Protein AF-Q20678-F1 (afdb_monomer_lite)

Structure (mmCIF, N/CA/C/O backbone):
data_AF-Q20678-F1
#
_entry.id   AF-Q20678-F1
#
loop_
_atom_site.group_PDB
_atom_site.id
_atom_site.type_symbol
_atom_site.label_atom_id
_atom_site.label_alt_id
_atom_site.label_comp_id
_atom_site.label_asym_id
_atom_site.label_entity_id
_atom_site.label_seq_id
_atom_site.pdbx_PDB_ins_code
_atom_site.Cartn_x
_atom_site.Cartn_y
_atom_site.Cartn_z
_atom_site.occupancy
_atom_site.B_iso_or_equiv
_atom_site.auth_seq_id
_atom_site.auth_comp_id
_atom_site.auth_asym_id
_atom_site.auth_atom_id
_atom_site.pdbx_PDB_model_num
ATOM 1 N N . MET A 1 1 ? -70.488 -52.728 32.882 1.00 71.00 1 MET A N 1
ATOM 2 C CA . MET A 1 1 ? -69.468 -52.212 31.935 1.00 71.00 1 MET A CA 1
ATOM 3 C C . MET A 1 1 ? -68.683 -53.279 31.164 1.00 71.00 1 MET A C 1
ATOM 5 O O . MET A 1 1 ? -68.537 -53.127 29.956 1.00 71.00 1 MET A O 1
ATOM 9 N N . SER A 1 2 ? -68.208 -54.368 31.788 1.00 77.31 2 SER A N 1
ATOM 10 C CA . SER A 1 2 ? -67.357 -55.381 31.115 1.00 77.31 2 SER A CA 1
ATOM 11 C C . SER A 1 2 ? -67.938 -55.963 29.806 1.00 77.31 2 SER A C 1
ATOM 13 O O . SER A 1 2 ? -67.228 -56.058 28.804 1.00 77.31 2 SER A O 1
ATOM 15 N N . ALA A 1 3 ? -69.241 -56.275 29.760 1.00 81.75 3 ALA A N 1
ATOM 16 C CA . ALA A 1 3 ? -69.900 -56.760 28.539 1.00 81.75 3 ALA A CA 1
ATOM 17 C C . ALA A 1 3 ? -69.898 -55.715 27.402 1.00 81.75 3 ALA A C 1
ATOM 19 O O . ALA A 1 3 ? -69.502 -56.026 26.281 1.00 81.75 3 ALA A O 1
ATOM 20 N N . ILE A 1 4 ? -70.245 -54.459 27.710 1.00 83.06 4 ILE A N 1
ATOM 21 C CA . ILE A 1 4 ? -70.245 -53.333 26.758 1.00 83.06 4 ILE A CA 1
ATOM 22 C C . ILE A 1 4 ? -68.830 -53.078 26.217 1.00 83.06 4 ILE A C 1
ATOM 24 O O . ILE A 1 4 ? -68.653 -52.930 25.008 1.00 83.06 4 ILE A O 1
ATOM 28 N N . ARG A 1 5 ? -67.802 -53.118 27.083 1.00 86.44 5 ARG A N 1
ATOM 29 C CA . ARG A 1 5 ? -66.389 -52.991 26.677 1.00 86.44 5 ARG A CA 1
ATOM 30 C C . ARG A 1 5 ? -66.009 -54.050 25.638 1.00 86.44 5 ARG A C 1
ATOM 32 O O . ARG A 1 5 ? -65.382 -53.706 24.642 1.00 86.44 5 ARG A O 1
ATOM 39 N N . LYS A 1 6 ? -66.419 -55.314 25.822 1.00 88.12 6 LYS A N 1
ATOM 40 C CA . LYS A 1 6 ? -66.158 -56.397 24.850 1.00 88.12 6 LYS A CA 1
ATOM 41 C C . LYS A 1 6 ? -66.886 -56.182 23.517 1.00 88.12 6 LYS A C 1
ATOM 43 O O . LYS A 1 6 ? -66.290 -56.435 22.470 1.00 88.12 6 LYS A O 1
ATOM 48 N N . ILE A 1 7 ? -68.137 -55.716 23.542 1.00 87.75 7 ILE A N 1
ATOM 49 C CA . ILE A 1 7 ? -68.922 -55.433 22.327 1.00 87.75 7 ILE A CA 1
ATOM 50 C C . ILE A 1 7 ? -68.267 -54.304 21.523 1.00 87.75 7 ILE A C 1
ATOM 52 O O . ILE A 1 7 ? -67.986 -54.480 20.341 1.00 87.75 7 ILE A O 1
ATOM 56 N N . ILE A 1 8 ? -67.937 -53.186 22.171 1.00 88.19 8 ILE A N 1
ATOM 57 C CA . ILE A 1 8 ? -67.337 -52.013 21.519 1.00 88.19 8 ILE A CA 1
ATOM 58 C C . ILE A 1 8 ? -65.919 -52.308 21.026 1.00 88.19 8 ILE A C 1
ATOM 60 O O . ILE A 1 8 ? -65.573 -51.928 19.906 1.00 88.19 8 ILE A O 1
ATOM 64 N N . GLN A 1 9 ? -65.122 -53.039 21.813 1.00 89.69 9 GLN A N 1
ATOM 65 C CA . GLN A 1 9 ? -63.797 -53.496 21.393 1.00 89.69 9 GLN A CA 1
ATOM 66 C C . GLN A 1 9 ? -63.888 -54.284 20.079 1.00 89.69 9 GLN A C 1
ATOM 68 O O . GLN A 1 9 ? -63.140 -53.982 19.156 1.00 89.69 9 GLN A O 1
ATOM 73 N N . ARG A 1 10 ? -64.830 -55.233 19.959 1.00 88.81 10 ARG A N 1
ATOM 74 C CA . ARG A 1 10 ? -65.021 -56.042 18.739 1.00 88.81 10 ARG A CA 1
ATOM 75 C C . ARG A 1 10 ? -65.635 -55.260 17.574 1.00 88.81 10 ARG A C 1
ATOM 77 O O . ARG A 1 10 ? -65.207 -55.434 16.439 1.00 88.81 10 ARG A O 1
ATOM 84 N N . GLN A 1 11 ? -66.643 -54.426 17.831 1.00 87.56 11 GLN A N 1
ATOM 85 C CA . GLN A 1 11 ? -67.379 -53.724 16.773 1.00 87.56 11 GLN A CA 1
ATOM 86 C C . GLN A 1 11 ? -66.589 -52.556 16.159 1.00 87.56 11 GLN A C 1
ATOM 88 O O . GLN A 1 11 ? -66.689 -52.345 14.949 1.00 87.56 11 GLN A O 1
ATOM 93 N N . LEU A 1 12 ? -65.829 -51.802 16.969 1.00 87.06 12 LEU A N 1
ATOM 94 C CA . LEU A 1 12 ? -65.262 -50.503 16.573 1.00 87.06 12 LEU A CA 1
ATOM 95 C C . LEU A 1 12 ? -63.735 -50.394 16.637 1.00 87.06 12 LEU A C 1
ATOM 97 O O . LEU A 1 12 ? -63.176 -49.655 15.838 1.00 87.06 12 LEU A O 1
ATOM 101 N N . PHE A 1 13 ? -63.062 -51.049 17.586 1.00 89.62 13 PHE A N 1
ATOM 102 C CA . PHE A 1 13 ? -61.626 -50.813 17.830 1.00 89.62 13 PHE A CA 1
ATOM 103 C C . PHE A 1 13 ? -60.730 -51.927 17.289 1.00 89.62 13 PHE A C 1
ATOM 105 O O . PHE A 1 13 ? -59.644 -51.652 16.795 1.00 89.62 13 PHE A O 1
ATOM 112 N N . GLN A 1 14 ? -61.212 -53.172 17.281 1.00 86.75 14 GLN A N 1
ATOM 113 C CA . GLN A 1 14 ? -60.487 -54.312 16.720 1.00 86.75 14 GLN A CA 1
ATOM 114 C C . GLN A 1 14 ? -60.310 -54.215 15.196 1.00 86.75 14 GLN A C 1
ATOM 116 O O . GLN A 1 14 ? -59.386 -54.812 14.667 1.00 86.75 14 GLN A O 1
ATOM 121 N N . LYS A 1 15 ? -61.171 -53.463 14.494 1.00 83.25 15 LYS A N 1
ATOM 122 C CA . LYS A 1 15 ? -61.019 -53.184 13.054 1.00 83.25 15 LYS A CA 1
ATOM 123 C C . LYS A 1 15 ? -59.960 -52.120 12.742 1.00 83.25 15 LYS A C 1
ATOM 125 O O . LYS A 1 15 ? -59.498 -52.076 11.611 1.00 83.25 15 LYS A O 1
ATOM 130 N N . ASP A 1 16 ? -59.618 -51.285 13.722 1.00 84.81 16 ASP A N 1
ATOM 131 C CA . ASP A 1 16 ? -58.688 -50.158 13.576 1.00 84.81 16 ASP A CA 1
ATOM 132 C C . ASP A 1 16 ? -57.339 -50.436 14.275 1.00 84.81 16 ASP A C 1
ATOM 134 O O . ASP A 1 16 ? -56.578 -49.504 14.524 1.00 84.81 16 ASP A O 1
ATOM 138 N N . ASP A 1 17 ? -57.074 -51.695 14.652 1.00 89.44 17 ASP A N 1
ATOM 139 C CA . ASP A 1 17 ? -55.905 -52.123 15.434 1.00 89.44 17 ASP A CA 1
ATOM 140 C C . ASP A 1 17 ? -55.693 -51.306 16.716 1.00 89.44 17 ASP A C 1
ATOM 142 O O . ASP A 1 17 ? -54.578 -50.962 17.102 1.00 89.44 17 ASP A O 1
ATOM 146 N N . GLU A 1 18 ? -56.786 -50.994 17.414 1.00 91.56 18 GLU A N 1
ATOM 147 C CA . GLU A 1 18 ? -56.789 -50.241 18.666 1.00 91.56 18 GLU A CA 1
ATOM 148 C C . GLU A 1 18 ? -57.320 -51.092 19.832 1.00 91.56 18 GLU A C 1
ATOM 150 O O . GLU A 1 18 ? -58.272 -51.866 19.700 1.00 91.56 18 GLU A O 1
ATOM 155 N N . ARG A 1 19 ? -56.744 -50.921 21.025 1.00 91.75 19 ARG A N 1
ATOM 156 C CA . ARG A 1 19 ? -57.182 -51.550 22.280 1.00 91.75 19 ARG A CA 1
ATOM 157 C C . ARG A 1 19 ? -57.703 -50.496 23.252 1.00 91.75 19 ARG A C 1
ATOM 159 O O . ARG A 1 19 ? -56.995 -49.550 23.585 1.00 91.75 19 ARG A O 1
ATOM 166 N N . ILE A 1 20 ? -58.929 -50.679 23.743 1.00 92.38 20 ILE A N 1
ATOM 167 C CA . ILE A 1 20 ? -59.547 -49.810 24.752 1.00 92.38 20 ILE A CA 1
ATOM 168 C C . ILE A 1 20 ? -58.862 -50.049 26.101 1.00 92.38 20 ILE A C 1
ATOM 170 O O . ILE A 1 20 ? -58.915 -51.164 26.631 1.00 92.38 20 ILE A O 1
ATOM 174 N N . GLN A 1 21 ? -58.278 -48.999 26.675 1.00 91.38 21 GLN A N 1
ATOM 175 C CA . GLN A 1 21 ? -57.673 -49.011 28.009 1.00 91.38 21 GLN A CA 1
ATOM 176 C C . GLN A 1 21 ? -58.689 -48.644 29.091 1.00 91.38 21 GLN A C 1
ATOM 178 O O . GLN A 1 21 ? -58.825 -49.388 30.059 1.00 91.38 21 GLN A O 1
ATOM 183 N N . ALA A 1 22 ? -59.487 -47.597 28.864 1.00 91.38 22 ALA A N 1
ATOM 184 C CA . ALA A 1 22 ? -60.536 -47.158 29.781 1.00 91.38 22 ALA A CA 1
ATOM 185 C C . ALA A 1 22 ? -61.815 -46.761 29.034 1.00 91.38 22 ALA A C 1
ATOM 187 O O . ALA A 1 22 ? -61.779 -46.352 27.868 1.00 91.38 22 ALA A O 1
ATOM 188 N N . ILE A 1 23 ? -62.958 -46.902 29.704 1.00 92.12 23 ILE A N 1
ATOM 189 C CA . ILE A 1 23 ? -64.274 -46.549 29.172 1.00 92.12 23 ILE A CA 1
ATOM 190 C C . ILE A 1 23 ? -65.140 -45.987 30.294 1.00 92.12 23 ILE A C 1
ATOM 192 O O . ILE A 1 23 ? -65.247 -46.603 31.348 1.00 92.12 23 ILE A O 1
ATOM 196 N N . VAL A 1 24 ? -65.780 -44.847 30.050 1.00 91.31 24 VAL A N 1
ATOM 197 C CA . VAL A 1 24 ? -66.699 -44.213 31.004 1.00 91.31 24 VAL A CA 1
ATOM 198 C C . VAL A 1 24 ? -68.050 -43.971 30.339 1.00 91.31 24 VAL A C 1
ATOM 200 O O . VAL A 1 24 ? -68.120 -43.550 29.177 1.00 91.31 24 VAL A O 1
ATOM 203 N N . ASN A 1 25 ? -69.140 -44.268 31.048 1.00 90.88 25 ASN A N 1
ATOM 204 C CA . ASN A 1 25 ? -70.489 -44.006 30.558 1.00 90.88 25 ASN A CA 1
ATOM 205 C C . ASN A 1 25 ? -70.873 -42.544 30.808 1.00 90.88 25 ASN A C 1
ATOM 207 O O . ASN A 1 25 ? -70.881 -42.087 31.942 1.00 90.88 25 ASN A O 1
ATOM 211 N N . VAL A 1 26 ? -71.202 -41.803 29.752 1.00 89.56 26 VAL A N 1
ATOM 212 C CA . VAL A 1 26 ? -71.493 -40.365 29.804 1.00 89.56 26 VAL A CA 1
ATOM 213 C C . VAL A 1 26 ? -73.006 -40.146 29.881 1.00 89.56 26 VAL A C 1
ATOM 215 O O . VAL A 1 26 ? -73.720 -40.225 28.878 1.00 89.56 26 VAL A O 1
ATOM 218 N N . SER A 1 27 ? -73.505 -39.835 31.078 1.00 83.38 27 SER A N 1
ATOM 219 C CA . SER A 1 27 ? -74.929 -39.593 31.354 1.00 83.38 27 SER A CA 1
ATOM 220 C C . SER A 1 27 ? -75.388 -38.179 30.952 1.00 83.38 27 SER A C 1
ATOM 222 O O . SER A 1 27 ? -76.499 -37.992 30.432 1.00 83.38 27 SER A O 1
ATOM 224 N N . LYS A 1 28 ? -74.517 -37.176 31.116 1.00 83.19 28 LYS A N 1
ATOM 225 C CA . LYS A 1 28 ? -74.675 -35.808 30.594 1.00 83.19 28 LYS A CA 1
ATOM 226 C C . LYS A 1 28 ? -73.368 -35.334 29.963 1.00 83.19 28 LYS A C 1
ATOM 228 O O . LYS A 1 28 ? -72.297 -35.611 30.488 1.00 83.19 28 LYS A O 1
ATOM 233 N N . LEU A 1 29 ? -73.488 -34.594 28.865 1.00 84.50 29 LEU A N 1
ATOM 234 C CA . LEU A 1 29 ? -72.386 -33.870 28.228 1.00 84.50 29 LEU A CA 1
ATOM 235 C C . LEU A 1 29 ? -72.836 -32.419 28.043 1.00 84.50 29 LEU A C 1
ATOM 237 O O . LEU A 1 29 ? -73.902 -32.199 27.453 1.00 84.50 29 LEU A O 1
ATOM 241 N N . ASP A 1 30 ? -72.074 -31.467 28.570 1.00 83.50 30 ASP A N 1
ATOM 242 C CA . ASP A 1 30 ? -72.335 -30.019 28.513 1.00 83.50 30 ASP A CA 1
ATOM 243 C C . ASP A 1 30 ? -73.750 -29.663 28.992 1.00 83.50 30 ASP A C 1
ATOM 245 O O . ASP A 1 30 ? -74.551 -29.027 28.301 1.00 83.50 30 ASP A O 1
ATOM 249 N N . GLY A 1 31 ? -74.120 -30.206 30.157 1.00 75.56 31 GLY A N 1
ATOM 250 C CA . GLY A 1 31 ? -75.433 -30.017 30.786 1.00 75.56 31 GLY A CA 1
ATOM 251 C C . GLY A 1 31 ? -76.601 -30.763 30.121 1.00 75.56 31 GLY A C 1
ATOM 252 O O . GLY A 1 31 ? -77.674 -30.885 30.720 1.00 75.56 31 GLY A O 1
ATOM 253 N N . LYS A 1 32 ? -76.426 -31.332 28.920 1.00 80.56 32 LYS A N 1
ATOM 254 C CA . LYS A 1 32 ? -77.494 -32.025 28.177 1.00 80.56 32 LYS A CA 1
ATOM 255 C C . LYS A 1 32 ? -77.485 -33.529 28.464 1.00 80.56 32 LYS A C 1
ATOM 257 O O . LYS A 1 32 ? -76.527 -34.229 28.130 1.00 80.56 32 LYS A O 1
ATOM 262 N N . LYS A 1 33 ? -78.590 -34.053 29.017 1.00 78.81 33 LYS A N 1
ATOM 263 C CA . LYS A 1 33 ? -78.829 -35.508 29.127 1.00 78.81 33 LYS A CA 1
ATOM 264 C C . LYS A 1 33 ? -78.829 -36.142 27.733 1.00 78.81 33 LYS A C 1
ATOM 266 O O . LYS A 1 33 ? -79.529 -35.670 26.832 1.00 78.81 33 LYS A O 1
ATOM 271 N N . LYS A 1 34 ? -78.064 -37.216 27.540 1.00 76.06 34 LYS A N 1
ATOM 272 C CA . LYS A 1 34 ? -78.021 -37.942 26.262 1.00 76.06 34 LYS A CA 1
ATOM 273 C C . LYS A 1 34 ? -79.153 -38.972 26.212 1.00 76.06 34 LYS A C 1
ATOM 275 O O . LYS A 1 34 ? -79.272 -39.801 27.101 1.00 76.06 34 LYS A O 1
ATOM 280 N N . LYS A 1 35 ? -79.994 -38.911 25.167 1.00 71.25 35 LYS A N 1
ATOM 281 C CA . LYS A 1 35 ? -81.083 -39.888 24.936 1.00 71.25 35 LYS A CA 1
ATOM 282 C C . LYS A 1 35 ? -80.568 -41.284 24.569 1.00 71.25 35 LYS A C 1
ATOM 284 O O . LYS A 1 35 ? -81.217 -42.267 24.894 1.00 71.25 35 LYS A O 1
ATOM 289 N N . ASN A 1 36 ? -79.422 -41.352 23.895 1.00 80.06 36 ASN A N 1
ATOM 290 C CA . ASN A 1 36 ? -78.753 -42.601 23.548 1.00 80.06 36 ASN A CA 1
ATOM 291 C C . ASN A 1 36 ? -77.521 -42.770 24.435 1.00 80.06 36 ASN A C 1
ATOM 293 O O . ASN A 1 36 ? -76.873 -41.773 24.774 1.00 80.06 36 ASN A O 1
ATOM 297 N N . GLN A 1 37 ? -77.158 -44.019 24.722 1.00 84.00 37 GLN A N 1
ATOM 298 C CA . GLN A 1 37 ? -75.935 -44.348 25.446 1.00 84.00 37 GLN A CA 1
ATOM 299 C C . GLN A 1 37 ? -74.727 -43.680 24.772 1.00 84.00 37 GLN A C 1
ATOM 301 O O . GLN A 1 37 ? -74.518 -43.837 23.571 1.00 84.00 37 GLN A O 1
ATOM 306 N N . THR A 1 38 ? -73.978 -42.867 25.513 1.00 88.12 38 THR A N 1
ATOM 307 C CA . THR A 1 38 ? -72.778 -42.182 25.016 1.00 88.12 38 THR A CA 1
ATOM 308 C C . THR A 1 38 ? -71.627 -42.588 25.917 1.00 88.12 38 THR A C 1
ATOM 310 O O . THR A 1 38 ? -71.758 -42.526 27.130 1.00 88.12 38 THR A O 1
ATOM 313 N N . LEU A 1 39 ? -70.523 -43.041 25.343 1.00 91.06 39 LEU A N 1
ATOM 314 C CA . LEU A 1 39 ? -69.372 -43.574 26.063 1.00 91.06 39 LEU A CA 1
ATOM 315 C C . LEU A 1 39 ? -68.146 -42.773 25.645 1.00 91.06 39 LEU A C 1
ATOM 317 O O . LEU A 1 39 ? -67.974 -42.495 24.459 1.00 91.06 39 LEU A O 1
ATOM 321 N N . LEU A 1 40 ? -67.295 -42.406 26.594 1.00 92.69 40 LEU A N 1
ATOM 322 C CA . LEU A 1 40 ? -65.980 -41.852 26.293 1.00 92.69 40 LEU A CA 1
ATOM 323 C C . LEU A 1 40 ? -64.958 -42.979 26.459 1.00 92.69 40 LEU A C 1
ATOM 325 O O . LEU A 1 40 ? -64.845 -43.584 27.524 1.00 92.69 40 LEU A O 1
ATOM 329 N N . CYS A 1 41 ? -64.277 -43.312 25.367 1.00 93.12 41 CYS A N 1
ATOM 330 C CA . CYS A 1 41 ? -63.330 -44.419 25.291 1.00 93.12 41 CYS A CA 1
ATOM 331 C C . CYS A 1 41 ? -61.915 -43.872 25.102 1.00 93.12 41 CYS A C 1
ATOM 333 O O . CYS A 1 41 ? -61.691 -43.032 24.231 1.00 93.12 41 CYS A O 1
ATOM 335 N N . LEU A 1 42 ? -60.967 -44.397 25.870 1.00 93.31 42 LEU A N 1
ATOM 336 C CA . LEU A 1 42 ? -59.537 -44.148 25.720 1.00 93.31 42 LEU A CA 1
ATOM 337 C C . LEU A 1 42 ? -58.902 -45.384 25.086 1.00 93.31 42 LEU A C 1
ATOM 339 O O . LEU A 1 42 ? -58.966 -46.473 25.663 1.00 93.31 42 LEU A O 1
ATOM 343 N N . ALA A 1 43 ? -58.332 -45.236 23.895 1.00 93.12 43 ALA A N 1
ATOM 344 C CA . ALA A 1 43 ? -57.787 -46.345 23.121 1.00 93.12 43 ALA A CA 1
ATOM 345 C C . ALA A 1 43 ? -56.338 -46.088 22.695 1.00 93.12 43 ALA A C 1
ATOM 347 O O . ALA A 1 43 ? -55.928 -44.947 22.480 1.00 93.12 43 ALA A O 1
ATOM 348 N N . VAL A 1 44 ? -55.574 -47.171 22.581 1.00 92.25 44 VAL A N 1
ATOM 349 C CA . VAL A 1 44 ? -54.156 -47.175 22.204 1.00 92.25 44 VAL A CA 1
ATOM 350 C C . VAL A 1 44 ? -53.982 -48.101 21.009 1.00 92.25 44 VAL A C 1
ATOM 352 O O . VAL A 1 44 ? -54.548 -49.195 21.015 1.00 92.25 44 VAL A O 1
ATOM 355 N N . THR A 1 45 ? -53.233 -47.689 19.990 1.00 90.50 45 THR A N 1
ATOM 356 C CA . THR A 1 45 ? -52.927 -48.573 18.855 1.00 90.50 45 THR A CA 1
ATOM 357 C C . THR A 1 45 ? -52.079 -49.766 19.306 1.00 90.50 45 THR A C 1
ATOM 359 O O . THR A 1 45 ? -51.197 -49.636 20.155 1.00 90.50 45 THR A O 1
ATOM 362 N N . ILE A 1 46 ? -52.384 -50.946 18.771 1.00 86.25 46 ILE A N 1
ATOM 363 C CA . ILE A 1 46 ? -51.694 -52.208 19.063 1.00 86.25 46 ILE A CA 1
ATOM 364 C C . ILE A 1 46 ? -50.322 -52.222 18.376 1.00 86.25 46 ILE A C 1
ATOM 366 O O . ILE A 1 46 ? -49.354 -52.707 18.957 1.00 86.25 46 ILE A O 1
ATOM 370 N N . GLU A 1 47 ? -50.229 -51.650 17.172 1.00 81.06 47 GLU A N 1
ATOM 371 C CA . GLU A 1 47 ? -48.991 -51.553 16.396 1.00 81.06 47 GLU A CA 1
ATOM 372 C C . GLU A 1 47 ? -48.340 -50.162 16.486 1.00 81.06 47 GLU A C 1
ATOM 374 O O . GLU A 1 47 ? -48.995 -49.137 16.715 1.00 81.06 47 GLU A O 1
ATOM 379 N N . HIS A 1 48 ? -47.016 -50.132 16.299 1.00 77.31 48 HIS A N 1
ATOM 380 C CA . HIS A 1 48 ? -46.240 -48.896 16.240 1.00 77.31 48 HIS A CA 1
ATOM 381 C C . HIS A 1 48 ? -46.488 -48.143 14.916 1.00 77.31 48 HIS A C 1
ATOM 383 O O . HIS A 1 48 ? -46.553 -48.774 13.864 1.00 77.31 48 HIS A O 1
ATOM 389 N N . PRO A 1 49 ? -46.537 -46.796 14.924 1.00 80.31 49 PRO A N 1
ATOM 390 C CA . PRO A 1 49 ? -46.314 -45.909 16.064 1.00 80.31 49 PRO A CA 1
ATOM 391 C C . PRO A 1 49 ? -47.490 -45.921 17.048 1.00 80.31 49 PRO A C 1
ATOM 393 O O . PRO A 1 49 ? -48.641 -45.769 16.648 1.00 80.31 49 PRO A O 1
ATOM 396 N N . ILE A 1 50 ? -47.185 -46.063 18.345 1.00 84.94 50 ILE A N 1
ATOM 397 C CA . ILE A 1 50 ? -48.212 -46.064 19.389 1.00 84.94 50 ILE A CA 1
ATOM 398 C C . ILE A 1 50 ? -48.874 -44.685 19.425 1.00 84.94 50 ILE A C 1
ATOM 400 O O . ILE A 1 50 ? -48.220 -43.676 19.700 1.00 84.94 50 ILE A O 1
ATOM 404 N N . ALA A 1 51 ? -50.173 -44.646 19.152 1.00 87.44 51 ALA A N 1
ATOM 405 C CA . ALA A 1 51 ? -51.000 -43.458 19.262 1.00 87.44 51 ALA A CA 1
ATOM 406 C C . ALA A 1 51 ? -52.077 -43.679 20.326 1.00 87.44 51 ALA A C 1
ATOM 408 O O . ALA A 1 51 ? -52.795 -44.679 20.299 1.00 87.44 51 ALA A O 1
ATOM 409 N N . VAL A 1 52 ? -52.206 -42.718 21.241 1.00 91.81 52 VAL A N 1
ATOM 410 C CA . VAL A 1 52 ? -53.272 -42.687 22.247 1.00 91.81 52 VAL A CA 1
ATOM 411 C C . VAL A 1 52 ? -54.343 -41.699 21.806 1.00 91.81 52 VAL A C 1
ATOM 413 O O . VAL A 1 52 ? -54.044 -40.539 21.498 1.00 91.81 52 VAL A O 1
ATOM 416 N N . ARG A 1 53 ? -55.592 -42.162 21.755 1.00 93.50 53 ARG A N 1
ATOM 417 C CA . ARG A 1 53 ? -56.732 -41.402 21.232 1.00 93.50 53 ARG A CA 1
ATOM 418 C C . ARG A 1 53 ? -57.938 -41.502 22.157 1.00 93.50 53 ARG A C 1
ATOM 420 O O . ARG A 1 53 ? -58.201 -42.552 22.747 1.00 93.50 53 ARG A O 1
ATOM 427 N N . LEU A 1 54 ? -58.692 -40.411 22.239 1.00 93.00 54 LEU A N 1
ATOM 428 C CA . LEU A 1 54 ? -59.984 -40.346 22.916 1.00 93.00 54 LEU A CA 1
ATOM 429 C C . LEU A 1 54 ? -61.104 -40.373 21.874 1.00 93.00 54 LEU A C 1
ATOM 431 O O . LEU A 1 54 ? -61.030 -39.685 20.855 1.00 93.00 54 LEU A O 1
ATOM 435 N N . TYR A 1 55 ? -62.155 -41.144 22.144 1.00 93.75 55 TYR A N 1
ATOM 436 C CA . TYR A 1 55 ? -63.311 -41.282 21.263 1.00 93.75 55 TYR A CA 1
ATOM 437 C C . TYR A 1 55 ? -64.614 -41.097 22.028 1.00 93.75 55 TYR A C 1
ATOM 439 O O . TYR A 1 55 ? -64.874 -41.826 22.986 1.00 93.75 55 TYR A O 1
ATOM 447 N N . PHE A 1 56 ? -65.487 -40.210 21.547 1.00 91.94 56 PHE A N 1
ATOM 448 C CA . PHE A 1 56 ? -66.897 -40.260 21.936 1.00 91.94 56 PHE A CA 1
ATOM 449 C C . PHE A 1 56 ? -67.609 -41.295 21.067 1.00 91.94 56 PHE A C 1
ATOM 451 O O . PHE A 1 56 ? -67.712 -41.140 19.851 1.00 91.94 56 PHE A O 1
ATOM 458 N N . VAL A 1 57 ? -68.120 -42.352 21.687 1.00 91.12 57 VAL A N 1
ATOM 459 C CA . VAL A 1 57 ? -68.863 -43.437 21.042 1.00 91.12 57 VAL A CA 1
ATOM 460 C C . VAL A 1 57 ? -70.339 -43.299 21.391 1.00 91.12 57 VAL A C 1
ATOM 462 O O . VAL A 1 57 ? -70.701 -43.155 22.556 1.00 91.12 57 VAL A O 1
ATOM 465 N N . LYS A 1 58 ? -71.211 -43.332 20.385 1.00 88.50 58 LYS A N 1
ATOM 466 C CA . LYS A 1 58 ? -72.664 -43.236 20.559 1.00 88.50 58 LYS A CA 1
ATOM 467 C C . LYS A 1 58 ? -73.309 -44.583 20.238 1.00 88.50 58 LYS A C 1
ATOM 469 O O . LYS A 1 58 ? -73.024 -45.156 19.192 1.00 88.50 58 LYS A O 1
ATOM 474 N N . GLY A 1 59 ? -74.189 -45.053 21.114 1.00 84.75 59 GLY A N 1
ATOM 475 C CA . GLY A 1 59 ? -75.076 -46.184 20.864 1.00 84.75 59 GLY A CA 1
ATOM 476 C C . GLY A 1 59 ? -76.181 -45.815 19.870 1.00 84.75 59 GLY A C 1
ATOM 477 O O . GLY A 1 59 ? -76.823 -44.757 19.969 1.00 84.75 59 GLY A O 1
ATOM 478 N N . GLU A 1 60 ? -76.383 -46.681 18.892 1.00 81.25 60 GLU A N 1
ATOM 479 C CA . GLU A 1 60 ? -77.521 -46.699 17.979 1.00 81.25 60 GLU A CA 1
ATOM 480 C C . GLU A 1 60 ? -78.539 -47.758 18.459 1.00 81.25 60 GLU A C 1
ATOM 482 O O . GLU A 1 60 ? -78.543 -48.124 19.635 1.00 81.25 60 GLU A O 1
ATOM 487 N N . LYS A 1 61 ? -79.482 -48.176 17.606 1.00 75.25 61 LYS A N 1
ATOM 488 C CA . LYS A 1 61 ? -80.433 -49.248 17.950 1.00 75.25 61 LYS A CA 1
ATOM 489 C C . LYS A 1 61 ? -79.733 -50.617 17.879 1.00 75.25 61 LYS A C 1
ATOM 491 O O . LYS A 1 61 ? -78.719 -50.749 17.201 1.00 75.25 61 LYS A O 1
ATOM 496 N N . ASP A 1 62 ? -80.280 -51.619 18.563 1.00 77.31 62 ASP A N 1
ATOM 497 C CA . ASP A 1 62 ? -79.844 -53.025 18.480 1.00 77.31 62 ASP A CA 1
ATOM 498 C C . ASP A 1 62 ? -78.376 -53.285 18.891 1.00 77.31 62 ASP A C 1
ATOM 500 O O . ASP A 1 62 ? -77.647 -53.990 18.198 1.00 77.31 62 ASP A O 1
ATOM 504 N N . ASP A 1 63 ? -77.918 -52.697 20.009 1.00 76.19 63 ASP A N 1
ATOM 505 C CA . ASP A 1 63 ? -76.550 -52.865 20.553 1.00 76.19 63 ASP A CA 1
ATOM 506 C C . ASP A 1 63 ? -75.417 -52.563 19.548 1.00 76.19 63 ASP A C 1
ATOM 508 O O . ASP A 1 63 ? -74.296 -53.079 19.644 1.00 76.19 63 ASP A O 1
ATOM 512 N N . THR A 1 64 ? -75.698 -51.696 18.572 1.00 82.94 64 THR A N 1
ATOM 513 C CA . THR A 1 64 ? -74.701 -51.172 17.637 1.00 82.94 64 THR A CA 1
ATOM 514 C C . THR A 1 64 ? -74.140 -49.845 18.137 1.00 82.94 64 THR A C 1
ATOM 516 O O . THR A 1 64 ? -74.852 -49.002 18.683 1.00 82.94 64 THR A O 1
ATOM 519 N N . PHE A 1 65 ? -72.836 -49.642 17.962 1.00 86.56 65 PHE A N 1
ATOM 520 C CA . PHE A 1 65 ? -72.142 -48.427 18.387 1.00 86.56 65 PHE A CA 1
ATOM 521 C C . PHE A 1 65 ? -71.432 -47.763 17.208 1.00 86.56 65 PHE A C 1
ATOM 523 O O . PHE A 1 65 ? -70.971 -48.438 16.289 1.00 86.56 65 PHE A O 1
ATOM 530 N N . LYS A 1 66 ? -71.280 -46.435 17.256 1.00 88.88 66 LYS A N 1
ATOM 531 C CA . LYS A 1 66 ? -70.557 -45.651 16.243 1.00 88.88 66 LYS A CA 1
ATOM 532 C C . LYS A 1 66 ? -69.624 -44.618 16.882 1.00 88.88 66 LYS A C 1
ATOM 534 O O . LYS A 1 66 ? -70.020 -43.916 17.814 1.00 88.88 66 LYS A O 1
ATOM 539 N N . LYS A 1 67 ? -68.393 -44.491 16.364 1.00 90.25 67 LYS A N 1
ATOM 540 C CA . LYS A 1 67 ? -67.447 -43.415 16.727 1.00 90.25 67 LYS A CA 1
ATOM 541 C C . LYS A 1 67 ? -68.009 -42.073 16.224 1.00 90.25 67 LYS A C 1
ATOM 543 O O . LYS A 1 67 ? -68.268 -41.930 15.030 1.00 90.25 67 LYS A O 1
ATOM 548 N N . LYS A 1 68 ? -68.246 -41.118 17.126 1.00 87.50 68 LYS A N 1
ATOM 549 C CA . LYS A 1 68 ? -68.799 -39.788 16.819 1.00 87.50 68 LYS A CA 1
ATOM 550 C C . LYS A 1 68 ? -67.688 -38.761 16.614 1.00 87.50 68 LYS A C 1
ATOM 552 O O . LYS A 1 68 ? -67.605 -38.178 15.543 1.00 87.50 68 LYS A O 1
ATOM 557 N N . ASP A 1 69 ? -66.842 -38.587 17.626 1.00 88.88 69 ASP A N 1
ATOM 558 C CA . ASP A 1 69 ? -65.739 -37.622 17.637 1.00 88.88 69 ASP A CA 1
ATOM 559 C C . ASP A 1 69 ? -64.447 -38.344 18.049 1.00 88.88 69 ASP A C 1
ATOM 561 O O . ASP A 1 69 ? -64.500 -39.319 18.809 1.00 88.88 69 ASP A O 1
ATOM 565 N N . ARG A 1 70 ? -63.301 -37.883 17.535 1.00 92.25 70 ARG A N 1
ATOM 566 C CA . ARG A 1 70 ? -61.964 -38.427 17.822 1.00 92.25 70 ARG A CA 1
ATOM 567 C C . ARG A 1 70 ? -61.016 -37.289 18.186 1.00 92.25 70 ARG A C 1
ATOM 569 O O . ARG A 1 70 ? -61.033 -36.269 17.501 1.00 92.25 70 ARG A O 1
ATOM 576 N N . PHE A 1 71 ? -60.167 -37.500 19.183 1.00 92.81 71 PHE A N 1
ATOM 577 C CA . PHE A 1 71 ? -59.149 -36.539 19.609 1.00 92.81 71 PHE A CA 1
ATOM 578 C C . PHE A 1 71 ? -57.831 -37.255 19.879 1.00 92.81 71 PHE A C 1
ATOM 580 O O . PHE A 1 71 ? -57.823 -38.383 20.385 1.00 92.81 71 PHE A O 1
ATOM 587 N N . ASN A 1 72 ? -56.710 -36.620 19.551 1.00 90.94 72 ASN A N 1
ATOM 588 C CA . ASN A 1 72 ? -55.404 -37.132 19.968 1.00 90.94 72 ASN A CA 1
ATOM 589 C C . ASN A 1 72 ? -55.150 -36.769 21.430 1.00 90.94 72 ASN A C 1
ATOM 591 O O . ASN A 1 72 ? -55.533 -35.690 21.869 1.00 90.94 72 ASN A O 1
ATOM 595 N N . LEU A 1 73 ? -54.418 -37.611 22.167 1.00 91.19 73 LEU A N 1
ATOM 596 C CA . LEU A 1 73 ? -54.043 -37.294 23.551 1.00 91.19 73 LEU A CA 1
ATOM 597 C C . LEU A 1 73 ? -53.322 -35.935 23.671 1.00 91.19 73 LEU A C 1
ATOM 599 O O . LEU A 1 73 ? -53.518 -35.225 24.645 1.00 91.19 73 LEU A O 1
ATOM 603 N N . ARG A 1 74 ? -52.562 -35.538 22.638 1.00 89.31 74 ARG A N 1
ATOM 604 C CA . ARG A 1 74 ? -51.840 -34.250 22.569 1.00 89.31 74 ARG A CA 1
ATOM 605 C C . ARG A 1 74 ? -52.748 -33.019 22.519 1.00 89.31 74 ARG A C 1
ATOM 607 O O . ARG A 1 74 ? -52.273 -31.907 22.706 1.00 89.31 74 ARG A O 1
ATOM 614 N N . GLU A 1 75 ? -54.021 -33.205 22.183 1.00 89.94 75 GLU A N 1
ATOM 615 C CA . GLU A 1 75 ? -55.008 -32.125 22.129 1.00 89.94 75 GLU A CA 1
ATOM 616 C C . GLU A 1 75 ? -55.627 -31.863 23.508 1.00 89.94 75 GLU A C 1
ATOM 618 O O . GLU A 1 75 ? -56.231 -30.811 23.700 1.00 89.94 75 GLU A O 1
ATOM 623 N N . VAL A 1 76 ? -55.479 -32.781 24.471 1.00 90.06 76 VAL A N 1
ATOM 624 C CA . VAL A 1 76 ? -55.971 -32.600 25.841 1.00 90.06 76 VAL A CA 1
ATOM 625 C C . VAL A 1 76 ? -55.029 -31.648 26.578 1.00 90.06 76 VAL A C 1
ATOM 627 O O . VAL A 1 76 ? -53.850 -31.947 26.737 1.00 90.06 76 VAL A O 1
ATOM 630 N N . ARG A 1 77 ? -55.539 -30.490 27.003 1.00 89.06 77 ARG A N 1
ATOM 631 C CA . ARG A 1 77 ? -54.760 -29.466 27.719 1.00 89.06 77 ARG A CA 1
ATOM 632 C C . ARG A 1 77 ? -54.930 -29.555 29.229 1.00 89.06 77 ARG A C 1
ATOM 634 O O . ARG A 1 77 ? -53.960 -29.374 29.947 1.00 89.06 77 ARG A O 1
ATOM 641 N N . GLU A 1 78 ? -56.142 -29.843 29.692 1.00 90.25 78 GLU A N 1
ATOM 642 C CA . GLU A 1 78 ? -56.483 -29.836 31.116 1.00 90.25 78 GLU A CA 1
ATOM 643 C C . GLU A 1 78 ? -57.593 -30.851 31.408 1.00 90.25 78 GLU A C 1
ATOM 645 O O . GLU A 1 78 ? -58.509 -31.028 30.597 1.00 90.25 78 GLU A O 1
ATOM 650 N N . ILE A 1 79 ? -57.515 -31.521 32.555 1.00 89.94 79 ILE A N 1
ATOM 651 C CA . ILE A 1 79 ? -58.539 -32.424 33.087 1.00 89.94 79 ILE A CA 1
ATOM 652 C C . ILE A 1 79 ? -58.790 -32.026 34.538 1.00 89.94 79 ILE A C 1
ATOM 654 O O . ILE A 1 79 ? -57.897 -32.140 35.373 1.00 89.94 79 ILE A O 1
ATOM 658 N N . ASP A 1 80 ? -60.008 -31.599 34.845 1.00 88.31 80 ASP A N 1
ATOM 659 C CA . ASP A 1 80 ? -60.414 -31.177 36.182 1.00 88.31 80 ASP A CA 1
ATOM 660 C C . ASP A 1 80 ? -61.380 -32.205 36.793 1.00 88.31 80 ASP A C 1
ATOM 662 O O . ASP A 1 80 ? -62.505 -32.391 36.320 1.00 88.31 80 ASP A O 1
ATOM 666 N N . GLY A 1 81 ? -60.939 -32.888 37.854 1.00 82.56 81 GLY A N 1
ATOM 667 C CA . GLY A 1 81 ? -61.739 -33.841 38.633 1.00 82.56 81 GLY A CA 1
ATOM 668 C C . GLY A 1 81 ? -62.821 -33.201 39.515 1.00 82.56 81 GLY A C 1
ATOM 669 O O . GLY A 1 81 ? -63.564 -33.937 40.179 1.00 82.56 81 GLY A O 1
ATOM 670 N N . ILE A 1 82 ? -62.919 -31.863 39.503 1.00 82.50 82 ILE A N 1
ATOM 671 C CA . ILE A 1 82 ? -63.794 -30.965 40.275 1.00 82.50 82 ILE A CA 1
ATOM 672 C C . ILE A 1 82 ? -63.493 -30.967 41.770 1.00 82.50 82 ILE A C 1
ATOM 674 O O . ILE A 1 82 ? -63.281 -29.913 42.363 1.00 82.50 82 ILE A O 1
ATOM 678 N N . ASN A 1 83 ? -63.490 -32.137 42.405 1.00 75.44 83 ASN A N 1
ATOM 679 C CA . ASN A 1 83 ? -63.171 -32.267 43.820 1.00 75.44 83 ASN A CA 1
ATOM 680 C C . ASN A 1 83 ? -62.507 -33.633 44.085 1.00 75.44 83 ASN A C 1
ATOM 682 O O . ASN A 1 83 ? -63.165 -34.659 43.898 1.00 75.44 83 ASN A O 1
ATOM 686 N N . PRO A 1 84 ? -61.244 -33.672 44.552 1.00 70.31 84 PRO A N 1
ATOM 687 C CA . PRO A 1 84 ? -60.516 -34.920 44.789 1.00 70.31 84 PRO A CA 1
ATOM 688 C C . PRO A 1 84 ? -61.006 -35.693 46.024 1.00 70.31 84 PRO A C 1
ATOM 690 O O . PRO A 1 84 ? -60.662 -36.864 46.179 1.00 70.31 84 PRO A O 1
ATOM 693 N N . LYS A 1 85 ? -61.782 -35.054 46.910 1.00 68.25 85 LYS A N 1
ATOM 694 C CA . LYS A 1 85 ? -62.225 -35.618 48.197 1.00 68.25 85 LYS A CA 1
ATOM 695 C C . LYS A 1 85 ? -63.698 -36.026 48.220 1.00 68.25 85 LYS A C 1
ATOM 697 O O . LYS A 1 85 ? -64.094 -36.843 49.043 1.00 68.25 85 LYS A O 1
ATOM 702 N N . LYS A 1 86 ? -64.521 -35.493 47.310 1.00 74.88 86 LYS A N 1
ATOM 703 C CA . LYS A 1 86 ? -65.947 -35.831 47.201 1.00 74.88 86 LYS A CA 1
ATOM 704 C C . LYS A 1 86 ? -66.176 -36.766 46.019 1.00 74.88 86 LYS A C 1
ATOM 706 O O . LYS A 1 86 ? -65.836 -36.415 44.892 1.00 74.88 86 LYS A O 1
ATOM 711 N N . ALA A 1 87 ? -66.830 -37.905 46.255 1.00 78.38 87 ALA A N 1
ATOM 712 C CA . ALA A 1 87 ? -67.226 -38.859 45.215 1.00 78.38 87 ALA A CA 1
ATOM 713 C C . ALA A 1 87 ? -68.288 -38.255 44.267 1.00 78.38 87 ALA A C 1
ATOM 715 O O . ALA A 1 87 ? -69.486 -38.513 44.376 1.00 78.38 87 ALA A O 1
ATOM 716 N N . SER A 1 88 ? -67.844 -37.395 43.351 1.00 83.00 88 SER A N 1
ATOM 717 C CA . SER A 1 88 ? -68.649 -36.781 42.295 1.00 83.00 88 SER A CA 1
ATOM 718 C C . SER A 1 88 ? -68.395 -37.503 40.972 1.00 83.00 88 SER A C 1
ATOM 720 O O . SER A 1 88 ? -67.229 -37.649 40.604 1.00 83.00 88 SER A O 1
ATOM 722 N N . PRO A 1 89 ? -69.434 -37.906 40.218 1.00 87.38 89 PRO A N 1
ATOM 723 C CA . PRO A 1 89 ? -69.275 -38.455 38.872 1.00 87.38 89 PRO A CA 1
ATOM 724 C C . PRO A 1 89 ? -68.965 -37.385 37.809 1.00 87.38 89 PRO A C 1
ATOM 726 O O . PRO A 1 89 ? -68.764 -37.729 36.649 1.00 87.38 89 PRO A O 1
ATOM 729 N N . GLU A 1 90 ? -68.961 -36.095 38.150 1.00 90.12 90 GLU A N 1
ATOM 730 C CA . GLU A 1 90 ? -68.691 -35.011 37.198 1.00 90.12 90 GLU A CA 1
ATOM 731 C C . GLU A 1 90 ? -67.185 -34.701 37.098 1.00 90.12 90 GLU A C 1
ATOM 733 O O . GLU A 1 90 ? -66.489 -34.684 38.114 1.00 90.12 90 GLU A O 1
ATOM 738 N N . PHE A 1 91 ? -66.689 -34.462 35.881 1.00 91.81 91 PHE A N 1
ATOM 739 C CA . PHE A 1 91 ? -65.342 -33.956 35.583 1.00 91.81 91 PHE A CA 1
ATOM 740 C C . PHE A 1 91 ? -65.350 -33.123 34.302 1.00 91.81 91 PHE A C 1
ATOM 742 O O . PHE A 1 91 ? -66.210 -33.309 33.432 1.00 91.81 91 PHE A O 1
ATOM 749 N N . HIS A 1 92 ? -64.393 -32.209 34.165 1.00 92.31 92 HIS A N 1
ATOM 750 C CA . HIS A 1 92 ? -64.232 -31.386 32.967 1.00 92.31 92 HIS A CA 1
ATOM 751 C C . HIS A 1 92 ? -62.965 -31.795 32.217 1.00 92.31 92 HIS A C 1
ATOM 753 O O . HIS A 1 92 ? -61.946 -32.105 32.825 1.00 92.31 92 HIS A O 1
ATOM 759 N N . ILE A 1 93 ? -63.021 -31.809 30.887 1.00 92.38 93 ILE A N 1
ATOM 760 C CA . ILE A 1 93 ? -61.856 -32.080 30.036 1.00 92.38 93 ILE A CA 1
ATOM 761 C C . ILE A 1 93 ? -61.751 -31.016 28.945 1.00 92.38 93 ILE A C 1
ATOM 763 O O . ILE A 1 93 ? -62.670 -30.832 28.145 1.00 92.38 93 ILE A O 1
ATOM 767 N N . THR A 1 94 ? -60.623 -30.315 28.906 1.00 91.88 94 THR A N 1
ATOM 768 C CA . THR A 1 94 ? -60.318 -29.284 27.912 1.00 91.88 94 THR A CA 1
ATOM 769 C C . THR A 1 94 ? -59.526 -29.909 26.774 1.00 91.88 94 THR A C 1
ATOM 771 O O . THR A 1 94 ? -58.374 -30.308 26.950 1.00 91.88 94 THR A O 1
ATOM 774 N N . ILE A 1 95 ? -60.145 -30.000 25.597 1.00 90.19 95 ILE A N 1
ATOM 775 C CA . ILE A 1 95 ? -59.534 -30.544 24.381 1.00 90.19 95 ILE A CA 1
ATOM 776 C C . ILE A 1 95 ? -59.463 -29.430 23.332 1.00 90.19 95 ILE A C 1
ATOM 778 O O . ILE A 1 95 ? -60.488 -28.922 22.871 1.00 90.19 95 ILE A O 1
ATOM 782 N N . GLY A 1 96 ? -58.247 -29.036 22.955 1.00 85.75 96 GLY A N 1
ATOM 783 C CA . GLY A 1 96 ? -57.999 -27.869 22.114 1.00 85.75 96 GLY A CA 1
ATOM 784 C C . GLY A 1 96 ? -58.468 -26.590 22.805 1.00 85.75 96 GLY A C 1
ATOM 785 O O . GLY A 1 96 ? -57.962 -26.238 23.867 1.00 85.75 96 GLY A O 1
ATOM 786 N N . ASP A 1 97 ? -59.442 -25.911 22.202 1.00 85.44 97 ASP A N 1
ATOM 787 C CA . ASP A 1 97 ? -60.028 -24.670 22.726 1.00 85.44 97 ASP A CA 1
ATOM 788 C C . ASP A 1 97 ? -61.443 -24.883 23.309 1.00 85.44 97 ASP A C 1
ATOM 790 O O . ASP A 1 97 ? -62.140 -23.916 23.616 1.00 85.44 97 ASP A O 1
ATOM 794 N N . HIS A 1 98 ? -61.894 -26.139 23.450 1.00 89.56 98 HIS A N 1
ATOM 795 C CA . HIS A 1 98 ? -63.220 -26.474 23.974 1.00 89.56 98 HIS A CA 1
ATOM 796 C C . HIS A 1 98 ? -63.136 -27.271 25.280 1.00 89.56 98 HIS A C 1
ATOM 798 O O . HIS A 1 98 ? -62.437 -28.280 25.358 1.00 89.56 98 HIS A O 1
ATOM 804 N N . GLN A 1 99 ? -63.889 -26.838 26.290 1.00 90.44 99 GLN A N 1
ATOM 805 C CA . GLN A 1 99 ? -64.033 -27.530 27.569 1.00 90.44 99 GLN A CA 1
ATOM 806 C C . GLN A 1 99 ? -65.332 -28.340 27.570 1.00 90.44 99 GLN A C 1
ATOM 808 O O . GLN A 1 99 ? -66.414 -27.771 27.444 1.00 90.44 99 GLN A O 1
ATOM 813 N N . TYR A 1 100 ? -65.220 -29.658 27.718 1.00 90.69 100 TYR A N 1
ATOM 814 C CA . TYR A 1 100 ? -66.361 -30.561 27.853 1.00 90.69 100 TYR A CA 1
ATOM 815 C C . TYR A 1 100 ? -66.675 -30.803 29.329 1.00 90.69 100 TYR A C 1
ATOM 817 O O . TYR A 1 100 ? -65.799 -31.224 30.085 1.00 90.69 100 TYR A O 1
ATOM 825 N N . VAL A 1 101 ? -67.936 -30.625 29.722 1.00 91.38 101 VAL A N 1
ATOM 826 C CA . VAL A 1 101 ? -68.440 -30.964 31.064 1.00 91.38 101 VAL A CA 1
ATOM 827 C C . VAL A 1 101 ? -69.094 -32.344 31.016 1.00 91.38 101 VAL A C 1
ATOM 829 O O . VAL A 1 101 ? -70.150 -32.517 30.396 1.00 91.38 101 VAL A O 1
ATOM 832 N N . ILE A 1 102 ? -68.473 -33.342 31.646 1.00 90.94 102 ILE A N 1
ATOM 833 C CA . ILE A 1 102 ? -68.856 -34.755 31.542 1.00 90.94 102 ILE A CA 1
ATOM 834 C C . ILE A 1 102 ? -69.387 -35.259 32.883 1.00 90.94 102 ILE A C 1
ATOM 836 O O . ILE A 1 102 ? -68.721 -35.151 33.904 1.00 90.94 102 ILE A O 1
ATOM 840 N N . LEU A 1 103 ? -70.569 -35.881 32.867 1.00 90.94 103 LEU A N 1
ATOM 841 C CA . LEU A 1 103 ? -71.117 -36.620 34.006 1.00 90.94 103 LEU A CA 1
ATOM 842 C C . LEU A 1 103 ? -70.997 -38.128 33.740 1.00 90.94 103 LEU A C 1
ATOM 844 O O . LEU A 1 103 ? -71.706 -38.657 32.879 1.00 90.94 103 LEU A O 1
ATOM 848 N N . ALA A 1 104 ? -70.110 -38.809 34.463 1.00 88.38 104 ALA A N 1
ATOM 849 C CA . ALA A 1 104 ? -69.910 -40.257 34.404 1.00 88.38 104 ALA A CA 1
ATOM 850 C C . ALA A 1 104 ? -71.121 -41.045 34.955 1.00 88.38 104 ALA A C 1
ATOM 852 O O . ALA A 1 104 ? -72.056 -40.467 35.518 1.00 88.38 104 ALA A O 1
ATOM 853 N N . GLY A 1 105 ? -71.125 -42.372 34.782 1.00 85.06 105 GLY A N 1
ATOM 854 C CA . GLY A 1 105 ? -72.147 -43.271 35.328 1.00 85.06 105 GLY A CA 1
ATOM 855 C C . GLY A 1 105 ? -72.035 -43.453 36.843 1.00 85.06 105 GLY A C 1
ATOM 856 O O . GLY A 1 105 ? -73.051 -43.562 37.527 1.00 85.06 105 GLY A O 1
ATOM 857 N N . SER A 1 106 ? -70.810 -43.423 37.366 1.00 87.88 106 SER A N 1
ATOM 858 C CA . SER A 1 106 ? -70.483 -43.443 38.793 1.00 87.88 106 SER A CA 1
ATOM 859 C C . SER A 1 106 ? -69.187 -42.664 39.047 1.00 87.88 106 SER A C 1
ATOM 861 O O . SER A 1 106 ? -68.439 -42.367 38.112 1.00 87.88 106 SER A O 1
ATOM 863 N N . ALA A 1 107 ? -68.917 -42.317 40.309 1.00 86.12 107 ALA A N 1
ATOM 864 C CA . ALA A 1 107 ? -67.639 -41.713 40.694 1.00 86.12 107 ALA A CA 1
ATOM 865 C C . ALA A 1 107 ? -66.460 -42.681 40.461 1.00 86.12 107 ALA A C 1
ATOM 867 O O . ALA A 1 107 ? -65.412 -42.262 39.989 1.00 86.12 107 ALA A O 1
ATOM 868 N N . GLU A 1 108 ? -66.666 -43.983 40.675 1.00 86.62 108 GLU A N 1
ATOM 869 C CA . GLU A 1 108 ? -65.655 -45.018 40.421 1.00 86.62 108 GLU A CA 1
ATOM 870 C C . GLU A 1 108 ? -65.259 -45.100 38.937 1.00 86.62 108 GLU A C 1
ATOM 872 O O . GLU A 1 108 ? -64.071 -45.124 38.622 1.00 86.62 108 GLU A O 1
ATOM 877 N N . GLU A 1 109 ? -66.232 -45.074 38.012 1.00 87.12 109 GLU A N 1
ATOM 878 C CA . GLU A 1 109 ? -65.943 -45.092 36.568 1.00 87.12 109 GLU A CA 1
ATOM 879 C C . GLU A 1 109 ? -65.180 -43.831 36.124 1.00 87.12 109 GLU A C 1
ATOM 881 O O . GLU A 1 109 ? -64.322 -43.904 35.241 1.00 87.12 109 GLU A O 1
ATOM 886 N N . LYS A 1 110 ? -65.483 -42.670 36.728 1.00 88.69 110 LYS A N 1
ATOM 887 C CA . LYS A 1 110 ? -64.742 -41.417 36.507 1.00 88.69 110 LYS A CA 1
ATOM 888 C C . LYS A 1 110 ? -63.287 -41.574 36.940 1.00 88.69 110 LYS A C 1
ATOM 890 O O . LYS A 1 110 ? -62.382 -41.272 36.161 1.00 88.69 110 LYS A O 1
ATOM 895 N N . ASP A 1 111 ? -63.069 -42.044 38.164 1.00 88.25 111 ASP A N 1
ATOM 896 C CA . ASP A 1 111 ? -61.735 -42.113 38.753 1.00 88.25 111 ASP A CA 1
ATOM 897 C C . ASP A 1 111 ? -60.853 -43.150 38.050 1.00 88.25 111 ASP A C 1
ATOM 899 O O . ASP A 1 111 ? -59.675 -42.886 37.805 1.00 88.25 111 ASP A O 1
ATOM 903 N N . GLU A 1 112 ? -61.417 -44.292 37.646 1.00 88.50 112 GLU A N 1
ATOM 904 C CA . GLU A 1 112 ? -60.719 -45.286 36.821 1.00 88.50 112 GLU A CA 1
ATOM 905 C C . GLU A 1 112 ? -60.313 -44.698 35.456 1.00 88.50 112 GLU A C 1
ATOM 907 O O . GLU A 1 112 ? -59.175 -44.880 35.010 1.00 88.50 112 GLU A O 1
ATOM 912 N N . PHE A 1 113 ? -61.204 -43.934 34.811 1.00 90.94 113 PHE A N 1
ATOM 913 C CA . PHE A 1 113 ? -60.928 -43.302 33.519 1.00 90.94 113 PHE A CA 1
ATOM 914 C C . PHE A 1 113 ? -59.829 -42.233 33.601 1.00 90.94 113 PHE A C 1
ATOM 916 O O . PHE A 1 113 ? -58.903 -42.251 32.786 1.00 90.94 113 PHE A O 1
ATOM 923 N N . ILE A 1 114 ? -59.899 -41.324 34.582 1.00 90.62 114 ILE A N 1
ATOM 924 C CA . ILE A 1 114 ? -58.888 -40.267 34.765 1.00 90.62 114 ILE A CA 1
ATOM 925 C C . ILE A 1 114 ? -57.530 -40.881 35.133 1.00 90.62 114 ILE A C 1
ATOM 927 O O . ILE A 1 114 ? -56.503 -40.440 34.615 1.00 90.62 114 ILE A O 1
ATOM 931 N N . ARG A 1 115 ? -57.509 -41.941 35.954 1.00 89.44 115 ARG A N 1
ATOM 932 C CA . ARG A 1 115 ? -56.274 -42.642 36.340 1.00 89.44 115 ARG A CA 1
ATOM 933 C C . ARG A 1 115 ? -55.545 -43.243 35.141 1.00 89.44 115 ARG A C 1
ATOM 935 O O . ARG A 1 115 ? -54.334 -43.065 35.013 1.00 89.44 115 ARG A O 1
ATOM 942 N N . GLU A 1 116 ? -56.263 -43.918 34.245 1.00 90.56 116 GLU A N 1
ATOM 943 C CA . GLU A 1 116 ? -55.640 -44.454 33.029 1.00 90.56 116 GLU A CA 1
ATOM 944 C C . GLU A 1 116 ? -55.271 -43.360 32.017 1.00 90.56 116 GLU A C 1
ATOM 946 O O . GLU A 1 116 ? -54.247 -43.464 31.337 1.00 90.56 116 GLU A O 1
ATOM 951 N N . LEU A 1 117 ? -56.027 -42.260 31.956 1.00 91.31 117 LEU A N 1
ATOM 952 C CA . LEU A 1 117 ? -55.653 -41.097 31.148 1.00 91.31 117 LEU A CA 1
ATOM 953 C C . LEU A 1 117 ? -54.348 -40.454 31.639 1.00 91.31 117 LEU A C 1
ATOM 955 O O . LEU A 1 117 ? -53.488 -40.119 30.819 1.00 91.31 117 LEU A O 1
ATOM 959 N N . TYR A 1 118 ? -54.166 -40.337 32.957 1.00 89.75 118 TYR A N 1
ATOM 960 C CA . TYR A 1 118 ? -52.927 -39.855 33.571 1.00 89.75 118 TYR A CA 1
ATOM 961 C C . TYR A 1 118 ? -51.746 -40.769 33.244 1.00 89.75 118 TYR A C 1
ATOM 963 O O . TYR A 1 118 ? -50.734 -40.312 32.712 1.00 89.75 118 TYR A O 1
ATOM 971 N N . LYS A 1 119 ? -51.907 -42.079 33.457 1.00 89.75 119 LYS A N 1
ATOM 972 C CA . LYS A 1 119 ? -50.875 -43.082 33.168 1.00 89.75 119 LYS A CA 1
ATOM 973 C C . LYS A 1 119 ? -50.409 -43.039 31.708 1.00 89.75 119 LYS A C 1
ATOM 975 O O . LYS A 1 119 ? -49.204 -43.024 31.454 1.00 89.75 119 LYS A O 1
ATOM 980 N N . LEU A 1 120 ? -51.334 -42.947 30.747 1.00 90.00 120 LEU A N 1
ATOM 981 C CA . LEU A 1 120 ? -50.976 -42.814 29.328 1.00 90.00 120 LEU A CA 1
ATOM 982 C C . LEU A 1 120 ? -50.362 -41.441 28.997 1.00 90.00 120 LEU A C 1
ATOM 984 O O . LEU A 1 120 ? -49.474 -41.362 28.149 1.00 90.00 120 LEU A O 1
ATOM 988 N N . SER A 1 121 ? -50.777 -40.367 29.671 1.00 89.44 121 SER A N 1
ATOM 989 C CA . SER A 1 121 ? -50.182 -39.032 29.490 1.00 89.44 121 SER A CA 1
ATOM 990 C C . SER A 1 121 ? -48.727 -38.992 29.950 1.00 89.44 121 SER A C 1
ATOM 992 O O . SER A 1 121 ? -47.871 -38.533 29.195 1.00 89.44 121 SER A O 1
ATOM 994 N N . CYS A 1 122 ? -48.414 -39.562 31.117 1.00 86.19 122 CYS A N 1
ATOM 995 C CA . CYS A 1 122 ? -47.032 -39.694 31.589 1.00 86.19 122 CYS A CA 1
ATOM 996 C C . CYS A 1 122 ? -46.181 -40.557 30.650 1.00 86.19 122 CYS A C 1
ATOM 998 O O . CYS A 1 122 ? -45.013 -40.252 30.419 1.00 86.19 122 CYS A O 1
ATOM 1000 N N . GLN A 1 123 ? -46.761 -41.623 30.091 1.00 87.06 123 GLN A N 1
ATOM 1001 C CA . GLN A 1 123 ? -46.035 -42.545 29.221 1.00 87.06 123 GLN A CA 1
ATOM 1002 C C . GLN A 1 123 ? -45.722 -41.952 27.834 1.00 87.06 123 GLN A C 1
ATOM 1004 O O . GLN A 1 123 ? -44.654 -42.231 27.291 1.00 87.06 123 GLN A O 1
ATOM 1009 N N . TYR A 1 124 ? -46.623 -41.149 27.250 1.00 86.12 124 TYR A N 1
ATOM 1010 C CA . TYR A 1 124 ? -46.512 -40.705 25.849 1.00 86.12 124 TYR A CA 1
ATOM 1011 C C . TYR A 1 124 ? -46.374 -39.181 25.644 1.00 86.12 124 TYR A C 1
ATOM 1013 O O . TYR A 1 124 ? -46.099 -38.758 24.517 1.00 86.12 124 TYR A O 1
ATOM 1021 N N . LEU A 1 125 ? -46.536 -38.346 26.683 1.00 83.75 125 LEU A N 1
ATOM 1022 C CA . LEU A 1 125 ? -46.412 -36.876 26.619 1.00 83.75 125 LEU A CA 1
ATOM 1023 C C . LEU A 1 125 ? -45.620 -36.266 27.797 1.00 83.75 125 LEU A C 1
ATOM 1025 O O . LEU A 1 125 ? -46.140 -35.411 28.509 1.00 83.75 125 LEU A O 1
ATOM 1029 N N . PRO A 1 126 ? -44.330 -36.605 27.982 1.00 74.19 126 PRO A N 1
ATOM 1030 C CA . PRO A 1 126 ? -43.543 -36.089 29.109 1.00 74.19 126 PRO A CA 1
ATOM 1031 C C . PRO A 1 126 ? -43.262 -34.574 29.049 1.00 74.19 126 PRO A C 1
ATOM 1033 O O . PRO A 1 126 ? -42.972 -33.970 30.073 1.00 74.19 126 PRO A O 1
ATOM 1036 N N . VAL A 1 127 ? -43.327 -33.952 27.862 1.00 76.69 127 VAL A N 1
ATOM 1037 C CA . VAL A 1 127 ? -43.022 -32.516 27.659 1.00 76.69 127 VAL A CA 1
ATOM 1038 C C . VAL A 1 127 ? -44.285 -31.651 27.548 1.00 76.69 127 VAL A C 1
ATOM 1040 O O . VAL A 1 127 ? -44.260 -30.477 27.896 1.00 76.69 127 VAL A O 1
ATOM 1043 N N . GLN A 1 128 ? -45.388 -32.219 27.052 1.00 79.06 128 GLN A N 1
ATOM 1044 C CA . GLN A 1 128 ? -46.675 -31.540 26.834 1.00 79.06 128 GLN A CA 1
ATOM 1045 C C . GLN A 1 128 ? -47.776 -32.267 27.614 1.00 79.06 128 GLN A C 1
ATOM 1047 O O . GLN A 1 128 ? -48.784 -32.681 27.045 1.00 79.06 128 GLN A O 1
ATOM 1052 N N . MET A 1 129 ? -47.520 -32.521 28.897 1.00 84.25 129 MET A N 1
ATOM 1053 C CA . MET A 1 129 ? -48.466 -33.220 29.759 1.00 84.25 129 MET A CA 1
ATOM 1054 C C . MET A 1 129 ? -49.708 -32.337 29.969 1.00 84.25 129 MET A C 1
ATOM 1056 O O . MET A 1 129 ? -49.536 -31.143 30.217 1.00 84.25 129 MET A O 1
ATOM 1060 N N . PRO A 1 130 ? -50.935 -32.883 29.877 1.00 84.38 130 PRO A N 1
ATOM 1061 C CA . PRO A 1 130 ? -52.130 -32.153 30.279 1.00 84.38 130 PRO A CA 1
ATOM 1062 C C . PRO A 1 130 ? -52.053 -31.787 31.764 1.00 84.38 130 PRO A C 1
ATOM 1064 O O . PRO A 1 130 ? -51.528 -32.566 32.565 1.00 84.38 130 PRO A O 1
ATOM 1067 N N . ASP A 1 131 ? -52.621 -30.649 32.142 1.00 86.75 131 ASP A N 1
ATOM 1068 C CA . ASP A 1 131 ? -52.752 -30.267 33.544 1.00 86.75 131 ASP A CA 1
ATOM 1069 C C . ASP A 1 131 ? -53.873 -31.093 34.197 1.00 86.75 131 ASP A C 1
ATOM 1071 O O . ASP A 1 131 ? -55.034 -31.022 33.797 1.00 86.75 131 ASP A O 1
ATOM 1075 N N . PHE A 1 132 ? -53.533 -31.926 35.185 1.00 87.75 132 PHE A N 1
ATOM 1076 C CA . PHE A 1 132 ? -54.507 -32.686 35.975 1.00 87.75 132 PHE A CA 1
ATOM 1077 C C . PHE A 1 132 ? -54.823 -31.920 37.261 1.00 87.75 132 PHE A C 1
ATOM 1079 O O . PHE A 1 132 ? -54.002 -31.847 38.177 1.00 87.75 132 PHE A O 1
ATOM 1086 N N . CYS A 1 133 ? -56.029 -31.368 37.331 1.00 83.25 133 CYS A N 1
ATOM 1087 C CA . CYS A 1 133 ? -56.530 -30.558 38.433 1.00 83.25 133 CYS A CA 1
ATOM 1088 C C . CYS A 1 133 ? -57.525 -31.369 39.283 1.00 83.25 133 CYS A C 1
ATOM 1090 O O . CYS A 1 133 ? -58.272 -32.199 38.765 1.00 83.25 133 CYS A O 1
ATOM 1092 N N . ASN A 1 134 ? -57.556 -31.127 40.600 1.00 78.81 134 ASN A N 1
ATOM 1093 C CA . ASN A 1 134 ? -58.565 -31.670 41.529 1.00 78.81 134 ASN A CA 1
ATOM 1094 C C . ASN A 1 134 ? -58.775 -33.197 41.457 1.00 78.81 134 ASN A C 1
ATOM 1096 O O . ASN A 1 134 ? -59.890 -33.692 41.629 1.00 78.81 134 ASN A O 1
ATOM 1100 N N . PHE A 1 135 ? -57.701 -33.949 41.220 1.00 74.31 135 PHE A N 1
ATOM 1101 C CA . PHE A 1 135 ? -57.714 -35.406 41.153 1.00 74.31 135 PHE A CA 1
ATOM 1102 C C . PHE A 1 135 ? -56.663 -36.001 42.094 1.00 74.31 135 PHE A C 1
ATOM 1104 O O . PHE A 1 135 ? -55.517 -35.551 42.121 1.00 74.31 135 PHE A O 1
ATOM 1111 N N . SER A 1 136 ? -57.045 -37.024 42.861 1.00 67.00 136 SER A N 1
ATOM 1112 C CA . SER A 1 136 ? -56.139 -37.747 43.758 1.00 67.00 136 SER A CA 1
ATOM 1113 C C . SER A 1 136 ? -55.253 -38.687 42.940 1.00 67.00 136 SER A C 1
ATOM 1115 O O . SER A 1 136 ? -55.647 -39.800 42.593 1.00 67.00 136 SER A O 1
ATOM 1117 N N . LEU A 1 137 ? -54.058 -38.213 42.590 1.00 61.38 137 LEU A N 1
ATOM 1118 C CA . LEU A 1 137 ? -53.031 -39.005 41.918 1.00 61.38 137 LEU A CA 1
ATOM 1119 C C . LEU A 1 137 ? -52.667 -40.225 42.779 1.00 61.38 137 LEU A C 1
ATOM 1121 O O . LEU A 1 137 ? -52.265 -40.038 43.930 1.00 61.38 137 LEU A O 1
ATOM 1125 N N . PRO A 1 138 ? -52.759 -41.464 42.258 1.00 55.97 138 PRO A N 1
ATOM 1126 C CA . PRO A 1 138 ? -52.158 -42.598 42.939 1.00 55.97 138 PRO A CA 1
ATOM 1127 C C . PRO A 1 138 ? -50.657 -42.336 43.030 1.00 55.97 138 PRO A C 1
ATOM 1129 O O . PRO A 1 138 ? -50.016 -42.055 42.011 1.00 55.97 138 PRO A O 1
ATOM 1132 N N . GLN A 1 139 ? -50.094 -42.424 44.236 1.00 47.72 139 GLN A N 1
ATOM 1133 C CA . GLN A 1 139 ? -48.653 -42.588 44.376 1.00 47.72 139 GLN A CA 1
ATOM 1134 C C . GLN A 1 139 ? -48.259 -43.769 43.488 1.00 47.72 139 GLN A C 1
ATOM 1136 O O . GLN A 1 139 ? -48.876 -44.832 43.547 1.00 47.72 139 GLN A O 1
ATOM 1141 N N . LEU A 1 140 ? -47.303 -43.535 42.588 1.00 39.84 140 LEU A N 1
ATOM 1142 C CA . LEU A 1 140 ? -46.738 -44.560 41.724 1.00 39.84 140 LEU A CA 1
ATOM 1143 C C . LEU A 1 140 ? -45.947 -45.517 42.633 1.00 39.84 140 LEU A C 1
ATOM 1145 O O . LEU A 1 140 ? -44.732 -45.400 42.772 1.00 39.84 140 LEU A O 1
ATOM 1149 N N . GLU A 1 141 ? -46.649 -46.400 43.338 1.00 35.16 141 GLU A N 1
ATOM 1150 C CA . GLU A 1 141 ? -46.039 -47.472 44.108 1.00 35.16 141 GLU A CA 1
ATOM 1151 C C . GLU A 1 141 ? -45.490 -48.482 43.106 1.00 35.16 141 GLU A C 1
ATOM 1153 O O . GLU A 1 141 ? -46.207 -49.256 42.472 1.00 35.16 141 GLU A O 1
ATOM 1158 N N . SER A 1 142 ? -44.180 -48.400 42.910 1.00 33.06 142 SER A N 1
ATOM 1159 C CA . SER A 1 142 ? -43.375 -49.458 42.330 1.00 33.06 142 SER A CA 1
ATOM 1160 C C . SER A 1 142 ? -43.635 -50.758 43.092 1.00 33.06 142 SER A C 1
ATOM 1162 O O . SER A 1 142 ? -43.316 -50.858 44.275 1.00 33.06 142 SER A O 1
ATOM 1164 N N . GLU A 1 143 ? -44.199 -51.743 42.396 1.00 30.44 143 GLU A N 1
ATOM 1165 C CA . GLU A 1 143 ? -44.319 -53.127 42.844 1.00 30.44 143 GLU A CA 1
ATOM 1166 C C . GLU A 1 143 ? -42.978 -53.636 43.399 1.00 30.44 143 GLU A C 1
ATOM 1168 O O . GLU A 1 143 ? -41.969 -53.659 42.694 1.00 30.44 143 GLU A O 1
ATOM 1173 N N . THR A 1 144 ? -42.954 -54.072 44.660 1.00 31.83 144 THR A N 1
ATOM 1174 C CA . THR A 1 144 ? -42.095 -55.177 45.121 1.00 31.83 144 THR A CA 1
ATOM 1175 C C . THR A 1 144 ? -42.620 -55.763 46.444 1.00 31.83 144 THR A C 1
ATOM 1177 O O . THR A 1 144 ? -42.420 -55.199 47.511 1.00 31.83 144 THR A O 1
ATOM 1180 N N . SER A 1 145 ? -43.247 -56.945 46.324 1.00 33.72 145 SER A N 1
ATOM 1181 C CA . SER A 1 145 ? -43.076 -58.133 47.197 1.00 33.72 145 SER A CA 1
ATOM 1182 C C . SER A 1 145 ? -43.677 -58.123 48.631 1.00 33.72 145 SER A C 1
ATOM 1184 O O . SER A 1 145 ? -43.085 -57.554 49.535 1.00 33.72 145 SER A O 1
ATOM 1186 N N . ILE A 1 146 ? -44.880 -58.697 48.869 1.00 35.78 146 ILE A N 1
ATOM 1187 C CA . ILE A 1 146 ? -45.201 -60.106 49.295 1.00 35.78 146 ILE A CA 1
ATOM 1188 C C . ILE A 1 146 ? -45.143 -60.313 50.850 1.00 35.78 146 ILE A C 1
ATOM 1190 O O . ILE A 1 146 ? -44.041 -60.293 51.382 1.00 35.78 146 ILE A O 1
ATOM 1194 N N . ILE A 1 147 ? -46.261 -60.329 51.638 1.00 37.62 147 ILE A N 1
ATOM 1195 C CA . ILE A 1 147 ? -47.297 -61.395 51.967 1.00 37.62 147 ILE A CA 1
ATOM 1196 C C . ILE A 1 147 ? -47.005 -62.112 53.339 1.00 37.62 147 ILE A C 1
ATOM 1198 O O . ILE A 1 147 ? -45.824 -62.326 53.599 1.00 37.62 147 ILE A O 1
ATOM 1202 N N . PRO A 1 148 ? -47.961 -62.633 54.175 1.00 36.53 148 PRO A N 1
ATOM 1203 C CA . PRO A 1 148 ? -49.329 -62.218 54.617 1.00 36.53 148 PRO A CA 1
ATOM 1204 C C . PRO A 1 148 ? -49.688 -62.659 56.100 1.00 36.53 148 PRO A C 1
ATOM 1206 O O . PRO A 1 148 ? -48.889 -63.315 56.760 1.00 36.53 148 PRO A O 1
ATOM 1209 N N . ILE A 1 149 ? -50.907 -62.430 56.630 1.00 35.97 149 ILE A N 1
ATOM 1210 C CA . ILE A 1 149 ? -51.488 -63.242 57.744 1.00 35.97 149 ILE A CA 1
ATOM 1211 C C . ILE A 1 149 ? -52.955 -63.582 57.416 1.00 35.97 149 ILE A C 1
ATOM 1213 O O . ILE A 1 149 ? -53.724 -62.703 57.033 1.00 35.97 149 ILE A O 1
ATOM 1217 N N . GLU A 1 150 ? -53.288 -64.872 57.517 1.00 34.59 150 GLU A N 1
ATOM 1218 C CA . GLU A 1 150 ? -54.521 -65.555 57.090 1.00 34.59 150 GLU A CA 1
ATOM 1219 C C . GLU A 1 150 ? -55.735 -65.352 58.024 1.00 34.59 150 GLU A C 1
ATOM 1221 O O . GLU A 1 150 ? -55.596 -65.261 59.242 1.00 34.59 150 GLU A O 1
ATOM 1226 N N . LEU A 1 151 ? -56.936 -65.406 57.436 1.00 34.44 151 LEU A N 1
ATOM 1227 C CA . LEU A 1 151 ? -58.229 -65.672 58.084 1.00 34.44 151 LEU A CA 1
ATOM 1228 C C . LEU A 1 151 ? -58.849 -66.909 57.398 1.00 34.44 151 LEU A C 1
ATOM 1230 O O . LEU A 1 151 ? -58.956 -66.890 56.169 1.00 34.44 151 LEU A O 1
ATOM 1234 N N . PRO A 1 152 ? -59.255 -67.968 58.127 1.00 37.47 152 PRO A N 1
ATOM 1235 C CA . PRO A 1 152 ? -59.920 -69.125 57.537 1.00 37.47 152 PRO A CA 1
ATOM 1236 C C . PRO A 1 152 ? -61.440 -69.090 57.767 1.00 37.47 152 PRO A C 1
ATOM 1238 O O . PRO A 1 152 ? -61.905 -69.102 58.904 1.00 37.47 152 PRO A O 1
ATOM 1241 N N . GLU A 1 153 ? -62.214 -69.134 56.684 1.00 34.47 153 GLU A N 1
ATOM 1242 C CA . GLU A 1 153 ? -63.622 -69.540 56.698 1.00 34.47 153 GLU A CA 1
ATOM 1243 C C . GLU A 1 153 ? -63.734 -70.978 56.176 1.00 34.47 153 GLU A C 1
ATOM 1245 O O . GLU A 1 153 ? -63.270 -71.285 55.076 1.00 34.47 153 GLU A O 1
ATOM 1250 N N . HIS A 1 154 ? -64.370 -71.859 56.950 1.00 38.00 154 HIS A N 1
ATOM 1251 C CA . HIS A 1 154 ? -64.958 -73.090 56.426 1.00 38.00 154 HIS A CA 1
ATOM 1252 C C . HIS A 1 154 ? -66.150 -73.521 57.297 1.00 38.00 154 HIS A C 1
ATOM 1254 O O . HIS A 1 154 ? -65.980 -74.060 58.388 1.00 38.00 154 HIS A O 1
ATOM 1260 N N . ASP A 1 155 ? -67.361 -73.296 56.786 1.00 36.72 155 ASP A N 1
ATOM 1261 C CA . ASP A 1 155 ? -68.610 -73.910 57.247 1.00 36.72 155 ASP A CA 1
ATOM 1262 C C . ASP A 1 155 ? -68.665 -75.399 56.857 1.00 36.72 155 ASP A C 1
ATOM 1264 O O . ASP A 1 155 ? -68.420 -75.729 55.694 1.00 36.72 155 ASP A O 1
ATOM 1268 N N . MET A 1 156 ? -69.067 -76.280 57.788 1.00 38.78 156 MET A N 1
ATOM 1269 C CA . MET A 1 156 ? -69.731 -77.574 57.522 1.00 38.78 156 MET A CA 1
ATOM 1270 C C . MET A 1 156 ? -70.595 -78.015 58.728 1.00 38.78 156 MET A C 1
ATOM 1272 O O . MET A 1 156 ? -70.168 -77.936 59.875 1.00 38.78 156 MET A O 1
ATOM 1276 N N . ALA A 1 157 ? -71.816 -78.490 58.457 1.00 37.25 157 ALA A N 1
ATOM 1277 C CA . ALA A 1 157 ? -72.890 -78.795 59.412 1.00 37.25 157 ALA A CA 1
ATOM 1278 C C . ALA A 1 157 ? -73.052 -80.299 59.782 1.00 37.25 157 ALA A C 1
ATOM 1280 O O . ALA A 1 157 ? -72.631 -81.160 59.015 1.00 37.25 157 ALA A O 1
ATOM 1281 N N . MET A 1 158 ? -73.823 -80.550 60.868 1.00 37.16 158 MET A N 1
ATOM 1282 C CA . MET A 1 158 ? -74.771 -81.671 61.163 1.00 37.16 158 MET A CA 1
ATOM 1283 C C . MET A 1 158 ? -74.449 -82.867 62.121 1.00 37.16 158 MET A C 1
ATOM 1285 O O . MET A 1 158 ? -73.498 -83.608 61.913 1.00 37.16 158 MET A O 1
ATOM 1289 N N . GLN A 1 159 ? -75.437 -83.112 63.027 1.00 40.59 159 GLN A N 1
ATOM 1290 C CA . GLN A 1 159 ? -76.057 -84.381 63.535 1.00 40.59 159 GLN A CA 1
ATOM 1291 C C . GLN A 1 159 ? -75.817 -84.936 64.976 1.00 40.59 159 GLN A C 1
ATOM 1293 O O . GLN A 1 159 ? -74.757 -84.787 65.567 1.00 40.59 159 GLN A O 1
ATOM 1298 N N . SER A 1 160 ? -76.886 -85.553 65.525 1.00 40.41 160 SER A N 1
ATOM 1299 C CA . SER A 1 160 ? -77.299 -85.826 66.932 1.00 40.41 160 SER A CA 1
ATOM 1300 C C . SER A 1 160 ? -77.731 -87.295 67.186 1.00 40.41 160 SER A C 1
ATOM 1302 O O . SER A 1 160 ? -78.054 -87.944 66.202 1.00 40.41 160 SER A O 1
ATOM 1304 N N . ASP A 1 161 ? -77.936 -87.746 68.448 1.00 42.41 161 ASP A N 1
ATOM 1305 C CA . ASP A 1 161 ? -78.792 -88.912 68.842 1.00 42.41 161 ASP A CA 1
ATOM 1306 C C . ASP A 1 161 ? -79.413 -88.762 70.275 1.00 42.41 161 ASP A C 1
ATOM 1308 O O . ASP A 1 161 ? -78.762 -88.217 71.166 1.00 42.41 161 ASP A O 1
ATOM 1312 N N . TYR A 1 162 ? -80.662 -89.228 70.517 1.00 55.03 162 TYR A N 1
ATOM 1313 C CA . TYR A 1 162 ? -81.489 -89.079 71.758 1.00 55.03 162 TYR A CA 1
ATOM 1314 C C . TYR A 1 162 ? -81.895 -90.441 72.391 1.00 55.03 162 TYR A C 1
ATOM 1316 O O . TYR A 1 162 ? -82.231 -91.367 71.655 1.00 55.03 162 TYR A O 1
ATOM 1324 N N . GLN A 1 163 ? -81.946 -90.567 73.737 1.00 56.16 163 GLN A N 1
ATOM 1325 C CA . GLN A 1 163 ? -82.314 -91.803 74.478 1.00 56.16 163 GLN A CA 1
ATOM 1326 C C . GLN A 1 163 ? -83.189 -91.511 75.741 1.00 56.16 163 GLN A C 1
ATOM 1328 O O . GLN A 1 163 ? -82.803 -90.646 76.524 1.00 56.16 163 GLN A O 1
ATOM 1333 N N . PRO A 1 164 ? -84.348 -92.189 75.965 1.00 60.97 164 PRO A N 1
ATOM 1334 C CA . PRO A 1 164 ? -85.420 -91.702 76.867 1.00 60.97 164 PRO A CA 1
ATOM 1335 C C . PRO A 1 164 ? -85.379 -92.072 78.373 1.00 60.97 164 PRO A C 1
ATOM 1337 O O . PRO A 1 164 ? -86.078 -91.418 79.136 1.00 60.97 164 PRO A O 1
ATOM 1340 N N . ILE A 1 165 ? -84.617 -93.075 78.830 1.00 63.91 165 ILE A N 1
ATOM 1341 C CA . ILE A 1 165 ? -84.363 -93.359 80.266 1.00 63.91 165 ILE A CA 1
ATOM 1342 C C . ILE A 1 165 ? -82.891 -93.742 80.414 1.00 63.91 165 ILE A C 1
ATOM 1344 O O . ILE A 1 165 ? -82.357 -94.517 79.614 1.00 63.91 165 ILE A O 1
ATOM 1348 N N . SER A 1 166 ? -82.230 -93.210 81.437 1.00 74.00 166 SER A N 1
ATOM 1349 C CA . SER A 1 166 ? -80.844 -93.541 81.752 1.00 74.00 166 SER A CA 1
ATOM 1350 C C . SER A 1 166 ? -80.741 -94.939 82.366 1.00 74.00 166 SER A C 1
ATOM 1352 O O . SER A 1 166 ? -81.523 -95.310 83.240 1.00 74.00 166 SER A O 1
ATOM 1354 N N . ASN A 1 167 ? -79.695 -95.693 82.009 1.00 76.12 167 ASN A N 1
ATOM 1355 C CA . ASN A 1 167 ? -79.361 -96.971 82.660 1.00 76.12 167 ASN A CA 1
ATOM 1356 C C . ASN A 1 167 ? -79.246 -96.849 84.196 1.00 76.12 167 ASN A C 1
ATOM 1358 O O . ASN A 1 167 ? -79.405 -97.836 84.913 1.00 76.12 167 ASN A O 1
ATOM 1362 N N . LYS A 1 168 ? -78.960 -95.645 84.710 1.00 78.06 168 LYS A N 1
ATOM 1363 C CA . LYS A 1 168 ? -78.899 -95.357 86.147 1.00 78.06 168 LYS A CA 1
ATOM 1364 C C . LYS A 1 168 ? -80.292 -95.298 86.788 1.00 78.06 168 LYS A C 1
ATOM 1366 O O . LYS A 1 168 ? -80.466 -95.801 87.892 1.00 78.06 168 LYS A O 1
ATOM 1371 N N . GLU A 1 169 ? -81.276 -94.742 86.087 1.00 74.94 169 GLU A N 1
ATOM 1372 C CA . GLU A 1 169 ? -82.648 -94.574 86.583 1.00 74.94 169 GLU A CA 1
ATOM 1373 C C . GLU A 1 169 ? -83.379 -95.921 86.693 1.00 74.94 169 GLU A C 1
ATOM 1375 O O . GLU A 1 169 ? -84.020 -96.180 87.711 1.00 74.94 169 GLU A O 1
ATOM 1380 N N . ASP A 1 170 ? -83.210 -96.826 85.716 1.00 75.88 170 ASP A N 1
ATOM 1381 C CA . ASP A 1 170 ? -83.795 -98.181 85.784 1.00 75.88 170 ASP A CA 1
ATOM 1382 C C . ASP A 1 170 ? -83.228 -98.990 86.968 1.00 75.88 170 ASP A C 1
ATOM 1384 O O . ASP A 1 170 ? -83.947 -99.716 87.661 1.00 75.88 170 ASP A O 1
ATOM 1388 N N . ALA A 1 171 ? -81.931 -98.829 87.255 1.00 78.25 171 ALA A N 1
ATOM 1389 C CA . ALA A 1 171 ? -81.276 -99.505 88.371 1.00 78.25 171 ALA A CA 1
ATOM 1390 C C . ALA A 1 171 ? -81.787 -99.019 89.739 1.00 78.25 171 ALA A C 1
ATOM 1392 O O . ALA A 1 171 ? -81.966 -99.832 90.653 1.00 78.25 171 ALA A O 1
ATOM 1393 N N . ASP A 1 172 ? -82.038 -97.719 89.890 1.00 74.62 172 ASP A N 1
ATOM 1394 C CA . ASP A 1 172 ? -82.528 -97.148 91.147 1.00 74.62 172 ASP A CA 1
ATOM 1395 C C . ASP A 1 172 ? -84.021 -97.444 91.371 1.00 74.62 172 ASP A C 1
ATOM 1397 O O . ASP A 1 172 ? -84.402 -97.794 92.493 1.00 74.62 172 ASP A O 1
ATOM 1401 N N . PHE A 1 173 ? -84.846 -97.472 90.316 1.00 70.94 173 PHE A N 1
ATOM 1402 C CA . PHE A 1 173 ? -86.242 -97.930 90.404 1.00 70.94 173 PHE A CA 1
ATOM 1403 C C . PHE A 1 173 ? -86.344 -99.377 90.905 1.00 70.94 173 PHE A C 1
ATOM 1405 O O . PHE A 1 173 ? -87.123 -99.684 91.814 1.00 70.94 173 PHE A O 1
ATOM 1412 N N . ARG A 1 174 ? -85.504 -100.274 90.369 1.00 75.56 174 ARG A N 1
ATOM 1413 C CA . ARG A 1 174 ? -85.445 -101.678 90.810 1.00 75.56 174 ARG A CA 1
ATOM 1414 C C . ARG A 1 174 ? -85.008 -101.811 92.269 1.00 75.56 174 ARG A C 1
ATOM 1416 O O . ARG A 1 174 ? -85.543 -102.658 92.985 1.00 75.56 174 ARG A O 1
ATOM 1423 N N . LYS A 1 175 ? -84.074 -100.974 92.736 1.00 76.38 175 LYS A N 1
ATOM 1424 C CA . LYS A 1 175 ? -83.671 -100.945 94.154 1.00 76.38 175 LYS A CA 1
ATOM 1425 C C . LYS A 1 175 ? -84.794 -100.452 95.065 1.00 76.38 175 LYS A C 1
ATOM 1427 O O . LYS A 1 175 ? -84.952 -101.000 96.153 1.00 76.38 175 LYS A O 1
ATOM 1432 N N . LEU A 1 176 ? -85.566 -99.451 94.641 1.00 71.19 176 LEU A N 1
ATOM 1433 C CA . LEU A 1 176 ? -86.655 -98.876 95.437 1.00 71.19 176 LEU A CA 1
ATOM 1434 C C . LEU A 1 176 ? -87.803 -99.882 95.620 1.00 71.19 176 LEU A C 1
ATOM 1436 O O . LEU A 1 176 ? -88.285 -100.066 96.736 1.00 71.19 176 LEU A O 1
ATOM 1440 N N . ILE A 1 177 ? -88.144 -100.627 94.562 1.00 69.31 177 ILE A N 1
ATOM 1441 C CA . ILE A 1 177 ? -89.120 -101.730 94.619 1.00 69.31 177 ILE A CA 1
ATOM 1442 C C . ILE A 1 177 ? -88.625 -102.863 95.534 1.00 69.31 177 ILE A C 1
ATOM 1444 O O . ILE A 1 177 ? -89.388 -103.375 96.351 1.00 69.31 177 ILE A O 1
ATOM 1448 N N . ALA A 1 178 ? -87.340 -103.228 95.454 1.00 71.81 178 ALA A N 1
ATOM 1449 C CA . ALA A 1 178 ? -86.762 -104.283 96.291 1.00 71.81 178 ALA A CA 1
ATOM 1450 C C . ALA A 1 178 ? -86.711 -103.921 97.788 1.00 71.81 178 ALA A C 1
ATOM 1452 O O . ALA A 1 178 ? -86.714 -104.810 98.635 1.00 71.81 178 ALA A O 1
ATOM 1453 N N . ARG A 1 179 ? -86.667 -102.627 98.129 1.00 69.06 179 ARG A N 1
ATOM 1454 C CA . ARG A 1 179 ? -86.585 -102.149 99.519 1.00 69.06 179 ARG A CA 1
ATOM 1455 C C . ARG A 1 179 ? -87.938 -102.123 100.235 1.00 69.06 179 ARG A C 1
ATOM 1457 O O . ARG A 1 179 ? -87.958 -102.075 101.459 1.00 69.06 179 ARG A O 1
ATOM 1464 N N . ALA A 1 180 ? -89.042 -102.154 99.487 1.00 62.84 180 ALA A N 1
ATOM 1465 C CA . ALA A 1 180 ? -90.381 -101.924 100.016 1.00 62.84 180 ALA A CA 1
ATOM 1466 C C . ALA A 1 180 ? -91.104 -103.187 100.538 1.00 62.84 180 ALA A C 1
ATOM 1468 O O . ALA A 1 180 ? -92.094 -103.038 101.239 1.00 62.84 180 ALA A O 1
ATOM 1469 N N . ASN A 1 181 ? -90.621 -104.413 100.262 1.00 65.25 181 ASN A N 1
ATOM 1470 C CA . ASN A 1 181 ? -91.182 -105.683 100.780 1.00 65.25 181 ASN A CA 1
ATOM 1471 C C . ASN A 1 181 ? -92.730 -105.787 100.729 1.00 65.25 181 ASN A C 1
ATOM 1473 O O . ASN A 1 181 ? -93.364 -106.177 101.705 1.00 65.25 181 ASN A O 1
ATOM 1477 N N . LEU A 1 182 ? -93.344 -105.447 99.591 1.00 60.69 182 LEU A N 1
ATOM 1478 C CA . LEU A 1 182 ? -94.805 -105.348 99.468 1.00 60.69 182 LEU A CA 1
ATOM 1479 C C . LEU A 1 182 ? -95.455 -106.639 98.982 1.00 60.69 182 LEU A C 1
ATOM 1481 O O . LEU A 1 182 ? -95.010 -107.249 98.004 1.00 60.69 182 LEU A O 1
ATOM 1485 N N . THR A 1 183 ? -96.571 -106.999 99.608 1.00 64.06 183 THR A N 1
ATOM 1486 C CA . THR A 1 183 ? -97.472 -108.057 99.141 1.00 64.06 183 THR A CA 1
ATOM 1487 C C . THR A 1 183 ? -98.592 -107.496 98.253 1.00 64.06 183 THR A C 1
ATOM 1489 O O . THR A 1 183 ? -98.927 -106.309 98.287 1.00 64.06 183 THR A O 1
ATOM 1492 N N . ILE A 1 184 ? -99.162 -108.348 97.389 1.00 59.47 184 ILE A N 1
ATOM 1493 C CA . ILE A 1 184 ? -100.244 -107.976 96.460 1.00 59.47 184 ILE A CA 1
ATOM 1494 C C . ILE A 1 184 ? -101.443 -107.456 97.274 1.00 59.47 184 ILE A C 1
ATOM 1496 O O . ILE A 1 184 ? -102.121 -108.232 97.939 1.00 59.47 184 ILE A O 1
ATOM 1500 N N . GLY A 1 185 ? -101.701 -106.146 97.214 1.00 62.50 185 GLY A N 1
ATOM 1501 C CA . GLY A 1 185 ? -102.759 -105.457 97.972 1.00 62.50 185 GLY A CA 1
ATOM 1502 C C . GLY A 1 185 ? -102.259 -104.276 98.814 1.00 62.50 185 GLY A C 1
ATOM 1503 O O . GLY A 1 185 ? -103.030 -103.371 99.127 1.00 62.50 185 GLY A O 1
ATOM 1504 N N . GLU A 1 186 ? -100.958 -104.205 99.095 1.00 67.50 186 GLU A N 1
ATOM 1505 C CA . GLU A 1 186 ? -100.339 -103.145 99.910 1.00 67.50 186 GLU A CA 1
ATOM 1506 C C . GLU A 1 186 ? -99.904 -101.924 99.084 1.00 67.50 186 GLU A C 1
ATOM 1508 O O . GLU A 1 186 ? -99.018 -101.169 99.475 1.00 67.50 186 GLU A O 1
ATOM 1513 N N . ALA A 1 187 ? -100.553 -101.679 97.941 1.00 67.56 187 ALA A N 1
ATOM 1514 C CA . ALA A 1 187 ? -100.252 -100.534 97.080 1.00 67.56 187 ALA A CA 1
ATOM 1515 C C . ALA A 1 187 ? -100.333 -99.191 97.828 1.00 67.56 187 ALA A C 1
ATOM 1517 O O . ALA A 1 187 ? -99.610 -98.265 97.481 1.00 67.56 187 ALA A O 1
ATOM 1518 N N . HIS A 1 188 ? -101.164 -99.096 98.873 1.00 73.06 188 HIS A N 1
ATOM 1519 C CA . HIS A 1 188 ? -101.246 -97.908 99.722 1.00 73.06 188 HIS A CA 1
ATOM 1520 C C . HIS A 1 188 ? -99.985 -97.690 100.574 1.00 73.06 188 HIS A C 1
ATOM 1522 O O . HIS A 1 188 ? -99.552 -96.554 100.695 1.00 73.06 188 HIS A O 1
ATOM 1528 N N . ILE A 1 189 ? -99.352 -98.756 101.086 1.00 70.44 189 ILE A N 1
ATOM 1529 C CA . ILE A 1 189 ? -98.097 -98.669 101.852 1.00 70.44 189 ILE A CA 1
ATOM 1530 C C . ILE A 1 189 ? -96.954 -98.273 100.919 1.00 70.44 189 ILE A C 1
ATOM 1532 O O . ILE A 1 189 ? -96.133 -97.428 101.263 1.00 70.44 189 ILE A O 1
ATOM 1536 N N . PHE A 1 190 ? -96.922 -98.828 99.699 1.00 72.75 190 PHE A N 1
ATOM 1537 C CA . PHE A 1 190 ? -95.948 -98.386 98.699 1.00 72.75 190 PHE A CA 1
ATOM 1538 C C . PHE A 1 190 ? -96.173 -96.939 98.299 1.00 72.75 190 PHE A C 1
ATOM 1540 O O . PHE A 1 190 ? -95.204 -96.210 98.151 1.00 72.75 190 PHE A O 1
ATOM 1547 N N . ALA A 1 191 ? -97.433 -96.533 98.120 1.00 71.94 191 ALA A N 1
ATOM 1548 C CA . ALA A 1 191 ? -97.785 -95.166 97.786 1.00 71.94 191 ALA A CA 1
ATOM 1549 C C . ALA A 1 191 ? -97.405 -94.207 98.916 1.00 71.94 191 ALA A C 1
ATOM 1551 O O . ALA A 1 191 ? -96.844 -93.166 98.612 1.00 71.94 191 ALA A O 1
ATOM 1552 N N . GLU A 1 192 ? -97.623 -94.548 100.190 1.00 76.81 192 GLU A N 1
ATOM 1553 C CA . GLU A 1 192 ? -97.151 -93.740 101.324 1.00 76.81 192 GLU A CA 1
ATOM 1554 C C . GLU A 1 192 ? -95.627 -93.678 101.381 1.00 76.81 192 GLU A C 1
ATOM 1556 O O . GLU A 1 192 ? -95.082 -92.588 101.499 1.00 76.81 192 GLU A O 1
ATOM 1561 N N . MET A 1 193 ? -94.923 -94.800 101.202 1.00 75.06 193 MET A N 1
ATOM 1562 C CA . MET A 1 193 ? -93.457 -94.808 101.213 1.00 75.06 193 MET A CA 1
ATOM 1563 C C . MET A 1 193 ? -92.874 -94.048 100.014 1.00 75.06 193 MET A C 1
ATOM 1565 O O . MET A 1 193 ? -91.885 -93.334 100.159 1.00 75.06 193 MET A O 1
ATOM 1569 N N . LEU A 1 194 ? -93.494 -94.162 98.833 1.00 73.00 194 LEU A N 1
ATOM 1570 C CA . LEU A 1 194 ? -93.192 -93.324 97.675 1.00 73.00 194 LEU A CA 1
ATOM 1571 C C . LEU A 1 194 ? -93.535 -91.873 97.958 1.00 73.00 194 LEU A C 1
ATOM 1573 O O . LEU A 1 194 ? -92.763 -91.035 97.549 1.00 73.00 194 LEU A O 1
ATOM 1577 N N . THR A 1 195 ? -94.627 -91.558 98.651 1.00 80.06 195 THR A N 1
ATOM 1578 C CA . THR A 1 195 ? -95.004 -90.173 98.975 1.00 80.06 195 THR A CA 1
ATOM 1579 C C . THR A 1 195 ? -94.043 -89.567 99.989 1.00 80.06 195 THR A C 1
ATOM 1581 O O . THR A 1 195 ? -93.694 -88.404 99.854 1.00 80.06 195 THR A O 1
ATOM 1584 N N . GLU A 1 196 ? -93.555 -90.339 100.957 1.00 79.94 196 GLU A N 1
ATOM 1585 C CA . GLU A 1 196 ? -92.561 -89.899 101.937 1.00 79.94 196 GLU A CA 1
ATOM 1586 C C . GLU A 1 196 ? -91.172 -89.759 101.293 1.00 79.94 196 GLU A C 1
ATOM 1588 O O . GLU A 1 196 ? -90.497 -88.747 101.479 1.00 79.94 196 GLU A O 1
ATOM 1593 N N . GLN A 1 197 ? -90.759 -90.728 100.465 1.00 75.94 197 GLN A N 1
ATOM 1594 C CA . GLN A 1 197 ? -89.532 -90.630 99.666 1.00 75.94 197 GLN A CA 1
ATOM 1595 C C . GLN A 1 197 ? -89.622 -89.491 98.653 1.00 75.94 197 GLN A C 1
ATOM 1597 O O . GLN A 1 197 ? -88.642 -88.778 98.501 1.00 75.94 197 GLN A O 1
ATOM 1602 N N . LEU A 1 198 ? -90.772 -89.294 98.004 1.00 78.25 198 LEU A N 1
ATOM 1603 C CA . LEU A 1 198 ? -91.037 -88.196 97.078 1.00 78.25 198 LEU A CA 1
ATOM 1604 C C . LEU A 1 198 ? -91.077 -86.876 97.837 1.00 78.25 198 LEU A C 1
ATOM 1606 O O . LEU A 1 198 ? -90.479 -85.946 97.355 1.00 78.25 198 LEU A O 1
ATOM 1610 N N . GLN A 1 199 ? -91.640 -86.777 99.043 1.00 81.00 199 GLN A N 1
ATOM 1611 C CA . GLN A 1 199 ? -91.554 -85.555 99.856 1.00 81.00 199 GLN A CA 1
ATOM 1612 C C . GLN A 1 199 ? -90.125 -85.261 100.305 1.00 81.00 199 GLN A C 1
ATOM 1614 O O . GLN A 1 199 ? -89.710 -84.105 100.318 1.00 81.00 199 GLN A O 1
ATOM 1619 N N . SER A 1 200 ? -89.348 -86.285 100.657 1.00 80.25 200 SER A N 1
ATOM 1620 C CA . SER A 1 200 ? -87.932 -86.122 100.984 1.00 80.25 200 SER A CA 1
ATOM 1621 C C . SER A 1 200 ? -87.108 -85.747 99.751 1.00 80.25 200 SER A C 1
ATOM 1623 O O . SER A 1 200 ? -86.203 -84.923 99.865 1.00 80.25 200 SER A O 1
ATOM 1625 N N . LEU A 1 201 ? -87.385 -86.354 98.594 1.00 76.25 201 LEU A N 1
ATOM 1626 C CA . LEU A 1 201 ? -86.730 -86.062 97.319 1.00 76.25 201 LEU A CA 1
ATOM 1627 C C . LEU A 1 201 ? -87.194 -84.736 96.748 1.00 76.25 201 LEU A C 1
ATOM 1629 O O . LEU A 1 201 ? -86.369 -84.067 96.165 1.00 76.25 201 LEU A O 1
ATOM 1633 N N . ASP A 1 202 ? -88.438 -84.327 96.953 1.00 77.56 202 ASP A N 1
ATOM 1634 C CA . ASP A 1 202 ? -88.973 -83.017 96.601 1.00 77.56 202 ASP A CA 1
ATOM 1635 C C . ASP A 1 202 ? -88.383 -81.978 97.544 1.00 77.56 202 ASP A C 1
ATOM 1637 O O . ASP A 1 202 ? -87.979 -80.929 97.084 1.00 77.56 202 ASP A O 1
ATOM 1641 N N . GLY A 1 203 ? -88.204 -82.264 98.836 1.00 77.94 203 GLY A N 1
ATOM 1642 C CA . GLY A 1 203 ? -87.474 -81.380 99.748 1.00 77.94 203 GLY A CA 1
ATOM 1643 C C . GLY A 1 203 ? -85.997 -81.229 99.363 1.00 77.94 203 GLY A C 1
ATOM 1644 O O . GLY A 1 203 ? -85.462 -80.121 99.356 1.00 77.94 203 GLY A O 1
ATOM 1645 N N . ALA A 1 204 ? -85.337 -82.329 98.991 1.00 76.50 204 ALA A N 1
ATOM 1646 C CA . ALA A 1 204 ? -83.949 -82.319 98.535 1.00 76.50 204 ALA A CA 1
ATOM 1647 C C . ALA A 1 204 ? -83.793 -81.729 97.123 1.00 76.50 204 ALA A C 1
ATOM 1649 O O . ALA A 1 204 ? -82.832 -81.005 96.883 1.00 76.50 204 ALA A O 1
ATOM 1650 N N . ASN A 1 205 ? -84.733 -81.980 96.210 1.00 71.62 205 ASN A N 1
ATOM 1651 C CA . ASN A 1 205 ? -84.780 -81.393 94.873 1.00 71.62 205 ASN A CA 1
ATOM 1652 C C . ASN A 1 205 ? -85.170 -79.933 94.944 1.00 71.62 205 ASN A C 1
ATOM 1654 O O . ASN A 1 205 ? -84.604 -79.182 94.183 1.00 71.62 205 ASN A O 1
ATOM 1658 N N . ILE A 1 206 ? -86.064 -79.499 95.833 1.00 69.38 206 ILE A N 1
ATOM 1659 C CA . ILE A 1 206 ? -86.365 -78.079 96.037 1.00 69.38 206 ILE A CA 1
ATOM 1660 C C . ILE A 1 206 ? -85.137 -77.389 96.610 1.00 69.38 206 ILE A C 1
ATOM 1662 O O . ILE A 1 206 ? -84.801 -76.329 96.117 1.00 69.38 206 ILE A O 1
ATOM 1666 N N . ASN A 1 207 ? -84.409 -77.982 97.563 1.00 70.69 207 ASN A N 1
ATOM 1667 C CA . ASN A 1 207 ? -83.158 -77.385 98.043 1.00 70.69 207 ASN A CA 1
ATOM 1668 C C . ASN A 1 207 ? -82.050 -77.401 96.979 1.00 70.69 207 ASN A C 1
ATOM 1670 O O . ASN A 1 207 ? -81.362 -76.403 96.819 1.00 70.69 207 ASN A O 1
ATOM 1674 N N . SER A 1 208 ? -81.897 -78.479 96.206 1.00 72.00 208 SER A N 1
ATOM 1675 C CA . SER A 1 208 ? -80.915 -78.541 95.114 1.00 72.00 208 SER A CA 1
ATOM 1676 C C . SER A 1 208 ? -81.313 -77.655 93.934 1.00 72.00 208 SER A C 1
ATOM 1678 O O . SER A 1 208 ? -80.437 -77.069 93.307 1.00 72.00 208 SER A O 1
ATOM 1680 N N . MET A 1 209 ? -82.607 -77.550 93.625 1.00 66.31 209 MET A N 1
ATOM 1681 C CA . MET A 1 209 ? -83.154 -76.634 92.631 1.00 66.31 209 MET A CA 1
ATOM 1682 C C . MET A 1 209 ? -83.049 -75.210 93.133 1.00 66.31 209 MET A C 1
ATOM 1684 O O . MET A 1 209 ? -82.670 -74.395 92.322 1.00 66.31 209 MET A O 1
ATOM 1688 N N . MET A 1 210 ? -83.257 -74.912 94.420 1.00 66.19 210 MET A N 1
ATOM 1689 C CA . MET A 1 210 ? -83.044 -73.587 95.015 1.00 66.19 210 MET A CA 1
ATOM 1690 C C . MET A 1 210 ? -81.569 -73.203 95.044 1.00 66.19 210 MET A C 1
ATOM 1692 O O . MET A 1 210 ? -81.247 -72.062 94.747 1.00 66.19 210 MET A O 1
ATOM 1696 N N . ASP A 1 211 ? -80.654 -74.112 95.381 1.00 70.31 211 ASP A N 1
ATOM 1697 C CA . ASP A 1 211 ? -79.215 -73.830 95.347 1.00 70.31 211 ASP A CA 1
ATOM 1698 C C . ASP A 1 211 ? -78.734 -73.669 93.900 1.00 70.31 211 ASP A C 1
ATOM 1700 O O . ASP A 1 211 ? -77.937 -72.772 93.596 1.00 70.31 211 ASP A O 1
ATOM 1704 N N . SER A 1 212 ? -79.270 -74.477 92.977 1.00 69.88 212 SER A N 1
ATOM 1705 C CA . SER A 1 212 ? -79.026 -74.307 91.546 1.00 69.88 212 SER A CA 1
ATOM 1706 C C . SER A 1 212 ? -79.718 -73.070 90.977 1.00 69.88 212 SER A C 1
ATOM 1708 O O . SER A 1 212 ? -79.109 -72.407 90.161 1.00 69.88 212 SER A O 1
ATOM 1710 N N . GLU A 1 213 ? -80.911 -72.686 91.432 1.00 73.75 213 GLU A N 1
ATOM 1711 C CA . GLU A 1 213 ? -81.633 -71.474 91.032 1.00 73.75 213 GLU A CA 1
ATOM 1712 C C . GLU A 1 213 ? -80.921 -70.262 91.588 1.00 73.75 213 GLU A C 1
ATOM 1714 O O . GLU A 1 213 ? -80.782 -69.291 90.876 1.00 73.75 213 GLU A O 1
ATOM 1719 N N . ASN A 1 214 ? -80.415 -70.293 92.818 1.00 77.56 214 ASN A N 1
ATOM 1720 C CA . ASN A 1 214 ? -79.607 -69.208 93.359 1.00 77.56 214 ASN A CA 1
ATOM 1721 C C . ASN A 1 214 ? -78.306 -69.066 92.569 1.00 77.56 214 ASN A C 1
ATOM 1723 O O . ASN A 1 214 ? -77.917 -67.948 92.242 1.00 77.56 214 ASN A O 1
ATOM 1727 N N . SER A 1 215 ? -77.668 -70.176 92.195 1.00 75.31 215 SER A N 1
ATOM 1728 C CA . SER A 1 215 ? -76.463 -70.155 91.356 1.00 75.31 215 SER A CA 1
ATOM 1729 C C . SER A 1 215 ? -76.760 -69.717 89.918 1.00 75.31 215 SER A C 1
ATOM 1731 O O . SER A 1 215 ? -76.004 -68.943 89.340 1.00 75.31 215 SER A O 1
ATOM 1733 N N . VAL A 1 216 ? -77.875 -70.164 89.339 1.00 77.94 216 VAL A N 1
ATOM 1734 C CA . VAL A 1 216 ? -78.338 -69.816 87.989 1.00 77.94 216 VAL A CA 1
ATOM 1735 C C . VAL A 1 216 ? -78.856 -68.388 87.958 1.00 77.94 216 VAL A C 1
ATOM 1737 O O . VAL A 1 216 ? -78.584 -67.701 86.993 1.00 77.94 216 VAL A O 1
ATOM 1740 N N . ASN A 1 217 ? -79.503 -67.895 89.011 1.00 81.31 217 ASN A N 1
ATOM 1741 C CA . ASN A 1 217 ? -79.899 -66.497 89.172 1.00 81.31 217 ASN A CA 1
ATOM 1742 C C . ASN A 1 217 ? -78.676 -65.616 89.402 1.00 81.31 217 ASN A C 1
ATOM 1744 O O . ASN A 1 217 ? -78.634 -64.511 88.880 1.00 81.31 217 ASN A O 1
ATOM 1748 N N . GLN A 1 218 ? -77.645 -66.090 90.108 1.00 81.38 218 GLN A N 1
ATOM 1749 C CA . GLN A 1 218 ? -76.362 -65.389 90.161 1.00 81.38 218 GLN A CA 1
ATOM 1750 C C . GLN A 1 218 ? -75.691 -65.358 88.784 1.00 81.38 218 GLN A C 1
ATOM 1752 O O . GLN A 1 218 ? -75.207 -64.302 88.375 1.00 81.38 218 GLN A O 1
ATOM 1757 N N . LEU A 1 219 ? -75.707 -66.464 88.036 1.00 80.69 219 LEU A N 1
ATOM 1758 C CA . LEU A 1 219 ? -75.141 -66.529 86.690 1.00 80.69 219 LEU A CA 1
ATOM 1759 C C . LEU A 1 219 ? -75.935 -65.667 85.701 1.00 80.69 219 LEU A C 1
ATOM 1761 O O . LEU A 1 219 ? -75.325 -64.903 84.971 1.00 80.69 219 LEU A O 1
ATOM 1765 N N . LEU A 1 220 ? -77.267 -65.728 85.719 1.00 81.62 220 LEU A N 1
ATOM 1766 C CA . LEU A 1 220 ? -78.167 -64.861 84.957 1.00 81.62 220 LEU A CA 1
ATOM 1767 C C . LEU A 1 220 ? -77.949 -63.411 85.351 1.00 81.62 220 LEU A C 1
ATOM 1769 O O . LEU A 1 220 ? -77.753 -62.603 84.466 1.00 81.62 220 LEU A O 1
ATOM 1773 N N . SER A 1 221 ? -77.832 -63.084 86.641 1.00 86.00 221 SER A N 1
ATOM 1774 C CA . SER A 1 221 ? -77.499 -61.717 87.058 1.00 86.00 221 SER A CA 1
ATOM 1775 C C . SER A 1 221 ? -76.112 -61.286 86.578 1.00 86.00 221 SER A C 1
ATOM 1777 O O . SER A 1 221 ? -75.910 -60.117 86.272 1.00 86.00 221 SER A O 1
ATOM 1779 N N . SER A 1 222 ? -75.159 -62.217 86.466 1.00 85.56 222 SER A N 1
ATOM 1780 C CA . SER A 1 222 ? -73.818 -61.939 85.944 1.00 85.56 222 SER A CA 1
ATOM 1781 C C . SER A 1 222 ? -73.825 -61.787 84.424 1.00 85.56 222 SER A C 1
ATOM 1783 O O . SER A 1 222 ? -73.103 -60.944 83.902 1.00 85.56 222 SER A O 1
ATOM 1785 N N . ILE A 1 223 ? -74.643 -62.566 83.713 1.00 84.56 223 ILE A N 1
ATOM 1786 C CA . ILE A 1 223 ? -74.845 -62.471 82.264 1.00 84.56 223 ILE A CA 1
ATOM 1787 C C . ILE A 1 223 ? -75.626 -61.205 81.937 1.00 84.56 223 ILE A C 1
ATOM 1789 O O . ILE A 1 223 ? -75.222 -60.493 81.034 1.00 84.56 223 ILE A O 1
ATOM 1793 N N . ASP A 1 224 ? -76.668 -60.870 82.690 1.00 88.19 224 ASP A N 1
ATOM 1794 C CA . ASP A 1 224 ? -77.414 -59.621 82.564 1.00 88.19 224 ASP A CA 1
ATOM 1795 C C . ASP A 1 224 ? -76.510 -58.433 82.890 1.00 88.19 224 ASP A C 1
ATOM 1797 O O . ASP A 1 224 ? -76.516 -57.448 82.160 1.00 88.19 224 ASP A O 1
ATOM 1801 N N . ALA A 1 225 ? -75.656 -58.524 83.917 1.00 86.62 225 ALA A N 1
ATOM 1802 C CA . ALA A 1 225 ? -74.640 -57.508 84.186 1.00 86.62 225 ALA A CA 1
ATOM 1803 C C . ALA A 1 225 ? -73.607 -57.409 83.051 1.00 86.62 225 ALA A C 1
ATOM 1805 O O . ALA A 1 225 ? -73.202 -56.303 82.694 1.00 86.62 225 ALA A O 1
ATOM 1806 N N . ALA A 1 226 ? -73.200 -58.532 82.453 1.00 86.88 226 ALA A N 1
ATOM 1807 C CA . ALA A 1 226 ? -72.291 -58.551 81.312 1.00 86.88 226 ALA A CA 1
ATOM 1808 C C . ALA A 1 226 ? -72.953 -58.001 80.041 1.00 86.88 226 ALA A C 1
ATOM 1810 O O . ALA A 1 226 ? -72.323 -57.220 79.343 1.00 86.88 226 ALA A O 1
ATOM 1811 N N . LEU A 1 227 ? -74.217 -58.331 79.770 1.00 88.31 227 LEU A N 1
ATOM 1812 C CA . LEU A 1 227 ? -75.021 -57.796 78.669 1.00 88.31 227 LEU A CA 1
ATOM 1813 C C . LEU A 1 227 ? -75.248 -56.300 78.853 1.00 88.31 227 LEU A C 1
ATOM 1815 O O . LEU A 1 227 ? -75.004 -55.540 77.928 1.00 88.31 227 LEU A O 1
ATOM 1819 N N . THR A 1 228 ? -75.591 -55.859 80.064 1.00 88.38 228 THR A N 1
ATOM 1820 C CA . THR A 1 228 ? -75.682 -54.429 80.400 1.00 88.38 228 THR A CA 1
ATOM 1821 C C . THR A 1 228 ? -74.320 -53.745 80.228 1.00 88.38 228 THR A C 1
ATOM 1823 O O . THR A 1 228 ? -74.243 -52.607 79.769 1.00 88.38 228 THR A O 1
ATOM 1826 N N . GLY A 1 229 ? -73.225 -54.439 80.556 1.00 87.50 229 GLY A N 1
ATOM 1827 C CA . GLY A 1 229 ? -71.859 -53.983 80.309 1.00 87.50 229 GLY A CA 1
ATOM 1828 C C . GLY A 1 229 ? -71.533 -53.861 78.819 1.00 87.50 229 GLY A C 1
ATOM 1829 O O . GLY A 1 229 ? -70.971 -52.850 78.408 1.00 87.50 229 GLY A O 1
ATOM 1830 N N . VAL A 1 230 ? -71.927 -54.839 78.001 1.00 89.75 230 VAL A N 1
ATOM 1831 C CA . VAL A 1 230 ? -71.758 -54.825 76.541 1.00 89.75 230 VAL A CA 1
ATOM 1832 C C . VAL A 1 230 ? -72.616 -53.735 75.911 1.00 89.75 230 VAL A C 1
ATOM 1834 O O . VAL A 1 230 ? -72.080 -52.962 75.132 1.00 89.75 230 VAL A O 1
ATOM 1837 N N . GLU A 1 231 ? -73.879 -53.577 76.310 1.00 89.62 231 GLU A N 1
ATOM 1838 C CA . GLU A 1 231 ? -74.731 -52.463 75.873 1.00 89.62 231 GLU A CA 1
ATOM 1839 C C . GLU A 1 231 ? -74.145 -51.105 76.279 1.00 89.62 231 GLU A C 1
ATOM 1841 O O . GLU A 1 231 ? -74.253 -50.129 75.539 1.00 89.62 231 GLU A O 1
ATOM 1846 N N . SER A 1 232 ? -73.513 -51.009 77.454 1.00 89.25 232 SER A N 1
ATOM 1847 C CA . SER A 1 232 ? -72.813 -49.789 77.868 1.00 89.25 232 SER A CA 1
ATOM 1848 C C . SER A 1 232 ? -71.571 -49.525 77.018 1.00 89.25 232 SER A C 1
ATOM 1850 O O . SER A 1 232 ? -71.275 -48.365 76.744 1.00 89.25 232 SER A O 1
ATOM 1852 N N . VAL A 1 233 ? -70.835 -50.566 76.619 1.00 88.56 233 VAL A N 1
ATOM 1853 C CA . VAL A 1 233 ? -69.666 -50.450 75.735 1.00 88.56 233 VAL A CA 1
ATOM 1854 C C . VAL A 1 233 ? -70.093 -50.131 74.305 1.00 88.56 233 VAL A C 1
ATOM 1856 O O . VAL A 1 233 ? -69.452 -49.301 73.676 1.00 88.56 233 VAL A O 1
ATOM 1859 N N . GLU A 1 234 ? -71.182 -50.720 73.814 1.00 90.00 234 GLU A N 1
ATOM 1860 C CA . GLU A 1 234 ? -71.782 -50.428 72.509 1.00 90.00 234 GLU A CA 1
ATOM 1861 C C . GLU A 1 234 ? -72.270 -48.979 72.462 1.00 90.00 234 GLU A C 1
ATOM 1863 O O . GLU A 1 234 ? -71.871 -48.239 71.574 1.00 90.00 234 GLU A O 1
ATOM 1868 N N . LYS A 1 235 ? -72.979 -48.505 73.497 1.00 90.62 235 LYS A N 1
ATOM 1869 C CA . LYS A 1 235 ? -73.342 -47.082 73.619 1.00 90.62 235 LYS A CA 1
ATOM 1870 C C . LYS A 1 235 ? -72.130 -46.159 73.690 1.00 90.62 235 LYS A C 1
ATOM 1872 O O . LYS A 1 235 ? -72.185 -45.050 73.165 1.00 90.62 235 LYS A O 1
ATOM 1877 N N . GLU A 1 236 ? -71.052 -46.566 74.359 1.00 89.56 236 GLU A N 1
ATOM 1878 C CA . GLU A 1 236 ? -69.830 -45.757 74.417 1.00 89.56 236 GLU A CA 1
ATOM 1879 C C . GLU A 1 236 ? -69.068 -45.776 73.079 1.00 89.56 236 GLU A C 1
ATOM 1881 O O . GLU A 1 236 ? -68.484 -44.760 72.699 1.00 89.56 236 GLU A O 1
ATOM 1886 N N . LEU A 1 237 ? -69.113 -46.889 72.339 1.00 88.56 237 LEU A N 1
ATOM 1887 C CA . LEU A 1 237 ? -68.610 -47.014 70.969 1.00 88.56 237 LEU A CA 1
ATOM 1888 C C . LEU A 1 237 ? -69.418 -46.151 70.003 1.00 88.56 237 LEU A C 1
ATOM 1890 O O . LEU A 1 237 ? -68.804 -45.374 69.282 1.00 88.56 237 LEU A O 1
ATOM 1894 N N . ASP A 1 238 ? -70.749 -46.200 70.053 1.00 89.31 238 ASP A N 1
ATOM 1895 C CA . ASP A 1 238 ? -71.641 -45.333 69.276 1.00 89.31 238 ASP A CA 1
ATOM 1896 C C . ASP A 1 238 ? -71.372 -43.860 69.597 1.00 89.31 238 ASP A C 1
ATOM 1898 O O . ASP A 1 238 ? -71.242 -43.035 68.699 1.00 89.31 238 ASP A O 1
ATOM 1902 N N . ARG A 1 239 ? -71.177 -43.516 70.879 1.00 89.44 239 ARG A N 1
ATOM 1903 C CA . ARG A 1 239 ? -70.791 -42.157 71.288 1.00 89.44 239 ARG A CA 1
ATOM 1904 C C . ARG A 1 239 ? -69.431 -41.757 70.714 1.00 89.44 239 ARG A C 1
ATOM 1906 O O . ARG A 1 239 ? -69.254 -40.608 70.307 1.00 89.44 239 ARG A O 1
ATOM 1913 N N . CYS A 1 240 ? -68.456 -42.666 70.707 1.00 86.12 240 CYS A N 1
ATOM 1914 C CA . CYS A 1 240 ? -67.151 -42.421 70.098 1.00 86.12 240 CYS A CA 1
ATOM 1915 C C . CYS A 1 240 ? -67.259 -42.283 68.578 1.00 86.12 240 CYS A C 1
ATOM 1917 O O . CYS A 1 240 ? -66.598 -41.408 68.025 1.00 86.12 240 CYS A O 1
ATOM 1919 N N . ASP A 1 241 ? -68.095 -43.081 67.918 1.00 87.00 241 ASP A N 1
ATOM 1920 C CA . ASP A 1 241 ? -68.300 -43.039 66.471 1.00 87.00 241 ASP A CA 1
ATOM 1921 C C . ASP A 1 241 ? -69.062 -41.775 66.054 1.00 87.00 241 ASP A C 1
ATOM 1923 O O . ASP A 1 241 ? -68.659 -41.102 65.111 1.00 87.00 241 ASP A O 1
ATOM 1927 N N . ASP A 1 242 ? -70.053 -41.337 66.834 1.00 84.50 242 ASP A N 1
ATOM 1928 C CA . ASP A 1 242 ? -70.731 -40.047 66.665 1.00 84.50 242 ASP A CA 1
ATOM 1929 C C . ASP A 1 242 ? -69.752 -38.871 66.810 1.00 84.50 242 ASP A C 1
ATOM 1931 O O . ASP A 1 242 ? -69.750 -37.932 66.001 1.00 84.50 242 ASP A O 1
ATOM 1935 N N . ILE A 1 243 ? -68.873 -38.920 67.820 1.00 84.88 243 ILE A N 1
ATOM 1936 C CA . ILE A 1 243 ? -67.815 -37.917 67.995 1.00 84.88 243 ILE A CA 1
ATOM 1937 C C . ILE A 1 243 ? -66.838 -37.975 66.820 1.00 84.88 243 ILE A C 1
ATOM 1939 O O . ILE A 1 243 ? -66.482 -36.924 66.292 1.00 84.88 243 ILE A O 1
ATOM 1943 N N . LEU A 1 244 ? -66.417 -39.160 66.376 1.00 83.75 244 LEU A N 1
ATOM 1944 C CA . LEU A 1 244 ? -65.511 -39.323 65.240 1.00 83.75 244 LEU A CA 1
ATOM 1945 C C . LEU A 1 244 ? -66.159 -38.894 63.924 1.00 83.75 244 LEU A C 1
ATOM 1947 O O . LEU A 1 244 ? -65.471 -38.297 63.105 1.00 83.75 244 LEU A O 1
ATOM 1951 N N . ALA A 1 245 ? -67.459 -39.096 63.723 1.00 80.50 245 ALA A N 1
ATOM 1952 C CA . ALA A 1 245 ? -68.199 -38.621 62.560 1.00 80.50 245 ALA A CA 1
ATOM 1953 C C . ALA A 1 245 ? -68.293 -37.088 62.554 1.00 80.50 245 ALA A C 1
ATOM 1955 O O . ALA A 1 245 ? -68.040 -36.446 61.527 1.00 80.50 245 ALA A O 1
ATOM 1956 N N . PHE A 1 246 ? -68.577 -36.475 63.708 1.00 79.44 246 PHE A N 1
ATOM 1957 C CA . PHE A 1 246 ? -68.557 -35.019 63.862 1.00 79.44 246 PHE A CA 1
ATOM 1958 C C . PHE A 1 246 ? -67.147 -34.437 63.668 1.00 79.44 246 PHE A C 1
ATOM 1960 O O . PHE A 1 246 ? -66.969 -33.440 62.958 1.00 79.44 246 PHE A O 1
ATOM 1967 N N . VAL A 1 247 ? -66.133 -35.072 64.259 1.00 83.31 247 VAL A N 1
ATOM 1968 C CA . VAL A 1 247 ? -64.723 -34.682 64.144 1.00 83.31 247 VAL A CA 1
ATOM 1969 C C . VAL A 1 247 ? -64.223 -34.893 62.719 1.00 83.31 247 VAL A C 1
ATOM 1971 O O . VAL A 1 247 ? -63.547 -34.013 62.212 1.00 83.31 247 VAL A O 1
ATOM 1974 N N . ARG A 1 248 ? -64.599 -35.969 62.025 1.00 80.81 248 ARG A N 1
ATOM 1975 C CA . ARG A 1 248 ? -64.237 -36.225 60.624 1.00 80.81 248 ARG A CA 1
ATOM 1976 C C . ARG A 1 248 ? -64.811 -35.166 59.696 1.00 80.81 248 ARG A C 1
ATOM 1978 O O . ARG A 1 248 ? -64.057 -34.588 58.923 1.00 80.81 248 ARG A O 1
ATOM 1985 N N . ASN A 1 249 ? -66.102 -34.852 59.821 1.00 78.12 249 ASN A N 1
ATOM 1986 C CA . ASN A 1 249 ? -66.717 -33.767 59.050 1.00 78.12 249 ASN A CA 1
ATOM 1987 C C . ASN A 1 249 ? -66.043 -32.417 59.353 1.00 78.12 249 ASN A C 1
ATOM 1989 O O . ASN A 1 249 ? -65.793 -31.623 58.448 1.00 78.12 249 ASN A O 1
ATOM 1993 N N . SER A 1 250 ? -65.699 -32.167 60.621 1.00 80.38 250 SER A N 1
ATOM 1994 C CA . SER A 1 250 ? -64.972 -30.956 61.020 1.00 80.38 250 SER A CA 1
ATOM 1995 C C . SER A 1 250 ? -63.535 -30.932 60.481 1.00 80.38 250 SER A C 1
ATOM 1997 O O . SER A 1 250 ? -63.085 -29.885 60.029 1.00 80.38 250 SER A O 1
ATOM 1999 N N . ILE A 1 251 ? -62.822 -32.061 60.483 1.00 80.75 251 ILE A N 1
ATOM 2000 C CA . ILE A 1 251 ? -61.455 -32.206 59.965 1.00 80.75 251 ILE A CA 1
ATOM 2001 C C . ILE A 1 251 ? -61.442 -32.047 58.449 1.00 80.75 251 ILE A C 1
ATOM 2003 O O . ILE A 1 251 ? -60.601 -31.311 57.955 1.00 80.75 251 ILE A O 1
ATOM 2007 N N . GLU A 1 252 ? -62.374 -32.657 57.714 1.00 79.44 252 GLU A N 1
ATOM 2008 C CA . GLU A 1 252 ? -62.479 -32.482 56.259 1.00 79.44 252 GLU A CA 1
ATOM 2009 C C . GLU A 1 252 ? -62.724 -31.007 55.900 1.00 79.44 252 GLU A C 1
ATOM 2011 O O . GLU A 1 252 ? -62.045 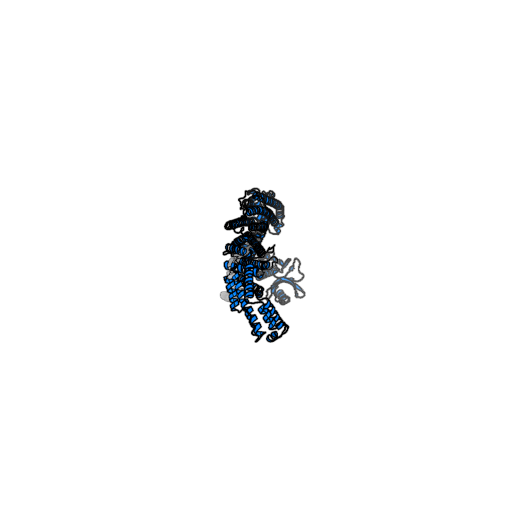-30.471 55.024 1.00 79.44 252 GLU A O 1
ATOM 2016 N N . LEU A 1 253 ? -63.609 -30.314 56.633 1.00 81.00 253 LEU A N 1
ATOM 2017 C CA . LEU A 1 253 ? -63.844 -28.874 56.460 1.00 81.00 253 LEU A CA 1
ATOM 2018 C C . LEU A 1 253 ? -62.621 -28.021 56.833 1.00 81.00 253 LEU A C 1
ATOM 2020 O O . LEU A 1 253 ? -62.330 -27.037 56.149 1.00 81.00 253 LEU A O 1
ATOM 2024 N N . ILE A 1 254 ? -61.904 -28.367 57.906 1.00 81.25 254 ILE A N 1
ATOM 2025 C CA . ILE A 1 254 ? -60.673 -27.672 58.311 1.00 81.25 254 ILE A CA 1
ATOM 2026 C C . ILE A 1 254 ? -59.571 -27.902 57.277 1.00 81.25 254 ILE A C 1
ATOM 2028 O O . ILE A 1 254 ? -58.906 -26.949 56.894 1.00 81.25 254 ILE A O 1
ATOM 2032 N N . GLU A 1 255 ? -59.407 -29.119 56.767 1.00 80.31 255 GLU A N 1
ATOM 2033 C CA . GLU A 1 255 ? -58.378 -29.459 55.788 1.00 80.31 255 GLU A CA 1
ATOM 2034 C C . GLU A 1 255 ? -58.675 -28.836 54.413 1.00 80.31 255 GLU A C 1
ATOM 2036 O O . GLU A 1 255 ? -57.766 -28.336 53.751 1.00 80.31 255 GLU A O 1
ATOM 2041 N N . GLU A 1 256 ? -59.942 -28.805 53.980 1.00 80.50 256 GLU A N 1
ATOM 2042 C CA . GLU A 1 256 ? -60.359 -28.061 52.784 1.00 80.50 256 GLU A CA 1
ATOM 2043 C C . GLU A 1 256 ? -60.067 -26.566 52.963 1.00 80.50 256 GLU A C 1
ATOM 2045 O O . GLU A 1 256 ? -59.392 -25.965 52.122 1.00 80.50 256 GLU A O 1
ATOM 2050 N N . LYS A 1 257 ? -60.468 -25.982 54.100 1.00 84.56 257 LYS A N 1
ATOM 2051 C CA . LYS A 1 257 ? -60.180 -24.581 54.432 1.00 84.56 257 LYS A CA 1
ATOM 2052 C C . LYS A 1 257 ? -58.678 -24.293 54.491 1.00 84.56 257 LYS A C 1
ATOM 2054 O O . LYS A 1 257 ? -58.250 -23.251 53.997 1.00 84.56 257 LYS A O 1
ATOM 2059 N N . ASP A 1 258 ? -57.875 -25.192 55.048 1.00 83.88 258 ASP A N 1
ATOM 2060 C CA . ASP A 1 258 ? -56.424 -25.040 55.145 1.00 83.88 258 ASP A CA 1
ATOM 2061 C C . ASP A 1 258 ? -55.753 -25.182 53.777 1.00 83.88 258 ASP A C 1
ATOM 2063 O O . ASP A 1 258 ? -54.876 -24.385 53.443 1.00 83.88 258 ASP A O 1
ATOM 2067 N N . SER A 1 259 ? -56.203 -26.115 52.936 1.00 83.44 259 SER A N 1
ATOM 2068 C CA . SER A 1 259 ? -55.701 -26.262 51.565 1.00 83.44 259 SER A CA 1
ATOM 2069 C C . SER A 1 259 ? -56.001 -25.023 50.714 1.00 83.44 259 SER A C 1
ATOM 2071 O O . SER A 1 259 ? -55.094 -24.479 50.075 1.00 83.44 259 SER A O 1
ATOM 2073 N N . LEU A 1 260 ? -57.231 -24.501 50.788 1.00 86.88 260 LEU A N 1
ATOM 2074 C CA . LEU A 1 260 ? -57.623 -23.252 50.141 1.00 86.88 260 LEU A CA 1
ATOM 2075 C C . LEU A 1 260 ? -56.835 -22.070 50.712 1.00 86.88 260 LEU A C 1
ATOM 2077 O O . LEU A 1 260 ? -56.344 -21.252 49.941 1.00 86.88 260 LEU A O 1
ATOM 2081 N N . SER A 1 261 ? -56.618 -22.020 52.029 1.00 85.00 261 SER A N 1
ATOM 2082 C CA . SER A 1 261 ? -55.793 -21.001 52.696 1.00 85.00 261 SER A CA 1
ATOM 2083 C C . SER A 1 261 ? -54.332 -21.034 52.230 1.00 85.00 261 SER A C 1
ATOM 2085 O O . SER A 1 261 ? -53.723 -19.983 52.020 1.00 85.00 261 SER A O 1
ATOM 2087 N N . VAL A 1 262 ? -53.747 -22.216 52.006 1.00 88.31 262 VAL A N 1
ATOM 2088 C CA . VAL A 1 262 ? -52.381 -22.362 51.470 1.00 88.31 262 VAL A CA 1
ATOM 2089 C C . VAL A 1 262 ? -52.306 -21.908 50.012 1.00 88.31 262 VAL A C 1
ATOM 2091 O O . VAL A 1 262 ? -51.387 -21.164 49.656 1.00 88.31 262 VAL A O 1
ATOM 2094 N N . VAL A 1 263 ? -53.266 -22.310 49.174 1.00 87.50 263 VAL A N 1
ATOM 2095 C CA . VAL A 1 263 ? -53.337 -21.876 47.767 1.00 87.50 263 VAL A CA 1
ATOM 2096 C C . VAL A 1 263 ? -53.550 -20.364 47.683 1.00 87.50 263 VAL A C 1
ATOM 2098 O O . VAL A 1 263 ? -52.829 -19.681 46.954 1.00 87.50 263 VAL A O 1
ATOM 2101 N N . GLU A 1 264 ? -54.465 -19.819 48.483 1.00 88.62 264 GLU A N 1
ATOM 2102 C CA . GLU A 1 264 ? -54.714 -18.384 48.597 1.00 88.62 264 GLU A CA 1
ATOM 2103 C C . GLU A 1 264 ? -53.446 -17.643 49.035 1.00 88.62 264 GLU A C 1
ATOM 2105 O O . GLU A 1 264 ? -53.081 -16.641 48.421 1.00 88.62 264 GLU A O 1
ATOM 2110 N N . ARG A 1 265 ? -52.717 -18.154 50.036 1.00 89.75 265 ARG A N 1
ATOM 2111 C CA . ARG A 1 265 ? -51.451 -17.567 50.504 1.00 89.75 265 ARG A CA 1
ATOM 2112 C C . ARG A 1 265 ? -50.378 -17.574 49.416 1.00 89.75 265 ARG A C 1
ATOM 2114 O O . ARG A 1 265 ? -49.730 -16.551 49.207 1.00 89.75 265 ARG A O 1
ATOM 2121 N N . LYS A 1 266 ? -50.210 -18.686 48.695 1.00 90.06 266 LYS A N 1
ATOM 2122 C CA . LYS A 1 266 ? -49.236 -18.812 47.597 1.00 90.06 266 LYS A CA 1
ATOM 2123 C C . LYS A 1 266 ? -49.574 -17.884 46.429 1.00 90.06 266 LYS A C 1
ATOM 2125 O O . LYS A 1 266 ? -48.684 -17.230 45.887 1.00 90.06 266 LYS A O 1
ATOM 2130 N N . ASN A 1 267 ? -50.853 -17.792 46.069 1.00 90.94 267 ASN A N 1
ATOM 2131 C CA . ASN A 1 267 ? -51.320 -16.891 45.018 1.00 90.94 267 ASN A CA 1
ATOM 2132 C C . ASN A 1 267 ? -51.158 -15.424 45.431 1.00 90.94 267 ASN A C 1
ATOM 2134 O O . ASN A 1 267 ? -50.646 -14.633 44.642 1.00 90.94 267 ASN A O 1
ATOM 2138 N N . LYS A 1 268 ? -51.495 -15.071 46.679 1.00 91.88 268 LYS A N 1
ATOM 2139 C CA . LYS A 1 268 ? -51.240 -13.736 47.247 1.00 91.88 268 LYS A CA 1
ATOM 2140 C C . LYS A 1 268 ? -49.754 -13.384 47.231 1.00 91.88 268 LYS A C 1
ATOM 2142 O O . LYS A 1 268 ? -49.416 -12.260 46.880 1.00 91.88 268 LYS A O 1
ATOM 2147 N N . GLN A 1 269 ? -48.871 -14.328 47.558 1.00 92.75 269 GLN A N 1
ATOM 2148 C CA . GLN A 1 269 ? -47.426 -14.104 47.520 1.00 92.75 269 GLN A CA 1
ATOM 2149 C C . GLN A 1 269 ? -46.924 -13.835 46.095 1.00 92.75 269 GLN A C 1
ATOM 2151 O O . GLN A 1 269 ? -46.269 -12.822 45.874 1.00 92.75 269 GLN A O 1
ATOM 2156 N N . ARG A 1 270 ? -47.271 -14.686 45.121 1.00 90.75 270 ARG A N 1
ATOM 2157 C CA . ARG A 1 270 ? -46.868 -14.498 43.715 1.00 90.75 270 ARG A CA 1
ATOM 2158 C C . ARG A 1 270 ? -47.414 -13.203 43.123 1.00 90.75 270 ARG A C 1
ATOM 2160 O O . ARG A 1 270 ? -46.692 -12.485 42.443 1.00 90.75 270 ARG A O 1
ATOM 2167 N N . LEU A 1 271 ? -48.681 -12.895 43.404 1.00 90.62 271 LEU A N 1
ATOM 2168 C CA . LEU A 1 271 ? -49.294 -11.641 42.983 1.00 90.62 271 LEU A CA 1
ATOM 2169 C C . LEU A 1 271 ? -48.556 -10.441 43.591 1.00 90.62 271 LEU A C 1
ATOM 2171 O O . LEU A 1 271 ? -48.304 -9.470 42.890 1.00 90.62 271 LEU A O 1
ATOM 2175 N N . ASN A 1 272 ? -48.169 -10.517 44.867 1.00 91.75 272 ASN A N 1
ATOM 2176 C CA . ASN A 1 272 ? -47.382 -9.473 45.515 1.00 91.75 272 ASN A CA 1
ATOM 2177 C C . ASN A 1 272 ? -45.987 -9.322 44.883 1.00 91.75 272 ASN A C 1
ATOM 2179 O O . ASN A 1 272 ? -45.578 -8.203 44.612 1.00 91.75 272 ASN A O 1
ATOM 2183 N N . GLU A 1 273 ? -45.276 -10.416 44.600 1.00 90.12 273 GLU A N 1
ATOM 2184 C CA . GLU A 1 273 ? -43.967 -10.385 43.923 1.00 90.12 273 GLU A CA 1
ATOM 2185 C C . GLU A 1 273 ? -44.058 -9.733 42.530 1.00 90.12 273 GLU A C 1
ATOM 2187 O O . GLU A 1 273 ? -43.262 -8.849 42.208 1.00 90.12 273 GLU A O 1
ATOM 2192 N N . GLU A 1 274 ? -45.068 -10.101 41.737 1.00 86.25 274 GLU A N 1
ATOM 2193 C CA . GLU A 1 274 ? -45.293 -9.553 40.393 1.00 86.25 274 GLU A CA 1
ATOM 2194 C C . GLU A 1 274 ? -45.704 -8.067 40.443 1.00 86.25 274 GLU A C 1
ATOM 2196 O O . GLU A 1 274 ? -45.177 -7.247 39.686 1.00 86.25 274 GLU A O 1
ATOM 2201 N N . ILE A 1 275 ? -46.592 -7.687 41.375 1.00 86.44 275 ILE A N 1
ATOM 2202 C CA . ILE A 1 275 ? -46.988 -6.285 41.594 1.00 86.44 275 ILE A CA 1
ATOM 2203 C C . ILE A 1 275 ? -45.791 -5.459 42.069 1.00 86.44 275 ILE A C 1
ATOM 2205 O O . ILE A 1 275 ? -45.572 -4.375 41.538 1.00 86.44 275 ILE A O 1
ATOM 2209 N N . VAL A 1 276 ? -44.993 -5.948 43.022 1.00 88.75 276 VAL A N 1
ATOM 2210 C CA . VAL A 1 276 ? -43.795 -5.247 43.515 1.00 88.75 276 VAL A CA 1
ATOM 2211 C C . VAL A 1 276 ? -42.770 -5.074 42.395 1.00 88.75 276 VAL A C 1
ATOM 2213 O O . VAL A 1 276 ? -42.232 -3.983 42.236 1.00 88.75 276 VAL A O 1
ATOM 2216 N N . SER A 1 277 ? -42.536 -6.097 41.572 1.00 87.12 277 SER A N 1
ATOM 2217 C CA . SER A 1 277 ? -41.651 -6.009 40.402 1.00 87.12 277 SER A CA 1
ATOM 2218 C C . SER A 1 277 ? -42.129 -4.957 39.389 1.00 87.12 277 SER A C 1
ATOM 2220 O O . SER A 1 277 ? -41.343 -4.121 38.925 1.00 87.12 277 SER A O 1
ATOM 2222 N N . PHE A 1 278 ? -43.434 -4.931 39.095 1.00 86.69 278 PHE A N 1
ATOM 2223 C CA . PHE A 1 278 ? -44.038 -3.936 38.208 1.00 86.69 278 PHE A CA 1
ATOM 2224 C C . PHE A 1 278 ? -43.981 -2.519 38.799 1.00 86.69 278 PHE A C 1
ATOM 2226 O O . PHE A 1 278 ? -43.563 -1.589 38.111 1.00 86.69 278 PHE A O 1
ATOM 2233 N N . VAL A 1 279 ? -44.311 -2.348 40.082 1.00 86.69 279 VAL A N 1
ATOM 2234 C CA . VAL A 1 279 ? -44.221 -1.060 40.790 1.00 86.69 279 VAL A CA 1
ATOM 2235 C C . VAL A 1 279 ? -42.777 -0.562 40.837 1.00 86.69 279 VAL A C 1
ATOM 2237 O O . VAL A 1 279 ? -42.545 0.598 40.513 1.00 86.69 279 VAL A O 1
ATOM 2240 N N . ASN A 1 280 ? -41.801 -1.424 41.135 1.00 87.06 280 ASN A N 1
ATOM 2241 C CA . ASN A 1 280 ? -40.377 -1.073 41.103 1.00 87.06 280 ASN A CA 1
ATOM 2242 C C . ASN A 1 280 ? -39.939 -0.630 39.701 1.00 87.06 280 ASN A C 1
ATOM 2244 O O . ASN A 1 280 ? -39.173 0.321 39.564 1.00 87.06 280 ASN A O 1
ATOM 2248 N N . SER A 1 281 ? -40.458 -1.278 38.654 1.00 84.75 281 SER A N 1
ATOM 2249 C CA . SER A 1 281 ? -40.188 -0.889 37.266 1.00 84.75 281 SER A CA 1
ATOM 2250 C C . SER A 1 281 ? -40.782 0.485 36.935 1.00 84.75 281 SER A C 1
ATOM 2252 O O . SER A 1 281 ? -40.099 1.304 36.328 1.00 84.75 281 SER A O 1
ATOM 2254 N N . LEU A 1 282 ? -42.011 0.785 37.379 1.00 84.88 282 LEU A N 1
ATOM 2255 C CA . LEU A 1 282 ? -42.626 2.115 37.228 1.00 84.88 282 LEU A CA 1
ATOM 2256 C C . LEU A 1 282 ? -41.893 3.200 38.044 1.00 84.88 282 LEU A C 1
ATOM 2258 O O . LEU A 1 282 ? -41.756 4.332 37.578 1.00 84.88 282 LEU A O 1
ATOM 2262 N N . GLN A 1 283 ? -41.417 2.853 39.245 1.00 84.38 283 GLN A N 1
ATOM 2263 C CA . GLN A 1 283 ? -40.698 3.742 40.168 1.00 84.38 283 GLN A CA 1
ATOM 2264 C C . GLN A 1 283 ? -39.226 3.959 39.797 1.00 84.38 283 GLN A C 1
ATOM 2266 O O . GLN A 1 283 ? -38.607 4.886 40.320 1.00 84.38 283 GLN A O 1
ATOM 2271 N N . ALA A 1 284 ? -38.665 3.156 38.886 1.00 84.81 284 ALA A N 1
ATOM 2272 C CA . ALA A 1 284 ? -37.299 3.337 38.394 1.00 84.81 284 ALA A CA 1
ATOM 2273 C C . ALA A 1 284 ? -37.087 4.749 37.814 1.00 84.81 284 ALA A C 1
ATOM 2275 O O . ALA A 1 284 ? -36.033 5.362 37.996 1.00 84.81 284 ALA A O 1
ATOM 2276 N N . VAL A 1 285 ? -38.115 5.300 37.162 1.00 87.12 285 VAL A N 1
ATOM 2277 C CA . VAL A 1 285 ? -38.146 6.701 36.737 1.00 87.12 285 VAL A CA 1
ATOM 2278 C C . VAL A 1 285 ? -38.868 7.520 37.802 1.00 87.12 285 VAL A C 1
ATOM 2280 O O . VAL A 1 285 ? -40.056 7.331 38.040 1.00 87.12 285 VAL A O 1
ATOM 2283 N N . THR A 1 286 ? -38.157 8.454 38.427 1.00 88.50 286 THR A N 1
ATOM 2284 C CA . THR A 1 286 ? -38.733 9.398 39.387 1.00 88.50 286 THR A CA 1
ATOM 2285 C C . THR A 1 286 ? -39.147 10.692 38.689 1.00 88.50 286 THR A C 1
ATOM 2287 O O . THR A 1 286 ? -38.609 11.038 37.634 1.00 88.50 286 THR A O 1
ATOM 2290 N N . ASP A 1 287 ? -40.048 11.459 39.302 1.00 88.31 287 ASP A N 1
ATOM 2291 C CA . ASP A 1 287 ? -40.456 12.767 38.769 1.00 88.31 287 ASP A CA 1
ATOM 2292 C C . ASP A 1 287 ? -39.256 13.731 38.684 1.00 88.31 287 ASP A C 1
ATOM 2294 O O . ASP A 1 287 ? -39.136 14.502 37.734 1.00 88.31 287 ASP A O 1
ATOM 2298 N N . SER A 1 288 ? -38.287 13.591 39.598 1.00 89.62 288 SER A N 1
ATOM 2299 C CA . SER A 1 288 ? -37.009 14.313 39.556 1.00 89.62 288 SER A CA 1
ATOM 2300 C C . SER A 1 288 ? -36.180 13.980 38.307 1.00 89.62 288 SER A C 1
ATOM 2302 O O . SER A 1 288 ? -35.564 14.876 37.721 1.00 89.62 288 SER A O 1
ATOM 2304 N N . HIS A 1 289 ? -36.184 12.722 37.845 1.00 91.19 289 HIS A N 1
ATOM 2305 C CA . HIS A 1 289 ? -35.542 12.349 36.578 1.00 91.19 289 HIS A CA 1
ATOM 2306 C C . HIS A 1 289 ? -36.234 13.032 35.391 1.00 91.19 289 HIS A C 1
ATOM 2308 O O . HIS A 1 289 ? -35.558 13.586 34.523 1.00 91.19 289 HIS A O 1
ATOM 2314 N N . ILE A 1 290 ? -37.570 13.047 35.372 1.00 88.94 290 ILE A N 1
ATOM 2315 C CA . ILE A 1 290 ? -38.358 13.680 34.303 1.00 88.94 290 ILE A CA 1
ATOM 2316 C C . ILE A 1 290 ? -38.102 15.192 34.273 1.00 88.94 290 ILE A C 1
ATOM 2318 O O . ILE A 1 290 ? -37.861 15.752 33.202 1.00 88.94 290 ILE A O 1
ATOM 2322 N N . GLU A 1 291 ? -38.090 15.859 35.427 1.00 90.25 291 GLU A N 1
ATOM 2323 C CA . GLU A 1 291 ? -37.744 17.282 35.531 1.00 90.25 291 GLU A CA 1
ATOM 2324 C C . GLU A 1 291 ? -36.309 17.564 35.082 1.00 90.25 291 GLU A C 1
ATOM 2326 O O . GLU A 1 291 ? -36.083 18.517 34.334 1.00 90.25 291 GLU A O 1
ATOM 2331 N N . THR A 1 292 ? -35.353 16.708 35.459 1.00 90.69 292 THR A N 1
ATOM 2332 C CA . THR A 1 292 ? -33.948 16.821 35.036 1.00 90.69 292 THR A CA 1
ATOM 2333 C C . THR A 1 292 ? -33.817 16.740 33.513 1.00 90.69 292 THR A C 1
ATOM 2335 O O . THR A 1 292 ? -33.095 17.540 32.923 1.00 90.69 292 THR A O 1
ATOM 2338 N N . LEU A 1 293 ? -34.553 15.836 32.854 1.00 90.12 293 LEU A N 1
ATOM 2339 C CA . LEU A 1 293 ? -34.567 15.724 31.390 1.00 90.12 293 LEU A CA 1
ATOM 2340 C C . LEU A 1 293 ? -35.286 16.912 30.724 1.00 90.12 293 LEU A C 1
ATOM 2342 O O . LEU A 1 293 ? -34.790 17.455 29.735 1.00 90.12 293 LEU A O 1
ATOM 2346 N N . LYS A 1 294 ? -36.407 17.385 31.292 1.00 89.31 294 LYS A N 1
ATOM 2347 C CA . LYS A 1 294 ? -37.126 18.583 30.807 1.00 89.31 294 LYS A CA 1
ATOM 2348 C C . LYS A 1 294 ? -36.295 19.858 30.937 1.00 89.31 294 LYS A C 1
ATOM 2350 O O . LYS A 1 294 ? -36.402 20.739 30.087 1.00 89.31 294 LYS A O 1
ATOM 2355 N N . GLN A 1 295 ? -35.494 19.979 31.993 1.00 88.88 295 GLN A N 1
ATOM 2356 C CA . GLN A 1 295 ? -34.635 21.129 32.294 1.00 88.88 295 GLN A CA 1
ATOM 2357 C C . GLN A 1 295 ? -33.152 20.822 32.065 1.00 88.88 295 GLN A C 1
ATOM 2359 O O . GLN A 1 295 ? -32.288 21.371 32.749 1.00 88.88 295 GLN A O 1
ATOM 2364 N N . ALA A 1 296 ? -32.856 19.955 31.094 1.00 86.62 296 ALA A N 1
ATOM 2365 C CA . ALA A 1 296 ? -31.501 19.483 30.868 1.00 86.62 296 ALA A CA 1
ATOM 2366 C C . ALA A 1 296 ? -30.509 20.633 30.679 1.00 86.62 296 ALA A C 1
ATOM 2368 O O . ALA A 1 296 ? -30.704 21.524 29.844 1.00 86.62 296 ALA A O 1
ATOM 2369 N N . ASN A 1 297 ? -29.454 20.582 31.487 1.00 87.38 297 ASN A N 1
ATOM 2370 C CA . ASN A 1 297 ? -28.329 21.497 31.483 1.00 87.38 297 ASN A CA 1
ATOM 2371 C C . ASN A 1 297 ? -27.065 20.666 31.252 1.00 87.38 297 ASN A C 1
ATOM 2373 O O . ASN A 1 297 ? -26.897 19.614 31.864 1.00 87.38 297 ASN A O 1
ATOM 2377 N N . PHE A 1 298 ? -26.203 21.141 30.360 1.00 86.69 298 PHE A N 1
ATOM 2378 C CA . PHE A 1 298 ? -24.973 20.457 29.962 1.00 86.69 298 PHE A CA 1
ATOM 2379 C C . PHE A 1 298 ? -23.718 21.300 30.241 1.00 86.69 298 PHE A C 1
ATOM 2381 O O . PHE A 1 298 ? -22.623 20.937 29.821 1.00 86.69 298 PHE A O 1
ATOM 2388 N N . SER A 1 299 ? -23.867 22.425 30.948 1.00 81.19 299 SER A N 1
ATOM 2389 C CA . SER A 1 299 ? -22.792 23.397 31.176 1.00 81.19 299 SER A CA 1
ATOM 2390 C C . SER A 1 299 ? -21.777 22.960 32.232 1.00 81.19 299 SER A C 1
ATOM 2392 O O . SER A 1 299 ? -20.668 23.487 32.261 1.00 81.19 299 SER A O 1
ATOM 2394 N N . ASN A 1 300 ? -22.138 22.036 33.130 1.00 84.88 300 ASN A N 1
ATOM 2395 C CA . ASN A 1 300 ? -21.230 21.546 34.169 1.00 84.88 300 ASN A CA 1
ATOM 2396 C C . ASN A 1 300 ? -21.223 20.003 34.247 1.00 84.88 300 ASN A C 1
ATOM 2398 O O . ASN A 1 300 ? -22.250 19.376 33.977 1.00 84.88 300 ASN A O 1
ATOM 2402 N N . PRO A 1 301 ? -20.096 19.370 34.629 1.00 85.00 301 PRO A N 1
ATOM 2403 C CA . PRO A 1 301 ? -19.992 17.908 34.684 1.00 85.00 301 PRO A CA 1
ATOM 2404 C C . PRO A 1 301 ? -21.040 17.242 35.590 1.00 85.00 301 PRO A C 1
ATOM 2406 O O . PRO A 1 301 ? -21.545 16.172 35.268 1.00 85.00 301 PRO A O 1
ATOM 2409 N N . GLU A 1 302 ? -21.419 17.893 36.691 1.00 87.94 302 GLU A N 1
ATOM 2410 C CA . GLU A 1 302 ? -22.426 17.379 37.630 1.00 87.94 302 GLU A CA 1
ATOM 2411 C C . GLU A 1 302 ? -23.843 17.347 37.032 1.00 87.94 302 GLU A C 1
ATOM 2413 O O . GLU A 1 302 ? -24.606 16.413 37.276 1.00 87.94 302 GLU A O 1
ATOM 2418 N N . SER A 1 303 ? -24.226 18.351 36.237 1.00 89.50 303 SER A N 1
ATOM 2419 C CA . SER A 1 303 ? -25.512 18.369 35.520 1.00 89.50 303 SER A CA 1
ATOM 2420 C C . SER A 1 303 ? -25.542 17.344 34.397 1.00 89.50 303 SER A C 1
ATOM 2422 O O . SER A 1 303 ? -26.566 16.682 34.228 1.00 89.50 303 SER A O 1
ATOM 2424 N N . VAL A 1 304 ? -24.416 17.144 33.702 1.00 90.19 304 VAL A N 1
ATOM 2425 C CA . VAL A 1 304 ? -24.268 16.066 32.717 1.00 90.19 304 VAL A CA 1
ATOM 2426 C C . VAL A 1 304 ? -24.470 14.714 33.394 1.00 90.19 304 VAL A C 1
ATOM 2428 O O . VAL A 1 304 ? -25.279 13.931 32.910 1.00 90.19 304 VAL A O 1
ATOM 2431 N N . GLN A 1 305 ? -23.836 14.470 34.546 1.00 90.75 305 GLN A N 1
ATOM 2432 C CA . GLN A 1 305 ? -24.012 13.224 35.297 1.00 90.75 305 GLN A CA 1
ATOM 2433 C C . GLN A 1 305 ? -25.475 12.995 35.699 1.00 90.75 305 GLN A C 1
ATOM 2435 O O . GLN A 1 305 ? -26.007 11.914 35.463 1.00 90.75 305 GLN A O 1
ATOM 2440 N N . ARG A 1 306 ? -26.162 14.024 36.216 1.00 91.88 306 ARG A N 1
ATOM 2441 C CA . ARG A 1 306 ? -27.597 13.936 36.542 1.00 91.88 306 ARG A CA 1
ATOM 2442 C C . ARG A 1 306 ? -28.459 13.620 35.319 1.00 91.88 306 ARG A C 1
ATOM 2444 O O . ARG A 1 306 ? -29.373 12.805 35.414 1.00 91.88 306 ARG A O 1
ATOM 2451 N N . CYS A 1 307 ? -28.160 14.224 34.167 1.00 92.50 307 CYS A N 1
ATOM 2452 C CA . CYS A 1 307 ? -28.839 13.895 32.912 1.00 92.50 307 CYS A CA 1
ATOM 2453 C C . CYS A 1 307 ? -28.554 12.449 32.480 1.00 92.50 307 CYS A C 1
ATOM 2455 O O . CYS A 1 307 ? -29.469 11.763 32.034 1.00 92.50 307 CYS A O 1
ATOM 2457 N N . THR A 1 308 ? -27.317 11.969 32.638 1.00 91.44 308 THR A N 1
ATOM 2458 C CA . THR A 1 308 ? -26.919 10.585 32.336 1.00 91.44 308 THR A CA 1
ATOM 2459 C C . THR A 1 308 ? -27.638 9.582 33.231 1.00 91.44 308 THR A C 1
ATOM 2461 O O . THR A 1 308 ? -28.131 8.568 32.737 1.00 91.44 308 THR A O 1
ATOM 2464 N N . ASP A 1 309 ? -27.751 9.864 34.528 1.00 91.62 309 ASP A N 1
ATOM 2465 C CA . ASP A 1 309 ? -28.452 9.002 35.480 1.00 91.62 309 ASP A CA 1
ATOM 2466 C C . ASP A 1 309 ? -29.960 8.966 35.191 1.00 91.62 309 ASP A C 1
ATOM 2468 O O . ASP A 1 309 ? -30.547 7.883 35.123 1.00 91.62 309 ASP A O 1
ATOM 2472 N N . ALA A 1 310 ? -30.567 10.122 34.899 1.00 92.44 310 ALA A N 1
ATOM 2473 C CA . ALA A 1 310 ? -31.963 10.206 34.475 1.00 92.44 310 ALA A CA 1
ATOM 2474 C C . ALA A 1 310 ? -32.211 9.451 33.156 1.00 92.44 310 ALA A C 1
ATOM 2476 O O . ALA A 1 310 ? -33.162 8.678 33.051 1.00 92.44 310 ALA A O 1
ATOM 2477 N N . ALA A 1 311 ? -31.329 9.604 32.163 1.00 92.06 311 ALA A N 1
ATOM 2478 C CA . ALA A 1 311 ? -31.406 8.871 30.903 1.00 92.06 311 ALA A CA 1
ATOM 2479 C C . ALA A 1 311 ? -31.274 7.352 31.132 1.00 92.06 311 ALA A C 1
ATOM 2481 O O . ALA A 1 311 ? -32.069 6.567 30.607 1.00 92.06 311 ALA A O 1
ATOM 2482 N N . ARG A 1 312 ? -30.330 6.912 31.976 1.00 91.44 312 ARG A N 1
ATOM 2483 C CA . ARG A 1 312 ? -30.158 5.494 32.333 1.00 91.44 312 ARG A CA 1
ATOM 2484 C C . ARG A 1 312 ? -31.413 4.919 32.993 1.00 91.44 312 ARG A C 1
ATOM 2486 O O . ARG A 1 312 ? -31.820 3.821 32.622 1.00 91.44 312 ARG A O 1
ATOM 2493 N N . ALA A 1 313 ? -32.050 5.663 33.896 1.00 91.12 313 ALA A N 1
ATOM 2494 C CA . ALA A 1 313 ? -33.316 5.266 34.513 1.00 91.12 313 ALA A CA 1
ATOM 2495 C C . ALA A 1 313 ? -34.436 5.084 33.470 1.00 91.12 313 ALA A C 1
ATOM 2497 O O . ALA A 1 313 ? -35.152 4.084 33.496 1.00 91.12 313 ALA A O 1
ATOM 2498 N N . VAL A 1 314 ? -34.537 5.992 32.491 1.00 91.00 314 VAL A N 1
ATOM 2499 C CA . VAL A 1 314 ? -35.487 5.856 31.370 1.00 91.00 314 VAL A CA 1
ATOM 2500 C C . VAL A 1 314 ? -35.186 4.621 30.516 1.00 91.00 314 VAL A C 1
ATOM 2502 O O . VAL A 1 314 ? -36.096 3.871 30.170 1.00 91.00 314 VAL A O 1
ATOM 2505 N N . ALA A 1 315 ? -33.912 4.356 30.213 1.00 88.81 315 ALA A N 1
ATOM 2506 C CA . ALA A 1 315 ? -33.529 3.160 29.463 1.00 88.81 315 ALA A CA 1
ATOM 2507 C C . ALA A 1 315 ? -33.866 1.868 30.224 1.00 88.81 315 ALA A C 1
ATOM 2509 O O . ALA A 1 315 ? -34.278 0.895 29.596 1.00 88.81 315 ALA A O 1
ATOM 2510 N N . GLN A 1 316 ? -33.716 1.850 31.552 1.00 87.69 316 GLN A N 1
ATOM 2511 C CA . GLN A 1 316 ? -34.112 0.716 32.394 1.00 87.69 316 GLN A CA 1
ATOM 2512 C C . GLN A 1 316 ? -35.629 0.504 32.400 1.00 87.69 316 GLN A C 1
ATOM 2514 O O . GLN A 1 316 ? -36.074 -0.640 32.369 1.00 87.69 316 GLN A O 1
ATOM 2519 N N . PHE A 1 317 ? -36.419 1.579 32.377 1.00 88.31 317 PHE A N 1
ATOM 2520 C CA . PHE A 1 317 ? -37.876 1.500 32.255 1.00 88.31 317 PHE A CA 1
ATOM 2521 C C . PHE A 1 317 ? -38.319 0.923 30.901 1.00 88.31 317 PHE A C 1
ATOM 2523 O O . PHE A 1 317 ? -39.174 0.038 30.861 1.00 88.31 317 PHE A O 1
ATOM 2530 N N . TRP A 1 318 ? -37.719 1.369 29.792 1.00 86.69 318 TRP A N 1
ATOM 2531 C CA . TRP A 1 318 ? -38.071 0.877 28.452 1.00 86.69 318 TRP A CA 1
ATOM 2532 C C . TRP A 1 318 ? -37.587 -0.545 28.162 1.00 86.69 318 TRP A C 1
ATOM 2534 O O . TRP A 1 318 ? -38.301 -1.309 27.517 1.00 86.69 318 TRP A O 1
ATOM 2544 N N . HIS A 1 319 ? -36.395 -0.914 28.634 1.00 84.56 319 HIS A N 1
ATOM 2545 C CA . HIS A 1 319 ? -35.812 -2.242 28.404 1.00 84.56 319 HIS A CA 1
ATOM 2546 C C . HIS A 1 319 ? -36.048 -3.225 29.562 1.00 84.56 319 HIS A C 1
ATOM 2548 O O . HIS A 1 319 ? -35.518 -4.339 29.549 1.00 84.56 319 HIS A O 1
ATOM 2554 N N . GLY A 1 320 ? -36.823 -2.825 30.573 1.00 79.44 320 GLY A N 1
ATOM 2555 C CA . GLY A 1 320 ? -37.200 -3.675 31.697 1.00 79.44 320 GLY A CA 1
ATOM 2556 C C . GLY A 1 320 ? -38.007 -4.896 31.247 1.00 79.44 320 GLY A C 1
ATOM 2557 O O . GLY A 1 320 ? -38.715 -4.868 30.240 1.00 79.44 320 GLY A O 1
ATOM 2558 N N . ARG A 1 321 ? -37.922 -5.997 32.006 1.00 78.12 321 ARG A N 1
ATOM 2559 C CA . ARG A 1 321 ? -38.672 -7.236 31.730 1.00 78.12 321 ARG A CA 1
ATOM 2560 C C . ARG A 1 321 ? -40.140 -7.101 32.153 1.00 78.12 321 ARG A C 1
ATOM 2562 O O . ARG A 1 321 ? -40.574 -7.753 33.095 1.00 78.12 321 ARG A O 1
ATOM 2569 N N . ILE A 1 322 ? -40.897 -6.254 31.463 1.00 80.81 322 ILE A N 1
ATOM 2570 C CA . ILE A 1 322 ? -42.338 -6.076 31.683 1.00 80.81 322 ILE A CA 1
ATOM 2571 C C . ILE A 1 322 ? -43.098 -6.970 30.698 1.00 80.81 322 ILE A C 1
ATOM 2573 O O . ILE A 1 322 ? -42.825 -6.974 29.496 1.00 80.81 322 ILE A O 1
ATOM 2577 N N . SER A 1 323 ? -44.047 -7.761 31.202 1.00 81.00 323 SER A N 1
ATOM 2578 C CA . SER A 1 323 ? -44.852 -8.649 30.359 1.00 81.00 323 SER A CA 1
ATOM 2579 C C . SER A 1 323 ? -45.726 -7.849 29.378 1.00 81.00 323 SER A C 1
ATOM 2581 O O . SER A 1 323 ? -46.194 -6.752 29.682 1.00 81.00 323 SER A O 1
ATOM 2583 N N . LYS A 1 324 ? -45.986 -8.394 28.178 1.00 82.75 324 LYS A N 1
ATOM 2584 C CA . LYS A 1 324 ? -46.774 -7.697 27.138 1.00 82.75 324 LYS A CA 1
ATOM 2585 C C . LYS A 1 324 ? -48.151 -7.195 27.621 1.00 82.75 324 LYS A C 1
ATOM 2587 O O . LYS A 1 324 ? -48.502 -6.076 27.252 1.00 82.75 324 LYS A O 1
ATOM 2592 N N . PRO A 1 325 ? -48.930 -7.953 28.425 1.00 83.06 325 PRO A N 1
ATOM 2593 C CA . PRO A 1 325 ? -50.208 -7.463 28.948 1.00 83.06 325 PRO A CA 1
ATOM 2594 C C . PRO A 1 325 ? -50.051 -6.286 29.920 1.00 83.06 325 PRO A C 1
ATOM 2596 O O . PRO A 1 325 ? -50.879 -5.381 29.916 1.00 83.06 325 PRO A O 1
ATOM 2599 N N . MET A 1 326 ? -48.973 -6.249 30.712 1.00 82.31 326 MET A N 1
ATOM 2600 C CA . MET A 1 326 ? -48.722 -5.160 31.664 1.00 82.31 326 MET A CA 1
ATOM 2601 C C . MET A 1 326 ? -48.434 -3.816 30.985 1.00 82.31 326 MET A C 1
ATOM 2603 O O . MET A 1 326 ? -48.769 -2.772 31.538 1.00 82.31 326 MET A O 1
ATOM 2607 N N . LEU A 1 327 ? -47.908 -3.822 29.755 1.00 83.81 327 LEU A N 1
ATOM 2608 C CA . LEU A 1 327 ? -47.733 -2.602 28.952 1.00 83.81 327 LEU A CA 1
ATOM 2609 C C . LEU A 1 327 ? -49.072 -1.918 28.609 1.00 83.81 327 LEU A C 1
ATOM 2611 O O . LEU A 1 327 ? -49.098 -0.734 28.281 1.00 83.81 327 LEU A O 1
ATOM 2615 N N . GLN A 1 328 ? -50.192 -2.649 28.680 1.00 85.62 328 GLN A N 1
ATOM 2616 C CA . GLN A 1 328 ? -51.538 -2.113 28.439 1.00 85.62 328 GLN A CA 1
ATOM 2617 C C . GLN A 1 328 ? -52.154 -1.470 29.689 1.00 85.62 328 GLN A C 1
ATOM 2619 O O . GLN A 1 328 ? -53.223 -0.867 29.601 1.00 85.62 328 GLN A O 1
ATOM 2624 N N . MET A 1 329 ? -51.512 -1.590 30.857 1.00 87.56 329 MET A N 1
ATOM 2625 C CA . MET A 1 329 ? -52.006 -0.963 32.079 1.00 87.56 329 MET A CA 1
ATOM 2626 C C . MET A 1 329 ? -51.916 0.558 31.977 1.00 87.56 329 MET A C 1
ATOM 2628 O O . MET A 1 329 ? -50.886 1.108 31.585 1.00 87.56 329 MET A O 1
ATOM 2632 N N . LYS A 1 330 ? -52.975 1.243 32.424 1.00 89.25 330 LYS A N 1
ATOM 2633 C CA . LYS A 1 330 ? -53.058 2.707 32.383 1.00 89.25 330 LYS A CA 1
ATOM 2634 C C . LYS A 1 330 ? -51.886 3.385 33.105 1.00 89.25 330 LYS A C 1
ATOM 2636 O O . LYS A 1 330 ? -51.332 4.332 32.575 1.00 89.25 330 LYS A O 1
ATOM 2641 N N . ALA A 1 331 ? -51.428 2.828 34.229 1.00 87.12 331 ALA A N 1
ATOM 2642 C CA . ALA A 1 331 ? -50.270 3.342 34.967 1.00 87.12 331 ALA A CA 1
ATOM 2643 C C . ALA A 1 331 ? -48.958 3.323 34.155 1.00 87.12 331 ALA A C 1
ATOM 2645 O O . ALA A 1 331 ? -48.171 4.261 34.242 1.00 87.12 331 ALA A O 1
ATOM 2646 N N . TYR A 1 332 ? -48.725 2.277 33.350 1.00 89.00 332 TYR A N 1
ATOM 2647 C CA . TYR A 1 332 ? -47.561 2.223 32.462 1.00 89.00 332 TYR A CA 1
ATOM 2648 C C . TYR A 1 332 ? -47.704 3.221 31.312 1.00 89.00 332 TYR A C 1
ATOM 2650 O O . TYR A 1 332 ? 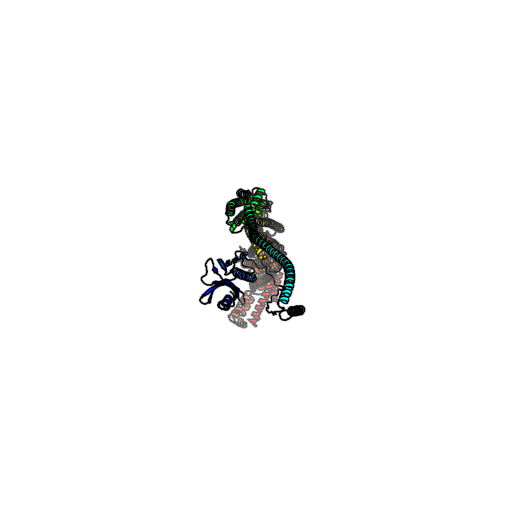-46.749 3.922 30.995 1.00 89.00 332 TYR A O 1
ATOM 2658 N N . GLN A 1 333 ? -48.900 3.305 30.718 1.00 88.81 333 GLN A N 1
ATOM 2659 C CA . GLN A 1 333 ? -49.196 4.251 29.639 1.00 88.81 333 GLN A CA 1
ATOM 2660 C C . GLN A 1 333 ? -49.015 5.700 30.095 1.00 88.81 333 GLN A C 1
ATOM 2662 O O . GLN A 1 333 ? -48.281 6.429 29.445 1.00 88.81 333 GLN A O 1
ATOM 2667 N N . ASP A 1 334 ? -49.576 6.084 31.243 1.00 88.62 334 ASP A N 1
ATOM 2668 C CA . ASP A 1 334 ? -49.448 7.438 31.794 1.00 88.62 334 ASP A CA 1
ATOM 2669 C C . ASP A 1 334 ? -47.981 7.790 32.069 1.00 88.62 334 ASP A C 1
ATOM 2671 O O . ASP A 1 334 ? -47.502 8.848 31.659 1.00 88.62 334 ASP A O 1
ATOM 2675 N N . ARG A 1 335 ? -47.221 6.867 32.677 1.00 87.75 335 ARG A N 1
ATOM 2676 C CA . ARG A 1 335 ? -45.785 7.066 32.912 1.00 87.75 335 ARG A CA 1
ATOM 2677 C C . ARG A 1 335 ? -44.994 7.155 31.605 1.00 87.75 335 ARG A C 1
ATOM 2679 O O . ARG A 1 335 ? -44.071 7.957 31.501 1.00 87.75 335 ARG A O 1
ATOM 2686 N N . ASN A 1 336 ? -45.343 6.365 30.593 1.00 88.50 336 ASN A N 1
ATOM 2687 C CA . ASN 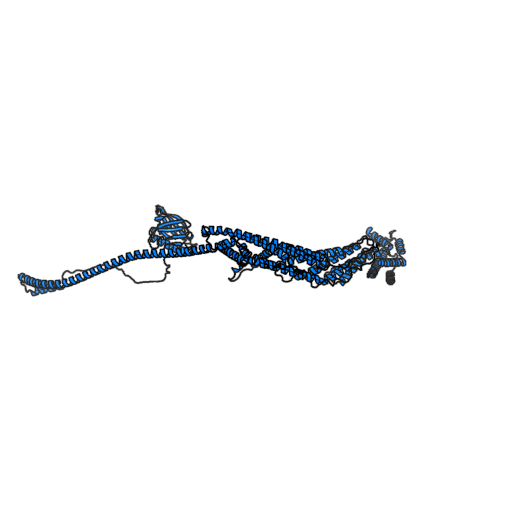A 1 336 ? -44.708 6.436 29.279 1.00 88.50 336 ASN A CA 1
ATOM 2688 C C . ASN A 1 336 ? -45.087 7.718 28.511 1.00 88.50 336 ASN A C 1
ATOM 2690 O O . ASN A 1 336 ? -44.252 8.265 27.793 1.00 88.50 336 ASN A O 1
ATOM 2694 N N . ASP A 1 337 ? -46.301 8.235 28.697 1.00 88.12 337 ASP A N 1
ATOM 2695 C CA . ASP A 1 337 ? -46.752 9.505 28.123 1.00 88.12 337 ASP A CA 1
ATOM 2696 C C . ASP A 1 337 ? -46.006 10.695 28.759 1.00 88.12 337 ASP A C 1
ATOM 2698 O O . ASP A 1 337 ? -45.605 11.633 28.064 1.00 88.12 337 ASP A O 1
ATOM 2702 N N . GLU A 1 338 ? -45.707 10.644 30.062 1.00 86.75 338 GLU A N 1
ATOM 2703 C CA . GLU A 1 338 ? -44.844 11.632 30.735 1.00 86.75 338 GLU A CA 1
ATOM 2704 C C . GLU A 1 338 ? -43.402 11.639 30.186 1.00 86.75 338 GLU A C 1
ATOM 2706 O O . GLU A 1 338 ? -42.745 12.689 30.154 1.00 86.75 338 GLU A O 1
ATOM 2711 N N . LEU A 1 339 ? -42.918 10.491 29.691 1.00 87.94 339 LEU A N 1
ATOM 2712 C CA . LEU A 1 339 ? -41.601 10.344 29.058 1.00 87.94 339 LEU A CA 1
ATOM 2713 C C . LEU A 1 339 ? -41.502 10.988 27.667 1.00 87.94 339 LEU A C 1
ATOM 2715 O O . LEU A 1 339 ? -40.413 11.012 27.094 1.00 87.94 339 LEU A O 1
ATOM 2719 N N . THR A 1 340 ? -42.564 11.622 27.157 1.00 85.12 340 THR A N 1
ATOM 2720 C CA . THR A 1 340 ? -42.466 12.584 26.036 1.00 85.12 340 THR A CA 1
ATOM 2721 C C . THR A 1 340 ? -41.457 13.709 26.313 1.00 85.12 340 THR A C 1
ATOM 2723 O O . THR A 1 340 ? -40.870 14.269 25.388 1.00 85.12 340 THR A O 1
ATOM 2726 N N . ALA A 1 341 ? -41.149 13.978 27.590 1.00 86.06 341 ALA A N 1
ATOM 2727 C CA . ALA A 1 341 ? -40.032 14.820 28.028 1.00 86.06 341 ALA A CA 1
ATOM 2728 C C . ALA A 1 341 ? -38.678 14.470 27.382 1.00 86.06 341 ALA A C 1
ATOM 2730 O O . ALA A 1 341 ? -37.817 15.340 27.227 1.00 86.06 341 ALA A O 1
ATOM 2731 N N . VAL A 1 342 ? -38.485 13.205 27.001 1.00 89.25 342 VAL A N 1
ATOM 2732 C CA . VAL A 1 342 ? -37.266 12.723 26.352 1.00 89.25 342 VAL A CA 1
ATOM 2733 C C . VAL A 1 342 ? -37.051 13.374 24.986 1.00 89.25 342 VAL A C 1
ATOM 2735 O O . VAL A 1 342 ? -35.906 13.623 24.620 1.00 89.25 342 VAL A O 1
ATOM 2738 N N . ASP A 1 343 ? -38.110 13.692 24.239 1.00 90.25 343 ASP A N 1
ATOM 2739 C CA . ASP A 1 343 ? -37.967 14.358 22.938 1.00 90.25 343 ASP A CA 1
ATOM 2740 C C . ASP A 1 343 ? -37.368 15.760 23.111 1.00 90.25 343 ASP A C 1
ATOM 2742 O O . ASP A 1 343 ? -36.397 16.115 22.445 1.00 90.25 343 ASP A O 1
ATOM 2746 N N . VAL A 1 344 ? -37.852 16.504 24.113 1.00 91.12 344 VAL A N 1
ATOM 2747 C CA . VAL A 1 344 ? -37.303 17.817 24.491 1.00 91.12 344 VAL A CA 1
ATOM 2748 C C . VAL A 1 344 ? -35.845 17.700 24.941 1.00 91.12 344 VAL A C 1
ATOM 2750 O O . VAL A 1 344 ? -35.015 18.538 24.582 1.00 91.12 344 VAL A O 1
ATOM 2753 N N . PHE A 1 345 ? -35.515 16.662 25.715 1.00 92.81 345 PHE A N 1
ATOM 2754 C CA . PHE A 1 345 ? -34.140 16.375 26.125 1.00 92.81 345 PHE A CA 1
ATOM 2755 C C . PHE A 1 345 ? -33.225 16.124 24.922 1.00 92.81 345 PHE A C 1
ATOM 2757 O O . PHE A 1 345 ? -32.153 16.726 24.835 1.00 92.81 345 PHE A O 1
ATOM 2764 N N . VAL A 1 346 ? -33.652 15.268 23.988 1.00 92.81 346 VAL A N 1
ATOM 2765 C CA . VAL A 1 346 ? -32.889 14.942 22.778 1.00 92.81 346 VAL A CA 1
ATOM 2766 C C . VAL A 1 346 ? -32.669 16.200 21.944 1.00 92.81 346 VAL A C 1
ATOM 2768 O O . VAL A 1 346 ? -31.527 16.478 21.591 1.00 92.81 346 VAL A O 1
ATOM 2771 N N . ASP A 1 347 ? -33.696 17.015 21.702 1.00 91.94 347 ASP A N 1
ATOM 2772 C CA . ASP A 1 347 ? -33.559 18.256 20.926 1.00 91.94 347 ASP A CA 1
ATOM 2773 C C . ASP A 1 347 ? -32.583 19.254 21.570 1.00 91.94 347 ASP A C 1
ATOM 2775 O O . ASP A 1 347 ? -31.756 19.873 20.883 1.00 91.94 347 ASP A O 1
ATOM 2779 N N . ARG A 1 348 ? -32.611 19.379 22.904 1.00 92.31 348 ARG A N 1
ATOM 2780 C CA . ARG A 1 348 ? -31.649 20.204 23.654 1.00 92.31 348 ARG A CA 1
ATOM 2781 C C . ARG A 1 348 ? -30.231 19.648 23.578 1.00 92.31 348 ARG A C 1
ATOM 2783 O O . ARG A 1 348 ? -29.303 20.419 23.339 1.00 92.31 348 ARG A O 1
ATOM 2790 N N . LEU A 1 349 ? -30.057 18.336 23.742 1.00 92.94 349 LEU A N 1
ATOM 2791 C CA . LEU A 1 349 ? -28.757 17.667 23.640 1.00 92.94 349 LEU A CA 1
ATOM 2792 C C . LEU A 1 349 ? -28.163 17.831 22.235 1.00 92.94 349 LEU A C 1
ATOM 2794 O O . LEU A 1 349 ? -27.005 18.217 22.096 1.00 92.94 349 LEU A O 1
ATOM 2798 N N . MET A 1 350 ? -28.969 17.610 21.195 1.00 92.06 350 MET A N 1
ATOM 2799 C CA . MET A 1 350 ? -28.594 17.809 19.792 1.00 92.06 350 MET A CA 1
ATOM 2800 C C . MET A 1 350 ? -28.144 19.250 19.530 1.00 92.06 350 MET A C 1
ATOM 2802 O O . MET A 1 350 ? -27.128 19.473 18.865 1.00 92.06 350 MET A O 1
ATOM 2806 N N . SER A 1 351 ? -28.895 20.228 20.042 1.00 91.44 351 SER A N 1
ATOM 2807 C CA . SER A 1 351 ? -28.592 21.655 19.882 1.00 91.44 351 SER A CA 1
ATOM 2808 C C . SER A 1 351 ? -27.298 22.036 20.601 1.00 91.44 351 SER A C 1
ATOM 2810 O O . SER A 1 351 ? -26.439 22.695 20.015 1.00 91.44 351 SER A O 1
ATOM 2812 N N . HIS A 1 352 ? -27.115 21.547 21.829 1.00 92.00 352 HIS A N 1
ATOM 2813 C CA . HIS A 1 352 ? -25.901 21.755 22.611 1.00 92.00 352 HIS A CA 1
ATOM 2814 C C . HIS A 1 352 ? -24.667 21.132 21.942 1.00 92.00 352 HIS A C 1
ATOM 2816 O O . HIS A 1 352 ? -23.660 21.812 21.769 1.00 92.00 352 HIS A O 1
ATOM 2822 N N . LEU A 1 353 ? -24.756 19.877 21.488 1.00 92.44 353 LEU A N 1
ATOM 2823 C CA . LEU A 1 353 ? -23.678 19.203 20.756 1.00 92.44 353 LEU A CA 1
ATOM 2824 C C . LEU A 1 353 ? -23.323 19.942 19.463 1.00 92.44 353 LEU A C 1
ATOM 2826 O O . LEU A 1 353 ? -22.149 20.160 19.192 1.00 92.44 353 LEU A O 1
ATOM 2830 N N . SER A 1 354 ? -24.324 20.388 18.697 1.00 91.00 354 SER A N 1
ATOM 2831 C CA . SER A 1 354 ? -24.099 21.142 17.453 1.00 91.00 354 SER A CA 1
ATOM 2832 C C . SER A 1 354 ? -23.353 22.460 17.709 1.00 91.00 354 SER A C 1
ATOM 2834 O O . SER A 1 354 ? -22.415 22.797 16.983 1.00 91.00 354 SER A O 1
ATOM 2836 N N . ALA A 1 355 ? -23.748 23.192 18.758 1.00 90.62 355 ALA A N 1
ATOM 2837 C CA . ALA A 1 355 ? -23.083 24.427 19.166 1.00 90.62 355 ALA A CA 1
ATOM 2838 C C . ALA A 1 355 ? -21.656 24.160 19.668 1.00 90.62 355 ALA A C 1
ATOM 2840 O O . ALA A 1 355 ? -20.726 24.851 19.261 1.00 90.62 355 ALA A O 1
ATOM 2841 N N . LEU A 1 356 ? -21.458 23.117 20.484 1.00 90.88 356 LEU A N 1
ATOM 2842 C CA . LEU A 1 356 ? -20.133 22.713 20.955 1.00 90.88 356 LEU A CA 1
ATOM 2843 C C . LEU A 1 356 ? -19.205 22.317 19.806 1.00 90.88 356 LEU A C 1
ATOM 2845 O O . LEU A 1 356 ? -18.056 22.749 19.794 1.00 90.88 356 LEU A O 1
ATOM 2849 N N . PHE A 1 357 ? -19.680 21.534 18.834 1.00 91.50 357 PHE A N 1
ATOM 2850 C CA . PHE A 1 357 ? -18.870 21.143 17.677 1.00 91.50 357 PHE A CA 1
ATOM 2851 C C . PHE A 1 357 ? -18.411 22.352 16.863 1.00 91.50 357 PHE A C 1
ATOM 2853 O O . PHE A 1 357 ? -17.301 22.332 16.349 1.00 91.50 357 PHE A O 1
ATOM 2860 N N . SER A 1 358 ? -19.241 23.389 16.747 1.00 87.44 358 SER A N 1
ATOM 2861 C CA . SER A 1 358 ? -18.887 24.608 16.008 1.00 87.44 358 SER A CA 1
ATOM 2862 C C . SER A 1 358 ? -17.901 25.465 16.811 1.00 87.44 358 SER A C 1
ATOM 2864 O O . SER A 1 358 ? -16.798 25.741 16.348 1.00 87.44 358 SER A O 1
ATOM 2866 N N . ASN A 1 359 ? -18.235 25.773 18.070 1.00 87.31 359 ASN A N 1
ATOM 2867 C CA . ASN A 1 359 ? -17.427 26.640 18.934 1.00 87.31 359 ASN A CA 1
ATOM 2868 C C . ASN A 1 359 ? -16.034 26.058 19.226 1.00 87.31 359 ASN A C 1
ATOM 2870 O O . ASN A 1 359 ? -15.046 26.788 19.248 1.00 87.31 359 ASN A O 1
ATOM 2874 N N . LEU A 1 360 ? -15.935 24.743 19.461 1.00 84.94 360 LEU A N 1
ATOM 2875 C CA . LEU A 1 360 ? -14.649 24.085 19.722 1.00 84.94 360 LEU A CA 1
ATOM 2876 C C . LEU A 1 360 ? -13.763 24.033 18.472 1.00 84.94 360 LEU A C 1
ATOM 2878 O O . LEU A 1 360 ? -12.537 24.031 18.597 1.00 84.94 360 LEU A O 1
ATOM 2882 N N . ASN A 1 361 ? -14.365 23.993 17.281 1.00 84.06 361 ASN A N 1
ATOM 2883 C CA . ASN A 1 361 ? -13.620 24.047 16.030 1.00 84.06 361 ASN A CA 1
ATOM 2884 C C . ASN A 1 361 ? -13.062 25.457 15.791 1.00 84.06 361 ASN A C 1
ATOM 2886 O O . ASN A 1 361 ? -11.896 25.571 15.423 1.00 84.06 361 ASN A O 1
ATOM 2890 N N . ASP A 1 362 ? -13.827 26.511 16.089 1.00 81.44 362 ASP A N 1
ATOM 2891 C CA . ASP A 1 362 ? -13.345 27.898 16.001 1.00 81.44 362 ASP A CA 1
ATOM 2892 C C . ASP A 1 362 ? -12.194 28.164 16.990 1.00 81.44 362 ASP A C 1
ATOM 2894 O O . ASP A 1 362 ? -11.135 28.647 16.596 1.00 81.44 362 ASP A O 1
ATOM 2898 N N . LEU A 1 363 ? -12.326 27.709 18.243 1.00 75.75 363 LEU A N 1
ATOM 2899 C CA . LEU A 1 363 ? -11.248 27.760 19.247 1.00 75.75 363 LEU A CA 1
ATOM 2900 C C . LEU A 1 363 ? -9.963 27.051 18.792 1.00 75.75 363 LEU A C 1
ATOM 2902 O O . LEU A 1 363 ? -8.862 27.456 19.161 1.00 75.75 363 LEU A O 1
ATOM 2906 N N . SER A 1 364 ? -10.099 25.976 18.014 1.00 73.88 364 SER A N 1
ATOM 2907 C CA . SER A 1 364 ? -8.955 25.206 17.517 1.00 73.88 364 SER A CA 1
ATOM 2908 C C . SER A 1 364 ? -8.226 25.903 16.364 1.00 73.88 364 SER A C 1
ATOM 2910 O O . SER A 1 364 ? -7.069 25.575 16.107 1.00 73.88 364 SER A O 1
ATOM 2912 N N . LEU A 1 365 ? -8.876 26.848 15.678 1.00 71.25 365 LEU A N 1
ATOM 2913 C CA . LEU A 1 365 ? -8.284 27.630 14.590 1.00 71.25 365 LEU A CA 1
ATOM 2914 C C . LEU A 1 365 ? -7.502 28.853 15.101 1.00 71.25 365 LEU A C 1
ATOM 2916 O O . LEU A 1 365 ? -6.502 29.216 14.483 1.00 71.25 365 LEU A O 1
ATOM 2920 N N . ASP A 1 366 ? -7.916 29.436 16.231 1.00 67.19 366 ASP A N 1
ATOM 2921 C CA . ASP A 1 366 ? -7.332 30.663 16.804 1.00 67.19 366 ASP A CA 1
ATOM 2922 C C . ASP A 1 366 ? -6.018 30.446 17.583 1.00 67.19 366 ASP A C 1
ATOM 2924 O O . ASP A 1 366 ? -5.362 31.409 17.982 1.00 67.19 366 ASP A O 1
ATOM 2928 N N . HIS A 1 367 ? -5.613 29.198 17.839 1.00 65.50 367 HIS A N 1
ATOM 2929 C CA . HIS A 1 367 ? -4.386 28.905 18.588 1.00 65.50 367 HIS A CA 1
ATOM 2930 C C . HIS A 1 367 ? -3.127 29.184 17.755 1.00 65.50 367 HIS A C 1
ATOM 2932 O O . HIS A 1 367 ? -3.092 28.850 16.575 1.00 65.50 367 HIS A O 1
ATOM 2938 N N . GLU A 1 368 ? -2.070 29.739 18.365 1.00 59.12 368 GLU A N 1
ATOM 2939 C CA . GLU A 1 368 ? -0.788 29.975 17.684 1.00 59.12 368 GLU A CA 1
ATOM 2940 C C . GLU A 1 368 ? -0.177 28.666 17.152 1.00 59.12 368 GLU A C 1
ATOM 2942 O O . GLU A 1 368 ? -0.088 27.655 17.853 1.00 59.12 368 GLU A O 1
ATOM 2947 N N . TRP A 1 369 ? 0.246 28.696 15.885 1.00 67.12 369 TRP A N 1
ATOM 2948 C CA . TRP A 1 369 ? 0.760 27.540 15.158 1.00 67.12 369 TRP A CA 1
ATOM 2949 C C . TRP A 1 369 ? 2.266 27.440 15.370 1.00 67.12 369 TRP A C 1
ATOM 2951 O O . TRP A 1 369 ? 3.004 28.387 15.098 1.00 67.12 369 TRP A O 1
ATOM 2961 N N . HIS A 1 370 ? 2.751 26.271 15.776 1.00 64.12 370 HIS A N 1
ATOM 2962 C CA . HIS A 1 370 ? 4.152 25.952 15.532 1.00 64.12 370 HIS A CA 1
ATOM 2963 C C . HIS A 1 370 ? 4.319 25.606 14.052 1.00 64.12 370 HIS A C 1
ATOM 2965 O O . HIS A 1 370 ? 3.524 24.847 13.494 1.00 64.12 370 HIS A O 1
ATOM 2971 N N . GLU A 1 371 ? 5.337 26.176 13.401 1.00 64.00 371 GLU A N 1
ATOM 2972 C CA . GLU A 1 371 ? 5.598 25.888 11.992 1.00 64.00 371 GLU A CA 1
ATOM 2973 C C . GLU A 1 371 ? 5.756 24.375 11.777 1.00 64.00 371 GLU A C 1
ATOM 2975 O O . GLU A 1 371 ? 6.575 23.743 12.439 1.00 64.00 371 GLU A O 1
ATOM 2980 N N . LEU A 1 372 ? 5.019 23.826 10.804 1.00 75.12 372 LEU A N 1
ATOM 2981 C CA . LEU A 1 372 ? 4.995 22.398 10.448 1.00 75.12 372 LEU A CA 1
ATOM 2982 C C . LEU A 1 372 ? 4.367 21.451 11.488 1.00 75.12 372 LEU A C 1
ATOM 2984 O O . LEU A 1 372 ? 4.607 20.250 11.408 1.00 75.12 372 LEU A O 1
ATOM 2988 N N . CYS A 1 373 ? 3.519 21.941 12.395 1.00 82.62 373 CYS A N 1
ATOM 2989 C CA . CYS A 1 373 ? 2.723 21.087 13.283 1.00 82.62 373 CYS A CA 1
ATOM 2990 C C . CYS A 1 373 ? 1.226 21.350 13.104 1.00 82.62 373 CYS A C 1
ATOM 2992 O O . CYS A 1 373 ? 0.800 22.504 13.021 1.00 82.62 373 CYS A O 1
ATOM 2994 N N . ILE A 1 374 ? 0.413 20.291 13.097 1.00 84.44 374 ILE A N 1
ATOM 2995 C CA . ILE A 1 374 ? -1.049 20.439 13.085 1.00 84.44 374 ILE A CA 1
ATOM 2996 C C . ILE A 1 374 ? -1.536 20.537 14.543 1.00 84.44 374 ILE A C 1
ATOM 2998 O O . ILE A 1 374 ? -1.212 19.663 15.354 1.00 84.44 374 ILE A O 1
ATOM 3002 N N . PRO A 1 375 ? -2.331 21.561 14.916 1.00 84.31 375 PRO A N 1
ATOM 3003 C CA . PRO A 1 375 ? -2.845 21.705 16.274 1.00 84.31 375 PRO A CA 1
ATOM 3004 C C . PRO A 1 375 ? -3.556 20.440 16.776 1.00 84.31 375 PRO A C 1
ATOM 3006 O O . PRO A 1 375 ? -4.459 19.897 16.129 1.00 84.31 375 PRO A O 1
ATOM 3009 N N . LYS A 1 376 ? -3.165 19.965 17.964 1.00 84.31 376 LYS A N 1
ATOM 3010 C CA . LYS A 1 376 ? -3.766 18.777 18.585 1.00 84.31 376 LYS A CA 1
ATOM 3011 C C . LYS A 1 376 ? -5.180 19.083 19.070 1.00 84.31 376 LYS A C 1
ATOM 3013 O O . LYS A 1 376 ? -5.396 20.008 19.846 1.00 84.31 376 LYS A O 1
ATOM 3018 N N . GLN A 1 377 ? -6.122 18.204 18.741 1.00 87.44 377 GLN A N 1
ATOM 3019 C CA . GLN A 1 377 ? -7.544 18.353 19.077 1.00 87.44 377 GLN A CA 1
ATOM 3020 C C . GLN A 1 377 ? -7.898 17.908 20.515 1.00 87.44 377 GLN A C 1
ATOM 3022 O O . GLN A 1 377 ? -9.050 17.623 20.838 1.00 87.44 377 GLN A O 1
ATOM 3027 N N . SER A 1 378 ? -6.912 17.860 21.418 1.00 85.38 378 SER A N 1
ATOM 3028 C CA . SER A 1 378 ? -7.057 17.320 22.777 1.00 85.38 378 SER A CA 1
ATOM 3029 C C . SER A 1 378 ? -8.080 18.074 23.630 1.00 85.38 378 SER A C 1
ATOM 3031 O O . SER A 1 378 ? -8.783 17.456 24.429 1.00 85.38 378 SER A O 1
ATOM 3033 N N . GLN A 1 379 ? -8.174 19.401 23.481 1.00 85.12 379 GLN A N 1
ATOM 3034 C CA . GLN A 1 379 ? -9.152 20.213 24.219 1.00 85.12 379 GLN A CA 1
ATOM 3035 C C . GLN A 1 379 ? -10.581 19.891 23.775 1.00 85.12 379 GLN A C 1
ATOM 3037 O O . GLN A 1 379 ? -11.446 19.667 24.621 1.00 85.12 379 GLN A O 1
ATOM 3042 N N . ARG A 1 380 ? -10.797 19.763 22.459 1.00 90.31 380 ARG A N 1
ATOM 3043 C CA . ARG A 1 380 ? -12.069 19.338 21.868 1.00 90.31 380 ARG A CA 1
ATOM 3044 C C . ARG A 1 380 ? -12.479 17.957 22.378 1.00 90.31 380 ARG A C 1
ATOM 3046 O O . ARG A 1 380 ? -13.601 17.784 22.848 1.00 90.31 380 ARG A O 1
ATOM 3053 N N . PHE A 1 381 ? -11.550 17.001 22.388 1.00 91.69 381 PHE A N 1
ATOM 3054 C CA . PHE A 1 381 ? -11.804 15.659 22.918 1.00 91.69 381 PHE A CA 1
ATOM 3055 C C . PHE A 1 381 ? -12.158 15.672 24.406 1.00 91.69 381 PHE A C 1
ATOM 3057 O O . PHE A 1 381 ? -13.112 15.012 24.816 1.00 91.69 381 PHE A O 1
ATOM 3064 N N . ARG A 1 382 ? -11.429 16.446 25.219 1.00 89.06 382 ARG A N 1
ATOM 3065 C CA . ARG A 1 382 ? -11.687 16.568 26.661 1.00 89.06 382 ARG A CA 1
ATOM 3066 C C . ARG A 1 382 ? -13.044 17.212 26.948 1.00 89.06 382 ARG A C 1
ATOM 3068 O O . ARG A 1 382 ? -13.717 16.766 27.870 1.00 89.06 382 ARG A O 1
ATOM 3075 N N . ALA A 1 383 ? -13.445 18.219 26.173 1.00 87.88 383 ALA A N 1
ATOM 3076 C CA . ALA A 1 383 ? -14.737 18.887 26.326 1.00 87.88 383 ALA A CA 1
ATOM 3077 C C . ALA A 1 383 ? -15.918 17.976 25.947 1.00 87.88 383 ALA A C 1
ATOM 3079 O O . ALA A 1 383 ? -16.966 18.035 26.583 1.00 87.88 383 ALA A O 1
ATOM 3080 N N . LEU A 1 384 ? -15.744 17.113 24.942 1.00 91.62 384 LEU A N 1
ATOM 3081 C CA . LEU A 1 384 ? -16.791 16.195 24.484 1.00 91.62 384 LEU A CA 1
ATOM 3082 C C . LEU A 1 384 ? -16.871 14.906 25.310 1.00 91.62 384 LEU A C 1
ATOM 3084 O O . LEU A 1 384 ? -17.962 14.375 25.490 1.00 91.62 384 LEU A O 1
ATOM 3088 N N . SER A 1 385 ? -15.752 14.418 25.854 1.00 89.69 385 SER A N 1
ATOM 3089 C CA . SER A 1 385 ? -15.680 13.135 26.572 1.00 89.69 385 SER A CA 1
ATOM 3090 C C . SER A 1 385 ? -16.765 12.913 27.644 1.00 89.69 385 SER A C 1
ATOM 3092 O O . SER A 1 385 ? -17.268 11.790 27.701 1.00 89.69 385 SER A O 1
ATOM 3094 N N . PRO A 1 386 ? -17.169 13.905 28.469 1.00 89.94 386 PRO A N 1
ATOM 3095 C CA . PRO A 1 386 ? -18.221 13.716 29.474 1.00 89.94 386 PRO A CA 1
ATOM 3096 C C . PRO A 1 386 ? -19.596 13.362 28.890 1.00 89.94 386 PRO A C 1
ATOM 3098 O O . PRO A 1 386 ? -20.429 12.793 29.584 1.00 89.94 386 PRO A O 1
ATOM 3101 N N . LEU A 1 387 ? -19.845 13.681 27.616 1.00 92.00 387 LEU A N 1
ATOM 3102 C CA . LEU A 1 387 ? -21.116 13.416 26.934 1.00 92.00 387 LEU A CA 1
ATOM 3103 C C . LEU A 1 387 ? -21.167 12.016 26.294 1.00 92.00 387 LEU A C 1
ATOM 3105 O O . LEU A 1 387 ? -22.195 11.650 25.728 1.00 92.00 387 LEU A O 1
ATOM 3109 N N . SER A 1 388 ? -20.088 11.226 26.380 1.00 91.81 388 SER A N 1
ATOM 3110 C CA . SER A 1 388 ? -19.983 9.902 25.743 1.00 91.81 388 SER A CA 1
ATOM 3111 C C . SER A 1 388 ? -21.099 8.941 26.169 1.00 91.81 388 SER A C 1
ATOM 3113 O O . SER A 1 388 ? -21.685 8.256 25.329 1.00 91.81 388 SER A O 1
ATOM 3115 N N . ASP A 1 389 ? -21.456 8.929 27.456 1.00 91.19 389 ASP A N 1
ATOM 3116 C CA . ASP A 1 389 ? -22.519 8.058 27.973 1.00 91.19 389 ASP A CA 1
ATOM 3117 C C . ASP A 1 389 ? -23.899 8.449 27.431 1.00 91.19 389 ASP A C 1
ATOM 3119 O O . ASP A 1 389 ? -24.727 7.585 27.136 1.00 91.19 389 ASP A O 1
ATOM 3123 N N . LEU A 1 390 ? -24.134 9.750 27.227 1.00 92.62 390 LEU A N 1
ATOM 3124 C CA . LEU A 1 390 ? -25.359 10.254 26.607 1.00 92.62 390 LEU A CA 1
ATOM 3125 C C . LEU A 1 390 ? -25.429 9.899 25.120 1.00 92.62 390 LEU A C 1
ATOM 3127 O O . LEU A 1 390 ? -26.509 9.578 24.627 1.00 92.62 390 LEU A O 1
ATOM 3131 N N . ILE A 1 391 ? -24.297 9.903 24.408 1.00 93.31 391 ILE A N 1
ATOM 3132 C CA . ILE A 1 391 ? -24.233 9.423 23.020 1.00 93.31 391 ILE A CA 1
ATOM 3133 C C . ILE A 1 391 ? -24.528 7.923 22.954 1.00 93.31 391 ILE A C 1
ATOM 3135 O O . ILE A 1 391 ? -25.313 7.506 22.104 1.00 93.31 391 ILE A O 1
ATOM 3139 N N . ASN A 1 392 ? -23.985 7.116 23.870 1.00 92.00 392 ASN A N 1
ATOM 3140 C CA . ASN A 1 392 ? -24.310 5.688 23.944 1.00 92.00 392 ASN A CA 1
ATOM 3141 C C . ASN A 1 392 ? -25.804 5.450 24.215 1.00 92.00 392 ASN A C 1
ATOM 3143 O O . ASN A 1 392 ? -26.457 4.610 23.585 1.00 92.00 392 ASN A O 1
ATOM 3147 N N . TRP A 1 393 ? -26.370 6.237 25.131 1.00 92.38 393 TRP A N 1
ATOM 3148 C CA . TRP A 1 393 ? -27.796 6.207 25.420 1.00 92.38 393 TRP A CA 1
ATOM 3149 C C . TRP A 1 393 ? -28.627 6.577 24.183 1.00 92.38 393 TRP A C 1
ATOM 3151 O O . TRP A 1 393 ? -29.601 5.889 23.867 1.00 92.38 393 TRP A O 1
ATOM 3161 N N . LEU A 1 394 ? -28.217 7.611 23.442 1.00 92.31 394 LEU A N 1
ATOM 3162 C CA . LEU A 1 394 ? -28.874 8.043 22.210 1.00 92.31 394 LEU A CA 1
ATOM 3163 C C . LEU A 1 394 ? -28.770 6.972 21.120 1.00 92.31 394 LEU A C 1
ATOM 3165 O O . LEU A 1 394 ? -29.748 6.716 20.424 1.00 92.31 394 LEU A O 1
ATOM 3169 N N . LYS A 1 395 ? -27.618 6.309 20.999 1.00 90.19 395 LYS A N 1
ATOM 3170 C CA . LYS A 1 395 ? -27.398 5.201 20.066 1.00 90.19 395 LYS A CA 1
ATOM 3171 C C . LYS A 1 395 ? -28.365 4.044 20.322 1.00 90.19 395 LYS A C 1
ATOM 3173 O O . LYS A 1 395 ? -28.997 3.572 19.383 1.00 90.19 395 LYS A O 1
ATOM 3178 N N . THR A 1 396 ? -28.521 3.650 21.586 1.00 88.69 396 THR A N 1
ATOM 3179 C CA . THR A 1 396 ? -29.364 2.511 21.989 1.00 88.69 396 THR A CA 1
ATOM 3180 C C . THR A 1 396 ? -30.858 2.826 21.870 1.00 88.69 396 THR A C 1
ATOM 3182 O O . THR A 1 396 ? -31.619 2.035 21.321 1.00 88.69 396 THR A O 1
ATOM 3185 N N . ASN A 1 397 ? -31.294 3.992 22.359 1.00 89.00 397 ASN A N 1
ATOM 3186 C CA . ASN A 1 397 ? -32.721 4.320 22.478 1.00 89.00 397 ASN A CA 1
ATOM 3187 C C . ASN A 1 397 ? -33.278 5.101 21.275 1.00 89.00 397 ASN A C 1
ATOM 3189 O O . ASN A 1 397 ? -34.470 5.022 20.982 1.00 89.00 397 ASN A O 1
ATOM 3193 N N . ARG A 1 398 ? -32.451 5.904 20.589 1.00 90.12 398 ARG A N 1
ATOM 3194 C CA . ARG A 1 398 ? -32.850 6.824 19.504 1.00 90.12 398 ARG A CA 1
ATOM 3195 C C . ARG A 1 398 ? -31.796 6.851 18.376 1.00 90.12 398 ARG A C 1
ATOM 3197 O O . ARG A 1 398 ? -31.230 7.909 18.078 1.00 90.12 398 ARG A O 1
ATOM 3204 N N . PRO A 1 399 ? -31.566 5.729 17.667 1.00 89.38 399 PRO A N 1
ATOM 3205 C CA . PRO A 1 399 ? -30.462 5.586 16.708 1.00 89.38 399 PRO A CA 1
ATOM 3206 C C . PRO A 1 399 ? -30.475 6.634 15.583 1.00 89.38 399 PRO A C 1
ATOM 3208 O O . PRO A 1 399 ? -29.424 7.102 15.149 1.00 89.38 399 PRO A O 1
ATOM 3211 N N . LYS A 1 400 ? -31.663 7.079 15.144 1.00 92.12 400 LYS A N 1
ATOM 3212 C CA . LYS A 1 400 ? -31.803 8.147 14.137 1.00 92.12 400 LYS A CA 1
ATOM 3213 C C . LYS A 1 400 ? -31.197 9.475 14.604 1.00 92.12 400 LYS A C 1
ATOM 3215 O O . LYS A 1 400 ? -30.509 10.127 13.827 1.00 92.12 400 LYS A O 1
ATOM 3220 N N . ALA A 1 401 ? -31.429 9.858 15.859 1.00 91.88 401 ALA A N 1
ATOM 3221 C CA . ALA A 1 401 ? -30.872 11.083 16.423 1.00 91.88 401 ALA A CA 1
ATOM 3222 C C . ALA A 1 401 ? -29.349 10.971 16.577 1.00 91.88 401 ALA A C 1
ATOM 3224 O O . ALA A 1 401 ? -28.632 11.890 16.195 1.00 91.88 401 ALA A O 1
ATOM 3225 N N . CYS A 1 402 ? -28.843 9.815 17.027 1.00 91.69 402 CYS A N 1
ATOM 3226 C CA . CYS A 1 402 ? -27.402 9.561 17.110 1.00 91.69 402 CYS A CA 1
ATOM 3227 C C . CYS A 1 402 ? -26.707 9.687 15.746 1.00 91.69 402 CYS A C 1
ATOM 3229 O O . CYS A 1 402 ? -25.662 10.329 15.645 1.00 91.69 402 CYS A O 1
ATOM 3231 N N . ASN A 1 403 ? -27.313 9.154 14.682 1.00 91.75 403 ASN A N 1
ATOM 3232 C CA . ASN A 1 403 ? -26.785 9.302 13.324 1.00 91.75 403 ASN A CA 1
ATOM 3233 C C . ASN A 1 403 ? -26.764 10.768 12.863 1.00 91.75 403 ASN A C 1
ATOM 3235 O O . ASN A 1 403 ? -25.810 11.180 12.211 1.00 91.75 403 ASN A O 1
ATOM 3239 N N . LEU A 1 404 ? -27.763 11.576 13.236 1.00 94.00 404 LEU A N 1
ATOM 3240 C CA . LEU A 1 404 ? -27.757 13.016 12.954 1.00 94.00 404 LEU A CA 1
ATOM 3241 C C . LEU A 1 404 ? -26.652 13.757 13.725 1.00 94.00 404 LEU A C 1
ATOM 3243 O O . LEU A 1 404 ? -26.032 14.651 13.153 1.00 94.00 404 LEU A O 1
ATOM 3247 N N . VAL A 1 405 ? -26.368 13.390 14.986 1.00 93.50 405 VAL A N 1
ATOM 3248 C CA . VAL A 1 405 ? -25.212 13.943 15.729 1.00 93.50 405 VAL A CA 1
ATOM 3249 C C . VAL A 1 405 ? -23.921 13.607 15.002 1.00 93.50 405 VAL A C 1
ATOM 3251 O O . VAL A 1 405 ? -23.096 14.491 14.790 1.00 93.50 405 VAL A O 1
ATOM 3254 N N . LEU A 1 406 ? -23.752 12.335 14.630 1.00 93.38 406 LEU A N 1
ATOM 3255 C CA . LEU A 1 406 ? -22.556 11.851 13.953 1.00 93.38 406 LEU A CA 1
ATOM 3256 C C . LEU A 1 406 ? -22.333 12.590 12.631 1.00 93.38 406 LEU A C 1
ATOM 3258 O O . LEU A 1 406 ? -21.228 13.058 12.388 1.00 93.38 406 LEU A O 1
ATOM 3262 N N . GLN A 1 407 ? -23.378 12.768 11.819 1.00 93.75 407 GLN A N 1
ATOM 3263 C CA . GLN A 1 407 ? -23.280 13.535 10.573 1.00 93.75 407 GLN A CA 1
ATOM 3264 C C . GLN A 1 407 ? -22.899 14.998 10.827 1.00 93.75 407 GLN A C 1
ATOM 3266 O O . GLN A 1 407 ? -21.946 15.488 10.236 1.00 93.75 407 GLN A O 1
ATOM 3271 N N . LYS A 1 408 ? -23.533 15.675 11.795 1.00 93.00 408 LYS A N 1
ATOM 3272 C CA . LYS A 1 408 ? -23.145 17.052 12.153 1.00 93.00 408 LYS A CA 1
ATOM 3273 C C . LYS A 1 408 ? -21.703 17.160 12.653 1.00 93.00 408 LYS A C 1
ATOM 3275 O O . LYS A 1 408 ? -21.028 18.152 12.382 1.00 93.00 408 LYS A O 1
ATOM 3280 N N . TYR A 1 409 ? -21.237 16.164 13.404 1.00 94.19 409 TYR A N 1
ATOM 3281 C CA . TYR A 1 409 ? -19.848 16.088 13.838 1.00 94.19 409 TYR A CA 1
ATOM 3282 C C . TYR A 1 409 ? -18.905 15.939 12.642 1.00 94.19 409 TYR A C 1
ATOM 3284 O O . TYR A 1 409 ? -17.905 16.655 12.577 1.00 94.19 409 TYR A O 1
ATOM 3292 N N . ILE A 1 410 ? -19.240 15.052 11.699 1.00 94.12 410 ILE A N 1
ATOM 3293 C CA . ILE A 1 410 ? -18.493 14.847 10.454 1.00 94.12 410 ILE A CA 1
ATOM 3294 C C . ILE A 1 410 ? -18.408 16.157 9.670 1.00 94.12 410 ILE A C 1
ATOM 3296 O O . ILE A 1 410 ? -17.301 16.596 9.377 1.00 94.12 410 ILE A O 1
ATOM 3300 N N . ASP A 1 411 ? -19.537 16.816 9.409 1.00 93.12 411 ASP A N 1
ATOM 3301 C CA . ASP A 1 411 ? -19.595 18.053 8.620 1.00 93.12 411 ASP A CA 1
ATOM 3302 C C . ASP A 1 411 ? -18.755 19.175 9.249 1.00 93.12 411 ASP A C 1
ATOM 3304 O O . ASP A 1 411 ? -17.935 19.811 8.582 1.00 93.12 411 ASP A O 1
ATOM 3308 N N . SER A 1 412 ? -18.919 19.394 10.559 1.00 91.56 412 SER A N 1
ATOM 3309 C CA . SER A 1 412 ? -18.185 20.440 11.280 1.00 91.56 412 SER A CA 1
ATOM 3310 C C . SER A 1 412 ? -16.681 20.152 11.310 1.00 91.56 412 SER A C 1
ATOM 3312 O O . SER A 1 412 ? -15.853 21.036 11.076 1.00 91.56 412 SER A O 1
ATOM 3314 N N . THR A 1 413 ? -16.306 18.902 11.586 1.00 92.75 413 THR A N 1
ATOM 3315 C CA . THR A 1 413 ? -14.903 18.499 11.739 1.00 92.75 413 THR A CA 1
ATOM 3316 C C . THR A 1 413 ? -14.184 18.383 10.394 1.00 92.75 413 THR A C 1
ATOM 3318 O O . THR A 1 413 ? -13.006 18.724 10.307 1.00 92.75 413 THR A O 1
ATOM 3321 N N . ASN A 1 414 ? -14.881 17.988 9.326 1.00 93.81 414 ASN A N 1
ATOM 3322 C CA . ASN A 1 414 ? -14.354 18.033 7.962 1.00 93.81 414 ASN A CA 1
ATOM 3323 C C . ASN A 1 414 ? -13.945 19.462 7.583 1.00 93.81 414 ASN A C 1
ATOM 3325 O O . ASN A 1 414 ? -12.842 19.674 7.075 1.00 93.81 414 ASN A O 1
ATOM 3329 N N . LEU A 1 415 ? -14.794 20.452 7.888 1.00 91.50 415 LEU A N 1
ATOM 3330 C CA . LEU A 1 415 ? -14.486 21.858 7.628 1.00 91.50 415 LEU A CA 1
ATOM 3331 C C . LEU A 1 415 ? -13.271 22.338 8.434 1.00 91.50 415 LEU A C 1
ATOM 3333 O O . LEU A 1 415 ? -12.431 23.061 7.892 1.00 91.50 415 LEU A O 1
ATOM 3337 N N . LEU A 1 416 ? -13.157 21.913 9.697 1.00 91.38 416 LEU A N 1
ATOM 3338 C CA . LEU A 1 416 ? -11.980 22.173 10.528 1.00 91.38 416 LEU A CA 1
ATOM 3339 C C . LEU A 1 416 ? -10.715 21.602 9.877 1.00 91.38 416 LEU A C 1
ATOM 3341 O O . LEU A 1 416 ? -9.775 22.353 9.624 1.00 91.38 416 LEU A O 1
ATOM 3345 N N . TYR A 1 417 ? -10.688 20.302 9.565 1.00 92.75 417 TYR A N 1
ATOM 3346 C CA . TYR A 1 417 ? -9.501 19.671 8.984 1.00 92.75 417 TYR A CA 1
ATOM 3347 C C . TYR A 1 417 ? -9.150 20.222 7.612 1.00 92.75 417 TYR A C 1
ATOM 3349 O O . TYR A 1 417 ? -7.971 20.394 7.326 1.00 92.75 417 TYR A O 1
ATOM 3357 N N . LYS A 1 418 ? -10.143 20.577 6.794 1.00 92.25 418 LYS A N 1
ATOM 3358 C CA . LYS A 1 418 ? -9.910 21.265 5.524 1.00 92.25 418 LYS A CA 1
ATOM 3359 C C . LYS A 1 418 ? -9.122 22.563 5.729 1.00 92.25 418 LYS A C 1
ATOM 3361 O O . LYS A 1 418 ? -8.073 22.717 5.119 1.00 92.25 418 LYS A O 1
ATOM 3366 N N . ARG A 1 419 ? -9.567 23.440 6.640 1.00 90.38 419 ARG A N 1
ATOM 3367 C CA . ARG A 1 419 ? -8.857 24.695 6.959 1.00 90.38 419 ARG A CA 1
ATOM 3368 C C . ARG A 1 419 ? -7.476 24.446 7.565 1.00 90.38 419 ARG A C 1
ATOM 3370 O O . ARG A 1 419 ? -6.530 25.168 7.257 1.00 90.38 419 ARG A O 1
ATOM 3377 N N . LEU A 1 420 ? -7.358 23.432 8.427 1.00 90.12 420 LEU A N 1
ATOM 3378 C CA . LEU A 1 420 ? -6.075 23.066 9.023 1.00 90.12 420 LEU A CA 1
ATOM 3379 C C . LEU A 1 420 ? -5.077 22.602 7.955 1.00 90.12 420 LEU A C 1
ATOM 3381 O O . LEU A 1 420 ? -3.918 23.016 7.971 1.00 90.12 420 LEU A O 1
ATOM 3385 N N . PHE A 1 421 ? -5.533 21.781 7.009 1.00 92.25 421 PHE A N 1
ATOM 3386 C CA . PHE A 1 421 ? -4.725 21.305 5.895 1.00 92.25 421 PHE A CA 1
ATOM 3387 C C . PHE A 1 421 ? -4.370 22.415 4.909 1.00 92.25 421 PHE A C 1
ATOM 3389 O O . PHE A 1 421 ? -3.215 22.453 4.494 1.00 92.25 421 PHE A O 1
ATOM 3396 N N . ASP A 1 422 ? -5.287 23.335 4.592 1.00 90.62 422 ASP A N 1
ATOM 3397 C CA . ASP A 1 422 ? -5.002 24.474 3.709 1.00 90.62 422 ASP A CA 1
ATOM 3398 C C . ASP A 1 422 ? -3.746 25.226 4.200 1.00 90.62 422 ASP A C 1
ATOM 3400 O O . ASP A 1 422 ? -2.756 25.335 3.475 1.00 90.62 422 ASP A O 1
ATOM 3404 N N . ASN A 1 423 ? -3.724 25.637 5.474 1.00 88.00 423 ASN A N 1
ATOM 3405 C CA . ASN A 1 423 ? -2.599 26.382 6.051 1.00 88.00 423 ASN A CA 1
ATOM 3406 C C . ASN A 1 423 ? -1.346 25.506 6.279 1.00 88.00 423 ASN A C 1
ATOM 3408 O O . ASN A 1 423 ? -0.221 25.930 5.988 1.00 88.00 423 ASN A O 1
ATOM 3412 N N . PHE A 1 424 ? -1.514 24.260 6.748 1.00 90.25 424 PHE A N 1
ATOM 3413 C CA . PHE A 1 424 ? -0.391 23.337 6.956 1.00 90.25 424 PHE A CA 1
ATOM 3414 C C . PHE A 1 424 ? 0.361 23.070 5.649 1.00 90.25 424 PHE A C 1
ATOM 3416 O O . PHE A 1 424 ? 1.578 23.250 5.589 1.00 90.25 424 PHE A O 1
ATOM 3423 N N . PHE A 1 425 ? -0.351 22.691 4.584 1.00 90.12 425 PHE A N 1
ATOM 3424 C CA . PHE A 1 425 ? 0.269 22.391 3.298 1.00 90.12 425 PHE A CA 1
ATOM 3425 C C . PHE A 1 425 ? 0.771 23.649 2.583 1.00 90.12 425 PHE A C 1
ATOM 3427 O O . PHE A 1 425 ? 1.815 23.573 1.938 1.00 90.12 425 PHE A O 1
ATOM 3434 N N . GLU A 1 426 ? 0.118 24.808 2.722 1.00 88.00 426 GLU A N 1
ATOM 3435 C CA . GLU A 1 426 ? 0.632 26.076 2.180 1.00 88.00 426 GLU A CA 1
ATOM 3436 C C . GLU A 1 426 ? 1.979 26.461 2.816 1.00 88.00 426 GLU A C 1
ATOM 3438 O O . GLU A 1 426 ? 2.961 26.715 2.108 1.00 88.00 426 GLU A O 1
ATOM 3443 N N . THR A 1 427 ? 2.067 26.418 4.149 1.00 86.00 427 THR A N 1
ATOM 3444 C CA . THR A 1 427 ? 3.316 26.658 4.896 1.00 86.00 427 THR A CA 1
ATOM 3445 C C . THR A 1 427 ? 4.409 25.681 4.473 1.00 86.00 427 THR A C 1
ATOM 3447 O O . THR A 1 427 ? 5.571 26.053 4.293 1.00 86.00 427 THR A O 1
ATOM 3450 N N . LEU A 1 428 ? 4.031 24.423 4.271 1.00 85.44 428 LEU A N 1
ATOM 3451 C CA . LEU A 1 428 ? 4.952 23.357 3.925 1.00 85.44 428 LEU A CA 1
ATOM 3452 C C . LEU A 1 428 ? 5.493 23.481 2.498 1.00 85.44 428 LEU A C 1
ATOM 3454 O O . LEU A 1 428 ? 6.696 23.337 2.283 1.00 85.44 428 LEU A O 1
ATOM 3458 N N . ILE A 1 429 ? 4.633 23.825 1.537 1.00 85.25 429 ILE A N 1
ATOM 3459 C CA . ILE A 1 429 ? 5.019 24.117 0.150 1.00 85.25 429 ILE A CA 1
ATOM 3460 C C . ILE A 1 429 ? 6.004 25.290 0.101 1.00 85.25 429 ILE A C 1
ATOM 3462 O O . ILE A 1 429 ? 6.979 25.239 -0.648 1.00 85.25 429 ILE A O 1
ATOM 3466 N N . ASN A 1 430 ? 5.807 26.318 0.931 1.00 83.50 430 ASN A N 1
ATOM 3467 C CA . ASN A 1 430 ? 6.712 27.467 1.003 1.00 83.50 430 ASN A CA 1
ATOM 3468 C C . ASN A 1 430 ? 8.116 27.117 1.526 1.00 83.50 430 ASN A C 1
ATOM 3470 O O . ASN A 1 430 ? 9.070 27.822 1.192 1.00 83.50 430 ASN A O 1
ATOM 3474 N N . LYS A 1 431 ? 8.252 26.031 2.299 1.00 79.62 431 LYS A N 1
ATOM 3475 C CA . LYS A 1 431 ? 9.539 25.518 2.798 1.00 79.62 431 LYS A CA 1
ATOM 3476 C C . LYS A 1 431 ? 10.240 24.554 1.841 1.00 79.62 431 LYS A C 1
ATOM 3478 O O . LYS A 1 431 ? 11.391 24.203 2.090 1.00 79.62 431 LYS A O 1
ATOM 3483 N N . VAL A 1 432 ? 9.593 24.131 0.752 1.00 77.00 432 VAL A N 1
ATOM 3484 C CA . VAL A 1 432 ? 10.251 23.290 -0.255 1.00 77.00 432 VAL A CA 1
ATOM 3485 C C . VAL A 1 432 ? 11.366 24.106 -0.925 1.00 77.00 432 VAL A C 1
ATOM 3487 O O . VAL A 1 432 ? 11.083 25.189 -1.453 1.00 77.00 432 VAL A O 1
ATOM 3490 N N . PRO A 1 433 ? 12.624 23.622 -0.930 1.00 67.25 433 PRO A N 1
ATOM 3491 C CA . PRO A 1 433 ? 13.726 24.349 -1.541 1.00 67.25 433 PRO A CA 1
ATOM 3492 C C . PRO A 1 433 ? 13.441 24.592 -3.026 1.00 67.25 433 PRO A C 1
ATOM 3494 O O . PRO A 1 433 ? 13.146 23.681 -3.806 1.00 67.25 433 PRO A O 1
ATOM 3497 N N . LYS A 1 434 ? 13.473 25.870 -3.416 1.00 64.81 434 LYS A N 1
ATOM 3498 C CA . LYS A 1 434 ? 13.260 26.294 -4.800 1.00 64.81 434 LYS A CA 1
ATOM 3499 C C . LYS A 1 434 ? 14.579 26.136 -5.541 1.00 64.81 434 LYS A C 1
ATOM 3501 O O . LYS A 1 434 ? 15.564 26.766 -5.165 1.00 64.81 434 LYS A O 1
ATOM 3506 N N . ALA A 1 435 ? 14.581 25.358 -6.621 1.00 51.69 435 ALA A N 1
ATOM 3507 C CA . ALA A 1 435 ? 15.718 25.291 -7.527 1.00 51.69 435 ALA A CA 1
ATOM 3508 C C . ALA A 1 435 ? 15.968 26.693 -8.124 1.00 51.69 435 ALA A C 1
ATOM 3510 O O . ALA A 1 435 ? 15.250 27.133 -9.017 1.00 51.69 435 ALA A O 1
ATOM 3511 N N . ASN A 1 436 ? 16.971 27.395 -7.590 1.00 39.72 436 ASN A N 1
ATOM 3512 C CA . ASN A 1 436 ? 17.500 28.693 -8.024 1.00 39.72 436 ASN A CA 1
ATOM 3513 C C . ASN A 1 436 ? 16.561 29.911 -7.876 1.00 39.72 436 ASN A C 1
ATOM 3515 O O . ASN A 1 436 ? 15.824 30.281 -8.787 1.00 39.72 436 ASN A O 1
ATOM 3519 N N . SER A 1 437 ? 16.696 30.649 -6.768 1.00 33.72 437 SER A N 1
ATOM 3520 C CA . SER A 1 437 ? 16.319 32.070 -6.710 1.00 33.72 437 SER A CA 1
ATOM 3521 C C . SER A 1 437 ? 17.437 32.909 -6.091 1.00 33.72 437 SER A C 1
ATOM 3523 O O . SER A 1 437 ? 17.353 33.354 -4.947 1.00 33.72 437 SER A O 1
ATOM 3525 N N . SER A 1 438 ? 18.490 33.138 -6.868 1.00 32.31 438 SER A N 1
ATOM 3526 C CA . SER A 1 438 ? 19.547 34.100 -6.559 1.00 32.31 438 SER A CA 1
ATOM 3527 C C . SER A 1 438 ? 19.935 34.896 -7.807 1.00 32.31 438 SER A C 1
ATOM 3529 O O . SER A 1 438 ? 21.085 34.905 -8.210 1.00 32.31 438 SER A O 1
ATOM 3531 N N . GLU A 1 439 ? 18.985 35.634 -8.388 1.00 32.56 439 GLU A N 1
ATOM 3532 C CA . GLU A 1 439 ? 19.311 36.802 -9.217 1.00 32.56 439 GLU A CA 1
ATOM 3533 C C . GLU A 1 439 ? 18.409 37.987 -8.848 1.00 32.56 439 GLU A C 1
ATOM 3535 O O . GLU A 1 439 ? 17.283 38.159 -9.319 1.00 32.56 439 GLU A O 1
ATOM 3540 N N . LYS A 1 440 ? 18.923 38.839 -7.956 1.00 36.25 440 LYS A N 1
ATOM 3541 C CA . LYS A 1 440 ? 18.422 40.202 -7.773 1.00 36.25 440 LYS A CA 1
ATOM 3542 C C . LYS A 1 440 ? 18.979 41.077 -8.902 1.00 36.25 440 LYS A C 1
ATOM 3544 O O . LYS A 1 440 ? 20.151 41.417 -8.888 1.00 36.25 440 LYS A O 1
ATOM 3549 N N . LYS A 1 441 ? 18.083 41.486 -9.805 1.00 31.23 441 LYS A N 1
ATOM 3550 C CA . LYS A 1 441 ? 17.995 42.803 -10.471 1.00 31.23 441 LYS A CA 1
ATOM 3551 C C . LYS A 1 441 ? 19.317 43.531 -10.803 1.00 31.23 441 LYS A C 1
ATOM 3553 O O . LYS A 1 441 ? 19.822 44.282 -9.974 1.00 31.23 441 LYS A O 1
ATOM 3558 N N . SER A 1 442 ? 19.656 43.580 -12.090 1.00 38.12 442 SER A N 1
ATOM 3559 C CA . SER A 1 442 ? 20.151 44.810 -12.731 1.00 38.12 442 SER A CA 1
ATOM 3560 C C . SER A 1 442 ? 19.876 44.801 -14.241 1.00 38.12 442 SER A C 1
ATOM 3562 O O . SER A 1 442 ? 20.101 43.829 -14.950 1.00 38.12 442 SER A O 1
ATOM 3564 N N . LYS A 1 443 ? 19.283 45.908 -14.697 1.00 34.38 443 LYS A N 1
ATOM 3565 C CA . LYS A 1 443 ? 18.908 46.235 -16.077 1.00 34.38 443 LYS A CA 1
ATOM 3566 C C . LYS A 1 443 ? 20.150 46.644 -16.880 1.00 34.38 443 LYS A C 1
ATOM 3568 O O . LYS A 1 443 ? 20.937 47.413 -16.342 1.00 34.38 443 LYS A O 1
ATOM 3573 N N . ALA A 1 444 ? 20.218 46.284 -18.164 1.00 36.84 444 ALA A N 1
ATOM 3574 C CA . ALA A 1 444 ? 20.240 47.218 -19.306 1.00 36.84 444 ALA A CA 1
ATOM 3575 C C . ALA A 1 444 ? 20.790 46.552 -20.583 1.00 36.84 444 ALA A C 1
ATOM 3577 O O . ALA A 1 444 ? 21.886 46.011 -20.581 1.00 36.84 444 ALA A O 1
ATOM 3578 N N . ASN A 1 445 ? 19.973 46.630 -21.639 1.00 33.91 445 ASN A N 1
ATOM 3579 C CA . ASN A 1 445 ? 20.273 46.714 -23.073 1.00 33.91 445 ASN A CA 1
ATOM 3580 C C . ASN A 1 445 ? 21.687 46.352 -23.563 1.00 33.91 445 ASN A C 1
ATOM 3582 O O . ASN A 1 445 ? 22.631 47.070 -23.269 1.00 33.91 445 ASN A O 1
ATOM 3586 N N . GLU A 1 446 ? 21.770 45.426 -24.522 1.00 37.12 446 GLU A N 1
ATOM 3587 C CA . GLU A 1 446 ? 22.014 45.815 -25.918 1.00 37.12 446 GLU A CA 1
ATOM 3588 C C . GLU A 1 446 ? 21.777 44.666 -26.907 1.00 37.12 446 GLU A C 1
ATOM 3590 O O . GLU A 1 446 ? 21.807 43.480 -26.588 1.00 37.12 446 GLU A O 1
ATOM 3595 N N . SER A 1 447 ? 21.419 45.091 -28.110 1.00 34.50 447 SER A N 1
ATOM 3596 C CA . SER A 1 447 ? 20.763 44.351 -29.173 1.00 34.50 447 SER A CA 1
ATOM 3597 C C . SER A 1 447 ? 21.697 43.457 -29.990 1.00 34.50 447 SER A C 1
ATOM 3599 O O . SER A 1 447 ? 22.847 43.791 -30.231 1.00 34.50 447 SER A O 1
ATOM 3601 N N . ALA A 1 448 ? 21.091 42.406 -30.550 1.00 31.86 448 ALA A N 1
ATOM 3602 C CA . ALA A 1 448 ? 21.379 41.829 -31.865 1.00 31.86 448 ALA A CA 1
ATOM 3603 C C . ALA A 1 448 ? 22.832 41.399 -32.164 1.00 31.86 448 ALA A C 1
ATOM 3605 O O . ALA A 1 448 ? 23.668 42.200 -32.559 1.00 31.86 448 ALA A O 1
ATOM 3606 N N . ASN A 1 449 ? 23.073 40.083 -32.213 1.00 33.66 449 ASN A N 1
ATOM 3607 C CA . ASN A 1 449 ? 23.274 39.410 -33.502 1.00 33.66 449 ASN A CA 1
ATOM 3608 C C . ASN A 1 449 ? 23.434 37.889 -33.382 1.00 33.66 449 ASN A C 1
ATOM 3610 O O . ASN A 1 449 ? 24.017 37.329 -32.461 1.00 33.66 449 ASN A O 1
ATOM 3614 N N . ILE A 1 450 ? 22.879 37.239 -34.397 1.00 34.62 450 ILE A N 1
ATOM 3615 C CA . ILE A 1 450 ? 22.829 35.807 -34.665 1.00 34.62 450 ILE A CA 1
ATOM 3616 C C . ILE A 1 450 ? 24.250 35.242 -34.804 1.00 34.62 450 ILE A C 1
ATOM 3618 O O . ILE A 1 450 ? 24.950 35.585 -35.752 1.00 34.62 450 ILE A O 1
ATOM 3622 N N . SER A 1 451 ? 24.643 34.289 -33.957 1.00 33.56 451 SER A N 1
ATOM 3623 C CA . SER A 1 451 ? 25.681 33.318 -34.322 1.00 33.56 451 SER A CA 1
ATOM 3624 C C . SER A 1 451 ? 25.508 32.009 -33.556 1.00 33.56 451 SER A C 1
ATOM 3626 O O . SER A 1 451 ? 25.300 31.996 -32.348 1.00 33.56 451 SER A O 1
ATOM 3628 N N . LEU A 1 452 ? 25.556 30.898 -34.295 1.00 33.56 452 LEU A N 1
ATOM 3629 C CA . LEU A 1 452 ? 25.732 29.569 -33.733 1.00 33.56 452 LEU A CA 1
ATOM 3630 C C . LEU A 1 452 ? 27.135 29.522 -33.124 1.00 33.56 452 LEU A C 1
ATOM 3632 O O . LEU A 1 452 ? 28.116 29.298 -33.831 1.00 33.56 452 LEU A O 1
ATOM 3636 N N . ARG A 1 453 ? 27.226 29.771 -31.824 1.00 30.89 453 ARG A N 1
ATOM 3637 C CA . ARG A 1 453 ? 28.404 29.481 -31.021 1.00 30.89 453 ARG A CA 1
ATOM 3638 C C . ARG A 1 453 ? 27.963 28.573 -29.888 1.00 30.89 453 ARG A C 1
ATOM 3640 O O . ARG A 1 453 ? 27.039 28.885 -29.154 1.00 30.89 453 ARG A O 1
ATOM 3647 N N . SER A 1 454 ? 28.570 27.393 -29.878 1.00 32.53 454 SER A N 1
ATOM 3648 C CA . SER A 1 454 ? 29.068 26.689 -28.701 1.00 32.53 454 SER A CA 1
ATOM 3649 C C . SER A 1 454 ? 28.929 27.465 -27.378 1.00 32.53 454 SER A C 1
ATOM 3651 O O . SER A 1 454 ? 29.915 28.001 -26.893 1.00 32.53 454 SER A O 1
ATOM 3653 N N . ASP A 1 455 ? 27.735 27.458 -26.792 1.00 27.34 455 ASP A N 1
ATOM 3654 C CA . ASP A 1 455 ? 27.481 27.781 -25.384 1.00 27.34 455 ASP A CA 1
ATOM 3655 C C . ASP A 1 455 ? 26.681 26.620 -24.774 1.00 27.34 455 ASP A C 1
ATOM 3657 O O . ASP A 1 455 ? 25.536 26.745 -24.353 1.00 27.34 455 ASP A O 1
ATOM 3661 N N . ASN A 1 456 ? 27.299 25.436 -24.745 1.00 31.42 456 ASN A N 1
ATOM 3662 C CA . ASN A 1 456 ? 26.954 24.396 -23.773 1.00 31.42 456 ASN A CA 1
ATOM 3663 C C . ASN A 1 456 ? 27.825 24.610 -22.521 1.00 31.42 456 ASN A C 1
ATOM 3665 O O . ASN A 1 456 ? 28.601 23.742 -22.138 1.00 31.42 456 ASN A O 1
ATOM 3669 N N . GLN A 1 457 ? 27.736 25.794 -21.912 1.00 28.86 457 GLN A N 1
ATOM 3670 C CA . GLN A 1 457 ? 28.347 26.110 -20.616 1.00 28.86 457 GLN A CA 1
ATOM 3671 C C . GLN A 1 457 ? 27.421 27.029 -19.801 1.00 28.86 457 GLN A C 1
ATOM 3673 O O . GLN A 1 457 ? 27.762 28.166 -19.514 1.00 28.86 457 GLN A O 1
ATOM 3678 N N . SER A 1 458 ? 26.222 26.554 -19.441 1.00 29.30 458 SER A N 1
ATOM 3679 C CA . SER A 1 458 ? 25.417 27.134 -18.342 1.00 29.30 458 SER A CA 1
ATOM 3680 C C . SER A 1 458 ? 24.234 26.243 -17.914 1.00 29.30 458 SER A C 1
ATOM 3682 O O . SER A 1 458 ? 23.112 26.693 -17.725 1.00 29.30 458 SER A O 1
ATOM 3684 N N . PHE A 1 459 ? 24.466 24.940 -17.744 1.00 32.38 459 PHE A N 1
ATOM 3685 C CA . PHE A 1 459 ? 23.686 24.127 -16.784 1.00 32.38 459 PHE A CA 1
ATOM 3686 C C . PHE A 1 459 ? 24.535 22.997 -16.171 1.00 32.38 459 PHE A C 1
ATOM 3688 O O . PHE A 1 459 ? 24.029 22.041 -15.592 1.00 32.38 459 PHE A O 1
ATOM 3695 N N . LEU A 1 460 ? 25.855 23.108 -16.346 1.00 28.33 460 LEU A N 1
ATOM 3696 C CA . LEU A 1 460 ? 26.882 22.200 -15.861 1.00 28.33 460 LEU A CA 1
ATOM 3697 C C . LEU A 1 460 ? 27.686 22.949 -14.804 1.00 28.33 460 LEU A C 1
ATOM 3699 O O . LEU A 1 460 ? 28.747 23.498 -15.074 1.00 28.33 460 LEU A O 1
ATOM 3703 N N . SER A 1 461 ? 27.131 22.993 -13.605 1.00 28.91 461 SER A N 1
ATOM 3704 C CA . SER A 1 461 ? 27.856 23.318 -12.386 1.00 28.91 461 SER A CA 1
ATOM 3705 C C . SER A 1 461 ? 27.161 22.593 -11.238 1.00 28.91 461 SER A C 1
ATOM 3707 O O . SER A 1 461 ? 26.158 23.050 -10.719 1.00 28.91 461 SER A O 1
ATOM 3709 N N . THR A 1 462 ? 27.631 21.381 -10.935 1.00 29.59 462 THR A N 1
ATOM 3710 C CA . THR A 1 462 ? 28.107 21.017 -9.584 1.00 29.59 462 THR A CA 1
ATOM 3711 C C . THR A 1 462 ? 27.330 21.500 -8.336 1.00 29.59 462 THR A C 1
ATOM 3713 O O . THR A 1 462 ? 27.953 21.734 -7.308 1.00 29.59 462 THR A O 1
ATOM 3716 N N . SER A 1 463 ? 25.996 21.619 -8.350 1.00 29.38 463 SER A N 1
ATOM 3717 C CA . SER A 1 463 ? 25.250 22.172 -7.198 1.00 29.38 463 SER A CA 1
ATOM 3718 C C . SER A 1 463 ? 24.000 21.403 -6.742 1.00 29.38 463 SER A C 1
ATOM 3720 O O . SER A 1 463 ? 23.110 22.002 -6.149 1.00 29.38 463 SER A O 1
ATOM 3722 N N . SER A 1 464 ? 23.917 20.079 -6.936 1.00 37.56 464 SER A N 1
ATOM 3723 C CA . SER A 1 464 ? 22.802 19.278 -6.382 1.00 37.56 464 SER A CA 1
ATOM 3724 C C . SER A 1 464 ? 23.162 18.377 -5.197 1.00 37.56 464 SER A C 1
ATOM 3726 O O . SER A 1 464 ? 22.348 17.537 -4.831 1.00 37.56 464 SER A O 1
ATOM 3728 N N . GLU A 1 465 ? 24.341 18.519 -4.586 1.00 40.34 465 GLU A N 1
ATOM 3729 C CA . GLU A 1 465 ? 24.671 17.766 -3.361 1.00 40.34 465 GLU A CA 1
ATOM 3730 C C . GLU A 1 465 ? 23.899 18.271 -2.123 1.00 40.34 465 GLU A C 1
ATOM 3732 O O . GLU A 1 465 ? 23.868 17.588 -1.106 1.00 40.34 465 GLU A O 1
ATOM 3737 N N . ILE A 1 466 ? 23.225 19.427 -2.199 1.00 39.59 466 ILE A N 1
ATOM 3738 C CA . ILE A 1 466 ? 22.768 20.166 -1.007 1.00 39.59 466 ILE A CA 1
ATOM 3739 C C . ILE A 1 466 ? 21.297 19.901 -0.600 1.00 39.59 466 ILE A C 1
ATOM 3741 O O . ILE A 1 466 ? 20.938 20.197 0.531 1.00 39.59 466 ILE A O 1
ATOM 3745 N N . ASP A 1 467 ? 20.455 19.250 -1.415 1.00 51.25 467 ASP A N 1
ATOM 3746 C CA . ASP A 1 467 ? 19.015 19.081 -1.087 1.00 51.25 467 ASP A CA 1
ATOM 3747 C C . ASP A 1 467 ? 18.545 17.629 -0.871 1.00 51.25 467 ASP A C 1
ATOM 3749 O O . ASP A 1 467 ? 17.345 17.373 -0.733 1.00 51.25 467 ASP A O 1
ATOM 3753 N N . THR A 1 468 ? 19.454 16.652 -0.811 1.00 55.28 468 THR A N 1
ATOM 3754 C CA . THR A 1 468 ? 19.057 15.240 -0.637 1.00 55.28 468 THR A CA 1
ATOM 3755 C C . THR A 1 468 ? 18.510 14.941 0.763 1.00 55.28 468 THR A C 1
ATOM 3757 O O . THR A 1 468 ? 17.786 13.966 0.919 1.00 55.28 468 THR A O 1
ATOM 3760 N N . GLU A 1 469 ? 18.805 15.768 1.774 1.00 64.50 469 GLU A N 1
ATOM 3761 C CA . GLU A 1 469 ? 18.397 15.530 3.172 1.00 64.50 469 GLU A CA 1
ATOM 3762 C C . GLU A 1 469 ? 17.120 16.275 3.593 1.00 64.50 469 GLU A C 1
ATOM 3764 O O . GLU A 1 469 ? 16.334 15.749 4.384 1.00 64.50 469 GLU A O 1
ATOM 3769 N N . VAL A 1 470 ? 16.861 17.463 3.035 1.00 74.31 470 VAL A N 1
ATOM 3770 C CA . VAL A 1 470 ? 15.744 18.327 3.465 1.00 74.31 470 VAL A CA 1
ATOM 3771 C C . VAL A 1 470 ? 14.391 17.735 3.076 1.00 74.31 470 VAL A C 1
ATOM 3773 O O . VAL A 1 470 ? 13.461 17.707 3.882 1.00 74.31 470 VAL A O 1
ATOM 3776 N N . LEU A 1 471 ? 14.263 17.233 1.843 1.00 78.94 471 LEU A N 1
ATOM 3777 C CA . LEU A 1 471 ? 13.002 16.671 1.361 1.00 78.94 471 LEU A CA 1
ATOM 3778 C C . LEU A 1 471 ? 12.587 15.394 2.126 1.00 78.94 471 LEU A C 1
ATOM 3780 O O . LEU A 1 471 ? 11.421 15.322 2.520 1.00 78.94 471 LEU A O 1
ATOM 3784 N N . PRO A 1 472 ? 13.477 14.414 2.396 1.00 81.56 472 PRO A N 1
ATOM 3785 C CA . PRO A 1 472 ? 13.151 13.286 3.263 1.00 81.56 472 PRO A CA 1
ATOM 3786 C C . PRO A 1 472 ? 12.686 13.704 4.654 1.00 81.56 472 PRO A C 1
ATOM 3788 O O . PRO A 1 472 ? 11.659 13.205 5.106 1.00 81.56 472 PRO A O 1
ATOM 3791 N N . GLN A 1 473 ? 13.388 14.640 5.302 1.00 82.62 473 GLN A N 1
ATOM 3792 C CA . GLN A 1 473 ? 13.004 15.134 6.628 1.00 82.62 473 GLN A CA 1
ATOM 3793 C C . GLN A 1 473 ? 11.615 15.777 6.596 1.00 82.62 473 GLN A C 1
ATOM 3795 O O . GLN A 1 473 ? 10.773 15.462 7.432 1.00 82.62 473 GLN A O 1
ATOM 3800 N N . LEU A 1 474 ? 11.335 16.602 5.581 1.00 83.12 474 LEU A N 1
ATOM 3801 C CA . LEU A 1 474 ? 10.029 17.232 5.407 1.00 83.12 474 LEU A CA 1
ATOM 3802 C C . LEU A 1 474 ? 8.914 16.193 5.225 1.00 83.12 474 LEU A C 1
ATOM 3804 O O . LEU A 1 474 ? 7.863 16.305 5.851 1.00 83.12 474 LEU A O 1
ATOM 3808 N N . ILE A 1 475 ? 9.143 15.166 4.399 1.00 83.44 475 ILE A N 1
ATOM 3809 C CA . ILE A 1 475 ? 8.189 14.066 4.203 1.00 83.44 475 ILE A CA 1
ATOM 3810 C C . ILE A 1 475 ? 7.969 13.313 5.517 1.00 83.44 475 ILE A C 1
ATOM 3812 O O . ILE A 1 475 ? 6.828 13.016 5.860 1.00 83.44 475 ILE A O 1
ATOM 3816 N N . GLU A 1 476 ? 9.025 13.015 6.274 1.00 84.25 476 GLU A N 1
ATOM 3817 C CA . GLU A 1 476 ? 8.891 12.346 7.570 1.00 84.25 476 GLU A CA 1
ATOM 3818 C C . GLU A 1 476 ? 8.072 13.170 8.565 1.00 84.25 476 GLU A C 1
ATOM 3820 O O . GLU A 1 476 ? 7.198 12.604 9.224 1.00 84.25 476 GLU A O 1
ATOM 3825 N N . THR A 1 477 ? 8.271 14.491 8.612 1.00 84.38 477 THR A N 1
ATOM 3826 C CA . THR A 1 477 ? 7.442 15.400 9.416 1.00 84.38 477 THR A CA 1
ATOM 3827 C C . THR A 1 477 ? 5.979 15.361 8.975 1.00 84.38 477 THR A C 1
ATOM 3829 O O . THR A 1 477 ? 5.105 15.168 9.816 1.00 84.38 477 THR A O 1
ATOM 3832 N N . VAL A 1 478 ? 5.694 15.453 7.667 1.00 86.25 478 VAL A N 1
ATOM 3833 C CA . VAL A 1 478 ? 4.317 15.353 7.135 1.00 86.25 478 VAL A CA 1
ATOM 3834 C C . VAL A 1 478 ? 3.650 14.061 7.577 1.00 86.25 478 VAL A C 1
ATOM 3836 O O . VAL A 1 478 ? 2.520 14.075 8.061 1.00 86.25 478 VAL A O 1
ATOM 3839 N N . LEU A 1 479 ? 4.335 12.932 7.406 1.00 86.88 479 LEU A N 1
ATOM 3840 C CA . LEU A 1 479 ? 3.768 11.627 7.721 1.00 86.88 479 LEU A CA 1
ATOM 3841 C C . LEU A 1 479 ? 3.557 11.434 9.221 1.00 86.88 479 LEU A C 1
ATOM 3843 O O . LEU A 1 479 ? 2.532 10.876 9.608 1.00 86.88 479 LEU A O 1
ATOM 3847 N N . ALA A 1 480 ? 4.492 11.899 10.051 1.00 86.94 480 ALA A N 1
ATOM 3848 C CA . ALA A 1 480 ? 4.374 11.823 11.501 1.00 86.94 480 ALA A CA 1
ATOM 3849 C C . ALA A 1 480 ? 3.187 12.652 12.012 1.00 86.94 480 ALA A C 1
ATOM 3851 O O . ALA A 1 480 ? 2.377 12.145 12.790 1.00 86.94 480 ALA A O 1
ATOM 3852 N N . GLU A 1 481 ? 3.041 13.886 11.524 1.00 88.75 481 GLU A N 1
ATOM 3853 C CA . GLU A 1 481 ? 1.942 14.778 11.906 1.00 88.75 481 GLU A CA 1
ATOM 3854 C C . GLU A 1 481 ? 0.586 14.241 11.430 1.00 88.75 481 GLU A C 1
ATOM 3856 O O . GLU A 1 481 ? -0.357 14.147 12.219 1.00 88.75 481 GLU A O 1
ATOM 3861 N N . LEU A 1 482 ? 0.485 13.807 10.167 1.00 89.69 482 LEU A N 1
ATOM 3862 C CA . LEU A 1 482 ? -0.755 13.235 9.635 1.00 89.69 482 LEU A CA 1
ATOM 3863 C C . LEU A 1 482 ? -1.153 11.947 10.366 1.00 89.69 482 LEU A C 1
ATOM 3865 O O . LEU A 1 482 ? -2.322 11.798 10.720 1.00 89.69 482 LEU A O 1
ATOM 3869 N N . SER A 1 483 ? -0.201 11.044 10.632 1.00 88.81 483 SER A N 1
ATOM 3870 C CA . SER A 1 483 ? -0.464 9.817 11.397 1.00 88.81 483 SER A CA 1
ATOM 3871 C C . SER A 1 483 ? -0.979 10.153 12.791 1.00 88.81 483 SER A C 1
ATOM 3873 O O . SER A 1 483 ? -2.020 9.643 13.198 1.00 88.81 483 SER A O 1
ATOM 3875 N N . ALA A 1 484 ? -0.306 11.060 13.506 1.00 89.56 484 ALA A N 1
ATOM 3876 C CA . ALA A 1 484 ? -0.685 11.429 14.865 1.00 89.56 484 ALA A CA 1
ATOM 3877 C C . ALA A 1 484 ? -2.096 12.034 14.937 1.00 89.56 484 ALA A C 1
ATOM 3879 O O . ALA A 1 484 ? -2.866 11.693 15.839 1.00 89.56 484 ALA A O 1
ATOM 3880 N N . VAL A 1 485 ? -2.447 12.910 13.990 1.00 90.94 485 VAL A N 1
ATOM 3881 C CA . VAL A 1 485 ? -3.766 13.555 13.930 1.00 90.94 485 VAL A CA 1
ATOM 3882 C C . VAL A 1 485 ? -4.862 12.549 13.586 1.00 90.94 485 VAL A C 1
ATOM 3884 O O . VAL A 1 485 ? -5.880 12.504 14.279 1.00 90.94 485 VAL A O 1
ATOM 3887 N N . ILE A 1 486 ? -4.650 11.721 12.560 1.00 91.88 486 ILE A N 1
ATOM 3888 C CA . ILE A 1 486 ? -5.639 10.734 12.104 1.00 91.88 486 ILE A CA 1
ATOM 3889 C C . ILE A 1 486 ? -5.866 9.661 13.171 1.00 91.88 486 ILE A C 1
ATOM 3891 O O . ILE A 1 486 ? -7.015 9.333 13.468 1.00 91.88 486 ILE A O 1
ATOM 3895 N N . ASP A 1 487 ? -4.805 9.150 13.799 1.00 89.50 487 ASP A N 1
ATOM 3896 C CA . ASP A 1 487 ? -4.925 8.120 14.834 1.00 89.50 487 ASP A CA 1
ATOM 3897 C C . ASP A 1 487 ? -5.604 8.658 16.101 1.00 89.50 487 ASP A C 1
ATOM 3899 O O . ASP A 1 487 ? -6.381 7.945 16.745 1.00 89.50 487 ASP A O 1
ATOM 3903 N N . ALA A 1 488 ? -5.325 9.909 16.482 1.00 91.25 488 ALA A N 1
ATOM 3904 C CA . ALA A 1 488 ? -5.984 10.546 17.620 1.00 91.25 488 ALA A CA 1
ATOM 3905 C C . ALA A 1 488 ? -7.488 10.729 17.363 1.00 91.25 488 ALA A C 1
ATOM 3907 O O . ALA A 1 488 ? -8.302 10.395 18.228 1.00 91.25 488 ALA A O 1
ATOM 3908 N N . GLU A 1 489 ? -7.847 11.189 16.164 1.00 92.94 489 GLU A N 1
ATOM 3909 C CA . GLU A 1 489 ? -9.234 11.369 15.738 1.00 92.94 489 GLU A CA 1
ATOM 3910 C C . GLU A 1 489 ? -9.980 10.033 15.660 1.00 92.94 489 GLU A C 1
ATOM 3912 O O . GLU A 1 489 ? -11.061 9.894 16.232 1.00 92.94 489 GLU A O 1
ATOM 3917 N N . GLN A 1 490 ? -9.370 9.009 15.055 1.00 92.06 490 GLN A N 1
ATOM 3918 C CA . GLN A 1 490 ? -9.941 7.664 14.977 1.00 92.06 490 GLN A CA 1
ATOM 3919 C C . GLN A 1 490 ? -10.240 7.101 16.368 1.00 92.06 490 GLN A C 1
ATOM 3921 O O . GLN A 1 490 ? -11.347 6.624 16.627 1.00 92.06 490 GLN A O 1
ATOM 3926 N N . LYS A 1 491 ? -9.268 7.178 17.287 1.00 90.56 491 LYS A N 1
ATOM 3927 C CA . LYS A 1 491 ? -9.439 6.704 18.670 1.00 90.56 491 LYS A CA 1
ATOM 3928 C C . LYS A 1 491 ? -10.558 7.452 19.384 1.00 90.56 491 LYS A C 1
ATOM 3930 O O . LYS A 1 491 ? -11.307 6.829 20.137 1.00 90.56 491 LYS A O 1
ATOM 3935 N N . PHE A 1 492 ? -10.668 8.761 19.170 1.00 93.19 492 PHE A N 1
ATOM 3936 C CA . PHE A 1 492 ? -11.733 9.563 19.756 1.00 93.19 492 PHE A CA 1
ATOM 3937 C C . PHE A 1 492 ? -13.103 9.166 19.200 1.00 93.19 492 PHE A C 1
ATOM 3939 O O . PHE A 1 492 ? -13.988 8.821 19.977 1.00 93.19 492 PHE A O 1
ATOM 3946 N N . VAL A 1 493 ? -13.266 9.149 17.877 1.00 92.00 493 VAL A N 1
ATOM 3947 C CA . VAL A 1 493 ? -14.537 8.859 17.199 1.00 92.00 493 VAL A CA 1
ATOM 3948 C C . VAL A 1 493 ? -15.058 7.467 17.554 1.00 92.00 493 VAL A C 1
ATOM 3950 O O . VAL A 1 493 ? -16.231 7.322 17.900 1.00 92.00 493 VAL A O 1
ATOM 3953 N N . VAL A 1 494 ? -14.185 6.454 17.545 1.00 90.19 494 VAL A N 1
ATOM 3954 C CA . VAL A 1 494 ? -14.552 5.080 17.922 1.00 90.19 494 VAL A CA 1
ATOM 3955 C C . VAL A 1 494 ? -15.064 5.019 19.362 1.00 90.19 494 VAL A C 1
ATOM 3957 O O . VAL A 1 494 ? -16.087 4.385 19.616 1.00 90.19 494 VAL A O 1
ATOM 3960 N N . ARG A 1 495 ? -14.396 5.711 20.295 1.00 90.44 495 ARG A N 1
ATOM 3961 C CA . ARG A 1 495 ? -14.782 5.735 21.715 1.00 90.44 495 ARG A CA 1
ATOM 3962 C C . ARG A 1 495 ? -16.034 6.567 21.981 1.00 90.44 495 ARG A C 1
ATOM 3964 O O . ARG A 1 495 ? -16.881 6.137 22.749 1.00 90.44 495 ARG A O 1
ATOM 3971 N N . PHE A 1 496 ? -16.146 7.745 21.378 1.00 92.94 496 PHE A N 1
ATOM 3972 C CA . PHE A 1 496 ? -17.217 8.702 21.661 1.00 92.94 496 PHE A CA 1
ATOM 3973 C C . PHE A 1 496 ? -18.554 8.286 21.036 1.00 92.94 496 PHE A C 1
ATOM 3975 O O . PHE A 1 496 ? -19.594 8.400 21.677 1.00 92.94 496 PHE A O 1
ATOM 3982 N N . PHE A 1 497 ? -18.535 7.750 19.810 1.00 92.31 497 PHE A N 1
ATOM 3983 C CA . PHE A 1 497 ? -19.735 7.250 19.124 1.00 92.31 497 PHE A CA 1
ATOM 3984 C C . PHE A 1 497 ? -19.979 5.750 19.335 1.00 92.31 497 PHE A C 1
ATOM 3986 O O . PHE A 1 497 ? -20.899 5.178 18.741 1.00 92.31 497 PHE A O 1
ATOM 3993 N N . HIS A 1 498 ? -19.162 5.100 20.174 1.00 89.44 498 HIS A N 1
ATOM 3994 C CA . HIS A 1 498 ? -19.259 3.670 20.491 1.00 89.44 498 HIS A CA 1
ATOM 3995 C C . HIS A 1 498 ? -19.302 2.799 19.232 1.00 89.44 498 HIS A C 1
ATOM 3997 O O . HIS A 1 498 ? -20.064 1.827 19.145 1.00 89.44 498 HIS A O 1
ATOM 4003 N N . ILE A 1 499 ? -18.536 3.183 18.206 1.00 82.00 499 ILE A N 1
ATOM 4004 C CA . ILE A 1 499 ? -18.483 2.458 16.933 1.00 82.00 499 ILE A CA 1
ATOM 4005 C C . ILE A 1 499 ? -17.957 1.052 17.243 1.00 82.00 499 ILE A C 1
ATOM 4007 O O . ILE A 1 499 ? -16.954 0.905 17.938 1.00 82.00 499 ILE A O 1
ATOM 4011 N N . ASN A 1 500 ? -18.665 0.025 16.765 1.00 76.94 500 ASN A N 1
ATOM 4012 C CA . ASN A 1 500 ? -18.430 -1.406 17.037 1.00 76.94 500 ASN A CA 1
ATOM 4013 C C . ASN A 1 500 ? -18.861 -1.954 18.411 1.00 76.94 500 ASN A C 1
ATOM 4015 O O . ASN A 1 500 ? -18.704 -3.151 18.638 1.00 76.94 500 ASN A O 1
ATOM 4019 N N . SER A 1 501 ? -19.459 -1.155 19.303 1.00 70.69 501 SER A N 1
ATOM 4020 C CA . SER A 1 501 ? -19.899 -1.644 20.626 1.00 70.69 501 SER A CA 1
ATOM 4021 C C . SER A 1 501 ? -20.883 -2.828 20.552 1.00 70.69 501 SER A C 1
ATOM 4023 O O . SER A 1 501 ? -20.735 -3.790 21.298 1.00 70.69 501 SER A O 1
ATOM 4025 N N . GLU A 1 502 ? -21.819 -2.827 19.598 1.00 61.75 502 GLU A N 1
ATOM 4026 C CA . GLU A 1 502 ? -22.788 -3.923 19.403 1.00 61.75 502 GLU A CA 1
ATOM 4027 C C . GLU A 1 502 ? -22.134 -5.231 18.931 1.00 61.75 502 GLU A C 1
ATOM 4029 O O . GLU A 1 502 ? -22.571 -6.316 19.308 1.00 61.75 502 GLU A O 1
ATOM 4034 N N . LEU A 1 503 ? -21.068 -5.131 18.129 1.00 60.06 503 LEU A N 1
ATOM 4035 C CA . LEU A 1 503 ? -20.306 -6.286 17.644 1.00 60.06 503 LEU A CA 1
ATOM 4036 C C . LEU A 1 503 ? -19.434 -6.876 18.760 1.00 60.06 503 LEU A C 1
ATOM 4038 O O . LEU A 1 503 ? -19.288 -8.091 18.850 1.00 60.06 503 LEU A O 1
ATOM 4042 N N . LEU A 1 504 ? -18.902 -6.022 19.640 1.00 59.84 504 LEU A N 1
ATOM 4043 C CA . LEU A 1 504 ? -18.132 -6.442 20.812 1.00 59.84 504 LEU A CA 1
ATOM 4044 C C . LEU A 1 504 ? -19.023 -7.093 21.882 1.00 59.84 504 LEU A C 1
ATOM 4046 O O . LEU A 1 504 ? -18.639 -8.110 22.448 1.00 59.84 504 LEU A O 1
ATOM 4050 N N . ALA A 1 505 ? -20.239 -6.583 22.106 1.00 58.22 505 ALA A N 1
ATOM 4051 C CA . ALA A 1 505 ? -21.177 -7.150 23.083 1.00 58.22 505 ALA A CA 1
ATOM 4052 C C . ALA A 1 505 ? -21.635 -8.581 22.734 1.00 58.22 505 ALA A C 1
ATOM 4054 O O . ALA A 1 505 ? -21.930 -9.378 23.624 1.00 58.22 505 ALA A O 1
ATOM 4055 N N . GLN A 1 506 ? -21.664 -8.940 21.446 1.00 52.81 506 GLN A N 1
ATOM 4056 C CA . GLN A 1 506 ? -21.940 -10.315 21.014 1.00 52.81 506 GLN A CA 1
ATOM 4057 C C . GLN A 1 506 ? -20.814 -11.286 21.410 1.00 52.81 506 GLN A C 1
ATOM 4059 O O . GLN A 1 506 ? -21.082 -12.468 21.612 1.00 52.81 506 GLN A O 1
ATOM 4064 N N . PHE A 1 507 ? -19.583 -10.794 21.589 1.00 51.19 507 PHE A N 1
ATOM 4065 C CA . PHE A 1 507 ? -18.410 -11.602 21.926 1.00 51.19 507 PHE A CA 1
ATOM 4066 C C . PHE A 1 507 ? -18.418 -12.073 23.391 1.00 51.19 507 PHE A C 1
ATOM 4068 O O . PHE A 1 507 ? -18.086 -13.229 23.672 1.00 51.19 507 PHE A O 1
ATOM 4075 N N . ASP A 1 508 ? -18.887 -11.223 24.312 1.00 51.56 508 ASP A N 1
ATOM 4076 C CA . ASP A 1 508 ? -18.894 -11.505 25.758 1.00 51.56 508 ASP A CA 1
ATOM 4077 C C . ASP A 1 508 ? -19.891 -12.607 26.168 1.00 51.56 508 ASP A C 1
ATOM 4079 O O . ASP A 1 508 ? -19.746 -13.213 27.228 1.00 51.56 508 ASP A O 1
ATOM 4083 N N . THR A 1 509 ? -20.873 -12.941 25.321 1.00 52.16 509 THR A N 1
ATOM 4084 C CA . THR A 1 509 ? -21.884 -13.982 25.623 1.00 52.16 509 THR A CA 1
ATOM 4085 C C . THR A 1 509 ? -21.537 -15.383 25.106 1.00 52.16 509 THR A C 1
ATOM 4087 O O . THR A 1 509 ? -22.248 -16.339 25.407 1.00 52.16 509 THR A O 1
ATOM 4090 N N . THR A 1 510 ? -20.424 -15.540 24.381 1.00 47.44 510 THR A N 1
ATOM 4091 C CA . THR A 1 510 ? -20.003 -16.822 23.770 1.00 47.44 510 THR A CA 1
ATOM 4092 C C . THR A 1 510 ? -18.710 -17.411 24.345 1.00 47.44 510 THR A C 1
ATOM 4094 O O . THR A 1 510 ? -18.167 -18.382 23.823 1.00 47.44 510 THR A O 1
ATOM 4097 N N . SER A 1 511 ? -18.216 -16.871 25.457 1.00 41.88 511 SER A N 1
ATOM 4098 C CA . SER A 1 511 ? -16.962 -17.284 26.090 1.00 41.88 511 SER A CA 1
ATOM 4099 C C . SER A 1 511 ? -17.220 -18.171 27.318 1.00 41.88 511 SER A C 1
ATOM 4101 O O . SER A 1 511 ? -17.319 -17.658 28.428 1.00 41.88 511 SER A O 1
ATOM 4103 N N . THR A 1 512 ? -17.362 -19.489 27.115 1.00 48.94 512 THR A N 1
ATOM 4104 C CA . THR A 1 512 ? -16.959 -20.605 28.019 1.00 48.94 512 THR A CA 1
ATOM 4105 C C . THR A 1 512 ? -17.666 -21.907 27.612 1.00 48.94 512 THR A C 1
ATOM 4107 O O . THR A 1 512 ? -18.651 -22.327 28.208 1.00 48.94 512 THR A O 1
ATOM 4110 N N . GLY A 1 513 ? -17.179 -22.582 26.569 1.00 44.03 513 GLY A N 1
ATOM 4111 C CA . GLY A 1 513 ? -17.763 -23.863 26.165 1.00 44.03 513 GLY A CA 1
ATOM 4112 C C . GLY A 1 513 ? -17.024 -24.544 25.021 1.00 44.03 513 GLY A C 1
ATOM 4113 O O . GLY A 1 513 ? -17.363 -24.331 23.870 1.00 44.03 513 GLY A O 1
ATOM 4114 N N . SER A 1 514 ? -16.008 -25.330 25.380 1.00 44.09 514 SER A N 1
ATOM 4115 C CA . SER A 1 514 ? -15.507 -26.546 24.717 1.00 44.09 514 SER A CA 1
ATOM 4116 C C . SER A 1 514 ? -15.571 -26.667 23.181 1.00 44.09 514 SER A C 1
ATOM 4118 O O . SER A 1 514 ? -16.635 -26.871 22.616 1.00 44.09 514 SER A O 1
ATOM 4120 N N . GLY A 1 515 ? -14.382 -26.745 22.569 1.00 43.00 515 GLY A N 1
ATOM 4121 C CA . GLY A 1 515 ? -14.037 -27.759 21.560 1.00 43.00 515 GLY A CA 1
ATOM 4122 C C . GLY A 1 515 ? -14.718 -27.693 20.189 1.00 43.00 515 GLY A C 1
ATOM 4123 O O . GLY A 1 515 ? -15.876 -28.054 20.046 1.00 43.00 515 GLY A O 1
ATOM 4124 N N . ASP A 1 516 ? -13.911 -27.382 19.172 1.00 35.19 516 ASP A N 1
ATOM 4125 C CA . ASP A 1 516 ? -14.109 -27.731 17.760 1.00 35.19 516 ASP A CA 1
ATOM 4126 C C . ASP A 1 516 ? -15.330 -27.143 17.030 1.00 35.19 516 ASP A C 1
ATOM 4128 O O . ASP A 1 516 ? -16.426 -27.691 17.074 1.00 35.19 516 ASP A O 1
ATOM 4132 N N . SER A 1 517 ? -15.103 -26.095 16.217 1.00 43.72 517 SER A N 1
ATOM 4133 C CA . SER A 1 517 ? -15.468 -26.071 14.779 1.00 43.72 517 SER A CA 1
ATOM 4134 C C . SER A 1 517 ? -15.286 -24.694 14.108 1.00 43.72 517 SER A C 1
ATOM 4136 O O . SER A 1 517 ? -15.991 -23.731 14.386 1.00 43.72 517 SER A O 1
ATOM 4138 N N . SER A 1 518 ? -14.393 -24.663 13.111 1.00 39.06 518 SER A N 1
ATOM 4139 C CA . SER A 1 518 ? -14.371 -23.801 11.908 1.00 39.06 518 SER A CA 1
ATOM 4140 C C . SER A 1 518 ? -14.322 -22.259 12.023 1.00 39.06 518 SER A C 1
ATOM 4142 O O . SER A 1 518 ? -15.295 -21.548 12.259 1.00 39.06 518 SER A O 1
ATOM 4144 N N . SER A 1 519 ? -13.151 -21.744 11.655 1.00 38.00 519 SER A N 1
ATOM 4145 C CA . SER A 1 519 ? -12.658 -20.366 11.618 1.00 38.00 519 SER A CA 1
ATOM 4146 C C . SER A 1 519 ? -13.121 -19.508 10.419 1.00 38.00 519 SER A C 1
ATOM 4148 O O . SER A 1 519 ? -12.289 -18.959 9.691 1.00 38.00 519 SER A O 1
ATOM 4150 N N . LEU A 1 520 ? -14.432 -19.320 10.208 1.00 46.91 520 LEU A N 1
ATOM 4151 C CA . LEU A 1 520 ? -14.939 -18.410 9.152 1.00 46.91 520 LEU A CA 1
ATOM 4152 C C . LEU A 1 520 ? -15.709 -17.161 9.634 1.00 46.91 520 LEU A C 1
ATOM 4154 O O . LEU A 1 520 ? -15.915 -16.247 8.837 1.00 46.91 520 LEU A O 1
ATOM 4158 N N . GLY A 1 521 ? -16.074 -17.055 10.917 1.00 44.16 521 GLY A N 1
ATOM 4159 C CA . GLY A 1 521 ? -16.853 -15.914 11.436 1.00 44.16 521 GLY A CA 1
ATOM 4160 C C . GLY A 1 521 ? -16.041 -14.647 11.755 1.00 44.16 521 GLY A C 1
ATOM 4161 O O . GLY A 1 521 ? -16.483 -13.537 11.460 1.00 44.16 521 GLY A O 1
ATOM 4162 N N . GLY A 1 522 ? -14.824 -14.793 12.296 1.00 49.25 522 GLY A N 1
ATOM 4163 C CA . GLY A 1 522 ? -14.037 -13.662 12.822 1.00 49.25 522 GLY A CA 1
ATOM 4164 C C . GLY A 1 522 ? -13.554 -12.667 11.756 1.00 49.25 522 GLY A C 1
ATOM 4165 O O . GLY A 1 522 ? -13.711 -11.458 11.910 1.00 49.25 522 GLY A O 1
ATOM 4166 N N . ARG A 1 523 ? -13.067 -13.160 10.607 1.00 51.97 523 ARG A N 1
ATOM 4167 C CA . ARG A 1 523 ? -12.544 -12.301 9.521 1.00 51.97 523 ARG A CA 1
ATOM 4168 C C . ARG A 1 523 ? -13.617 -11.457 8.828 1.00 51.97 523 ARG A C 1
ATOM 4170 O O . ARG A 1 523 ? -13.291 -10.433 8.233 1.00 51.97 523 ARG A O 1
ATOM 4177 N N . SER A 1 524 ? -14.879 -11.889 8.842 1.00 54.88 524 SER A N 1
ATOM 4178 C CA . SER A 1 524 ? -15.983 -11.124 8.240 1.00 54.88 524 SER A CA 1
ATOM 4179 C C . SER A 1 524 ? -16.418 -9.965 9.140 1.00 54.88 524 SER A C 1
ATOM 4181 O O . SER A 1 524 ? -16.727 -8.876 8.652 1.00 54.88 524 SER A O 1
ATOM 4183 N N . MET A 1 525 ? -16.388 -10.184 10.456 1.00 52.00 525 MET A N 1
ATOM 4184 C CA . MET A 1 525 ? -16.782 -9.192 11.451 1.00 52.00 525 MET A CA 1
ATOM 4185 C C . MET A 1 525 ? -15.734 -8.081 11.603 1.00 52.00 525 MET A C 1
ATOM 4187 O O . MET A 1 525 ? -16.097 -6.907 11.586 1.00 52.00 525 MET A O 1
ATOM 4191 N N . GLU A 1 526 ? -14.440 -8.421 11.618 1.00 59.91 526 GLU A N 1
ATOM 4192 C CA . GLU A 1 526 ? -13.346 -7.432 11.586 1.00 59.91 526 GLU A CA 1
ATOM 4193 C C . GLU A 1 526 ? -13.409 -6.544 10.335 1.00 59.91 526 GLU A C 1
ATOM 4195 O O . GLU A 1 526 ? -13.212 -5.332 10.413 1.00 59.91 526 GLU A O 1
ATOM 4200 N N . LYS A 1 527 ? -13.738 -7.124 9.171 1.00 64.12 527 LYS A N 1
ATOM 4201 C CA . LYS A 1 527 ? -13.949 -6.354 7.936 1.00 64.12 527 LYS A CA 1
ATOM 4202 C C . LYS A 1 527 ? -15.101 -5.359 8.072 1.00 64.12 527 LYS A C 1
ATOM 4204 O O . LYS A 1 527 ? -14.936 -4.214 7.666 1.00 64.12 527 LYS A O 1
ATOM 4209 N N . HIS A 1 528 ? -16.231 -5.772 8.650 1.00 62.12 528 HIS A N 1
ATOM 4210 C CA . HIS A 1 528 ? -17.385 -4.891 8.869 1.00 62.12 528 HIS A CA 1
ATOM 4211 C C . HIS A 1 528 ? -17.085 -3.761 9.859 1.00 62.12 528 HIS A C 1
ATOM 4213 O O . HIS A 1 528 ? -17.441 -2.612 9.604 1.00 62.12 528 HIS A O 1
ATOM 4219 N N . MET A 1 529 ? -16.393 -4.079 10.955 1.00 65.00 529 MET A N 1
ATOM 4220 C CA . MET A 1 529 ? -15.945 -3.099 11.942 1.00 65.00 529 MET A CA 1
ATOM 4221 C C . MET A 1 529 ? -15.037 -2.039 11.305 1.00 65.00 529 MET A C 1
ATOM 4223 O O . MET A 1 529 ? -15.246 -0.836 11.478 1.00 65.00 529 MET A O 1
ATOM 4227 N N . ASN A 1 530 ? -14.067 -2.483 10.507 1.00 75.69 530 ASN A N 1
ATOM 4228 C CA . ASN A 1 530 ? -13.161 -1.583 9.805 1.00 75.69 530 ASN A CA 1
ATOM 4229 C C . ASN A 1 530 ? -13.893 -0.722 8.764 1.00 75.69 530 ASN A C 1
ATOM 4231 O O . ASN A 1 530 ? -13.496 0.416 8.540 1.00 75.69 530 ASN A O 1
ATOM 4235 N N . GLU A 1 531 ? -14.977 -1.211 8.161 1.00 80.88 531 GLU A N 1
ATOM 4236 C CA . GLU A 1 531 ? -15.724 -0.462 7.147 1.00 80.88 531 GLU A CA 1
ATOM 4237 C C . GLU A 1 531 ? -16.514 0.720 7.726 1.00 80.88 531 GLU A C 1
ATOM 4239 O O . GLU A 1 531 ? -16.500 1.807 7.149 1.00 80.88 531 GLU A O 1
ATOM 4244 N N . GLN A 1 532 ? -17.138 0.566 8.901 1.00 82.50 532 GLN A N 1
ATOM 4245 C CA . GLN A 1 532 ? -17.820 1.690 9.564 1.00 82.50 532 GLN A CA 1
ATOM 4246 C C . GLN A 1 532 ? -16.833 2.790 9.960 1.00 82.50 532 GLN A C 1
ATOM 4248 O O . GLN A 1 532 ? -17.082 3.973 9.717 1.00 82.50 532 GLN A O 1
ATOM 4253 N N . VAL A 1 533 ? -15.689 2.396 10.529 1.00 87.12 533 VAL A N 1
ATOM 4254 C CA . VAL A 1 533 ? -14.616 3.333 10.882 1.00 87.12 533 VAL A CA 1
ATOM 4255 C C . VAL A 1 533 ? -14.109 4.046 9.628 1.00 87.12 533 VAL A C 1
ATOM 4257 O O . VAL A 1 533 ? -14.004 5.270 9.632 1.00 87.12 533 VAL A O 1
ATOM 4260 N N . ARG A 1 534 ? -13.881 3.322 8.526 1.00 85.69 534 ARG A N 1
ATOM 4261 C CA . ARG A 1 534 ? -13.473 3.913 7.240 1.00 85.69 534 ARG A CA 1
ATOM 4262 C C . ARG A 1 534 ? -14.482 4.897 6.681 1.00 85.69 534 ARG A C 1
ATOM 4264 O O . ARG A 1 534 ? -14.059 5.920 6.162 1.00 85.69 534 ARG A O 1
ATOM 4271 N N . HIS A 1 535 ? -15.778 4.615 6.774 1.00 88.25 535 HIS A N 1
ATOM 4272 C CA . HIS A 1 535 ? -16.801 5.529 6.273 1.00 88.25 535 HIS A CA 1
ATOM 4273 C C . HIS A 1 535 ? -16.776 6.863 7.030 1.00 88.25 535 HIS A C 1
ATOM 4275 O O . HIS A 1 535 ? -16.745 7.928 6.416 1.00 88.25 535 HIS A O 1
ATOM 4281 N N . VAL A 1 536 ? -16.725 6.812 8.366 1.00 91.44 536 VAL A N 1
ATOM 4282 C CA . VAL A 1 536 ? -16.683 8.025 9.196 1.00 91.44 536 VAL A CA 1
ATOM 4283 C C . VAL A 1 536 ? -15.372 8.786 8.993 1.00 91.44 536 VAL A C 1
ATOM 4285 O O . VAL A 1 536 ? -15.394 9.983 8.719 1.00 91.44 536 VAL A O 1
ATOM 4288 N N . MET A 1 537 ? -14.233 8.094 9.065 1.00 92.81 537 MET A N 1
ATOM 4289 C CA . MET A 1 537 ? -12.911 8.701 8.875 1.00 92.81 537 MET A CA 1
ATOM 4290 C C . MET A 1 537 ? -12.713 9.232 7.449 1.00 92.81 537 MET A C 1
ATOM 4292 O O . MET A 1 537 ? -12.116 10.290 7.265 1.00 92.81 537 MET A O 1
ATOM 4296 N N . GLY A 1 538 ? -13.272 8.542 6.454 1.00 91.44 538 GLY A N 1
ATOM 4297 C CA . GLY A 1 538 ? -13.313 8.954 5.053 1.00 91.44 538 GLY A CA 1
ATOM 4298 C C . GLY A 1 538 ? -13.967 10.310 4.872 1.00 91.44 538 GLY A C 1
ATOM 4299 O O . GLY A 1 538 ? -13.367 11.210 4.292 1.00 91.44 538 GLY A O 1
ATOM 4300 N N . ASN A 1 539 ? -15.155 10.488 5.448 1.00 93.19 539 ASN A N 1
ATOM 4301 C CA . ASN A 1 539 ? -15.873 11.756 5.360 1.00 93.19 539 ASN A CA 1
ATOM 4302 C C . ASN A 1 539 ? -15.199 12.864 6.192 1.00 93.19 539 ASN A C 1
ATOM 4304 O O . ASN A 1 539 ? -15.224 14.025 5.793 1.00 93.19 539 ASN A O 1
ATOM 4308 N N . LEU A 1 540 ? -14.556 12.532 7.319 1.00 93.19 540 LEU A N 1
ATOM 4309 C CA . LEU A 1 540 ? -13.801 13.505 8.122 1.00 93.19 540 LEU A CA 1
ATOM 4310 C C . LEU A 1 540 ? -12.579 14.061 7.376 1.00 93.19 540 LEU A C 1
ATOM 4312 O O . LEU A 1 540 ? -12.313 15.259 7.445 1.00 93.19 540 LEU A O 1
ATOM 4316 N N . PHE A 1 541 ? -11.856 13.205 6.650 1.00 92.88 541 PHE A N 1
ATOM 4317 C CA . PHE A 1 541 ? -10.582 13.532 6.000 1.00 92.88 541 PHE A CA 1
ATOM 4318 C C . PHE A 1 541 ? -10.654 13.570 4.464 1.00 92.88 541 PHE A C 1
ATOM 4320 O O . PHE A 1 541 ? -9.618 13.497 3.807 1.00 92.88 541 PHE A O 1
ATOM 4327 N N . ASP A 1 542 ? -11.842 13.711 3.872 1.00 90.38 542 ASP A N 1
ATOM 4328 C CA . ASP A 1 542 ? -12.055 13.685 2.412 1.00 90.38 542 ASP A CA 1
ATOM 4329 C C . ASP A 1 542 ? -11.142 14.672 1.651 1.00 90.38 542 ASP A C 1
ATOM 4331 O O . ASP A 1 542 ? -10.551 14.363 0.613 1.00 90.38 542 ASP A O 1
ATOM 4335 N N . SER A 1 543 ? -10.910 15.852 2.233 1.00 90.75 543 SER A N 1
ATOM 4336 C CA . SER A 1 543 ? -10.048 16.886 1.652 1.00 90.75 543 SER A CA 1
ATOM 4337 C C . SER A 1 543 ? -8.555 16.523 1.629 1.00 90.75 543 SER A C 1
ATOM 4339 O O . SER A 1 543 ? -7.800 17.113 0.851 1.00 90.75 543 SER A O 1
ATOM 4341 N N . LEU A 1 544 ? -8.097 15.557 2.432 1.00 90.69 544 LEU A N 1
ATOM 4342 C CA . LEU A 1 544 ? -6.675 15.240 2.603 1.00 90.69 544 LEU A CA 1
ATOM 4343 C C . LEU A 1 544 ? -6.015 14.773 1.299 1.00 90.69 544 LEU A C 1
ATOM 4345 O O . LEU A 1 544 ? -4.907 15.203 0.981 1.00 90.69 544 LEU A O 1
ATOM 4349 N N . ASN A 1 545 ? -6.703 13.948 0.505 1.00 87.12 545 ASN A N 1
ATOM 4350 C CA . ASN A 1 545 ? -6.163 13.447 -0.765 1.00 87.12 545 ASN A CA 1
ATOM 4351 C C . ASN A 1 545 ? -5.864 14.581 -1.760 1.00 87.12 545 ASN A C 1
ATOM 4353 O O . ASN A 1 545 ? -4.860 14.529 -2.472 1.00 87.12 545 ASN A O 1
ATOM 4357 N N . ILE A 1 546 ? -6.706 15.619 -1.785 1.00 90.06 546 ILE A N 1
ATOM 4358 C CA . ILE A 1 546 ? -6.525 16.793 -2.650 1.00 90.06 546 ILE A CA 1
ATOM 4359 C C . ILE A 1 546 ? -5.286 17.583 -2.217 1.00 90.06 546 ILE A C 1
ATOM 4361 O O . ILE A 1 546 ? -4.476 17.978 -3.058 1.00 90.06 546 ILE A O 1
ATOM 4365 N N . HIS A 1 547 ? -5.106 17.780 -0.910 1.00 90.81 547 HIS A N 1
ATOM 4366 C CA . HIS A 1 547 ? -3.947 18.488 -0.372 1.00 90.81 547 HIS A CA 1
ATOM 4367 C C . HIS A 1 547 ? -2.642 17.729 -0.605 1.00 90.81 547 HIS A C 1
ATOM 4369 O O . HIS A 1 547 ? -1.648 18.326 -1.012 1.00 90.81 547 HIS A O 1
ATOM 4375 N N . LEU A 1 548 ? -2.658 16.409 -0.416 1.00 88.19 548 LEU A N 1
ATOM 4376 C CA . LEU A 1 548 ? -1.513 15.550 -0.690 1.00 88.19 548 LEU A CA 1
ATOM 4377 C C . LEU A 1 548 ? -1.107 15.579 -2.171 1.00 88.19 548 LEU A C 1
ATOM 4379 O O . LEU A 1 548 ? 0.077 15.724 -2.471 1.00 88.19 548 LEU A O 1
ATOM 4383 N N . ASP A 1 549 ? -2.066 15.506 -3.104 1.00 87.31 549 ASP A N 1
ATOM 4384 C CA . ASP A 1 549 ? -1.781 15.653 -4.540 1.00 87.31 549 ASP A CA 1
ATOM 4385 C C . ASP A 1 549 ? -1.221 17.047 -4.864 1.00 87.31 549 ASP A C 1
ATOM 4387 O O . ASP A 1 549 ? -0.227 17.166 -5.586 1.00 87.31 549 ASP A O 1
ATOM 4391 N N . SER A 1 550 ? -1.806 18.104 -4.290 1.00 89.38 550 SER A N 1
ATOM 4392 C CA . SER A 1 550 ? -1.320 19.482 -4.442 1.00 89.38 550 SER A CA 1
ATOM 4393 C C . SER A 1 550 ? 0.119 19.637 -3.942 1.00 89.38 550 SER A C 1
ATOM 4395 O O . SER A 1 550 ? 0.968 20.187 -4.650 1.00 89.38 550 SER A O 1
ATOM 4397 N N . PHE A 1 551 ? 0.427 19.070 -2.774 1.00 87.81 551 PHE A N 1
ATOM 4398 C CA . PHE A 1 551 ? 1.768 19.051 -2.204 1.00 87.81 551 PHE A CA 1
ATOM 4399 C C . PHE A 1 551 ? 2.758 18.296 -3.095 1.00 87.81 551 PHE A C 1
ATOM 4401 O O . PHE A 1 551 ? 3.789 18.857 -3.472 1.00 87.81 551 PHE A O 1
ATOM 4408 N N . CYS A 1 552 ? 2.433 17.069 -3.515 1.00 87.06 552 CYS A N 1
ATOM 4409 C CA . CYS A 1 552 ? 3.283 16.298 -4.423 1.00 87.06 552 CYS A CA 1
ATOM 4410 C C . CYS A 1 552 ? 3.555 17.065 -5.727 1.00 87.06 552 CYS A C 1
ATOM 4412 O O . CYS A 1 552 ? 4.702 17.136 -6.174 1.00 87.06 552 CYS A O 1
ATOM 4414 N N . ARG A 1 553 ? 2.530 17.698 -6.315 1.00 88.00 553 ARG A N 1
ATOM 4415 C CA . ARG A 1 553 ? 2.673 18.543 -7.513 1.00 88.00 553 ARG A CA 1
ATOM 4416 C C . ARG A 1 553 ? 3.549 19.759 -7.268 1.00 88.00 553 ARG A C 1
ATOM 4418 O O . ARG A 1 553 ? 4.340 20.102 -8.141 1.00 88.00 553 ARG A O 1
ATOM 4425 N N . ALA A 1 554 ? 3.416 20.419 -6.122 1.00 87.12 554 ALA A N 1
ATOM 4426 C CA . ALA A 1 554 ? 4.230 21.577 -5.775 1.00 87.12 554 ALA A CA 1
ATOM 4427 C C . ALA A 1 554 ? 5.711 21.195 -5.630 1.00 87.12 554 ALA A C 1
ATOM 4429 O O . ALA A 1 554 ? 6.566 21.837 -6.243 1.00 87.12 554 ALA A O 1
ATOM 4430 N N . VAL A 1 555 ? 6.008 20.092 -4.934 1.00 84.50 555 VAL A N 1
ATOM 4431 C CA . VAL A 1 555 ? 7.374 19.552 -4.816 1.00 84.50 555 VAL A CA 1
ATOM 4432 C C . VAL A 1 555 ? 7.962 19.224 -6.189 1.00 84.50 555 VAL A C 1
ATOM 4434 O O . VAL A 1 555 ? 9.097 19.606 -6.482 1.00 84.50 555 VAL A O 1
ATOM 4437 N N . CYS A 1 556 ? 7.180 18.574 -7.057 1.00 85.56 556 CYS A N 1
ATOM 4438 C CA . CYS A 1 556 ? 7.605 18.244 -8.419 1.00 85.56 556 CYS A CA 1
ATOM 4439 C C . CYS A 1 556 ? 7.704 19.483 -9.328 1.00 85.56 556 CYS A C 1
ATOM 4441 O O . CYS A 1 556 ? 8.483 19.489 -10.275 1.00 85.56 556 CYS A O 1
ATOM 4443 N N . ARG A 1 557 ? 6.950 20.557 -9.067 1.00 85.81 557 ARG A N 1
ATOM 4444 C CA . ARG A 1 557 ? 7.037 21.808 -9.838 1.00 85.81 557 ARG A CA 1
ATOM 4445 C C . ARG A 1 557 ? 8.345 22.551 -9.568 1.00 85.81 557 ARG A C 1
ATOM 4447 O O . ARG A 1 557 ? 8.879 23.156 -10.492 1.00 85.81 557 ARG A O 1
ATOM 4454 N N . HIS A 1 558 ? 8.853 22.513 -8.334 1.00 80.44 558 HIS A N 1
ATOM 4455 C CA . HIS A 1 558 ? 10.139 23.128 -7.989 1.00 80.44 558 HIS A CA 1
ATOM 4456 C C . HIS A 1 558 ? 11.315 22.410 -8.642 1.00 80.44 558 HIS A C 1
ATOM 4458 O O . HIS A 1 558 ? 12.195 23.056 -9.206 1.00 80.44 558 HIS A O 1
ATOM 4464 N N . ASN A 1 559 ? 11.308 21.081 -8.595 1.00 83.75 559 ASN A N 1
ATOM 4465 C CA . ASN A 1 559 ? 12.253 20.255 -9.323 1.00 83.75 559 ASN A CA 1
ATOM 4466 C C . ASN A 1 559 ? 11.569 18.925 -9.685 1.00 83.75 559 ASN A C 1
ATOM 4468 O O . ASN A 1 559 ? 11.337 18.107 -8.793 1.00 83.75 559 ASN A O 1
ATOM 4472 N N . PRO A 1 560 ? 11.267 18.671 -10.974 1.00 85.94 560 PRO A N 1
ATOM 4473 C CA . PRO A 1 560 ? 10.564 17.458 -11.394 1.00 85.94 560 PRO A CA 1
ATOM 4474 C C . PRO A 1 560 ? 11.257 16.158 -10.974 1.00 85.94 560 PRO A C 1
ATOM 4476 O O . PRO A 1 560 ? 10.584 15.170 -10.699 1.00 85.94 560 PRO A O 1
ATOM 4479 N N . SER A 1 561 ? 12.589 16.170 -10.837 1.00 86.31 561 SER A N 1
ATOM 4480 C CA . SER A 1 561 ? 13.356 14.994 -10.404 1.00 86.31 561 SER A CA 1
ATOM 4481 C C . SER A 1 561 ? 13.133 14.600 -8.938 1.00 86.31 561 SER A C 1
ATOM 4483 O O . SER A 1 561 ? 13.393 13.451 -8.581 1.00 86.31 561 SER A O 1
ATOM 4485 N N . ASN A 1 562 ? 12.560 15.485 -8.110 1.00 87.81 562 ASN A N 1
ATOM 4486 C CA . ASN A 1 562 ? 12.204 15.182 -6.718 1.00 87.81 562 ASN A CA 1
ATOM 4487 C C . ASN A 1 562 ? 11.230 14.001 -6.604 1.00 87.81 562 ASN A C 1
ATOM 4489 O O . ASN A 1 562 ? 11.189 13.328 -5.573 1.00 87.81 562 ASN A O 1
ATOM 4493 N N . VAL A 1 563 ? 10.465 13.717 -7.664 1.00 90.69 563 VAL A N 1
ATOM 4494 C CA . VAL A 1 563 ? 9.545 12.577 -7.699 1.00 90.69 563 VAL A CA 1
ATOM 4495 C C . VAL A 1 563 ? 10.261 11.233 -7.551 1.00 90.69 563 VAL A C 1
ATOM 4497 O O . VAL A 1 563 ? 9.695 10.310 -6.972 1.00 90.69 563 VAL A O 1
ATOM 4500 N N . LEU A 1 564 ? 11.514 11.127 -8.015 1.00 91.06 564 LEU A N 1
ATOM 4501 C CA . LEU A 1 564 ? 12.333 9.920 -7.869 1.00 91.06 564 LEU A CA 1
ATOM 4502 C C . LEU A 1 564 ? 12.560 9.611 -6.385 1.00 91.06 564 LEU A C 1
ATOM 4504 O O . LEU A 1 564 ? 12.304 8.498 -5.930 1.00 91.06 564 LEU A O 1
ATOM 4508 N N . LEU A 1 565 ? 12.972 10.628 -5.624 1.00 88.12 565 LEU A N 1
ATOM 4509 C CA . LEU A 1 565 ? 13.234 10.514 -4.193 1.00 88.12 565 LEU A CA 1
ATOM 4510 C C . LEU A 1 565 ? 11.942 10.270 -3.400 1.00 88.12 565 LEU A C 1
ATOM 4512 O O . LEU A 1 565 ? 11.887 9.359 -2.573 1.00 88.12 565 LEU A O 1
ATOM 4516 N N . LEU A 1 566 ? 10.878 11.024 -3.709 1.00 87.44 566 LEU A N 1
ATOM 4517 C CA . LEU A 1 566 ? 9.542 10.822 -3.134 1.00 87.44 566 LEU A CA 1
ATOM 4518 C C . LEU A 1 566 ? 9.063 9.377 -3.313 1.00 87.44 566 LEU A C 1
ATOM 4520 O O . LEU A 1 566 ? 8.573 8.768 -2.364 1.00 87.44 566 LEU A O 1
ATOM 4524 N N . PHE A 1 567 ? 9.215 8.816 -4.515 1.00 90.69 567 PHE A N 1
ATOM 4525 C CA . PHE A 1 567 ? 8.743 7.470 -4.823 1.00 90.69 567 PHE A CA 1
ATOM 4526 C C . PHE A 1 567 ? 9.486 6.392 -4.028 1.00 90.69 567 PHE A C 1
ATOM 4528 O O . PHE A 1 567 ? 8.841 5.474 -3.510 1.00 90.69 567 PHE A O 1
ATOM 4535 N N . VAL A 1 568 ? 10.806 6.524 -3.862 1.00 89.31 568 VAL A N 1
ATOM 4536 C CA . VAL A 1 568 ? 11.618 5.585 -3.068 1.00 89.31 568 VAL A CA 1
ATOM 4537 C C . VAL A 1 568 ? 11.259 5.651 -1.582 1.00 89.31 568 VAL A C 1
ATOM 4539 O O . VAL A 1 568 ? 10.964 4.614 -0.980 1.00 89.31 568 VAL A O 1
ATOM 4542 N N . ILE A 1 569 ? 11.215 6.854 -0.996 1.00 86.31 569 ILE A N 1
ATOM 4543 C CA . ILE A 1 569 ? 10.916 7.051 0.435 1.00 86.31 569 ILE A CA 1
ATOM 4544 C C . ILE A 1 569 ? 9.534 6.500 0.775 1.00 86.31 569 ILE A C 1
ATOM 4546 O O . ILE A 1 569 ? 9.371 5.723 1.719 1.00 86.31 569 ILE A O 1
ATOM 4550 N N . MET A 1 570 ? 8.538 6.882 -0.019 1.00 86.38 570 MET A N 1
ATOM 4551 C CA . MET A 1 570 ? 7.148 6.535 0.246 1.00 86.38 570 MET A CA 1
ATOM 4552 C C . MET A 1 570 ? 6.893 5.053 0.033 1.00 86.38 570 MET A C 1
ATOM 4554 O O . MET A 1 570 ? 6.224 4.435 0.856 1.00 86.38 570 MET A O 1
ATOM 4558 N N . SER A 1 571 ? 7.496 4.455 -0.999 1.00 86.25 571 SER A N 1
ATOM 4559 C CA . SER A 1 571 ? 7.407 3.011 -1.205 1.00 86.25 571 SER A CA 1
ATOM 4560 C C . SER A 1 571 ? 7.984 2.251 -0.019 1.00 86.25 571 SER A C 1
ATOM 4562 O O . SER A 1 571 ? 7.279 1.402 0.509 1.00 86.25 571 SER A O 1
ATOM 4564 N N . LYS A 1 572 ? 9.184 2.612 0.464 1.00 84.12 572 LYS A N 1
ATOM 4565 C CA . LYS A 1 572 ? 9.826 1.979 1.632 1.00 84.12 572 LYS A CA 1
ATOM 4566 C C . LYS A 1 572 ? 8.958 2.059 2.892 1.00 84.12 572 LYS A C 1
ATOM 4568 O O . LYS A 1 572 ? 8.845 1.087 3.632 1.00 84.12 572 LYS A O 1
ATOM 4573 N N . LYS A 1 573 ? 8.324 3.207 3.137 1.00 80.69 573 LYS A N 1
ATOM 4574 C CA . LYS A 1 573 ? 7.468 3.424 4.315 1.00 80.69 573 LYS A CA 1
ATOM 4575 C C . LYS A 1 573 ? 6.157 2.615 4.264 1.00 80.69 573 LYS A C 1
ATOM 4577 O O . LYS A 1 573 ? 5.623 2.316 5.327 1.00 80.69 573 LYS A O 1
ATOM 4582 N N . VAL A 1 574 ? 5.657 2.218 3.082 1.00 77.44 574 VAL A N 1
ATOM 4583 C CA . VAL A 1 574 ? 4.447 1.358 2.949 1.00 77.44 574 VAL A CA 1
ATOM 4584 C C . VAL A 1 574 ? 4.696 -0.052 3.463 1.00 77.44 574 VAL A C 1
ATOM 4586 O O . VAL A 1 574 ? 3.769 -0.696 3.940 1.00 77.44 574 VAL A O 1
ATOM 4589 N N . LEU A 1 575 ? 5.934 -0.536 3.365 1.00 70.56 575 LEU A N 1
ATOM 4590 C CA . LEU A 1 575 ? 6.293 -1.893 3.784 1.00 70.56 575 LEU A CA 1
ATOM 4591 C C . LEU A 1 575 ? 6.491 -2.031 5.290 1.00 70.56 575 LEU A C 1
ATOM 4593 O O . LEU A 1 575 ? 6.597 -3.149 5.792 1.00 70.56 575 LEU A O 1
ATOM 4597 N N . LEU A 1 576 ? 6.561 -0.913 6.016 1.00 72.06 576 LEU A N 1
ATOM 4598 C CA . LEU A 1 576 ? 6.620 -0.958 7.467 1.00 72.06 576 LEU A CA 1
ATOM 4599 C C . LEU A 1 576 ? 5.301 -1.527 8.008 1.00 72.06 576 LEU A C 1
ATOM 4601 O O . LEU A 1 576 ? 4.242 -1.185 7.481 1.00 72.06 576 LEU A O 1
ATOM 4605 N N . PRO A 1 577 ? 5.334 -2.370 9.057 1.00 57.03 577 PRO A N 1
ATOM 4606 C CA . PRO A 1 577 ? 4.120 -2.864 9.689 1.00 57.03 577 PRO A CA 1
ATOM 4607 C C . PRO A 1 577 ? 3.259 -1.687 10.151 1.00 57.03 577 PRO A C 1
ATOM 4609 O O . PRO A 1 577 ? 3.668 -0.911 11.014 1.00 57.03 577 PRO A O 1
ATOM 4612 N N . GLN A 1 578 ? 2.077 -1.548 9.560 1.00 66.19 578 GLN A N 1
ATOM 4613 C CA . GLN A 1 578 ? 1.065 -0.597 10.000 1.00 66.19 578 GLN A CA 1
ATOM 4614 C C . GLN A 1 578 ? -0.142 -1.364 10.526 1.00 66.19 578 GLN A C 1
ATOM 4616 O O . GLN A 1 578 ? -0.402 -2.491 10.099 1.00 66.19 578 GLN A O 1
ATOM 4621 N N . ASP A 1 579 ? -0.873 -0.759 11.458 1.00 68.19 579 ASP A N 1
ATOM 4622 C CA . ASP A 1 579 ? -2.128 -1.321 11.939 1.00 68.19 579 ASP A CA 1
ATOM 4623 C C . ASP A 1 579 ? -3.149 -1.306 10.784 1.00 68.19 579 ASP A C 1
ATOM 4625 O O . ASP A 1 579 ? -3.560 -0.224 10.360 1.00 68.19 579 ASP A O 1
ATOM 4629 N N . PRO A 1 580 ? -3.578 -2.467 10.250 1.00 67.50 580 PRO A N 1
ATOM 4630 C CA . PRO A 1 580 ? -4.501 -2.515 9.115 1.00 67.50 580 PRO A CA 1
ATOM 4631 C C . PRO A 1 580 ? -5.886 -1.937 9.444 1.00 67.50 580 PRO A C 1
ATOM 4633 O O . PRO A 1 580 ? -6.686 -1.708 8.531 1.00 67.50 580 PRO A O 1
ATOM 4636 N N . SER A 1 581 ? -6.180 -1.720 10.732 1.00 70.69 581 SER A N 1
ATOM 4637 C CA . SER A 1 581 ? -7.386 -1.039 11.200 1.00 70.69 581 SER A CA 1
ATOM 4638 C C . SER A 1 581 ? -7.252 0.491 11.234 1.00 70.69 581 SER A C 1
ATOM 4640 O O . SER A 1 581 ? -8.261 1.182 11.388 1.00 70.69 581 SER A O 1
ATOM 4642 N N . SER A 1 582 ? -6.046 1.049 11.058 1.00 80.88 582 SER A N 1
ATOM 4643 C CA . SER A 1 582 ? -5.847 2.501 10.981 1.00 80.88 582 SER A CA 1
ATOM 4644 C C . SER A 1 582 ? -6.263 3.046 9.614 1.00 80.88 582 SER A C 1
ATOM 4646 O O . SER A 1 582 ? -5.842 2.577 8.552 1.00 80.88 582 SER A O 1
ATOM 4648 N N . TYR A 1 583 ? -7.073 4.102 9.635 1.00 84.88 583 TYR A N 1
ATOM 4649 C CA . TYR A 1 583 ? -7.438 4.862 8.447 1.00 84.88 583 TYR A CA 1
ATOM 4650 C C . TYR A 1 583 ? -6.221 5.537 7.791 1.00 84.88 583 TYR A C 1
ATOM 4652 O O . TYR A 1 583 ? -6.197 5.723 6.566 1.00 84.88 583 TYR A O 1
ATOM 4660 N N . PHE A 1 584 ? -5.177 5.847 8.573 1.00 86.19 584 PHE A N 1
ATOM 4661 C CA . PHE A 1 584 ? -3.933 6.406 8.044 1.00 86.19 584 PHE A CA 1
ATOM 4662 C C . PHE A 1 584 ? -3.323 5.481 6.991 1.00 86.19 584 PHE A C 1
ATOM 4664 O O . PHE A 1 584 ? -2.964 5.953 5.917 1.00 86.19 584 PHE A O 1
ATOM 4671 N N . SER A 1 585 ? -3.312 4.165 7.219 1.00 81.31 585 SER A N 1
ATOM 4672 C CA . SER A 1 585 ? -2.752 3.184 6.279 1.00 81.31 585 SER A CA 1
ATOM 4673 C C . SER A 1 585 ? -3.436 3.177 4.912 1.00 81.31 585 SER A C 1
ATOM 4675 O O . SER A 1 585 ? -2.785 3.005 3.880 1.00 81.31 585 SER A O 1
ATOM 4677 N N . ILE A 1 586 ? -4.746 3.418 4.877 1.00 79.00 586 ILE A N 1
ATOM 4678 C CA . ILE A 1 586 ? -5.532 3.472 3.635 1.00 79.00 586 ILE A CA 1
ATOM 4679 C C . ILE A 1 586 ? -5.211 4.749 2.856 1.00 79.00 586 ILE A C 1
ATOM 4681 O O . ILE A 1 586 ? -4.961 4.715 1.645 1.00 79.00 586 ILE A O 1
ATOM 4685 N N . THR A 1 587 ? -5.172 5.878 3.563 1.00 79.56 587 THR A N 1
ATOM 4686 C CA . THR A 1 587 ? -4.798 7.171 2.975 1.00 79.56 587 THR A CA 1
ATOM 4687 C C . THR A 1 587 ? -3.350 7.143 2.483 1.00 79.56 587 THR A C 1
ATOM 4689 O O . THR A 1 587 ? -3.041 7.612 1.388 1.00 79.56 587 THR A O 1
ATOM 4692 N N . PHE A 1 588 ? -2.467 6.503 3.246 1.00 83.69 588 PHE A N 1
ATOM 4693 C CA . PHE A 1 588 ? -1.062 6.323 2.918 1.00 83.69 588 PHE A CA 1
ATOM 4694 C C . PHE A 1 588 ? -0.869 5.495 1.638 1.00 83.69 588 PHE A C 1
ATOM 4696 O O . PHE A 1 588 ? -0.094 5.877 0.758 1.00 83.69 588 PHE A O 1
ATOM 4703 N N . GLY A 1 589 ? -1.638 4.414 1.467 1.00 83.12 589 GLY A N 1
ATOM 4704 C CA . GLY A 1 589 ? -1.666 3.651 0.216 1.00 83.12 589 GLY A CA 1
ATOM 4705 C C . GLY A 1 589 ? -2.115 4.493 -0.986 1.00 83.12 589 GLY A C 1
ATOM 4706 O O . GLY A 1 589 ? -1.503 4.429 -2.054 1.00 83.12 589 GLY A O 1
ATOM 4707 N N . SER A 1 590 ? -3.132 5.340 -0.801 1.00 83.00 590 SER A N 1
ATOM 4708 C CA . SER A 1 590 ? -3.623 6.259 -1.842 1.00 83.00 590 SER A CA 1
ATOM 4709 C C . SER A 1 590 ? -2.558 7.283 -2.256 1.00 83.00 590 SER A C 1
ATOM 4711 O O . SER A 1 590 ? -2.372 7.542 -3.448 1.00 83.00 590 SER A O 1
ATOM 4713 N N . LEU A 1 591 ? -1.787 7.797 -1.294 1.00 83.81 591 LEU A N 1
ATOM 4714 C CA . LEU A 1 591 ? -0.668 8.707 -1.539 1.00 83.81 591 LEU A CA 1
ATOM 4715 C C . LEU A 1 591 ? 0.439 8.065 -2.384 1.00 83.81 591 LEU A C 1
ATOM 4717 O O . LEU A 1 591 ? 0.943 8.681 -3.323 1.00 83.81 591 LEU A O 1
ATOM 4721 N N . VAL A 1 592 ? 0.793 6.810 -2.111 1.00 88.19 592 VAL A N 1
ATOM 4722 C CA . VAL A 1 592 ? 1.810 6.097 -2.904 1.00 88.19 592 VAL A CA 1
ATOM 4723 C C . VAL A 1 592 ? 1.361 5.904 -4.349 1.00 88.19 592 VAL A C 1
ATOM 4725 O O . VAL A 1 592 ? 2.165 6.064 -5.270 1.00 88.19 592 VAL A O 1
ATOM 4728 N N . VAL A 1 593 ? 0.070 5.646 -4.576 1.00 89.31 593 VAL A N 1
ATOM 4729 C CA . VAL A 1 593 ? -0.502 5.593 -5.930 1.00 89.31 593 VAL A CA 1
ATOM 4730 C C . VAL A 1 593 ? -0.413 6.955 -6.627 1.00 89.31 593 VAL A C 1
ATOM 4732 O O . VAL A 1 593 ? -0.055 7.005 -7.806 1.00 89.31 593 VAL A O 1
ATOM 4735 N N . LEU A 1 594 ? -0.697 8.058 -5.926 1.00 87.25 594 LEU A N 1
ATOM 4736 C CA . LEU A 1 594 ? -0.555 9.414 -6.473 1.00 87.25 594 LEU A CA 1
ATOM 4737 C C . LEU A 1 594 ? 0.897 9.719 -6.864 1.00 87.25 594 LEU A C 1
ATOM 4739 O O . LEU A 1 594 ? 1.147 10.178 -7.977 1.00 87.25 594 LEU A O 1
ATOM 4743 N N . ILE A 1 595 ? 1.862 9.395 -6.003 1.00 89.94 595 ILE A N 1
ATOM 4744 C CA . ILE A 1 595 ? 3.290 9.614 -6.277 1.00 89.94 595 ILE A CA 1
ATOM 4745 C C . ILE A 1 595 ? 3.760 8.768 -7.457 1.00 89.94 595 ILE A C 1
ATOM 4747 O O . ILE A 1 595 ? 4.472 9.273 -8.323 1.00 89.94 595 ILE A O 1
ATOM 4751 N N . LYS A 1 596 ? 3.307 7.515 -7.557 1.00 92.19 596 LYS A N 1
ATOM 4752 C CA . LYS A 1 596 ? 3.594 6.663 -8.716 1.00 92.19 596 LYS A CA 1
ATOM 4753 C C . LYS A 1 596 ? 3.064 7.276 -10.020 1.00 92.19 596 LYS A C 1
ATOM 4755 O O . LYS A 1 596 ? 3.768 7.284 -11.023 1.00 92.19 596 LYS A O 1
ATOM 4760 N N . ARG A 1 597 ? 1.852 7.845 -10.013 1.00 92.50 597 ARG A N 1
ATOM 4761 C CA . ARG A 1 597 ? 1.307 8.557 -11.186 1.00 92.50 597 ARG A CA 1
ATOM 4762 C C . ARG A 1 597 ? 2.171 9.758 -11.577 1.00 92.50 597 ARG A C 1
ATOM 4764 O O . ARG A 1 597 ? 2.362 9.992 -12.767 1.00 92.50 597 ARG A O 1
ATOM 4771 N N . GLN A 1 598 ? 2.712 10.488 -10.600 1.00 90.19 598 GLN A N 1
ATOM 4772 C CA . GLN A 1 598 ? 3.638 11.590 -10.877 1.00 90.19 598 GLN A CA 1
ATOM 4773 C C . GLN A 1 598 ? 4.985 11.102 -11.411 1.00 90.19 598 GLN A C 1
ATOM 4775 O O . GLN A 1 598 ? 5.543 11.733 -12.305 1.00 90.19 598 GLN A O 1
ATOM 4780 N N . PHE A 1 599 ? 5.489 9.971 -10.911 1.00 94.06 599 PHE A N 1
ATOM 4781 C CA . PHE A 1 599 ? 6.681 9.323 -11.453 1.00 94.06 599 PHE A CA 1
ATOM 4782 C C . PHE A 1 599 ? 6.467 8.955 -12.927 1.00 94.06 599 PHE A C 1
ATOM 4784 O O . PHE A 1 599 ? 7.249 9.374 -13.777 1.00 94.06 599 PHE A O 1
ATOM 4791 N N . ASP A 1 600 ? 5.365 8.268 -13.247 1.00 95.00 600 ASP A N 1
ATOM 4792 C CA . ASP A 1 600 ? 5.025 7.872 -14.619 1.00 95.00 600 ASP A CA 1
ATOM 4793 C C . ASP A 1 600 ? 4.923 9.107 -15.548 1.00 95.00 600 ASP A C 1
ATOM 4795 O O . ASP A 1 600 ? 5.481 9.114 -16.650 1.00 95.00 600 ASP A O 1
ATOM 4799 N N . ALA A 1 601 ? 4.283 10.190 -15.085 1.00 92.88 601 ALA A N 1
ATOM 4800 C CA . ALA A 1 601 ? 4.167 11.449 -15.828 1.00 92.88 601 ALA A CA 1
ATOM 4801 C C . ALA A 1 601 ? 5.524 12.145 -16.051 1.00 92.88 601 ALA A C 1
ATOM 4803 O O . ALA A 1 601 ? 5.793 12.660 -17.139 1.00 92.88 601 ALA A O 1
ATOM 4804 N N . PHE A 1 602 ? 6.399 12.138 -15.044 1.00 93.94 602 PHE A N 1
ATOM 4805 C CA . PHE A 1 602 ? 7.752 12.682 -15.144 1.00 93.94 602 PHE A CA 1
ATOM 4806 C C . PHE A 1 602 ? 8.608 11.900 -16.149 1.00 93.94 602 PHE A C 1
ATOM 4808 O O . PHE A 1 602 ? 9.244 12.509 -17.011 1.00 93.94 602 PHE A O 1
ATOM 4815 N N . ILE A 1 603 ? 8.565 10.563 -16.119 1.00 96.12 603 ILE A N 1
ATOM 4816 C CA . ILE A 1 603 ? 9.268 9.725 -17.103 1.00 96.12 603 ILE A CA 1
ATOM 4817 C C . ILE A 1 603 ? 8.754 9.996 -18.522 1.00 96.12 603 ILE A C 1
ATOM 4819 O O . ILE A 1 603 ? 9.553 10.112 -19.453 1.00 96.12 603 ILE A O 1
ATOM 4823 N N . GLN A 1 604 ? 7.440 10.153 -18.706 1.00 96.00 604 GLN A N 1
ATOM 4824 C CA . GLN A 1 604 ? 6.860 10.497 -20.009 1.00 96.00 604 GLN A CA 1
ATOM 4825 C C . GLN A 1 604 ? 7.315 11.880 -20.509 1.00 96.00 604 GLN A C 1
ATOM 4827 O O . GLN A 1 604 ? 7.583 12.053 -21.706 1.00 96.00 604 GLN A O 1
ATOM 4832 N N . MET A 1 605 ? 7.432 12.858 -19.608 1.00 94.56 605 MET A N 1
ATOM 4833 C CA . MET A 1 605 ? 7.972 14.182 -19.919 1.00 94.56 605 MET A CA 1
ATOM 4834 C C . MET A 1 605 ? 9.443 14.096 -20.356 1.00 94.56 605 MET A C 1
ATOM 4836 O O . MET A 1 605 ? 9.784 14.644 -21.405 1.00 94.56 605 MET A O 1
ATOM 4840 N N . GLU A 1 606 ? 10.296 13.372 -19.624 1.00 95.06 606 GLU A N 1
ATOM 4841 C CA . GLU A 1 606 ? 11.705 13.152 -19.998 1.00 95.06 606 GLU A CA 1
ATOM 4842 C C . GLU A 1 606 ? 11.830 12.428 -21.350 1.00 95.06 606 GLU A C 1
ATOM 4844 O O . GLU A 1 606 ? 12.587 12.865 -22.218 1.00 95.06 606 GLU A O 1
ATOM 4849 N N . CYS A 1 607 ? 11.020 11.391 -21.601 1.00 97.19 607 CYS A N 1
ATOM 4850 C CA . CYS A 1 607 ? 10.973 10.714 -22.905 1.00 97.19 607 CYS A CA 1
ATOM 4851 C C . CYS A 1 607 ? 10.623 11.694 -24.038 1.00 97.19 607 CYS A C 1
ATOM 4853 O O . CYS A 1 607 ? 11.247 11.696 -25.103 1.00 97.19 607 CYS A O 1
ATOM 4855 N N . SER A 1 608 ? 9.641 12.569 -23.811 1.00 96.25 608 SER A N 1
ATOM 4856 C CA . SER A 1 608 ? 9.252 13.579 -24.799 1.00 96.25 608 SER A CA 1
ATOM 4857 C C . SER A 1 608 ? 10.415 14.526 -25.104 1.00 96.25 608 SER A C 1
ATOM 4859 O O . SER A 1 608 ? 10.702 14.761 -26.276 1.00 96.25 608 SER A O 1
ATOM 4861 N N . GLN A 1 609 ? 11.137 14.982 -24.074 1.00 94.31 609 GLN A N 1
ATOM 4862 C CA . GLN A 1 609 ? 12.312 15.845 -24.225 1.00 94.31 609 GLN A CA 1
ATOM 4863 C C . GLN A 1 609 ? 13.488 15.148 -24.927 1.00 94.31 609 GLN A C 1
ATOM 4865 O O . GLN A 1 609 ? 14.181 15.784 -25.719 1.00 94.31 609 GLN A O 1
ATOM 4870 N N . TYR A 1 610 ? 13.723 13.854 -24.687 1.00 96.50 610 TYR A N 1
ATOM 4871 C CA . TYR A 1 610 ? 14.823 13.117 -25.334 1.00 96.50 610 TYR A CA 1
ATOM 4872 C C . TYR A 1 610 ? 14.563 12.839 -26.814 1.00 96.50 610 TYR A C 1
ATOM 4874 O O . TYR A 1 610 ? 15.505 12.840 -27.609 1.00 96.50 610 TYR A O 1
ATOM 4882 N N . SER A 1 611 ? 13.295 12.653 -27.188 1.00 95.44 611 SER A N 1
ATOM 4883 C CA . SER A 1 611 ? 12.890 12.463 -28.585 1.00 95.44 611 SER A CA 1
ATOM 4884 C C . SER A 1 611 ? 12.678 13.778 -29.347 1.00 95.44 611 SER A C 1
ATOM 4886 O O . SER A 1 611 ? 12.383 13.757 -30.546 1.00 95.44 611 SER A O 1
ATOM 4888 N N . GLU A 1 612 ? 12.751 14.925 -28.671 1.00 92.88 612 GLU A N 1
ATOM 4889 C CA . GLU A 1 612 ? 12.516 16.231 -29.272 1.00 92.88 612 GLU A CA 1
ATOM 4890 C C . GLU A 1 612 ? 13.771 16.745 -29.984 1.00 92.88 612 GLU A C 1
ATOM 4892 O O . GLU A 1 612 ? 14.839 16.901 -29.397 1.00 92.88 612 GLU A O 1
ATOM 4897 N N . VAL A 1 613 ? 13.627 17.065 -31.272 1.00 90.12 613 VAL A N 1
ATOM 4898 C CA . VAL A 1 613 ? 14.710 17.622 -32.086 1.00 90.12 613 VAL A CA 1
ATOM 4899 C C . VAL A 1 613 ? 14.233 18.900 -32.758 1.00 90.12 613 VAL A C 1
ATOM 4901 O O . VAL A 1 613 ? 13.452 18.866 -33.709 1.00 90.12 613 VAL A O 1
ATOM 4904 N N . ARG A 1 614 ? 14.730 20.046 -32.281 1.00 86.62 614 ARG A N 1
ATOM 4905 C CA . ARG A 1 614 ? 14.413 21.370 -32.834 1.00 86.62 614 ARG A CA 1
ATOM 4906 C C . ARG A 1 614 ? 15.602 21.923 -33.612 1.00 86.62 614 ARG A C 1
ATOM 4908 O O . ARG A 1 614 ? 16.541 22.459 -33.033 1.00 86.62 614 ARG A O 1
ATOM 4915 N N . ILE A 1 615 ? 15.543 21.823 -34.938 1.00 85.56 615 ILE A N 1
ATOM 4916 C CA . ILE A 1 615 ? 16.542 22.401 -35.848 1.00 85.56 615 ILE A CA 1
ATOM 4917 C C . ILE A 1 615 ? 15.829 23.418 -36.735 1.00 85.56 615 ILE A C 1
ATOM 4919 O O . ILE A 1 615 ? 15.010 23.046 -37.565 1.00 85.56 615 ILE A O 1
ATOM 4923 N N . ALA A 1 616 ? 16.126 24.705 -36.542 1.00 82.81 616 ALA A N 1
ATOM 4924 C CA . ALA A 1 616 ? 15.432 25.801 -37.230 1.00 82.81 616 ALA A CA 1
ATOM 4925 C C . ALA A 1 616 ? 16.177 26.339 -38.467 1.00 82.81 616 ALA A C 1
ATOM 4927 O O . ALA A 1 616 ? 15.614 27.087 -39.262 1.00 82.81 616 ALA A O 1
ATOM 4928 N N . LYS A 1 617 ? 17.465 26.015 -38.622 1.00 87.00 617 LYS A N 1
ATOM 4929 C CA . LYS A 1 617 ? 18.319 26.510 -39.712 1.00 87.00 617 LYS A CA 1
ATOM 4930 C C . LYS A 1 617 ? 19.173 25.377 -40.254 1.00 87.00 617 LYS A C 1
ATOM 4932 O O . LYS A 1 617 ? 19.533 24.475 -39.503 1.00 87.00 617 LYS A O 1
ATOM 4937 N N . LYS A 1 618 ? 19.543 25.455 -41.540 1.00 87.88 618 LYS A N 1
ATOM 4938 C CA . LYS A 1 618 ? 20.404 24.450 -42.174 1.00 87.88 618 LYS A CA 1
ATOM 4939 C C . LYS A 1 618 ? 21.764 24.368 -41.471 1.00 87.88 618 LYS A C 1
ATOM 4941 O O . LYS A 1 618 ? 22.624 25.222 -41.706 1.00 87.88 618 LYS A O 1
ATOM 4946 N N . THR A 1 619 ? 21.973 23.338 -40.658 1.00 89.44 619 THR A N 1
ATOM 4947 C CA . THR A 1 619 ? 23.165 23.167 -39.817 1.00 89.44 619 THR A CA 1
ATOM 4948 C C . THR A 1 619 ? 23.693 21.741 -39.886 1.00 89.44 619 THR A C 1
ATOM 4950 O O . THR A 1 619 ? 22.966 20.816 -40.243 1.00 89.44 619 THR A O 1
ATOM 4953 N N . ARG A 1 620 ? 24.974 21.557 -39.564 1.00 88.44 620 ARG A N 1
ATOM 4954 C CA . ARG A 1 620 ? 25.526 20.221 -39.331 1.00 88.44 620 ARG A CA 1
ATOM 4955 C C . ARG A 1 620 ? 25.071 19.731 -37.966 1.00 88.44 620 ARG A C 1
ATOM 4957 O O . ARG A 1 620 ? 25.065 20.503 -37.008 1.00 88.44 620 ARG A O 1
ATOM 4964 N N . ILE A 1 621 ? 24.679 18.468 -37.912 1.00 90.69 621 ILE A N 1
ATOM 4965 C CA . ILE A 1 621 ? 24.271 17.789 -36.686 1.00 90.69 621 ILE A CA 1
ATOM 4966 C C . ILE A 1 621 ? 25.459 16.942 -36.238 1.00 90.69 621 ILE A C 1
ATOM 4968 O O . ILE A 1 621 ? 25.979 16.177 -37.047 1.00 90.69 621 ILE A O 1
ATOM 4972 N N . GLY A 1 622 ? 25.890 17.130 -34.991 1.00 90.44 622 GLY A N 1
ATOM 4973 C CA . GLY A 1 622 ? 26.872 16.274 -34.326 1.00 90.44 622 GLY A CA 1
ATOM 4974 C C . GLY A 1 622 ? 26.202 15.376 -33.286 1.00 90.44 622 GLY A C 1
ATOM 4975 O O . GLY A 1 622 ? 25.062 14.943 -33.469 1.00 90.44 622 GLY A O 1
ATOM 4976 N N . ILE A 1 623 ? 26.892 15.145 -32.171 1.00 93.31 623 ILE A N 1
ATOM 4977 C CA . ILE A 1 623 ? 26.357 14.381 -31.041 1.00 93.31 623 ILE A CA 1
ATOM 4978 C C . ILE A 1 623 ? 25.181 15.121 -30.390 1.00 93.31 623 ILE A C 1
ATOM 4980 O O . ILE A 1 623 ? 25.276 16.304 -30.048 1.00 93.31 623 ILE A O 1
ATOM 4984 N N . LEU A 1 624 ? 24.060 14.424 -30.221 1.00 94.12 624 LEU A N 1
ATOM 4985 C CA . LEU A 1 624 ? 22.842 14.969 -29.640 1.00 94.12 624 LEU A CA 1
ATOM 4986 C C . LEU A 1 624 ? 22.989 15.145 -28.118 1.00 94.12 624 LEU A C 1
ATOM 4988 O O . LEU A 1 624 ? 23.339 14.192 -27.417 1.00 94.12 624 LEU A O 1
ATOM 4992 N N . PRO A 1 625 ? 22.621 16.318 -27.561 1.00 94.31 625 PRO A N 1
ATOM 4993 C CA . PRO A 1 625 ? 22.666 16.556 -26.116 1.00 94.31 625 PRO A CA 1
ATOM 4994 C C . PRO A 1 625 ? 21.797 15.600 -25.287 1.00 94.31 625 PRO A C 1
ATOM 4996 O O . PRO A 1 625 ? 22.028 15.451 -24.088 1.00 94.31 625 PRO A O 1
ATOM 4999 N N . SER A 1 626 ? 20.791 14.964 -25.901 1.00 95.38 626 SER A N 1
ATOM 5000 C CA . SER A 1 626 ? 19.917 13.991 -25.241 1.00 95.38 626 SER A CA 1
ATOM 5001 C C . SER A 1 626 ? 20.684 12.779 -24.705 1.00 95.38 626 SER A C 1
ATOM 5003 O O . SER A 1 626 ? 20.324 12.284 -23.642 1.00 95.38 626 SER A O 1
ATOM 5005 N N . ILE A 1 627 ? 21.777 12.356 -25.356 1.00 96.62 627 ILE A N 1
ATOM 5006 C CA . ILE A 1 627 ? 22.606 11.222 -24.906 1.00 96.62 627 ILE A CA 1
ATOM 5007 C C . ILE A 1 627 ? 23.281 11.547 -23.565 1.00 96.62 627 ILE A C 1
ATOM 5009 O O . ILE A 1 627 ? 23.187 10.783 -22.605 1.00 96.62 627 ILE A O 1
ATOM 5013 N N . PHE A 1 628 ? 23.885 12.733 -23.455 1.00 95.62 628 PHE A N 1
ATOM 5014 C CA . PHE A 1 628 ? 24.515 13.190 -22.214 1.00 95.62 628 PHE A CA 1
ATOM 5015 C C . PHE A 1 628 ? 23.490 13.456 -21.099 1.00 95.62 628 PHE A C 1
ATOM 5017 O O . PHE A 1 628 ? 23.723 13.119 -19.936 1.00 95.62 628 PHE A O 1
ATOM 5024 N N . ARG A 1 629 ? 22.326 14.028 -21.441 1.00 95.06 629 ARG A N 1
ATOM 5025 C CA . ARG A 1 629 ? 21.223 14.229 -20.484 1.00 95.06 629 ARG A CA 1
ATOM 5026 C C . ARG A 1 629 ? 20.716 12.902 -19.924 1.00 95.06 629 ARG A C 1
ATOM 5028 O O . ARG A 1 629 ? 20.579 12.796 -18.707 1.00 95.06 629 ARG A O 1
ATOM 5035 N N . PHE A 1 630 ? 20.532 11.900 -20.785 1.00 96.88 630 PHE A N 1
ATOM 5036 C CA . PHE A 1 630 ? 20.186 10.539 -20.386 1.00 96.88 630 PHE A CA 1
ATOM 5037 C C . PHE A 1 630 ? 21.233 9.952 -19.430 1.00 96.88 630 PHE A C 1
ATOM 5039 O O . PHE A 1 630 ? 20.870 9.470 -18.360 1.00 96.88 630 PHE A O 1
ATOM 5046 N N . ALA A 1 631 ? 22.529 10.073 -19.737 1.00 96.12 631 ALA A N 1
ATOM 5047 C CA . ALA A 1 631 ? 23.591 9.585 -18.853 1.00 96.12 631 ALA A CA 1
ATOM 5048 C C . ALA A 1 631 ? 23.530 10.218 -17.453 1.00 96.12 631 ALA A C 1
ATOM 5050 O O . ALA A 1 631 ? 23.600 9.525 -16.438 1.00 96.12 631 ALA A O 1
ATOM 5051 N N . ASN A 1 632 ? 23.341 11.538 -17.382 1.00 93.31 632 ASN A N 1
ATOM 5052 C CA . ASN A 1 632 ? 23.224 12.249 -16.106 1.00 93.31 632 ASN A CA 1
ATOM 5053 C C . ASN A 1 632 ? 21.935 11.923 -15.352 1.00 93.31 632 ASN A C 1
ATOM 5055 O O . ASN A 1 632 ? 21.916 11.984 -14.124 1.00 93.31 632 ASN A O 1
ATOM 5059 N N . PHE A 1 633 ? 20.846 11.633 -16.063 1.00 94.56 633 PHE A N 1
ATOM 5060 C CA . PHE A 1 633 ? 19.622 11.134 -15.451 1.00 94.56 633 PHE A CA 1
ATOM 5061 C C . PHE A 1 633 ? 19.864 9.768 -14.807 1.00 94.56 633 PHE A C 1
ATOM 5063 O O . PHE A 1 633 ? 19.608 9.618 -13.617 1.00 94.56 633 PHE A O 1
ATOM 5070 N N . VAL A 1 634 ? 20.428 8.813 -15.556 1.00 95.06 634 VAL A N 1
ATOM 5071 C CA . VAL A 1 634 ? 20.698 7.449 -15.074 1.00 95.06 634 VAL A CA 1
ATOM 5072 C C . VAL A 1 634 ? 21.623 7.469 -13.859 1.00 95.06 634 VAL A C 1
ATOM 5074 O O . VAL A 1 634 ? 21.289 6.871 -12.845 1.00 95.06 634 VAL A O 1
ATOM 5077 N N . ARG A 1 635 ? 22.736 8.218 -13.901 1.00 93.38 635 ARG A N 1
ATOM 5078 C CA . ARG A 1 635 ? 23.655 8.332 -12.750 1.00 93.38 635 ARG A CA 1
ATOM 5079 C C . ARG A 1 635 ? 22.944 8.826 -11.486 1.00 93.38 635 ARG A C 1
ATOM 5081 O O . ARG A 1 635 ? 23.160 8.277 -10.414 1.00 93.38 635 ARG A O 1
ATOM 5088 N N . ARG A 1 636 ? 22.074 9.836 -11.607 1.00 90.12 636 ARG A N 1
ATOM 5089 C CA . ARG A 1 636 ? 21.293 10.360 -10.473 1.00 90.12 636 ARG A CA 1
ATOM 5090 C C . ARG A 1 636 ? 20.238 9.364 -9.993 1.00 90.12 636 ARG A C 1
ATOM 5092 O O . ARG A 1 636 ? 20.071 9.189 -8.791 1.00 90.12 636 ARG A O 1
ATOM 5099 N N . ALA A 1 637 ? 19.541 8.712 -10.918 1.00 93.06 637 ALA A N 1
ATOM 5100 C CA . ALA A 1 637 ? 18.510 7.739 -10.589 1.00 93.06 637 ALA A CA 1
ATOM 5101 C C . ALA A 1 637 ? 19.088 6.491 -9.900 1.00 93.06 637 ALA A C 1
ATOM 5103 O O . ALA A 1 637 ? 18.495 6.032 -8.929 1.00 93.06 637 ALA A O 1
ATOM 5104 N N . GLU A 1 638 ? 20.256 5.991 -10.324 1.00 92.38 638 GLU A N 1
ATOM 5105 C CA . GLU A 1 638 ? 20.926 4.856 -9.669 1.00 92.38 638 GLU A CA 1
ATOM 5106 C C . GLU A 1 638 ? 21.314 5.159 -8.219 1.00 92.38 638 GLU A C 1
ATOM 5108 O O . GLU A 1 638 ? 21.143 4.291 -7.370 1.00 92.38 638 GLU A O 1
ATOM 5113 N N . ILE A 1 639 ? 21.765 6.383 -7.919 1.00 90.06 639 ILE A N 1
ATOM 5114 C CA . ILE A 1 639 ? 22.070 6.800 -6.540 1.00 90.06 639 ILE A CA 1
ATOM 5115 C C . ILE A 1 639 ? 20.793 6.790 -5.684 1.00 90.06 639 ILE A C 1
ATOM 5117 O O . ILE A 1 639 ? 20.792 6.292 -4.564 1.00 90.06 639 ILE A O 1
ATOM 5121 N N . ILE A 1 640 ? 19.680 7.312 -6.210 1.00 89.44 640 ILE A N 1
ATOM 5122 C CA . ILE A 1 640 ? 18.411 7.407 -5.465 1.00 89.44 640 ILE A CA 1
ATOM 5123 C C . ILE A 1 640 ? 17.767 6.026 -5.251 1.00 89.44 640 ILE A C 1
ATOM 5125 O O . ILE A 1 640 ? 17.166 5.779 -4.207 1.00 89.44 640 ILE A O 1
ATOM 5129 N N . PHE A 1 641 ? 17.863 5.133 -6.238 1.00 92.19 641 PHE A N 1
ATOM 5130 C CA . PHE A 1 641 ? 17.246 3.801 -6.212 1.00 92.19 641 PHE A CA 1
ATOM 5131 C C . PHE A 1 641 ? 18.192 2.700 -5.723 1.00 92.19 641 PHE A C 1
ATOM 5133 O O . PHE A 1 641 ? 17.887 1.510 -5.880 1.00 92.19 641 PHE A O 1
ATOM 5140 N N . GLU A 1 642 ? 19.322 3.066 -5.121 1.00 87.12 642 GLU A N 1
ATOM 5141 C CA . GLU A 1 642 ? 20.235 2.105 -4.521 1.00 87.12 642 GLU A CA 1
ATOM 5142 C C . GLU A 1 642 ? 19.485 1.276 -3.462 1.00 87.12 642 GLU A C 1
ATOM 5144 O O . GLU A 1 642 ? 18.925 1.803 -2.501 1.00 87.12 642 GLU A O 1
ATOM 5149 N N . ASN A 1 643 ? 19.415 -0.044 -3.672 1.00 82.62 643 ASN A N 1
ATOM 5150 C CA . ASN A 1 643 ? 18.665 -0.990 -2.833 1.00 82.62 643 ASN A CA 1
ATOM 5151 C C . ASN A 1 643 ? 17.154 -0.693 -2.684 1.00 82.62 643 ASN A C 1
ATOM 5153 O O . ASN A 1 643 ? 16.518 -1.163 -1.739 1.00 82.62 643 ASN A O 1
ATOM 5157 N N . ALA A 1 644 ? 16.551 0.064 -3.606 1.00 87.69 644 ALA A N 1
ATOM 5158 C CA . ALA A 1 644 ? 15.120 0.353 -3.573 1.00 87.69 644 ALA A CA 1
ATOM 5159 C C . ALA A 1 644 ? 14.280 -0.841 -4.060 1.00 87.69 644 ALA A C 1
ATOM 5161 O O . ALA A 1 644 ? 14.500 -1.385 -5.142 1.00 87.69 644 ALA A O 1
ATOM 5162 N N . GLU A 1 645 ? 13.226 -1.192 -3.321 1.00 85.88 645 GLU A N 1
ATOM 5163 C CA . GLU A 1 645 ? 12.333 -2.309 -3.675 1.00 85.88 645 GLU A CA 1
ATOM 5164 C C . GLU A 1 645 ? 11.558 -2.097 -4.988 1.00 85.88 645 GLU A C 1
ATOM 5166 O O . GLU A 1 645 ? 11.140 -3.048 -5.647 1.00 85.88 645 GLU A O 1
ATOM 5171 N N . ARG A 1 646 ? 11.386 -0.835 -5.402 1.00 86.56 646 ARG A N 1
ATOM 5172 C CA . ARG A 1 646 ? 10.727 -0.443 -6.659 1.00 86.56 646 ARG A CA 1
ATOM 5173 C C . ARG A 1 646 ? 11.688 -0.313 -7.845 1.00 86.56 646 ARG A C 1
ATOM 5175 O O . ARG A 1 646 ? 11.352 0.330 -8.836 1.00 86.56 646 ARG A O 1
ATOM 5182 N N . ARG A 1 647 ? 12.876 -0.929 -7.790 1.00 91.00 647 ARG A N 1
ATOM 5183 C CA . ARG A 1 647 ? 13.861 -0.892 -8.891 1.00 91.00 647 ARG A CA 1
ATOM 5184 C C . ARG A 1 647 ? 13.277 -1.331 -10.241 1.00 91.00 647 ARG A C 1
ATOM 5186 O O . ARG A 1 647 ? 13.623 -0.759 -11.267 1.00 91.00 647 ARG A O 1
ATOM 5193 N N . THR A 1 648 ? 12.333 -2.270 -10.244 1.00 93.44 6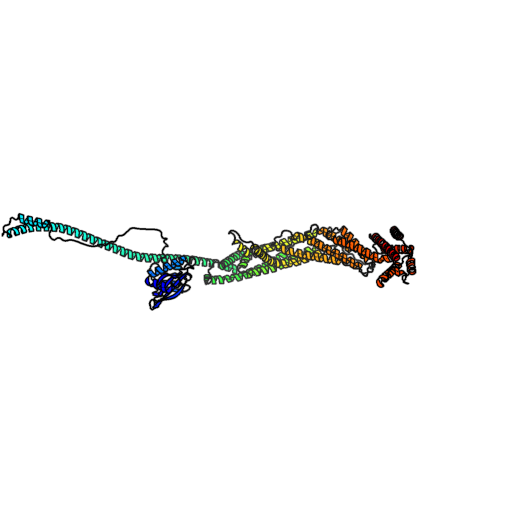48 THR A N 1
ATOM 5194 C CA . THR A 1 648 ? 11.671 -2.748 -11.472 1.00 93.44 648 THR A CA 1
ATOM 5195 C C . THR A 1 648 ? 10.885 -1.660 -12.219 1.00 93.44 648 THR A C 1
ATOM 5197 O O . THR A 1 648 ? 10.774 -1.721 -13.444 1.00 93.44 648 THR A O 1
ATOM 5200 N N . ASP A 1 649 ? 10.358 -0.646 -11.524 1.00 94.31 649 ASP A N 1
ATOM 5201 C CA . ASP A 1 649 ? 9.696 0.501 -12.159 1.00 94.31 649 ASP A CA 1
ATOM 5202 C C . ASP A 1 649 ? 10.721 1.434 -12.832 1.00 94.31 649 ASP A C 1
ATOM 5204 O O . ASP A 1 649 ? 10.475 1.938 -13.931 1.00 94.31 649 ASP A O 1
ATOM 5208 N N . LEU A 1 650 ? 11.908 1.595 -12.233 1.00 95.06 650 LEU A N 1
ATOM 5209 C CA . LEU A 1 650 ? 13.018 2.347 -12.827 1.00 95.06 650 LEU A CA 1
ATOM 5210 C C . LEU A 1 650 ? 13.594 1.642 -14.063 1.00 95.06 650 LEU A C 1
ATOM 5212 O O . LEU A 1 650 ? 13.840 2.287 -15.080 1.00 95.06 650 LEU A O 1
ATOM 5216 N N . GLU A 1 651 ? 13.746 0.318 -14.020 1.00 95.44 651 GLU A N 1
ATOM 5217 C CA . GLU A 1 651 ? 14.216 -0.468 -15.169 1.00 95.44 651 GLU A CA 1
ATOM 5218 C C . GLU A 1 651 ? 13.282 -0.312 -16.380 1.00 95.44 651 GLU A C 1
ATOM 5220 O O . GLU A 1 651 ? 13.739 -0.102 -17.504 1.00 95.44 651 GLU A O 1
ATOM 5225 N N . LYS A 1 652 ? 11.959 -0.306 -16.159 1.00 96.00 652 LYS A N 1
ATOM 5226 C CA . LYS A 1 652 ? 10.971 0.011 -17.208 1.00 96.00 652 LYS A CA 1
ATOM 5227 C C . LYS A 1 652 ? 11.138 1.429 -17.753 1.00 96.00 652 LYS A C 1
ATOM 5229 O O . LYS A 1 652 ? 11.051 1.631 -18.966 1.00 96.00 652 LYS A O 1
ATOM 5234 N N . ALA A 1 653 ? 11.385 2.403 -16.878 1.00 96.50 653 ALA A N 1
ATOM 5235 C CA . ALA A 1 653 ? 11.638 3.779 -17.289 1.00 96.50 653 ALA A CA 1
ATOM 5236 C C . ALA A 1 653 ? 12.895 3.887 -18.166 1.00 96.50 653 ALA A C 1
ATOM 5238 O O . ALA A 1 653 ? 12.862 4.568 -19.191 1.00 96.50 653 ALA A O 1
ATOM 5239 N N . TYR A 1 654 ? 13.968 3.164 -17.840 1.00 97.50 654 TYR A N 1
ATOM 5240 C CA . TYR A 1 654 ? 15.190 3.142 -18.646 1.00 97.50 654 TYR A CA 1
ATOM 5241 C C . TYR A 1 654 ? 14.969 2.649 -20.071 1.00 97.50 654 TYR A C 1
ATOM 5243 O O . TYR A 1 654 ? 15.482 3.272 -21.003 1.00 97.50 654 TYR A O 1
ATOM 5251 N N . PHE A 1 655 ? 14.173 1.595 -20.269 1.00 96.81 655 PHE A N 1
ATOM 5252 C CA . PHE A 1 655 ? 13.823 1.139 -21.616 1.00 96.81 655 PHE A CA 1
ATOM 5253 C C . PHE A 1 655 ? 13.123 2.235 -22.430 1.00 96.81 655 PHE A C 1
ATOM 5255 O O . PHE A 1 655 ? 13.478 2.472 -23.586 1.00 96.81 655 PHE A O 1
ATOM 5262 N N . ASN A 1 656 ? 12.168 2.940 -21.818 1.00 96.94 656 ASN A N 1
ATOM 5263 C CA . ASN A 1 656 ? 11.424 4.016 -22.474 1.00 96.94 656 ASN A CA 1
ATOM 5264 C C . ASN A 1 656 ? 12.316 5.224 -22.794 1.00 96.94 656 ASN A C 1
ATOM 5266 O O . ASN A 1 656 ? 12.263 5.750 -23.905 1.00 96.94 656 ASN A O 1
ATOM 5270 N N . LEU A 1 657 ? 13.173 5.627 -21.854 1.00 97.75 657 LEU A N 1
ATOM 5271 C CA . LEU A 1 657 ? 14.100 6.746 -22.030 1.00 97.75 657 LEU A CA 1
ATOM 5272 C C . LEU A 1 657 ? 15.149 6.441 -23.105 1.00 97.75 657 LEU A C 1
ATOM 5274 O O . LEU A 1 657 ? 15.396 7.277 -23.971 1.00 97.75 657 LEU A O 1
ATOM 5278 N N . CYS A 1 658 ? 15.722 5.234 -23.102 1.00 97.50 658 CYS A N 1
ATOM 5279 C CA . CYS A 1 658 ? 16.678 4.804 -24.122 1.00 97.50 658 CYS A CA 1
ATOM 5280 C C . CYS A 1 658 ? 16.026 4.766 -25.515 1.00 97.50 658 CYS A C 1
ATOM 5282 O O . CYS A 1 658 ? 16.584 5.295 -26.478 1.00 97.50 658 CYS A O 1
ATOM 5284 N N . ARG A 1 659 ? 14.797 4.240 -25.616 1.00 97.12 659 ARG A N 1
ATOM 5285 C CA . ARG A 1 659 ? 14.011 4.283 -26.857 1.00 97.12 659 ARG A CA 1
ATOM 5286 C C . ARG A 1 659 ? 13.762 5.717 -27.328 1.00 97.12 659 ARG A C 1
ATOM 5288 O O . ARG A 1 659 ? 13.944 6.000 -28.507 1.00 97.12 659 ARG A O 1
ATOM 5295 N N . ALA A 1 660 ? 13.410 6.628 -26.424 1.00 97.88 660 ALA A N 1
ATOM 5296 C CA . ALA A 1 660 ? 13.197 8.031 -26.761 1.00 97.88 660 ALA A CA 1
ATOM 5297 C C . ALA A 1 660 ? 14.470 8.721 -27.285 1.00 97.88 660 ALA A C 1
ATOM 5299 O O . ALA A 1 660 ? 14.387 9.524 -28.216 1.00 97.88 660 ALA A O 1
ATOM 5300 N N . VAL A 1 661 ? 15.646 8.379 -26.742 1.00 98.12 661 VAL A N 1
ATOM 5301 C CA . VAL A 1 661 ? 16.940 8.827 -27.286 1.00 98.12 661 VAL A CA 1
ATOM 5302 C C . VAL A 1 661 ? 17.123 8.309 -28.717 1.00 98.12 661 VAL A C 1
ATOM 5304 O O . VAL A 1 661 ? 17.443 9.098 -29.607 1.00 98.12 661 VAL A O 1
ATOM 5307 N N . CYS A 1 662 ? 16.855 7.024 -28.973 1.00 97.62 662 CYS A N 1
ATOM 5308 C CA . CYS A 1 662 ? 16.908 6.445 -30.320 1.00 97.62 662 CYS A CA 1
ATOM 5309 C C . CYS A 1 662 ? 15.942 7.135 -31.301 1.00 97.62 662 CYS A C 1
ATOM 5311 O O . CYS A 1 662 ? 16.338 7.451 -32.424 1.00 97.62 662 CYS A O 1
ATOM 5313 N N . ASP A 1 663 ? 14.711 7.431 -30.880 1.00 97.31 663 ASP A N 1
ATOM 5314 C CA . ASP A 1 663 ? 13.730 8.167 -31.691 1.00 97.31 663 ASP A CA 1
ATOM 5315 C C . ASP A 1 663 ? 14.219 9.595 -32.001 1.00 97.31 663 ASP A C 1
ATOM 5317 O O . ASP A 1 663 ? 14.044 10.097 -33.116 1.00 97.31 663 ASP A O 1
ATOM 5321 N N . GLY A 1 664 ? 14.884 10.245 -31.038 1.00 96.94 664 GLY A N 1
ATOM 5322 C CA . GLY A 1 664 ? 15.557 11.531 -31.231 1.00 96.94 664 GLY A CA 1
ATOM 5323 C C . GLY A 1 664 ? 16.657 11.459 -32.296 1.00 96.94 664 GLY A C 1
ATOM 5324 O O . GLY A 1 664 ? 16.696 12.299 -33.196 1.00 96.94 664 GLY A O 1
ATOM 5325 N N . ILE A 1 665 ? 17.496 10.418 -32.269 1.00 97.25 665 ILE A N 1
ATOM 5326 C CA . ILE A 1 665 ? 18.531 10.176 -33.293 1.00 97.25 665 ILE A CA 1
ATOM 5327 C C . ILE A 1 665 ? 17.896 10.034 -34.681 1.00 97.25 665 ILE A C 1
ATOM 5329 O O . ILE A 1 665 ? 18.337 10.679 -35.638 1.00 97.25 665 ILE A O 1
ATOM 5333 N N . GLN A 1 666 ? 16.825 9.247 -34.798 1.00 96.25 666 GLN A N 1
ATOM 5334 C CA . GLN A 1 666 ? 16.123 9.047 -36.069 1.00 96.25 666 GLN A CA 1
ATOM 5335 C C . GLN A 1 666 ? 15.513 10.349 -36.605 1.00 96.25 666 GLN A C 1
ATOM 5337 O O . GLN A 1 666 ? 15.696 10.675 -37.781 1.00 96.25 666 GLN A O 1
ATOM 5342 N N . LYS A 1 667 ? 14.847 11.136 -35.750 1.00 95.50 667 LYS A N 1
ATOM 5343 C CA . LYS A 1 667 ? 14.276 12.442 -36.127 1.00 95.50 667 LYS A CA 1
ATOM 5344 C C . LYS A 1 667 ? 15.348 13.448 -36.537 1.00 95.50 667 LYS A C 1
ATOM 5346 O O . LYS A 1 667 ? 15.140 14.191 -37.494 1.00 95.50 667 LYS A O 1
ATOM 5351 N N . ALA A 1 668 ? 16.490 13.473 -35.849 1.00 95.00 668 ALA A N 1
ATOM 5352 C CA . ALA A 1 668 ? 17.620 14.320 -36.223 1.00 95.00 668 ALA A CA 1
ATOM 5353 C C . ALA A 1 668 ? 18.177 13.933 -37.599 1.00 95.00 668 ALA A C 1
ATOM 5355 O O . ALA A 1 668 ? 18.374 14.802 -38.448 1.00 95.00 668 ALA A O 1
ATOM 5356 N N . ALA A 1 669 ? 18.352 12.634 -37.848 1.00 94.75 669 ALA A N 1
ATOM 5357 C CA . ALA A 1 669 ? 18.863 12.113 -39.112 1.00 94.75 669 ALA A CA 1
ATOM 5358 C C . ALA A 1 669 ? 17.903 12.310 -40.301 1.00 94.75 669 ALA A C 1
ATOM 5360 O O . ALA A 1 669 ? 18.364 12.390 -41.441 1.00 94.75 669 ALA A O 1
ATOM 5361 N N . ALA A 1 670 ? 16.591 12.382 -40.052 1.00 94.31 670 ALA A N 1
ATOM 5362 C CA . ALA A 1 670 ? 15.555 12.638 -41.059 1.00 94.31 670 ALA A CA 1
ATOM 5363 C C . ALA A 1 670 ? 15.221 14.134 -41.236 1.00 94.31 670 ALA A C 1
ATOM 5365 O O . ALA A 1 670 ? 14.380 14.494 -42.061 1.00 94.31 670 ALA A O 1
ATOM 5366 N N . ASN A 1 671 ? 15.843 15.027 -40.460 1.00 92.19 671 ASN A N 1
ATOM 5367 C CA . ASN A 1 671 ? 15.499 16.443 -40.476 1.00 92.19 671 ASN A CA 1
ATOM 5368 C C . ASN A 1 671 ? 15.965 17.125 -41.775 1.00 92.19 671 ASN A C 1
ATOM 5370 O O . ASN A 1 671 ? 17.154 17.139 -42.092 1.00 92.19 671 ASN A O 1
ATOM 5374 N N . GLN A 1 672 ? 15.044 17.784 -42.484 1.00 91.25 672 GLN A N 1
ATOM 5375 C CA . GLN A 1 672 ? 15.316 18.505 -43.739 1.00 91.25 672 GLN A CA 1
ATOM 5376 C C . GLN A 1 672 ? 16.345 19.647 -43.624 1.00 91.25 672 GLN A C 1
ATOM 5378 O O . GLN A 1 672 ? 16.921 20.081 -44.624 1.00 91.25 672 GLN A O 1
ATOM 5383 N N . TYR A 1 673 ? 16.573 20.167 -42.414 1.00 90.50 673 TYR A N 1
ATOM 5384 C CA . TYR A 1 673 ? 17.581 21.191 -42.144 1.00 90.50 673 TYR A CA 1
ATOM 5385 C C . TYR A 1 673 ? 18.960 20.594 -41.812 1.00 90.50 673 TYR A C 1
ATOM 5387 O O . TYR A 1 673 ? 19.913 21.346 -41.598 1.00 90.50 673 TYR A O 1
ATOM 5395 N N . SER A 1 674 ? 19.112 19.270 -41.790 1.00 89.94 674 SER A N 1
ATOM 5396 C CA . SER A 1 674 ? 20.426 18.646 -41.636 1.00 89.94 674 SER A CA 1
ATOM 5397 C C . SER A 1 674 ? 21.300 18.899 -42.868 1.00 89.94 674 SER A C 1
ATOM 5399 O O . SER A 1 674 ? 20.908 18.621 -44.000 1.00 89.94 674 SER A O 1
ATOM 5401 N N . LYS A 1 675 ? 22.516 19.413 -42.655 1.00 89.38 675 LYS A N 1
ATOM 5402 C CA . LYS A 1 675 ? 23.593 19.433 -43.664 1.00 89.38 675 LYS A CA 1
ATOM 5403 C C . LYS A 1 675 ? 24.464 18.172 -43.623 1.00 89.38 675 LYS A C 1
ATOM 5405 O O . LYS A 1 675 ? 25.297 18.001 -44.511 1.00 89.38 675 LYS A O 1
ATOM 5410 N N . SER A 1 676 ? 24.322 17.346 -42.589 1.00 90.38 676 SER A N 1
ATOM 5411 C CA . SER A 1 676 ? 25.078 16.104 -42.417 1.00 90.38 676 SER A CA 1
ATOM 5412 C C . SER A 1 676 ? 24.354 14.952 -43.132 1.00 90.38 676 SER A C 1
ATOM 5414 O O . SER A 1 676 ? 23.121 14.906 -43.066 1.00 90.38 676 SER A O 1
ATOM 5416 N N . PRO A 1 677 ? 25.063 14.015 -43.794 1.00 91.94 677 PRO A N 1
ATOM 5417 C CA . PRO A 1 677 ? 24.437 12.815 -44.353 1.00 91.94 677 PRO A CA 1
ATOM 5418 C C . PRO A 1 677 ? 23.674 12.035 -43.275 1.00 91.94 677 PRO A C 1
ATOM 5420 O O . PRO A 1 677 ? 24.160 11.912 -42.151 1.00 91.94 677 PRO A O 1
ATOM 5423 N N . SER A 1 678 ? 22.502 11.487 -43.613 1.00 94.31 678 SER A N 1
ATOM 5424 C CA . SER A 1 678 ? 21.636 10.799 -42.639 1.00 94.31 678 SER A CA 1
ATOM 5425 C C . SER A 1 678 ? 22.374 9.663 -41.923 1.00 94.31 678 SER A C 1
ATOM 5427 O O . SER A 1 678 ? 22.337 9.579 -40.698 1.00 94.31 678 SER A O 1
ATOM 5429 N N . SER A 1 679 ? 23.132 8.856 -42.672 1.00 94.50 679 SER A N 1
ATOM 5430 C CA . SER A 1 679 ? 23.938 7.759 -42.130 1.00 94.50 679 SER A CA 1
ATOM 5431 C C . SER A 1 679 ? 24.978 8.242 -41.114 1.00 94.50 679 SER A C 1
ATOM 5433 O O . SER A 1 679 ? 25.130 7.609 -40.076 1.00 94.50 679 SER A O 1
ATOM 5435 N N . VAL A 1 680 ? 25.611 9.401 -41.355 1.00 94.56 680 VAL A N 1
ATOM 5436 C CA . VAL A 1 680 ? 26.603 10.002 -40.443 1.00 94.56 680 VAL A CA 1
ATOM 5437 C C . VAL A 1 680 ? 25.970 10.407 -39.123 1.00 94.56 680 VAL A C 1
ATOM 5439 O O . VAL A 1 680 ? 26.459 10.017 -38.066 1.00 94.56 680 VAL A O 1
ATOM 5442 N N . VAL A 1 681 ? 24.830 11.104 -39.177 1.00 95.06 681 VAL A N 1
ATOM 5443 C CA . VAL A 1 681 ? 24.095 11.484 -37.960 1.00 95.06 681 VAL A CA 1
ATOM 5444 C C . VAL A 1 681 ? 23.758 10.246 -37.135 1.00 95.06 681 VAL A C 1
ATOM 5446 O O . VAL A 1 681 ? 23.913 10.266 -35.916 1.00 95.06 681 VAL A O 1
ATOM 5449 N N . LYS A 1 682 ? 23.328 9.161 -37.786 1.00 96.88 682 LYS A N 1
ATOM 5450 C CA . LYS A 1 682 ? 22.969 7.925 -37.093 1.00 96.88 682 LYS A CA 1
ATOM 5451 C C . LYS A 1 682 ? 24.180 7.232 -36.480 1.00 96.88 682 LYS A C 1
ATOM 5453 O O . LYS A 1 682 ? 24.169 7.017 -35.273 1.00 96.88 682 LYS A O 1
ATOM 5458 N N . PHE A 1 683 ? 25.212 6.889 -37.255 1.00 96.06 683 PHE A N 1
ATOM 5459 C CA . PHE A 1 683 ? 26.311 6.094 -36.702 1.00 96.06 683 PHE A CA 1
ATOM 5460 C C . PHE A 1 683 ? 27.129 6.859 -35.654 1.00 96.06 683 PHE A C 1
ATOM 5462 O O . PHE A 1 683 ? 27.572 6.237 -34.694 1.00 96.06 683 PHE A O 1
ATOM 5469 N N . GLU A 1 684 ? 27.294 8.186 -35.765 1.00 95.50 684 GLU A N 1
ATOM 5470 C CA . GLU A 1 684 ? 28.016 8.955 -34.737 1.00 95.50 684 GLU A CA 1
ATOM 5471 C C . GLU A 1 684 ? 27.241 8.967 -33.416 1.00 95.50 684 GLU A C 1
ATOM 5473 O O . GLU A 1 684 ? 27.810 8.729 -32.353 1.00 95.50 684 GLU A O 1
ATOM 5478 N N . ASN A 1 685 ? 25.922 9.166 -33.479 1.00 97.06 685 ASN A N 1
ATOM 5479 C CA . ASN A 1 685 ? 25.087 9.183 -32.283 1.00 97.06 685 ASN A CA 1
ATOM 5480 C C . ASN A 1 685 ? 24.858 7.786 -31.690 1.00 97.06 685 ASN A C 1
ATOM 5482 O O . ASN A 1 685 ? 24.836 7.647 -30.470 1.00 97.06 685 ASN A O 1
ATOM 5486 N N . TYR A 1 686 ? 24.722 6.740 -32.511 1.00 98.00 686 TYR A N 1
ATOM 5487 C CA . TYR A 1 686 ? 24.632 5.365 -32.011 1.00 98.00 686 TYR A CA 1
ATOM 5488 C C . TYR A 1 686 ? 25.956 4.876 -31.419 1.00 98.00 686 TYR A C 1
ATOM 5490 O O . TYR A 1 686 ? 25.942 4.125 -30.445 1.00 98.00 686 TYR A O 1
ATOM 5498 N N . HIS A 1 687 ? 27.096 5.335 -31.945 1.00 96.81 687 HIS A N 1
ATOM 5499 C CA . HIS A 1 687 ? 28.399 5.090 -31.329 1.00 96.81 687 HIS A CA 1
ATOM 5500 C C . HIS A 1 687 ? 28.510 5.757 -29.961 1.00 96.81 687 HIS A C 1
ATOM 5502 O O . HIS A 1 687 ? 28.858 5.088 -28.991 1.00 96.81 687 HIS A O 1
ATOM 5508 N N . GLU A 1 688 ? 28.144 7.035 -29.854 1.00 96.44 688 GLU A N 1
ATOM 5509 C CA . GLU A 1 688 ? 28.161 7.735 -28.567 1.00 96.44 688 GLU A CA 1
ATOM 5510 C C . GLU A 1 688 ? 27.195 7.098 -27.557 1.00 96.44 688 GLU A C 1
ATOM 5512 O O . GLU A 1 688 ? 27.535 6.914 -26.387 1.00 96.44 688 GLU A O 1
ATOM 5517 N N . LEU A 1 689 ? 26.005 6.687 -28.008 1.00 97.50 689 LEU A N 1
ATOM 5518 C CA . LEU A 1 689 ? 25.050 5.955 -27.179 1.00 97.50 689 LEU A CA 1
ATOM 5519 C C . LEU A 1 689 ? 25.631 4.614 -26.711 1.00 97.50 689 LEU A C 1
ATOM 5521 O O . LEU A 1 689 ? 25.500 4.269 -25.539 1.00 97.50 689 LEU A O 1
ATOM 5525 N N . TYR A 1 690 ? 26.307 3.870 -27.590 1.00 97.56 690 TYR A N 1
ATOM 5526 C CA . TYR A 1 690 ? 26.991 2.628 -27.229 1.00 97.56 690 TYR A CA 1
ATOM 5527 C C . TYR A 1 690 ? 28.080 2.856 -26.171 1.00 97.56 690 TYR A C 1
ATOM 5529 O O . TYR A 1 690 ? 28.149 2.096 -25.200 1.00 97.56 690 TYR A O 1
ATOM 5537 N N . LEU A 1 691 ? 28.906 3.898 -26.322 1.00 96.56 691 LEU A N 1
ATOM 5538 C CA . LEU A 1 691 ? 29.932 4.254 -25.336 1.00 96.56 691 LEU A CA 1
ATOM 5539 C C . LEU A 1 691 ? 29.297 4.627 -23.994 1.00 96.56 691 LEU A C 1
ATOM 5541 O O . LEU A 1 691 ? 29.672 4.067 -22.966 1.00 96.56 691 LEU A O 1
ATOM 5545 N N . THR A 1 692 ? 28.264 5.469 -24.024 1.00 96.94 692 THR A N 1
ATOM 5546 C CA . THR A 1 692 ? 27.502 5.884 -22.838 1.00 96.94 692 THR A CA 1
ATOM 5547 C C . THR A 1 692 ? 26.906 4.678 -22.105 1.00 96.94 692 THR A C 1
ATOM 5549 O O . THR A 1 692 ? 27.082 4.527 -20.899 1.00 96.94 692 THR A O 1
ATOM 5552 N N . LEU A 1 693 ? 26.242 3.763 -22.819 1.00 97.38 693 LEU A N 1
ATOM 5553 C CA . LEU A 1 693 ? 25.667 2.548 -22.227 1.00 97.38 693 LEU A CA 1
ATOM 5554 C C . LEU A 1 693 ? 26.742 1.581 -21.699 1.00 97.38 693 LEU A C 1
ATOM 5556 O O . LEU A 1 693 ? 26.509 0.860 -20.727 1.00 97.38 693 LEU A O 1
ATOM 5560 N N . SER A 1 694 ? 27.923 1.559 -22.320 1.00 96.69 694 SER A N 1
ATOM 5561 C CA . SER A 1 694 ? 29.069 0.763 -21.857 1.00 96.69 694 SER A CA 1
ATOM 5562 C C . SER A 1 694 ? 29.695 1.333 -20.584 1.00 96.69 694 SER A C 1
ATOM 5564 O O . SER A 1 694 ? 30.145 0.566 -19.733 1.00 96.69 694 SER A O 1
ATOM 5566 N N . GLU A 1 695 ? 29.700 2.659 -20.440 1.00 96.50 695 GLU A N 1
ATOM 5567 C CA . GLU A 1 695 ? 30.175 3.358 -19.246 1.00 96.50 695 GLU A CA 1
ATOM 5568 C C . GLU A 1 695 ? 29.211 3.175 -18.065 1.00 96.50 695 GLU A C 1
ATOM 5570 O O . GLU A 1 695 ? 29.649 2.837 -16.966 1.00 96.50 695 GLU A O 1
ATOM 5575 N N . LEU A 1 696 ? 27.902 3.336 -18.298 1.00 95.31 696 LEU A N 1
ATOM 5576 C CA . LEU A 1 696 ? 26.870 3.256 -17.255 1.00 95.31 696 LEU A CA 1
ATOM 5577 C C . LEU A 1 696 ? 26.694 1.844 -16.666 1.00 95.31 696 LEU A C 1
ATOM 5579 O O . LEU A 1 696 ? 26.277 1.720 -15.520 1.00 95.31 696 LEU A O 1
ATOM 5583 N N . LYS A 1 697 ? 26.991 0.783 -17.434 1.00 93.00 697 LYS A N 1
ATOM 5584 C CA . LYS A 1 697 ? 26.942 -0.633 -16.997 1.00 93.00 697 LYS A CA 1
ATOM 5585 C C . LYS A 1 697 ? 25.609 -1.077 -16.360 1.00 93.00 697 LYS A C 1
ATOM 5587 O O . LYS A 1 697 ? 25.594 -1.899 -15.448 1.00 93.00 697 LYS A O 1
ATOM 5592 N N . ILE A 1 698 ? 24.481 -0.580 -16.872 1.00 93.69 698 ILE A N 1
ATOM 5593 C CA . ILE A 1 698 ? 23.142 -0.969 -16.405 1.00 93.69 698 ILE A CA 1
ATOM 5594 C C . ILE A 1 698 ? 22.712 -2.291 -17.056 1.00 93.69 698 ILE A C 1
ATOM 5596 O O . ILE A 1 698 ? 22.498 -2.344 -18.266 1.00 93.69 698 ILE A O 1
ATOM 5600 N N . SER A 1 699 ? 22.540 -3.343 -16.251 1.00 93.44 699 SER A N 1
ATOM 5601 C CA . SER A 1 699 ? 22.247 -4.712 -16.716 1.00 93.44 699 SER A CA 1
ATOM 5602 C C . SER A 1 699 ? 20.981 -4.825 -17.570 1.00 93.44 699 SER A C 1
ATOM 5604 O O . SER A 1 699 ? 20.991 -5.482 -18.609 1.00 93.44 699 SER A O 1
ATOM 5606 N N . CYS A 1 700 ? 19.889 -4.152 -17.189 1.00 94.75 700 CYS A N 1
ATOM 5607 C CA . CYS A 1 700 ? 18.639 -4.214 -17.952 1.00 94.75 700 CYS A CA 1
ATOM 5608 C C . CYS A 1 700 ? 18.758 -3.600 -19.361 1.00 94.75 700 CYS A C 1
ATOM 5610 O O . CYS A 1 700 ? 17.981 -3.966 -20.235 1.00 94.75 700 CYS A O 1
ATOM 5612 N N . LEU A 1 701 ? 19.756 -2.745 -19.620 1.00 96.75 701 LEU A N 1
ATOM 5613 C CA . LEU A 1 701 ? 19.996 -2.111 -20.923 1.00 96.75 701 LEU A CA 1
ATOM 5614 C C . LEU A 1 701 ? 21.034 -2.849 -21.792 1.00 96.75 701 LEU A C 1
ATOM 5616 O O . LEU A 1 701 ? 21.475 -2.322 -22.818 1.00 96.75 701 LEU A O 1
ATOM 5620 N N . ASP A 1 702 ? 21.439 -4.068 -21.419 1.00 96.19 702 ASP A N 1
ATOM 5621 C CA . ASP A 1 702 ? 22.454 -4.833 -22.155 1.00 96.19 702 ASP A CA 1
ATOM 5622 C C . ASP A 1 702 ? 22.050 -5.125 -23.609 1.00 96.19 702 ASP A C 1
ATOM 5624 O O . ASP A 1 702 ? 22.906 -5.112 -24.500 1.00 96.19 702 ASP A O 1
ATOM 5628 N N . GLN A 1 703 ? 20.760 -5.367 -23.866 1.00 96.00 703 GLN A N 1
ATOM 5629 C CA . GLN A 1 703 ? 20.259 -5.577 -25.225 1.00 96.00 703 GLN A CA 1
ATOM 5630 C C . GLN A 1 703 ? 20.334 -4.280 -26.038 1.00 96.00 703 GLN A C 1
ATOM 5632 O O . GLN A 1 703 ? 20.880 -4.282 -27.135 1.00 96.00 703 GLN A O 1
ATOM 5637 N N . GLN A 1 704 ? 19.915 -3.153 -25.465 1.00 96.88 704 GLN A N 1
ATOM 5638 C CA . GLN A 1 704 ? 19.956 -1.832 -26.099 1.00 96.88 704 GLN A CA 1
ATOM 5639 C C . GLN A 1 704 ? 21.392 -1.407 -26.410 1.00 96.88 704 GLN A C 1
ATOM 5641 O O . GLN A 1 704 ? 21.643 -0.786 -27.441 1.00 96.88 704 GLN A O 1
ATOM 5646 N N . ARG A 1 705 ? 22.360 -1.790 -25.567 1.00 97.56 705 ARG A N 1
ATOM 5647 C CA . ARG A 1 705 ? 23.788 -1.597 -25.852 1.00 97.56 705 ARG A CA 1
ATOM 5648 C C . ARG A 1 705 ? 24.231 -2.396 -27.083 1.00 97.56 705 ARG A C 1
ATOM 5650 O O . ARG A 1 705 ? 24.962 -1.861 -27.916 1.00 97.56 705 ARG A O 1
ATOM 5657 N N . LYS A 1 706 ? 23.805 -3.659 -27.214 1.00 97.25 706 LYS A N 1
ATOM 5658 C CA . LYS A 1 706 ? 24.090 -4.487 -28.403 1.00 97.25 706 LYS A CA 1
ATOM 5659 C C . LYS A 1 706 ? 23.410 -3.919 -29.652 1.00 97.25 706 LYS A C 1
ATOM 5661 O O . LYS A 1 706 ? 24.060 -3.824 -30.689 1.00 97.25 706 LYS A O 1
ATOM 5666 N N . ASP A 1 707 ? 22.164 -3.474 -29.527 1.00 96.94 707 ASP A N 1
ATOM 5667 C CA . ASP A 1 707 ? 21.396 -2.877 -30.621 1.00 96.94 707 ASP A CA 1
ATOM 5668 C C . ASP A 1 707 ? 22.034 -1.563 -31.096 1.00 96.94 707 ASP A C 1
ATOM 5670 O O . ASP A 1 707 ? 22.206 -1.366 -32.294 1.00 96.94 707 ASP A O 1
ATOM 5674 N N . ALA A 1 708 ? 22.477 -0.691 -30.181 1.00 97.31 708 ALA A N 1
ATOM 5675 C CA . ALA A 1 708 ? 23.192 0.542 -30.526 1.00 97.31 708 ALA A CA 1
ATOM 5676 C C . ALA A 1 708 ? 24.497 0.255 -31.290 1.00 97.31 708 ALA A C 1
ATOM 5678 O O . ALA A 1 708 ? 24.812 0.942 -32.263 1.00 97.31 708 ALA A O 1
ATOM 5679 N N . LYS A 1 709 ? 25.237 -0.794 -30.901 1.00 96.75 709 LYS A N 1
ATOM 5680 C CA . LYS A 1 709 ? 26.429 -1.243 -31.637 1.00 96.75 709 LYS A CA 1
ATOM 5681 C C . LYS A 1 709 ? 26.075 -1.733 -33.046 1.00 96.75 709 LYS A C 1
ATOM 5683 O O . LYS A 1 709 ? 26.740 -1.323 -33.995 1.00 96.75 709 LYS A O 1
ATOM 5688 N N . ALA A 1 710 ? 25.041 -2.563 -33.177 1.00 97.44 710 ALA A N 1
ATOM 5689 C CA . ALA A 1 710 ? 24.594 -3.090 -34.465 1.00 97.44 710 ALA A CA 1
ATOM 5690 C C . ALA A 1 710 ? 24.095 -1.973 -35.400 1.00 97.44 710 ALA A C 1
ATOM 5692 O O . ALA A 1 710 ? 24.511 -1.911 -36.551 1.00 97.44 710 ALA A O 1
ATOM 5693 N N . LEU A 1 711 ? 23.292 -1.032 -34.889 1.00 97.12 711 LEU A N 1
ATOM 5694 C CA . LEU A 1 711 ? 22.798 0.128 -35.643 1.00 97.12 711 LEU A CA 1
ATOM 5695 C C . LEU A 1 711 ? 23.931 1.057 -36.093 1.00 97.12 711 LEU A C 1
ATOM 5697 O O . LEU A 1 711 ? 23.885 1.612 -37.191 1.00 97.12 711 LEU A O 1
ATOM 5701 N N . LYS A 1 712 ? 24.967 1.229 -35.262 1.00 95.31 712 LYS A N 1
ATOM 5702 C CA . LYS A 1 712 ? 26.187 1.938 -35.665 1.00 95.31 712 LYS A CA 1
ATOM 5703 C C . LYS A 1 712 ? 26.839 1.246 -36.866 1.00 95.31 712 LYS A C 1
ATOM 5705 O O . LYS A 1 712 ? 27.116 1.919 -37.853 1.00 95.31 712 LYS A O 1
ATOM 5710 N N . GLU A 1 713 ? 27.087 -0.061 -36.784 1.00 94.44 713 GLU A N 1
ATOM 5711 C CA . GLU A 1 713 ? 27.734 -0.845 -37.851 1.00 94.44 713 GLU A CA 1
ATOM 5712 C C . GLU A 1 713 ? 26.902 -0.836 -39.146 1.00 94.44 713 GLU A C 1
ATOM 5714 O O . GLU A 1 713 ? 27.428 -0.513 -40.209 1.00 94.44 713 GLU A O 1
ATOM 5719 N N . GLU A 1 714 ? 25.584 -1.038 -39.049 1.00 95.56 714 GLU A N 1
ATOM 5720 C CA . GLU A 1 714 ? 24.648 -0.963 -40.180 1.00 95.56 714 GLU A CA 1
ATOM 5721 C C . GLU A 1 714 ? 24.710 0.396 -40.900 1.00 95.56 714 GLU A C 1
ATOM 5723 O O . GLU A 1 714 ? 24.726 0.472 -42.133 1.00 95.56 714 GLU A O 1
ATOM 5728 N N . HIS A 1 715 ? 24.749 1.495 -40.143 1.00 95.25 715 HIS A N 1
ATOM 5729 C CA . HIS A 1 715 ? 24.778 2.836 -40.723 1.00 95.25 715 HIS A CA 1
ATOM 5730 C C . HIS A 1 715 ? 26.164 3.262 -41.217 1.00 95.25 715 HIS A C 1
ATOM 5732 O O . HIS A 1 715 ? 26.229 4.075 -42.146 1.00 95.25 715 HIS A O 1
ATOM 5738 N N . ILE A 1 716 ? 27.252 2.696 -40.683 1.00 93.12 716 ILE A N 1
ATOM 5739 C CA . ILE A 1 716 ? 28.577 2.805 -41.309 1.00 93.12 716 ILE A CA 1
ATOM 5740 C C . ILE A 1 716 ? 28.547 2.100 -42.669 1.00 93.12 716 ILE A C 1
ATOM 5742 O O . ILE A 1 716 ? 28.854 2.740 -43.674 1.00 93.12 716 ILE A O 1
ATOM 5746 N N . ASP A 1 717 ? 28.064 0.858 -42.742 1.00 90.50 717 ASP A N 1
ATOM 5747 C CA . ASP A 1 717 ? 27.944 0.106 -44.000 1.00 90.50 717 ASP A CA 1
ATOM 5748 C C . ASP A 1 717 ? 27.090 0.839 -45.048 1.00 90.50 717 ASP A C 1
ATOM 5750 O O . ASP A 1 717 ? 27.438 0.887 -46.233 1.00 90.50 717 ASP A O 1
ATOM 5754 N N . ALA A 1 718 ? 25.975 1.446 -44.629 1.00 91.44 718 ALA A N 1
ATOM 5755 C CA . ALA A 1 718 ? 25.122 2.242 -45.511 1.00 91.44 718 ALA A CA 1
ATOM 5756 C C . ALA A 1 718 ? 25.844 3.491 -46.047 1.00 91.44 718 ALA A C 1
ATOM 5758 O O . ALA A 1 718 ? 25.751 3.799 -47.237 1.00 91.44 718 ALA A O 1
ATOM 5759 N N . TYR A 1 719 ? 26.586 4.199 -45.187 1.00 92.06 719 TYR A N 1
ATOM 5760 C CA . TYR A 1 719 ? 27.402 5.345 -45.595 1.00 92.06 719 TYR A CA 1
ATOM 5761 C C . TYR A 1 719 ? 28.519 4.931 -46.558 1.00 92.06 719 TYR A C 1
ATOM 5763 O O . TYR A 1 719 ? 28.762 5.609 -47.557 1.00 92.06 719 TYR A O 1
ATOM 5771 N N . VAL A 1 720 ? 29.162 3.795 -46.286 1.00 89.31 720 VAL A N 1
ATOM 5772 C CA . VAL A 1 720 ? 30.180 3.203 -47.150 1.00 89.31 720 VAL A CA 1
ATOM 5773 C C . VAL A 1 720 ? 29.606 2.964 -48.542 1.00 89.31 720 VAL A C 1
ATOM 5775 O O . VAL A 1 720 ? 30.045 3.590 -49.507 1.00 89.31 720 VAL A O 1
ATOM 5778 N N . LYS A 1 721 ? 28.523 2.197 -48.657 1.00 84.31 721 LYS A N 1
ATOM 5779 C CA . LYS A 1 721 ? 27.871 1.913 -49.948 1.00 84.31 721 LYS A CA 1
ATOM 5780 C C . LYS A 1 721 ? 27.477 3.173 -50.737 1.00 84.31 721 LYS A C 1
ATOM 5782 O O . LYS A 1 721 ? 27.620 3.187 -51.956 1.00 84.31 721 LYS A O 1
ATOM 5787 N N . GLU A 1 722 ? 27.032 4.241 -50.070 1.00 84.81 722 GLU A N 1
ATOM 5788 C CA . GLU A 1 722 ? 26.621 5.494 -50.728 1.00 84.81 722 GLU A CA 1
ATOM 5789 C C . GLU A 1 722 ? 27.794 6.267 -51.372 1.00 84.81 722 GLU A C 1
ATOM 5791 O O . GLU A 1 722 ? 27.633 6.906 -52.419 1.00 84.81 722 GLU A O 1
ATOM 5796 N N . PHE A 1 723 ? 28.983 6.249 -50.756 1.00 82.75 723 PHE A N 1
ATOM 5797 C CA . PHE A 1 723 ? 30.117 7.075 -51.199 1.00 82.75 723 PHE A CA 1
ATOM 5798 C C . PHE A 1 723 ? 31.234 6.305 -51.911 1.00 82.75 723 PHE A C 1
ATOM 5800 O O . PHE A 1 723 ? 31.997 6.939 -52.648 1.00 82.75 723 PHE A O 1
ATOM 5807 N N . MET A 1 724 ? 31.290 4.978 -51.769 1.00 77.06 724 MET A N 1
ATOM 5808 C CA . MET A 1 724 ? 32.322 4.122 -52.373 1.00 77.06 724 MET A CA 1
ATOM 5809 C C . MET A 1 724 ? 32.430 4.232 -53.886 1.00 77.06 724 MET A C 1
ATOM 5811 O O . MET A 1 724 ? 33.527 4.234 -54.428 1.00 77.06 724 MET A O 1
ATOM 5815 N N . GLY A 1 725 ? 31.300 4.393 -54.568 1.00 68.38 725 GLY A N 1
ATOM 5816 C CA . GLY A 1 725 ? 31.232 4.439 -56.024 1.00 68.38 725 GLY A CA 1
ATOM 5817 C C . GLY A 1 725 ? 31.865 5.657 -56.693 1.00 68.38 725 GLY A C 1
ATOM 5818 O O . GLY A 1 725 ? 32.078 5.684 -57.901 1.00 68.38 725 GLY A O 1
ATOM 5819 N N . ARG A 1 726 ? 32.153 6.716 -55.932 1.00 73.00 726 ARG A N 1
ATOM 5820 C CA . ARG A 1 726 ? 32.520 8.017 -56.511 1.00 73.00 726 ARG A CA 1
ATOM 5821 C C . ARG A 1 726 ? 33.905 8.055 -57.171 1.00 73.00 726 ARG A C 1
ATOM 5823 O O . ARG A 1 726 ? 33.984 8.673 -58.231 1.00 73.00 726 ARG A O 1
ATOM 5830 N N . PRO A 1 727 ? 34.972 7.441 -56.620 1.00 75.81 727 PRO A N 1
ATOM 5831 C CA . PRO A 1 727 ? 36.287 7.445 -57.263 1.00 75.81 727 PRO A CA 1
ATOM 5832 C C . PRO A 1 727 ? 36.333 6.643 -58.576 1.00 75.81 727 PRO A C 1
ATOM 5834 O O . PRO A 1 727 ? 37.178 6.929 -59.417 1.00 75.81 727 PRO A O 1
ATOM 5837 N N . LEU A 1 728 ? 35.417 5.682 -58.768 1.00 82.12 728 LEU A N 1
ATOM 5838 C CA . LEU A 1 728 ? 35.321 4.808 -59.950 1.00 82.12 728 LEU A CA 1
ATOM 5839 C C . LEU A 1 728 ? 33.954 4.937 -60.644 1.00 82.12 728 LEU A C 1
ATOM 5841 O O . LEU A 1 728 ? 33.415 3.957 -61.154 1.00 82.12 728 LEU A O 1
ATOM 5845 N N . LYS A 1 729 ? 33.356 6.135 -60.624 1.00 83.81 729 LYS A N 1
ATOM 5846 C CA . LYS A 1 729 ? 31.948 6.344 -60.999 1.00 83.81 729 LYS A CA 1
ATOM 5847 C C . LYS A 1 729 ? 31.614 5.861 -62.412 1.00 83.81 729 LYS A C 1
ATOM 5849 O O . LYS A 1 729 ? 30.537 5.299 -62.616 1.00 83.81 729 LYS A O 1
ATOM 5854 N N . GLU A 1 730 ? 32.491 6.094 -63.387 1.00 84.81 730 GLU A N 1
ATOM 5855 C CA . GLU A 1 730 ? 32.231 5.731 -64.787 1.00 84.81 730 GLU A CA 1
ATOM 5856 C C . GLU A 1 730 ? 32.368 4.217 -64.981 1.00 84.81 730 GLU A C 1
ATOM 5858 O O . GLU A 1 730 ? 31.508 3.610 -65.618 1.00 84.81 730 GLU A O 1
ATOM 5863 N N . ILE A 1 731 ? 33.356 3.591 -64.327 1.00 88.69 731 ILE A N 1
ATOM 5864 C CA . ILE A 1 731 ? 33.509 2.126 -64.269 1.00 88.69 731 ILE A CA 1
ATOM 5865 C C . ILE A 1 731 ? 32.292 1.477 -63.603 1.00 88.69 731 ILE A C 1
ATOM 5867 O O . ILE A 1 731 ? 31.746 0.515 -64.141 1.00 88.69 731 ILE A O 1
ATOM 5871 N N . GLN A 1 732 ? 31.831 2.024 -62.475 1.00 87.38 732 GLN A N 1
ATOM 5872 C CA . GLN A 1 732 ? 30.633 1.536 -61.798 1.00 87.38 732 GLN A CA 1
ATOM 5873 C C . GLN A 1 732 ? 29.414 1.629 -62.713 1.00 87.38 732 GLN A C 1
ATOM 5875 O O . GLN A 1 732 ? 28.735 0.635 -62.928 1.00 87.38 732 GLN A O 1
ATOM 5880 N N . THR A 1 733 ? 29.171 2.800 -63.306 1.00 89.12 733 THR A N 1
ATOM 5881 C CA . THR A 1 733 ? 28.025 3.008 -64.203 1.00 89.12 733 THR A CA 1
ATOM 5882 C C . THR A 1 733 ? 28.076 2.044 -65.391 1.00 89.12 733 THR A C 1
ATOM 5884 O O . THR A 1 733 ? 27.047 1.520 -65.814 1.00 89.12 733 THR A O 1
ATOM 5887 N N . PHE A 1 734 ? 29.269 1.782 -65.930 1.00 92.25 734 PHE A N 1
ATOM 5888 C CA . PHE A 1 734 ? 29.456 0.825 -67.013 1.00 92.25 734 PHE A CA 1
ATOM 5889 C C . PHE A 1 734 ? 29.103 -0.605 -66.583 1.00 92.25 734 PHE A C 1
ATOM 5891 O O . PHE A 1 734 ? 28.304 -1.250 -67.261 1.00 92.25 734 PHE A O 1
ATOM 5898 N N . PHE A 1 735 ? 29.636 -1.094 -65.458 1.00 92.12 735 PHE A N 1
ATOM 5899 C CA . PHE A 1 735 ? 29.362 -2.458 -64.990 1.00 92.12 735 PHE A CA 1
ATOM 5900 C C . PHE A 1 735 ? 27.944 -2.652 -64.445 1.00 92.12 735 PHE A C 1
ATOM 5902 O O . PHE A 1 735 ? 27.369 -3.715 -64.670 1.00 92.12 735 PHE A O 1
ATOM 5909 N N . ASP A 1 736 ? 27.337 -1.633 -63.835 1.00 89.56 736 ASP A N 1
ATOM 5910 C CA . ASP A 1 736 ? 25.920 -1.650 -63.452 1.00 89.56 736 ASP A CA 1
ATOM 5911 C C . ASP A 1 736 ? 25.032 -1.813 -64.697 1.00 89.56 736 ASP A C 1
ATOM 5913 O O . ASP A 1 736 ? 24.108 -2.627 -64.711 1.00 89.56 736 ASP A O 1
ATOM 5917 N N . ASN A 1 737 ? 25.352 -1.104 -65.787 1.00 91.44 737 ASN A N 1
ATOM 5918 C CA . ASN A 1 737 ? 24.646 -1.250 -67.062 1.00 91.44 737 ASN A CA 1
ATOM 5919 C C . ASN A 1 737 ? 24.891 -2.618 -67.715 1.00 91.44 737 ASN A C 1
ATOM 5921 O O . ASN A 1 737 ? 23.956 -3.180 -68.282 1.00 91.44 737 ASN A O 1
ATOM 5925 N N . VAL A 1 738 ? 26.108 -3.169 -67.624 1.00 91.94 738 VAL A N 1
ATOM 5926 C CA . VAL A 1 738 ? 26.429 -4.533 -68.087 1.00 91.94 738 VAL A CA 1
ATOM 5927 C C . VAL A 1 738 ? 25.606 -5.565 -67.317 1.00 91.94 738 VAL A C 1
ATOM 5929 O O . VAL A 1 738 ? 24.924 -6.372 -67.942 1.00 91.94 738 VAL A O 1
ATOM 5932 N N . ASN A 1 739 ? 25.605 -5.511 -65.983 1.00 91.38 739 ASN A N 1
ATOM 5933 C CA . ASN A 1 739 ? 24.858 -6.442 -65.134 1.00 91.38 739 ASN A CA 1
ATOM 5934 C C . ASN A 1 739 ? 23.348 -6.347 -65.381 1.00 91.38 739 ASN A C 1
ATOM 5936 O O . ASN A 1 739 ? 22.709 -7.361 -65.648 1.00 91.38 739 ASN A O 1
ATOM 5940 N N . ASN A 1 740 ? 22.790 -5.133 -65.406 1.00 90.69 740 ASN A N 1
ATOM 5941 C CA . ASN A 1 740 ? 21.375 -4.920 -65.715 1.00 90.69 740 ASN A CA 1
ATOM 5942 C C . ASN A 1 740 ? 21.021 -5.453 -67.117 1.00 90.69 740 ASN A C 1
ATOM 5944 O O . ASN A 1 740 ? 19.959 -6.035 -67.329 1.00 90.69 740 ASN A O 1
ATOM 5948 N N . PHE A 1 741 ? 21.922 -5.317 -68.091 1.00 90.69 741 PHE A N 1
ATOM 5949 C CA . PHE A 1 741 ? 21.711 -5.860 -69.431 1.00 90.69 741 PHE A CA 1
ATOM 5950 C C . PHE A 1 741 ? 21.758 -7.394 -69.467 1.00 90.69 741 PHE A C 1
ATOM 5952 O O . PHE A 1 741 ? 20.925 -8.000 -70.141 1.00 90.69 741 PHE A O 1
ATOM 5959 N N . ILE A 1 742 ? 22.672 -8.025 -68.722 1.00 90.50 742 ILE A N 1
ATOM 5960 C CA . ILE A 1 742 ? 22.720 -9.487 -68.546 1.00 90.50 742 ILE A CA 1
ATOM 5961 C C . ILE A 1 742 ? 21.404 -9.979 -67.932 1.00 90.50 742 ILE A C 1
ATOM 5963 O O . ILE A 1 742 ? 20.779 -10.889 -68.476 1.00 90.50 742 ILE A O 1
ATOM 5967 N N . GLU A 1 743 ? 20.951 -9.347 -66.848 1.00 89.75 743 GLU A N 1
ATOM 5968 C CA . GLU A 1 743 ? 19.740 -9.740 -66.118 1.00 89.75 743 GLU A CA 1
ATOM 5969 C C . GLU A 1 743 ? 18.460 -9.536 -66.939 1.00 89.75 743 GLU A C 1
ATOM 5971 O O . GLU A 1 743 ? 17.607 -10.421 -66.991 1.00 89.75 743 GLU A O 1
ATOM 5976 N N . THR A 1 744 ? 18.321 -8.396 -67.621 1.00 88.56 744 THR A N 1
ATOM 5977 C CA . THR A 1 744 ? 17.088 -8.059 -68.357 1.00 88.56 744 THR A CA 1
ATOM 5978 C C . THR A 1 744 ? 16.973 -8.737 -69.718 1.00 88.56 744 THR A C 1
ATOM 5980 O O . THR A 1 744 ? 15.858 -8.990 -70.178 1.00 88.56 744 THR A O 1
ATOM 5983 N N . ARG A 1 745 ? 18.092 -9.021 -70.396 1.00 86.25 745 ARG A N 1
ATOM 5984 C CA . ARG A 1 745 ? 18.099 -9.632 -71.740 1.00 86.25 745 ARG A CA 1
ATOM 5985 C C . ARG A 1 745 ? 18.452 -11.119 -71.726 1.00 86.25 745 ARG A C 1
ATOM 5987 O O . ARG A 1 745 ? 18.298 -11.763 -72.760 1.00 86.25 745 ARG A O 1
ATOM 5994 N N . GLY A 1 746 ? 18.933 -11.655 -70.602 1.00 85.31 746 GLY A N 1
ATOM 5995 C CA . GLY A 1 746 ? 19.346 -13.057 -70.475 1.00 85.31 746 GLY A CA 1
ATOM 5996 C C . GLY A 1 746 ? 20.561 -13.424 -71.333 1.00 85.31 746 GLY A C 1
ATOM 5997 O O . GLY A 1 746 ? 20.704 -14.576 -71.735 1.00 85.31 746 GLY A O 1
ATOM 5998 N N . ILE A 1 747 ? 21.407 -12.446 -71.663 1.00 85.31 747 ILE A N 1
ATOM 5999 C CA . ILE A 1 747 ? 22.587 -12.646 -72.514 1.00 85.31 747 ILE A CA 1
ATOM 6000 C C . ILE A 1 747 ? 23.675 -13.341 -71.702 1.00 85.31 747 ILE A C 1
ATOM 6002 O O . ILE A 1 747 ? 23.889 -13.016 -70.531 1.00 85.31 747 ILE A O 1
ATOM 6006 N N . ARG A 1 748 ? 24.381 -14.295 -72.315 1.00 88.44 748 ARG A N 1
ATOM 6007 C CA . ARG A 1 748 ? 25.477 -14.978 -71.623 1.00 88.44 748 ARG A CA 1
ATOM 6008 C C . ARG A 1 748 ? 26.607 -13.974 -71.374 1.00 88.44 748 ARG A C 1
ATOM 6010 O O . ARG A 1 748 ? 26.923 -13.201 -72.280 1.00 88.44 748 ARG A O 1
ATOM 6017 N N . PRO A 1 749 ? 27.230 -13.952 -70.183 1.00 88.19 749 PRO A N 1
ATOM 6018 C CA . PRO A 1 749 ? 28.259 -12.965 -69.863 1.00 88.19 749 PRO A CA 1
ATOM 6019 C C . PRO A 1 749 ? 29.358 -12.841 -70.930 1.00 88.19 749 PRO A C 1
ATOM 6021 O O . PRO A 1 749 ? 29.724 -11.732 -71.301 1.00 88.19 749 PRO A O 1
ATOM 6024 N N . ASP A 1 750 ? 29.818 -13.955 -71.502 1.00 88.88 750 ASP A N 1
ATOM 6025 C CA . ASP A 1 750 ? 30.858 -14.018 -72.538 1.00 88.88 750 ASP A CA 1
ATOM 6026 C C . ASP A 1 750 ? 30.458 -13.382 -73.886 1.00 88.88 750 ASP A C 1
ATOM 6028 O O . ASP A 1 750 ? 31.324 -13.018 -74.691 1.00 88.88 750 ASP A O 1
ATOM 6032 N N . GLU A 1 751 ? 29.160 -13.171 -74.120 1.00 89.19 751 GLU A N 1
ATOM 6033 C CA . GLU A 1 751 ? 28.619 -12.526 -75.320 1.00 89.19 751 GLU A CA 1
ATOM 6034 C C . GLU A 1 751 ? 28.517 -10.994 -75.196 1.00 89.19 751 GLU A C 1
ATOM 6036 O O . GLU A 1 751 ? 28.349 -10.302 -76.206 1.00 89.19 751 GLU A O 1
ATOM 6041 N N . ILE A 1 752 ? 28.671 -10.436 -73.986 1.00 91.00 752 ILE A N 1
ATOM 6042 C CA . ILE A 1 752 ? 28.618 -8.982 -73.729 1.00 91.00 752 ILE A CA 1
ATOM 6043 C C . ILE A 1 752 ? 29.587 -8.223 -74.638 1.00 91.00 752 ILE A C 1
ATOM 6045 O O . ILE A 1 752 ? 29.232 -7.180 -75.186 1.00 91.00 752 ILE A O 1
ATOM 6049 N N . SER A 1 753 ? 30.781 -8.780 -74.865 1.00 87.75 753 SER A N 1
ATOM 6050 C CA . SER A 1 753 ? 31.838 -8.138 -75.654 1.00 87.75 753 SER A CA 1
ATOM 6051 C C . SER A 1 753 ? 31.487 -7.870 -77.129 1.00 87.75 753 SER A C 1
ATOM 6053 O O . SER A 1 753 ? 32.186 -7.079 -77.773 1.00 87.75 753 SER A O 1
ATOM 6055 N N . TYR A 1 754 ? 30.428 -8.498 -77.661 1.00 88.50 754 TYR A N 1
ATOM 6056 C CA . TYR A 1 754 ? 29.919 -8.281 -79.023 1.00 88.50 754 TYR A CA 1
ATOM 6057 C C . TYR A 1 754 ? 28.874 -7.158 -79.110 1.00 88.50 754 TYR A C 1
ATOM 6059 O O . TYR A 1 754 ? 28.559 -6.697 -80.207 1.00 88.50 754 TYR A O 1
ATOM 6067 N N . GLN A 1 755 ? 28.343 -6.693 -77.977 1.00 89.88 755 GLN A N 1
ATOM 6068 C CA . GLN A 1 755 ? 27.372 -5.603 -77.936 1.00 89.88 755 GLN A CA 1
ATOM 6069 C C . GLN A 1 755 ? 28.092 -4.272 -78.116 1.00 89.88 755 GLN A C 1
ATOM 6071 O O . GLN A 1 755 ? 29.007 -3.955 -77.363 1.00 89.88 755 GLN A O 1
ATOM 6076 N N . GLN A 1 756 ? 27.675 -3.458 -79.087 1.00 87.94 756 GLN A N 1
ATOM 6077 C CA . GLN A 1 756 ? 28.393 -2.229 -79.453 1.00 87.94 756 GLN A CA 1
ATOM 6078 C C . GLN A 1 756 ? 28.624 -1.289 -78.253 1.00 87.94 756 GLN A C 1
ATOM 6080 O O . GLN A 1 756 ? 29.735 -0.789 -78.068 1.00 87.94 756 GLN A O 1
ATOM 6085 N N . GLN A 1 757 ? 27.602 -1.115 -77.408 1.00 90.44 757 GLN A N 1
ATOM 6086 C CA . GLN A 1 757 ? 27.641 -0.265 -76.209 1.00 90.44 757 GLN A CA 1
ATOM 6087 C C . GLN A 1 757 ? 28.491 -0.831 -75.054 1.00 90.44 757 GLN A C 1
ATOM 6089 O O . GLN A 1 757 ? 28.884 -0.083 -74.167 1.00 90.44 757 GLN A O 1
ATOM 6094 N N . PHE A 1 758 ? 28.806 -2.129 -75.082 1.00 93.00 758 PHE A N 1
ATOM 6095 C CA . PHE A 1 758 ? 29.649 -2.820 -74.099 1.00 93.00 758 PHE A CA 1
ATOM 6096 C C . PHE A 1 758 ? 30.832 -3.508 -74.788 1.00 93.00 758 PHE A C 1
ATOM 6098 O O . PHE A 1 758 ? 31.296 -4.568 -74.383 1.00 93.00 758 PHE A O 1
ATOM 6105 N N . SER A 1 759 ? 31.299 -2.939 -75.898 1.00 91.75 759 SER A N 1
ATOM 6106 C CA . SER A 1 759 ? 32.384 -3.536 -76.666 1.00 91.75 759 SER A CA 1
ATOM 6107 C C . SER A 1 759 ? 33.709 -3.429 -75.908 1.00 91.75 759 SER A C 1
ATOM 6109 O O . SER A 1 759 ? 33.889 -2.584 -75.029 1.00 91.75 759 SER A O 1
ATOM 6111 N N . ARG A 1 760 ? 34.703 -4.236 -76.304 1.00 91.25 760 ARG A N 1
ATOM 6112 C CA . ARG A 1 760 ? 36.079 -4.140 -75.769 1.00 91.25 760 ARG A CA 1
ATOM 6113 C C . ARG A 1 760 ? 36.665 -2.725 -75.878 1.00 91.25 760 ARG A C 1
ATOM 6115 O O . ARG A 1 760 ? 37.487 -2.343 -75.052 1.00 91.25 760 ARG A O 1
ATOM 6122 N N . ILE A 1 761 ? 36.276 -1.973 -76.910 1.00 90.69 761 ILE A N 1
ATOM 6123 C CA . ILE A 1 761 ? 36.736 -0.599 -77.139 1.00 90.69 761 ILE A CA 1
ATOM 6124 C C . ILE A 1 761 ? 36.105 0.340 -76.108 1.00 90.69 761 ILE A C 1
ATOM 6126 O O . ILE A 1 761 ? 36.822 1.142 -75.513 1.00 90.69 761 ILE A O 1
ATOM 6130 N N . GLU A 1 762 ? 34.802 0.202 -75.850 1.00 91.62 762 GLU A N 1
ATOM 6131 C CA . GLU A 1 762 ? 34.115 1.041 -74.864 1.00 91.62 762 GLU A CA 1
ATOM 6132 C C . GLU A 1 762 ? 34.594 0.737 -73.440 1.00 91.62 762 GLU A C 1
ATOM 6134 O O . GLU A 1 762 ? 34.883 1.668 -72.693 1.00 91.62 762 GLU A O 1
ATOM 6139 N N . LEU A 1 763 ? 34.818 -0.539 -73.094 1.00 91.81 763 LEU A N 1
ATOM 6140 C CA . LEU A 1 763 ? 35.423 -0.901 -71.806 1.00 91.81 763 LEU A CA 1
ATOM 6141 C C . LEU A 1 763 ? 36.806 -0.250 -71.629 1.00 91.81 763 LEU A C 1
ATOM 6143 O O . LEU A 1 763 ? 37.060 0.376 -70.603 1.00 91.81 763 LEU A O 1
ATOM 6147 N N . LYS A 1 764 ? 37.699 -0.349 -72.627 1.00 91.12 764 LYS A N 1
ATOM 6148 C CA . LYS A 1 764 ? 39.031 0.287 -72.564 1.00 91.12 764 LYS A CA 1
ATOM 6149 C C . LYS A 1 764 ? 38.939 1.802 -72.401 1.00 91.12 764 LYS A C 1
ATOM 6151 O O . LYS A 1 764 ? 39.721 2.382 -71.655 1.00 91.12 764 LYS A O 1
ATOM 6156 N N . LYS A 1 765 ? 37.982 2.433 -73.080 1.00 91.31 765 LYS A N 1
ATOM 6157 C CA . LYS A 1 765 ? 37.733 3.871 -72.981 1.00 91.31 765 LYS A CA 1
ATOM 6158 C C . LYS A 1 765 ? 37.295 4.264 -71.568 1.00 91.31 765 LYS A C 1
ATOM 6160 O O . LYS A 1 765 ? 37.875 5.196 -71.022 1.00 91.31 765 LYS A O 1
ATOM 6165 N N . VAL A 1 766 ? 36.363 3.529 -70.957 1.00 91.06 766 VAL A N 1
ATOM 6166 C CA . VAL A 1 766 ? 35.928 3.766 -69.568 1.00 91.06 766 VAL A CA 1
ATOM 6167 C C . VAL A 1 766 ? 37.072 3.534 -68.572 1.00 91.06 766 VAL A C 1
ATOM 6169 O O . VAL A 1 766 ? 37.274 4.347 -67.677 1.00 91.06 766 VAL A O 1
ATOM 6172 N N . ILE A 1 767 ? 37.877 2.480 -68.748 1.00 90.00 767 ILE A N 1
ATOM 6173 C CA . ILE A 1 767 ? 39.044 2.223 -67.882 1.00 90.00 767 ILE A CA 1
ATOM 6174 C C . ILE A 1 767 ? 40.077 3.357 -67.996 1.00 90.00 767 ILE A C 1
ATOM 6176 O O . ILE A 1 767 ? 40.569 3.836 -66.978 1.00 90.00 767 ILE A O 1
ATOM 6180 N N . SER A 1 768 ? 40.353 3.846 -69.211 1.00 88.62 768 SER A N 1
ATOM 6181 C CA . SER A 1 768 ? 41.341 4.913 -69.446 1.00 88.62 768 SER A CA 1
ATOM 6182 C C . SER A 1 768 ? 40.972 6.274 -68.836 1.00 88.62 768 SER A C 1
ATOM 6184 O O . SER A 1 768 ? 41.834 7.142 -68.712 1.00 88.62 768 SER A O 1
ATOM 6186 N N . GLN A 1 769 ? 39.707 6.475 -68.445 1.00 86.50 769 GLN A N 1
ATOM 6187 C CA . GLN A 1 769 ? 39.252 7.681 -67.738 1.00 86.50 769 GLN A CA 1
ATOM 6188 C C . GLN A 1 769 ? 39.672 7.688 -66.260 1.00 86.50 769 GLN A C 1
ATOM 6190 O O . GLN A 1 769 ? 39.693 8.746 -65.631 1.00 86.50 769 GLN A O 1
ATOM 6195 N N . HIS A 1 770 ? 40.073 6.534 -65.718 1.00 85.50 770 HIS A N 1
ATOM 6196 C CA . HIS A 1 770 ? 40.447 6.361 -64.317 1.00 85.50 770 HIS A CA 1
ATOM 6197 C C . HIS A 1 770 ? 41.888 5.845 -64.143 1.00 85.50 770 HIS A C 1
ATOM 6199 O O . HIS A 1 770 ? 42.096 4.791 -63.535 1.00 85.50 770 HIS A O 1
ATOM 6205 N N . PRO A 1 771 ? 42.914 6.586 -64.611 1.00 85.50 771 PRO A N 1
ATOM 6206 C CA . PRO A 1 771 ? 44.297 6.219 -64.342 1.00 85.50 771 PRO A CA 1
ATOM 6207 C C . PRO A 1 771 ? 44.606 6.313 -62.846 1.00 85.50 771 PRO A C 1
ATOM 6209 O O . PRO A 1 771 ? 43.983 7.090 -62.116 1.00 85.50 771 PRO A O 1
ATOM 6212 N N . GLY A 1 772 ? 45.630 5.592 -62.377 1.00 86.25 772 GLY A N 1
ATOM 6213 C CA . GLY A 1 772 ? 45.969 5.515 -60.945 1.00 86.25 772 GLY A CA 1
ATOM 6214 C C . GLY A 1 772 ? 46.098 6.869 -60.232 1.00 86.25 772 GLY A C 1
ATOM 6215 O O . GLY A 1 772 ? 45.721 6.990 -59.068 1.00 86.25 772 GLY A O 1
ATOM 6216 N N . LYS A 1 773 ? 46.538 7.923 -60.936 1.00 87.56 773 LYS A N 1
ATOM 6217 C CA . LYS A 1 773 ? 46.584 9.299 -60.405 1.00 87.56 773 LYS A CA 1
ATOM 6218 C C . LYS A 1 773 ? 45.196 9.895 -60.139 1.00 87.56 773 LYS A C 1
ATOM 6220 O O . LYS A 1 773 ? 45.011 10.533 -59.105 1.00 87.56 773 LYS A O 1
ATOM 6225 N N . GLU A 1 774 ? 44.234 9.701 -61.041 1.00 87.44 774 GLU A N 1
ATOM 6226 C CA . GLU A 1 774 ? 42.857 10.182 -60.850 1.00 87.44 774 GLU A CA 1
ATOM 6227 C C . GLU A 1 774 ? 42.127 9.350 -59.790 1.00 87.44 774 GLU A C 1
ATOM 6229 O O . GLU A 1 774 ? 41.412 9.918 -58.966 1.00 87.44 774 GLU A O 1
ATOM 6234 N N . VAL A 1 775 ? 42.389 8.038 -59.711 1.00 88.25 775 VAL A N 1
ATOM 6235 C CA . VAL A 1 775 ? 41.872 7.194 -58.618 1.00 88.25 775 VAL A CA 1
ATOM 6236 C C . VAL A 1 775 ? 42.406 7.667 -57.264 1.00 88.25 775 VAL A C 1
ATOM 6238 O O . VAL A 1 775 ? 41.613 7.908 -56.353 1.00 88.25 775 VAL A O 1
ATOM 6241 N N . LYS A 1 776 ? 43.723 7.895 -57.132 1.00 89.75 776 LYS A N 1
ATOM 6242 C CA . LYS A 1 776 ? 44.331 8.432 -55.899 1.00 89.75 776 LYS A CA 1
ATOM 6243 C C . LYS A 1 776 ? 43.734 9.786 -55.510 1.00 89.75 776 LYS A C 1
ATOM 6245 O O . LYS A 1 776 ? 43.326 9.977 -54.369 1.00 89.75 776 LYS A O 1
ATOM 6250 N N . LYS A 1 777 ? 43.605 10.708 -56.465 1.00 89.12 777 LYS A N 1
ATOM 6251 C CA . LYS A 1 777 ? 42.982 12.024 -56.254 1.00 89.12 777 LYS A CA 1
ATOM 6252 C C . LYS A 1 777 ? 41.509 11.907 -55.840 1.00 89.12 777 LYS A C 1
ATOM 6254 O O . LYS A 1 777 ? 41.049 12.667 -54.989 1.00 89.12 777 LYS A O 1
ATOM 6259 N N . GLY A 1 778 ? 40.770 10.954 -56.409 1.00 88.69 778 GLY A N 1
ATOM 6260 C CA . GLY A 1 778 ? 39.402 10.627 -56.006 1.00 88.69 778 GLY A CA 1
ATOM 6261 C C . GLY A 1 778 ? 39.324 10.125 -54.562 1.00 88.69 778 GLY A C 1
ATOM 6262 O O .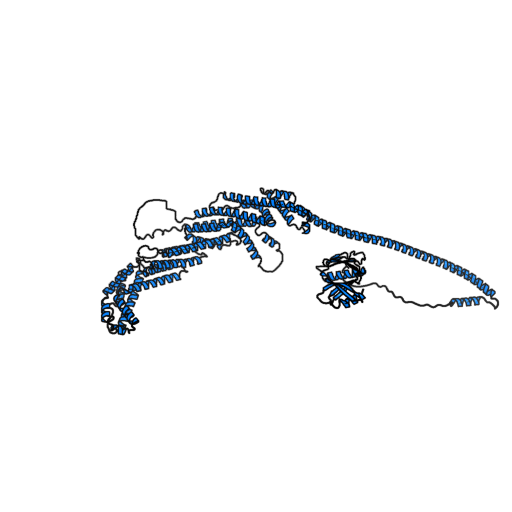 GLY A 1 778 ? 38.453 10.567 -53.810 1.00 88.69 778 GLY A O 1
ATOM 6263 N N . LEU A 1 779 ? 40.267 9.273 -54.147 1.00 91.19 779 LEU A N 1
ATOM 6264 C CA . LEU A 1 779 ? 40.391 8.790 -52.767 1.00 91.19 779 LEU A CA 1
ATOM 6265 C C . LEU A 1 779 ? 40.778 9.911 -51.787 1.00 91.19 779 LEU A C 1
ATOM 6267 O O . LEU A 1 779 ? 40.170 10.016 -50.725 1.00 91.19 779 LEU A O 1
ATOM 6271 N N . GLU A 1 780 ? 41.700 10.809 -52.146 1.00 91.00 780 GLU A N 1
ATOM 6272 C CA . GLU A 1 780 ? 42.057 11.985 -51.328 1.00 91.00 780 GLU A CA 1
ATOM 6273 C C . GLU A 1 780 ? 40.858 12.927 -51.125 1.00 91.00 780 GLU A C 1
ATOM 6275 O O . GLU A 1 780 ? 40.618 13.449 -50.031 1.00 91.00 780 GLU A O 1
ATOM 6280 N N . GLN A 1 781 ? 40.068 13.148 -52.181 1.00 90.00 781 GLN A N 1
ATOM 6281 C CA . GLN A 1 781 ? 38.832 13.928 -52.093 1.00 90.00 781 GLN A CA 1
ATOM 6282 C C . GLN A 1 781 ? 37.778 13.230 -51.234 1.00 90.00 781 GLN A C 1
ATOM 6284 O O . GLN A 1 781 ? 37.060 13.903 -50.488 1.00 90.00 781 GLN A O 1
ATOM 6289 N N . LEU A 1 782 ? 37.682 11.901 -51.329 1.00 90.25 782 LEU A N 1
ATOM 6290 C CA . LEU A 1 782 ? 36.792 11.100 -50.500 1.00 90.25 782 LEU A CA 1
ATOM 6291 C C . LEU A 1 782 ? 37.195 11.192 -49.023 1.00 90.25 782 LEU A C 1
ATOM 6293 O O . LEU A 1 782 ? 36.330 11.485 -48.202 1.00 90.25 782 LEU A O 1
ATOM 6297 N N . TYR A 1 783 ? 38.483 11.064 -48.693 1.00 91.50 783 TYR A N 1
ATOM 6298 C CA . TYR A 1 783 ? 38.992 11.217 -47.326 1.00 91.50 783 TYR A CA 1
ATOM 6299 C C . TYR A 1 783 ? 38.629 12.585 -46.738 1.00 91.50 783 TYR A C 1
ATOM 6301 O O . TYR A 1 783 ? 37.928 12.664 -45.729 1.00 91.50 783 TYR A O 1
ATOM 6309 N N . LYS A 1 784 ? 38.969 13.676 -47.443 1.00 89.94 784 LYS A N 1
ATOM 6310 C CA . LYS A 1 784 ? 38.608 15.051 -47.039 1.00 89.94 784 LYS A CA 1
ATOM 6311 C C . LYS A 1 784 ? 37.100 15.245 -46.899 1.00 89.94 784 LYS A C 1
ATOM 6313 O O . LYS A 1 784 ? 36.644 16.106 -46.149 1.00 89.94 784 LYS A O 1
ATOM 6318 N N . LYS A 1 785 ? 36.297 14.498 -47.659 1.00 89.44 785 LYS A N 1
ATOM 6319 C CA . LYS A 1 785 ? 34.837 14.538 -47.562 1.00 89.44 785 LYS A CA 1
ATOM 6320 C C . LYS A 1 785 ? 34.327 13.796 -46.330 1.00 89.44 785 LYS A C 1
ATOM 6322 O O . LYS A 1 785 ? 33.419 14.311 -45.685 1.00 89.44 785 LYS A O 1
ATOM 6327 N N . ILE A 1 786 ? 34.901 12.640 -46.002 1.00 90.81 786 ILE A N 1
ATOM 6328 C CA . ILE A 1 786 ? 34.592 11.891 -44.777 1.00 90.81 786 ILE A CA 1
ATOM 6329 C C . ILE A 1 786 ? 34.959 12.742 -43.561 1.00 90.81 786 ILE A C 1
ATOM 6331 O O . ILE A 1 786 ? 34.085 13.021 -42.746 1.00 90.81 786 ILE A O 1
ATOM 6335 N N . GLU A 1 787 ? 36.186 13.260 -43.510 1.00 90.62 787 GLU A N 1
ATOM 6336 C CA . GLU A 1 787 ? 36.667 14.157 -42.450 1.00 90.62 787 GLU A CA 1
ATOM 6337 C C . GLU A 1 787 ? 35.750 15.377 -42.276 1.00 90.62 787 GLU A C 1
ATOM 6339 O O . GLU A 1 787 ? 35.373 15.739 -41.165 1.00 90.62 787 GLU A O 1
ATOM 6344 N N . LYS A 1 788 ? 35.300 15.982 -43.384 1.00 89.94 788 LYS A N 1
ATOM 6345 C CA . LYS A 1 788 ? 34.334 17.086 -43.341 1.00 89.94 788 LYS A CA 1
ATOM 6346 C C . LYS A 1 788 ? 32.945 16.665 -42.879 1.00 89.94 788 LYS A C 1
ATOM 6348 O O . LYS A 1 788 ? 32.227 17.542 -42.410 1.00 89.94 788 LYS A O 1
ATOM 6353 N N . ASN A 1 789 ? 32.503 15.438 -43.118 1.00 90.56 789 ASN A N 1
ATOM 6354 C CA . ASN A 1 789 ? 31.150 15.009 -42.770 1.00 90.56 789 ASN A CA 1
ATOM 6355 C C . ASN A 1 789 ? 31.030 14.657 -41.284 1.00 90.56 789 ASN A C 1
ATOM 6357 O O . ASN A 1 789 ? 29.977 14.924 -40.708 1.00 90.56 789 ASN A O 1
ATOM 6361 N N . LEU A 1 790 ? 32.089 14.091 -40.703 1.00 90.81 790 LEU A N 1
ATOM 6362 C CA . LEU A 1 790 ? 32.173 13.720 -39.292 1.00 90.81 790 LEU A CA 1
ATOM 6363 C C . LEU A 1 790 ? 32.333 14.943 -38.374 1.00 90.81 790 LEU A C 1
ATOM 6365 O O . LEU A 1 790 ? 32.709 16.041 -38.806 1.00 90.81 790 LEU A O 1
ATOM 6369 N N . VAL A 1 791 ? 32.069 14.745 -37.083 1.00 87.25 791 VAL A N 1
ATOM 6370 C CA . VAL A 1 791 ? 32.440 15.699 -36.028 1.00 87.25 791 VAL A CA 1
ATOM 6371 C C . VAL A 1 791 ? 33.970 15.823 -35.955 1.00 87.25 791 VAL A C 1
ATOM 6373 O O . VAL A 1 791 ? 34.705 14.869 -36.212 1.00 87.25 791 VAL A O 1
ATOM 6376 N N . ALA A 1 792 ? 34.467 17.014 -35.608 1.00 83.56 792 ALA A N 1
ATOM 6377 C CA . ALA A 1 792 ? 35.901 17.253 -35.457 1.00 83.56 792 ALA A CA 1
ATOM 6378 C C . ALA A 1 792 ? 36.524 16.260 -34.458 1.00 83.56 792 ALA A C 1
ATOM 6380 O O . ALA A 1 792 ? 35.989 16.069 -33.367 1.00 83.56 792 ALA A O 1
ATOM 6381 N N . ASN A 1 793 ? 37.656 15.652 -34.830 1.00 81.56 793 ASN A N 1
ATOM 6382 C CA . ASN A 1 793 ? 38.360 14.624 -34.049 1.00 81.56 793 ASN A CA 1
ATOM 6383 C C . ASN A 1 793 ? 37.516 13.369 -33.742 1.00 81.56 793 ASN A C 1
ATOM 6385 O O . ASN A 1 793 ? 37.696 12.732 -32.704 1.00 81.56 793 ASN A O 1
ATOM 6389 N N . SER A 1 794 ? 36.583 13.008 -34.630 1.00 87.44 794 SER A N 1
ATOM 6390 C CA . SER A 1 794 ? 35.768 11.800 -34.471 1.00 87.44 794 SER A CA 1
ATOM 6391 C C . SER A 1 794 ? 36.635 10.538 -34.412 1.00 87.44 794 SER A C 1
ATOM 6393 O O . SER A 1 794 ? 37.404 10.247 -35.331 1.00 87.44 794 SER A O 1
ATOM 6395 N N . SER A 1 795 ? 36.446 9.734 -33.359 1.00 87.88 795 SER A N 1
ATOM 6396 C CA . SER A 1 795 ? 37.101 8.423 -33.198 1.00 87.88 7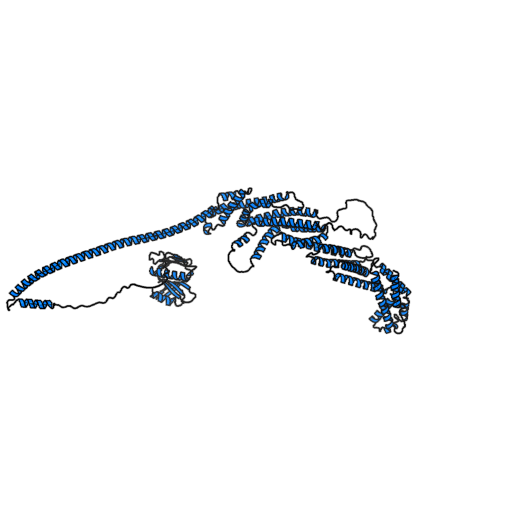95 SER A CA 1
ATOM 6397 C C . SER A 1 795 ? 36.704 7.405 -34.276 1.00 87.88 795 SER A C 1
ATOM 6399 O O . SER A 1 795 ? 37.330 6.355 -34.404 1.00 87.88 795 SER A O 1
ATOM 6401 N N . LEU A 1 796 ? 35.680 7.716 -35.076 1.00 92.81 796 LEU A N 1
ATOM 6402 C CA . LEU A 1 796 ? 35.182 6.862 -36.148 1.00 92.81 796 LEU A CA 1
ATOM 6403 C C . LEU A 1 796 ? 35.857 7.113 -37.497 1.00 92.81 796 LEU A C 1
ATOM 6405 O O . LEU A 1 796 ? 35.647 6.317 -38.408 1.00 92.81 796 LEU A O 1
ATOM 6409 N N . LEU A 1 797 ? 36.671 8.165 -37.650 1.00 91.81 797 LEU A N 1
ATOM 6410 C CA . LEU A 1 797 ? 37.289 8.498 -38.940 1.00 91.81 797 LEU A CA 1
ATOM 6411 C C . LEU A 1 797 ? 38.107 7.328 -39.502 1.00 91.81 797 LEU A C 1
ATOM 6413 O O . LEU A 1 797 ? 37.883 6.910 -40.635 1.00 91.81 797 LEU A O 1
ATOM 6417 N N . GLN A 1 798 ? 38.999 6.755 -38.691 1.00 90.12 798 GLN A N 1
ATOM 6418 C CA . GLN A 1 798 ? 39.819 5.608 -39.099 1.00 90.12 798 GLN A CA 1
ATOM 6419 C C . GLN A 1 798 ? 38.983 4.343 -39.331 1.00 90.12 798 GLN A C 1
ATOM 6421 O O . GLN A 1 798 ? 39.290 3.567 -40.232 1.00 90.12 798 GLN A O 1
ATOM 6426 N N . VAL A 1 799 ? 37.912 4.148 -38.554 1.00 91.81 799 VAL A N 1
ATOM 6427 C CA . VAL A 1 799 ? 37.006 2.996 -38.692 1.00 91.81 799 VAL A CA 1
ATOM 6428 C C . VAL A 1 799 ? 36.278 3.057 -40.033 1.00 91.81 799 VAL A C 1
ATOM 6430 O O . VAL A 1 799 ? 36.374 2.130 -40.829 1.00 91.81 799 VAL A O 1
ATOM 6433 N N . VAL A 1 800 ? 35.635 4.190 -40.330 1.00 92.25 800 VAL A N 1
ATOM 6434 C CA . VAL A 1 800 ? 34.937 4.408 -41.603 1.00 92.25 800 VAL A CA 1
ATOM 6435 C C . VAL A 1 800 ? 35.920 4.351 -42.773 1.00 92.25 800 VAL A C 1
ATOM 6437 O O . VAL A 1 800 ? 35.589 3.795 -43.815 1.00 92.25 800 VAL A O 1
ATOM 6440 N N . TRP A 1 801 ? 37.136 4.889 -42.620 1.00 92.62 801 TRP A N 1
ATOM 6441 C CA . TRP A 1 801 ? 38.161 4.819 -43.666 1.00 92.62 801 TRP A CA 1
ATOM 6442 C C . TRP A 1 801 ? 38.604 3.385 -43.964 1.00 92.62 801 TRP A C 1
ATOM 6444 O O . TRP A 1 801 ? 38.758 3.023 -45.129 1.00 92.62 801 TRP A O 1
ATOM 6454 N N . ARG A 1 802 ? 38.749 2.547 -42.934 1.00 90.81 802 ARG A N 1
ATOM 6455 C CA . ARG A 1 802 ? 39.062 1.128 -43.101 1.00 90.81 802 ARG A CA 1
ATOM 6456 C C . ARG A 1 802 ? 37.925 0.371 -43.790 1.00 90.81 802 ARG A C 1
ATOM 6458 O O . ARG A 1 802 ? 38.195 -0.382 -44.721 1.00 90.81 802 ARG A O 1
ATOM 6465 N N . ASP A 1 803 ? 36.672 0.609 -43.416 1.00 89.38 803 ASP A N 1
ATOM 6466 C CA . ASP A 1 803 ? 35.531 -0.031 -44.088 1.00 89.38 803 ASP A CA 1
ATOM 6467 C C . ASP A 1 803 ? 35.425 0.426 -45.558 1.00 89.38 803 ASP A C 1
ATOM 6469 O O . ASP A 1 803 ? 35.120 -0.369 -46.456 1.00 89.38 803 ASP A O 1
ATOM 6473 N N . MET A 1 804 ? 35.777 1.691 -45.829 1.00 89.94 804 MET A N 1
ATOM 6474 C CA . MET A 1 804 ? 35.944 2.235 -47.184 1.00 89.94 804 MET A CA 1
ATOM 6475 C C . MET A 1 804 ? 37.148 1.649 -47.938 1.00 89.94 804 MET A C 1
ATOM 6477 O O . MET A 1 804 ? 37.186 1.677 -49.161 1.00 89.94 804 MET A O 1
ATOM 6481 N N . GLN A 1 805 ? 38.159 1.121 -47.264 1.00 90.88 805 GLN A N 1
ATOM 6482 C CA . GLN A 1 805 ? 39.231 0.384 -47.932 1.00 90.88 805 GLN A CA 1
ATOM 6483 C C . GLN A 1 805 ? 38.738 -1.020 -48.296 1.00 90.88 805 GLN A C 1
ATOM 6485 O O . GLN A 1 805 ? 38.886 -1.469 -49.434 1.00 90.88 805 GLN A O 1
ATOM 6490 N N . GLU A 1 806 ? 38.099 -1.703 -47.342 1.00 89.38 806 GLU A N 1
ATOM 6491 C CA . GLU A 1 806 ? 37.658 -3.087 -47.493 1.00 89.38 806 GLU A CA 1
ATOM 6492 C C . GLU A 1 806 ? 36.611 -3.255 -48.606 1.00 89.38 806 GLU A C 1
ATOM 6494 O O . GLU A 1 806 ? 36.779 -4.152 -49.438 1.00 89.38 806 GLU A O 1
ATOM 6499 N N . GLN A 1 807 ? 35.568 -2.409 -48.709 1.00 86.00 807 GLN A N 1
ATOM 6500 C CA . GLN A 1 807 ? 34.632 -2.573 -49.842 1.00 86.00 807 GLN A CA 1
ATOM 6501 C C . GLN A 1 807 ? 35.217 -2.097 -51.179 1.00 86.00 807 GLN A C 1
ATOM 6503 O O . GLN A 1 807 ? 34.790 -2.589 -52.217 1.00 86.00 807 GLN A O 1
ATOM 6508 N N . PHE A 1 808 ? 36.209 -1.199 -51.193 1.00 88.44 808 PHE A N 1
ATOM 6509 C CA . PHE A 1 808 ? 36.780 -0.684 -52.441 1.00 88.44 808 PHE A CA 1
ATOM 6510 C C . PHE A 1 808 ? 37.675 -1.753 -53.068 1.00 88.44 808 PHE A C 1
ATOM 6512 O O . PHE A 1 808 ? 37.608 -2.013 -54.268 1.00 88.44 808 PHE A O 1
ATOM 6519 N N . VAL A 1 809 ? 38.424 -2.469 -52.223 1.00 88.31 809 VAL A N 1
ATOM 6520 C CA . VAL A 1 809 ? 39.145 -3.690 -52.601 1.00 88.31 809 VAL A CA 1
ATOM 6521 C C . VAL A 1 809 ? 38.187 -4.761 -53.134 1.00 88.31 809 VAL A C 1
ATOM 6523 O O . VAL A 1 809 ? 38.448 -5.332 -54.195 1.00 88.31 809 VAL A O 1
ATOM 6526 N N . LYS A 1 810 ? 37.058 -5.015 -52.454 1.00 87.94 810 LYS A N 1
ATOM 6527 C CA . LYS A 1 810 ? 36.042 -5.974 -52.936 1.00 87.94 810 LYS A CA 1
ATOM 6528 C C . LYS A 1 810 ? 35.468 -5.571 -54.295 1.00 87.94 810 LYS A C 1
ATOM 6530 O O . LYS A 1 810 ? 35.349 -6.420 -55.171 1.00 87.94 810 LYS A O 1
ATOM 6535 N N . GLN A 1 811 ? 35.165 -4.290 -54.486 1.00 85.44 811 GLN A N 1
ATOM 6536 C CA . GLN A 1 811 ? 34.592 -3.770 -55.724 1.00 85.44 811 GLN A CA 1
ATOM 6537 C C . GLN A 1 811 ? 35.569 -3.892 -56.903 1.00 85.44 811 GLN A C 1
ATOM 6539 O O . GLN A 1 811 ? 35.181 -4.307 -57.991 1.00 85.44 811 GLN A O 1
ATOM 6544 N N . ILE A 1 812 ? 36.858 -3.621 -56.685 1.00 87.31 812 ILE A N 1
ATOM 6545 C CA . ILE A 1 812 ? 37.894 -3.857 -57.702 1.00 87.31 812 ILE A CA 1
ATOM 6546 C C . ILE A 1 812 ? 38.015 -5.343 -58.041 1.00 87.31 812 ILE A C 1
ATOM 6548 O O . ILE A 1 812 ? 38.123 -5.697 -59.216 1.00 87.31 812 ILE A O 1
ATOM 6552 N N . ALA A 1 813 ? 37.972 -6.224 -57.038 1.00 88.25 813 ALA A N 1
ATOM 6553 C CA . ALA A 1 813 ? 37.979 -7.666 -57.273 1.00 88.25 813 ALA A CA 1
ATOM 6554 C C . ALA A 1 813 ? 36.750 -8.117 -58.086 1.00 88.25 813 ALA A C 1
ATOM 6556 O O . ALA A 1 813 ? 36.878 -8.952 -58.984 1.00 88.25 813 ALA A O 1
ATOM 6557 N N . GLU A 1 814 ? 35.579 -7.535 -57.824 1.00 88.75 814 GLU A N 1
ATOM 6558 C CA . GLU A 1 814 ? 34.347 -7.789 -58.573 1.00 88.75 814 GLU A CA 1
ATOM 6559 C C . GLU A 1 814 ? 34.433 -7.295 -60.022 1.00 88.75 814 GLU A C 1
ATOM 6561 O O . GLU A 1 814 ? 34.115 -8.050 -60.939 1.00 88.75 814 GLU A O 1
ATOM 6566 N N . TYR A 1 815 ? 34.942 -6.085 -60.260 1.00 89.69 815 TYR A N 1
ATOM 6567 C CA . TYR A 1 815 ? 35.169 -5.586 -61.617 1.00 89.69 815 TYR A CA 1
ATOM 6568 C C . TYR A 1 815 ? 36.166 -6.448 -62.384 1.00 89.69 815 TYR A C 1
ATOM 6570 O O . TYR A 1 815 ? 35.895 -6.819 -63.522 1.00 89.69 815 TYR A O 1
ATOM 6578 N N . ASN A 1 816 ? 37.275 -6.854 -61.763 1.00 89.38 816 ASN A N 1
ATOM 6579 C CA . ASN A 1 816 ? 38.219 -7.779 -62.391 1.00 89.38 816 ASN A CA 1
ATOM 6580 C C . ASN A 1 816 ? 37.553 -9.126 -62.725 1.00 89.38 816 ASN A C 1
ATOM 6582 O O . ASN A 1 816 ? 37.750 -9.658 -63.819 1.00 89.38 816 ASN A O 1
ATOM 6586 N N . LYS A 1 817 ? 36.692 -9.648 -61.842 1.00 90.31 817 LYS A N 1
ATOM 6587 C CA . LYS A 1 817 ? 35.893 -10.854 -62.113 1.00 90.31 817 LYS A CA 1
ATOM 6588 C C . LYS A 1 817 ? 34.933 -10.652 -63.293 1.00 90.31 817 LYS A C 1
ATOM 6590 O O . LYS A 1 817 ? 34.847 -11.529 -64.156 1.00 90.31 817 LYS A O 1
ATOM 6595 N N . LEU A 1 818 ? 34.234 -9.518 -63.364 1.00 90.50 818 LEU A N 1
ATOM 6596 C CA . LEU A 1 818 ? 33.333 -9.185 -64.474 1.00 90.50 818 LEU A CA 1
ATOM 6597 C C . LEU A 1 818 ? 34.094 -9.018 -65.793 1.00 90.50 818 LEU A C 1
ATOM 6599 O O . LEU A 1 818 ? 33.621 -9.504 -66.817 1.00 90.50 818 LEU A O 1
ATOM 6603 N N . ILE A 1 819 ? 35.288 -8.418 -65.778 1.00 91.44 819 ILE A N 1
ATOM 6604 C CA . ILE A 1 819 ? 36.154 -8.303 -66.961 1.00 91.44 819 ILE A CA 1
ATOM 6605 C C . ILE A 1 819 ? 36.560 -9.691 -67.466 1.00 91.44 819 ILE A C 1
ATOM 6607 O O . ILE A 1 819 ? 36.397 -9.979 -68.653 1.00 91.44 819 ILE A O 1
ATOM 6611 N N . LEU A 1 820 ? 37.021 -10.573 -66.573 1.00 90.88 820 LEU A N 1
ATOM 6612 C CA . LEU A 1 820 ? 37.413 -11.943 -66.923 1.00 90.88 820 LEU A CA 1
ATOM 6613 C C . LEU A 1 820 ? 36.247 -12.761 -67.490 1.00 90.88 820 LEU A C 1
ATOM 6615 O O . LEU A 1 820 ? 36.444 -13.551 -68.411 1.00 90.88 820 LEU A O 1
ATOM 6619 N N . THR A 1 821 ? 35.042 -12.555 -66.954 1.00 91.50 821 THR A N 1
ATOM 6620 C CA . THR A 1 821 ? 33.844 -13.305 -67.355 1.00 91.50 821 THR A CA 1
ATOM 6621 C C . THR A 1 821 ? 33.237 -12.760 -68.653 1.00 91.50 821 THR A C 1
ATOM 6623 O O . THR A 1 821 ? 32.873 -13.539 -69.528 1.00 91.50 821 THR A O 1
ATOM 6626 N N . CYS A 1 822 ? 33.149 -11.433 -68.806 1.00 91.06 822 CYS A N 1
ATOM 6627 C CA . CYS A 1 822 ? 32.468 -10.794 -69.938 1.00 91.06 822 CYS A CA 1
ATOM 6628 C C . CYS A 1 822 ? 33.374 -10.528 -71.151 1.00 91.06 822 CYS A C 1
ATOM 6630 O O . CYS A 1 822 ? 32.893 -10.359 -72.273 1.00 91.06 822 CYS A O 1
ATOM 6632 N N . TYR A 1 823 ? 34.693 -10.478 -70.942 1.00 91.94 823 TYR A N 1
ATOM 6633 C CA . TYR A 1 823 ? 35.689 -10.172 -71.973 1.00 91.94 823 TYR A CA 1
ATOM 6634 C C . TYR A 1 823 ? 36.833 -11.199 -71.970 1.00 91.94 823 TYR A C 1
ATOM 6636 O O . TYR A 1 823 ? 38.011 -10.817 -71.876 1.00 91.94 823 TYR A O 1
ATOM 6644 N N . PRO A 1 824 ? 36.525 -12.503 -72.107 1.00 85.88 824 PRO A N 1
ATOM 6645 C CA . PRO A 1 824 ? 37.529 -13.558 -72.038 1.00 85.88 824 PRO A CA 1
ATOM 6646 C C . PRO A 1 824 ? 38.603 -13.373 -73.121 1.00 85.88 824 PRO A C 1
ATOM 6648 O O . PRO A 1 824 ? 38.318 -12.971 -74.254 1.00 85.88 824 PRO A O 1
ATOM 6651 N N . GLY A 1 825 ? 39.866 -13.615 -72.755 1.00 83.31 825 GLY A N 1
ATOM 6652 C CA . GLY A 1 825 ? 41.022 -13.512 -73.658 1.00 83.31 825 GLY A CA 1
ATOM 6653 C C . GLY A 1 825 ? 41.380 -12.093 -74.124 1.00 83.31 825 GLY A C 1
ATOM 6654 O O . GLY A 1 825 ? 42.309 -11.932 -74.914 1.00 83.31 825 GLY A O 1
ATOM 6655 N N . SER A 1 826 ? 40.684 -11.054 -73.646 1.00 84.12 826 SER A N 1
ATOM 6656 C CA . SER A 1 826 ? 40.902 -9.670 -74.093 1.00 84.12 826 SER A CA 1
ATOM 6657 C C . SER A 1 826 ? 42.214 -9.045 -73.604 1.00 84.12 826 SER A C 1
ATOM 6659 O O . SER A 1 826 ? 42.645 -8.042 -74.179 1.00 84.12 826 SER A O 1
ATOM 6661 N N . LYS A 1 827 ? 42.835 -9.625 -72.562 1.00 84.56 827 LYS A N 1
ATOM 6662 C CA . LYS A 1 827 ? 43.977 -9.052 -71.822 1.00 84.56 827 LYS A CA 1
ATOM 6663 C C . LYS A 1 827 ? 43.709 -7.610 -71.356 1.00 84.56 827 LYS A C 1
ATOM 6665 O O . LYS A 1 827 ? 44.621 -6.789 -71.322 1.00 84.56 827 LYS A O 1
ATOM 6670 N N . ILE A 1 828 ? 42.441 -7.284 -71.090 1.00 86.31 828 ILE A N 1
ATOM 6671 C CA . ILE A 1 828 ? 42.035 -6.016 -70.483 1.00 86.31 828 ILE A CA 1
ATOM 6672 C C . ILE A 1 828 ? 42.096 -6.207 -68.971 1.00 86.31 828 ILE A C 1
ATOM 6674 O O . ILE A 1 828 ? 41.517 -7.155 -68.451 1.00 86.31 828 ILE A O 1
ATOM 6678 N N . GLU A 1 829 ? 42.778 -5.301 -68.285 1.00 83.94 829 GLU A N 1
ATOM 6679 C CA . GLU A 1 829 ? 42.880 -5.250 -66.829 1.00 83.94 829 GLU A CA 1
ATOM 6680 C C . GLU A 1 829 ? 42.595 -3.814 -66.380 1.00 83.94 829 GLU A C 1
ATOM 6682 O O . GLU A 1 829 ? 42.743 -2.869 -67.163 1.00 83.94 829 GLU A O 1
ATOM 6687 N N . LEU A 1 830 ? 42.158 -3.639 -65.133 1.00 84.31 830 LEU A N 1
ATOM 6688 C CA . LEU A 1 830 ? 42.095 -2.309 -64.532 1.00 84.31 830 LEU A CA 1
ATOM 6689 C C . LEU A 1 830 ? 43.520 -1.773 -64.342 1.00 84.31 830 LEU A C 1
ATOM 6691 O O . LEU A 1 830 ? 44.396 -2.501 -63.885 1.00 84.31 830 LEU A O 1
ATOM 6695 N N . GLU A 1 831 ? 43.754 -0.490 -64.635 1.00 79.69 831 GLU A N 1
ATOM 6696 C CA . GLU A 1 831 ? 45.088 0.119 -64.478 1.00 79.69 831 GLU A CA 1
ATOM 6697 C C . GLU A 1 831 ? 45.585 0.137 -63.024 1.00 79.69 831 GLU A C 1
ATOM 6699 O O . GLU A 1 831 ? 46.783 0.265 -62.772 1.00 79.69 831 GLU A O 1
ATOM 6704 N N . VAL A 1 832 ? 44.672 0.032 -62.056 1.00 81.88 832 VAL A N 1
ATOM 6705 C CA . VAL A 1 832 ? 44.992 0.075 -60.630 1.00 81.88 832 VAL A CA 1
ATOM 6706 C C . VAL A 1 832 ? 44.829 -1.314 -60.028 1.00 81.88 832 VAL A C 1
ATOM 6708 O O . VAL A 1 832 ? 43.721 -1.844 -59.946 1.00 81.88 832 VAL A O 1
ATOM 6711 N N . SER A 1 833 ? 45.947 -1.891 -59.587 1.00 83.75 833 SER A N 1
ATOM 6712 C CA . SER A 1 833 ? 45.953 -3.169 -58.876 1.00 83.75 833 SER A CA 1
ATOM 6713 C C . SER A 1 833 ? 45.437 -3.015 -57.442 1.00 83.75 833 SER A C 1
ATOM 6715 O O . SER A 1 833 ? 45.490 -1.926 -56.861 1.00 83.75 833 SER A O 1
ATOM 6717 N N . THR A 1 834 ? 44.990 -4.121 -56.843 1.00 85.88 834 THR A N 1
ATOM 6718 C CA . THR A 1 834 ? 44.596 -4.161 -55.428 1.00 85.88 834 THR A CA 1
ATOM 6719 C C . THR A 1 834 ? 45.707 -3.634 -54.511 1.00 85.88 834 THR A C 1
ATOM 6721 O O . THR A 1 834 ? 45.424 -2.844 -53.614 1.00 85.88 834 THR A O 1
ATOM 6724 N N . ASP A 1 835 ? 46.970 -3.984 -54.774 1.00 87.25 835 ASP A N 1
ATOM 6725 C CA . ASP A 1 835 ? 48.118 -3.540 -53.970 1.00 87.25 835 ASP A CA 1
ATOM 6726 C C . ASP A 1 835 ? 48.350 -2.029 -54.085 1.00 87.25 835 ASP A C 1
ATOM 6728 O O . ASP A 1 835 ? 48.583 -1.347 -53.087 1.00 87.25 835 ASP A O 1
ATOM 6732 N N . THR A 1 836 ? 48.209 -1.478 -55.295 1.00 88.12 836 THR A N 1
ATOM 6733 C CA . THR A 1 836 ? 48.316 -0.031 -55.534 1.00 88.12 836 THR A CA 1
ATOM 6734 C C . THR A 1 836 ? 47.237 0.740 -54.775 1.00 88.12 836 THR A C 1
ATOM 6736 O O . THR A 1 836 ? 47.508 1.789 -54.193 1.00 88.12 836 THR A O 1
ATOM 6739 N N . VAL A 1 837 ? 46.013 0.213 -54.736 1.00 87.69 837 VAL A N 1
ATOM 6740 C CA . VAL A 1 837 ? 44.920 0.811 -53.964 1.00 87.69 837 VAL A CA 1
ATOM 6741 C C . VAL A 1 837 ? 45.195 0.763 -52.469 1.00 87.69 837 VAL A C 1
ATOM 6743 O O . VAL A 1 837 ? 45.045 1.784 -51.802 1.00 87.69 837 VAL A O 1
ATOM 6746 N N . LEU A 1 838 ? 45.620 -0.385 -51.939 1.00 90.31 838 LEU A N 1
ATOM 6747 C CA . LEU A 1 838 ? 45.977 -0.517 -50.523 1.00 90.31 838 LEU A CA 1
ATOM 6748 C C . LEU A 1 838 ? 47.063 0.494 -50.130 1.00 90.31 838 LEU A C 1
ATOM 6750 O O . LEU A 1 838 ? 46.957 1.143 -49.088 1.00 90.31 838 LEU A O 1
ATOM 6754 N N . GLN A 1 839 ? 48.054 0.693 -51.004 1.00 91.69 839 GLN A N 1
ATOM 6755 C CA . GLN A 1 839 ? 49.073 1.720 -50.827 1.00 91.69 839 GLN A CA 1
ATOM 6756 C C . GLN A 1 839 ? 48.466 3.131 -50.808 1.00 91.69 839 GLN A C 1
ATOM 6758 O O . GLN A 1 839 ? 48.783 3.906 -49.908 1.00 91.69 839 GLN A O 1
ATOM 6763 N N . PHE A 1 840 ? 47.557 3.469 -51.731 1.00 92.06 840 PHE A N 1
ATOM 6764 C CA . PHE A 1 840 ? 46.884 4.776 -51.727 1.00 92.06 840 PHE A CA 1
ATOM 6765 C C . PHE A 1 840 ? 46.100 5.028 -50.434 1.00 92.06 840 PHE A C 1
ATOM 6767 O O . PHE A 1 840 ? 46.234 6.102 -49.851 1.00 92.06 840 PHE A O 1
ATOM 6774 N N . PHE A 1 841 ? 45.325 4.052 -49.951 1.00 92.00 841 PHE A N 1
ATOM 6775 C CA . PHE A 1 841 ? 44.584 4.177 -48.689 1.00 92.00 841 PHE A CA 1
ATOM 6776 C C . PHE A 1 841 ? 45.513 4.394 -47.485 1.00 92.00 841 PHE A C 1
ATOM 6778 O O . PHE A 1 841 ? 45.214 5.238 -46.635 1.00 92.00 841 PHE A O 1
ATOM 6785 N N . SER A 1 842 ? 46.641 3.674 -47.435 1.00 90.62 842 SER A N 1
ATOM 6786 C CA . SER A 1 842 ? 47.647 3.812 -46.376 1.00 90.62 842 SER A CA 1
ATOM 6787 C C . SER A 1 842 ? 48.371 5.158 -46.429 1.00 90.62 842 SER A C 1
ATOM 6789 O O . SER A 1 842 ? 48.551 5.789 -45.393 1.00 90.62 842 SER A O 1
ATOM 6791 N N . GLU A 1 843 ? 48.782 5.619 -47.613 1.00 91.88 843 GLU A N 1
ATOM 6792 C CA . GLU A 1 843 ? 49.457 6.913 -47.780 1.00 91.88 843 GLU A CA 1
ATOM 6793 C C . GLU A 1 843 ? 48.549 8.072 -47.363 1.00 91.88 843 GLU A C 1
ATOM 6795 O O . GLU A 1 843 ? 48.983 8.963 -46.637 1.00 91.88 843 GLU A O 1
ATOM 6800 N N . ILE A 1 844 ? 47.278 8.043 -47.776 1.00 91.00 844 ILE A N 1
ATOM 6801 C CA . ILE A 1 844 ? 46.299 9.079 -47.420 1.00 91.00 844 ILE A CA 1
ATOM 6802 C C . ILE A 1 844 ? 46.066 9.104 -45.903 1.00 91.00 844 ILE A C 1
ATOM 6804 O O . ILE A 1 844 ? 46.017 10.181 -45.316 1.00 91.00 844 ILE A O 1
ATOM 6808 N N . ALA A 1 845 ? 45.974 7.934 -45.263 1.00 87.00 845 ALA A N 1
ATOM 6809 C CA . ALA A 1 845 ? 45.796 7.824 -43.816 1.00 87.00 845 ALA A CA 1
ATOM 6810 C C . ALA A 1 845 ? 47.041 8.198 -42.993 1.00 87.00 845 ALA A C 1
ATOM 6812 O O . ALA A 1 845 ? 46.906 8.430 -41.802 1.00 87.00 845 ALA A O 1
ATOM 6813 N N . GLN A 1 846 ? 48.243 8.207 -43.579 1.00 87.56 846 GLN A N 1
ATOM 6814 C CA . GLN A 1 846 ? 49.476 8.636 -42.899 1.00 87.56 846 GLN A CA 1
ATOM 6815 C C . GLN A 1 846 ? 49.742 10.140 -43.044 1.00 87.56 846 GLN A C 1
ATOM 6817 O O . GLN A 1 846 ? 50.501 10.710 -42.264 1.00 87.56 846 GLN A O 1
ATOM 6822 N N . GLN A 1 847 ? 49.158 10.779 -44.061 1.00 84.81 847 GLN A N 1
ATOM 6823 C CA . GLN A 1 847 ? 49.283 12.220 -44.305 1.00 84.81 847 GLN A CA 1
ATOM 6824 C C . GLN A 1 847 ? 48.378 13.074 -43.406 1.00 84.81 847 GLN A C 1
ATOM 6826 O O . GLN A 1 847 ? 48.573 14.290 -43.338 1.00 84.81 847 GLN A O 1
ATOM 6831 N N . HIS A 1 848 ? 47.397 12.449 -42.758 1.00 71.81 848 HIS A N 1
ATOM 6832 C CA . HIS A 1 848 ? 46.350 13.053 -41.939 1.00 71.81 848 HIS A CA 1
ATOM 6833 C C . HIS A 1 848 ? 46.273 12.325 -40.600 1.00 71.81 848 HIS A C 1
ATOM 6835 O O . HIS A 1 848 ? 46.085 13.016 -39.575 1.00 71.81 848 HIS A O 1
#

Organism: Caenorhabditis elegans (NCBI:txid6239)

Radius of gyration: 67.93 Å; chains: 1; bounding box: 152×155×181 Å

Secondary structure (DSSP, 8-state):
-HHHHHHHIIIIIGGGTEEEEEEEE-SEETTEEPSS-EEEEEEEESSSSP-EEEEEEEE-STT-EEEEEEEEGGGEEEEE-S-SSS--SEEEEEETTEEEEEE-SSHHHHHHHHHHHHHHHHHH-SSSPPEEES--PPP------------------------SS-HHHHHHHHHHHHHS---TTTHHHHHHHHHHHHHHHHHHHHHHHHHHHHHHHHHHHHHHHHHHHHHHHHHHHHHHHHHHHHHHHHHHHHHHHHHHHHHHHHHHHHHHHHHHHHHHHHHTS-HHHHHHHHT---SSHHHHHHHHHHHHHHHHHHHS---TTGGGSHHHHHHHHHTTHHHHHHHHHHHHHHHHHHHHHHHHHSSPPPTT-PPPTHHHHHHHGGGHHHHHHHHHH-HHHHHHHHHHHHHHHHHHHHHHHHHHHHHHHHTSPPS----------------------SS-----SSSTTHHHHHHHHHHHHHHHHHHHHHHHHHHHTTTTHHHHHHHHTS-S------S-SHHHHHHHHHHHHHHHHHHHSTTHHHHHHHHHHHHHHH-TTHHHHHHHHHHHHHTS---TT-HHHHHHHHHHHHHHHHHHHHHHHHHHHHT-----SSB---S-HHHHHHHHHHHHHHHHTTT-TTHHHHHHHHHHHHHHHHHHHHHHHT-TTB-S-HHHHHHHHHHHHHHHHHHH--GGGHHHHHHHHHHHHHHHHHHHHHHHTSTTHHHHHHHHHHHHHHHHH---GGGGGGSGGG-HHHHHHHHHTS-HHHHHHHHHHHHHHHHHHSPTT-TTHHHHHHHHHHHHHHHHHHHHHHHHHHSTT-----SS-HHHHHHHHHHHHH--

InterPro domains:
  IPR019160 Exocyst complex component Sec3, coiled-coil [PF09763] (189-314)
  IPR028258 Exocyst complex component Sec3, PIP2-binding N-terminal domain [PF15277] (33-122)
  IPR028258 Exocyst complex component Sec3, PIP2-binding N-terminal domain [SM01313] (33-124)
  IPR048628 Exocyst complex component Sec3, C-terminal [PF20654] (496-825)

pLDDT: mean 82.11, std 15.88, range [27.34, 98.12]

Sequence (848 aa):
MSAIRKIIQRQLFQKDDERIQAIVNVSKLDGKKKKNQTLLCLAVTIEHPIAVRLYFVKGEKDDTFKKKDRFNLREVREIDGINPKKASPEFHITIGDHQYVILAGSAEEKDEFIRELYKLSCQYLPVQMPDFCNFSLPQLESETSIIPIELPEHDMAMQSDYQPISNKEDADFRKLIARANLTIGEAHIFAEMLTEQLQSLDGANINSMMDSENSVNQLLSSIDAALTGVESVEKELDRCDDILAFVRNSIELIEEKDSLSVVERKNKQRLNEEIVSFVNSLQAVTDSHIETLKQANFSNPESVQRCTDAARAVAQFWHGRISKPMLQMKAYQDRNDELTAVDVFVDRLMSHLSALFSNLNDLSLDHEWHELCIPKQSQRFRALSPLSDLINWLKTNRPKACNLVLQKYIDSTNLLYKRLFDNFFETLINKVPKANSSEKKSKANESANISLRSDNQSFLSTSSEIDTEVLPQLIETVLAELSAVIDAEQKFVVRFFHINSELLAQFDTTSTGSGDSSSLGGRSMEKHMNEQVRHVMGNLFDSLNIHLDSFCRAVCRHNPSNVLLLFVIMSKKVLLPQDPSSYFSITFGSLVVLIKRQFDAFIQMECSQYSEVRIAKKTRIGILPSIFRFANFVRRAEIIFENAERRTDLEKAYFNLCRAVCDGIQKAAANQYSKSPSSVVKFENYHELYLTLSELKISCLDQQRKDAKALKEEHIDAYVKEFMGRPLKEIQTFFDNVNNFIETRGIRPDEISYQQQFSRIELKKVISQHPGKEVKKGLEQLYKKIEKNLVANSSLLQVVWRDMQEQFVKQIAEYNKLILTCYPGSKIELEVSTDTVLQFFSEIAQQH

GO terms:
  GO:0005515 protein binding (F, IPI)
  GO:0090522 vesicle tethering involved in exocytosis (P, IMP)

Foldseek 3Di:
DVVLQVLCCVQPAVVVQKHWPAKWWFQDKPNDGDPWTWMWTWIWHNDPPIWIKIFTWTDDPPSDIDTDDMATLLQWAAKALPAAPDFFQWIWTHGNNDIMITRTPGSVSSLSVVQVSQVVQVVPPVPRRHHYHNHDHPDPPDDDDDYDDDDDDDDDDDDDDDDDDDPVRVVVVVVLVVVQPDDDPVVVSSVVVCVVVVVVVVVVCVVVVVVVCVVVVVVVVVVVVVVVVVVVVVVVVVVVVVVVVVVVVVVVVVVVVVVVVVVVVVVVVVVVVLVVLLVVLLPLQDVQLLVLLLVQDDPDLVSLVSVLSSLVSVVCSVPPPDDPVRCVDPSNVVSVVSCVSNVNSLVVVLVVLLVLLQVLLVVLVPDDDDQLAQRASVVSLVSLVSCLSVLVSCCVPPVVSSVVSLVSNLVSLLVSVLVSLVVNLVSLLVPQDFDDDPDDDDDDDDDDDDDPDDPPDPPDDDPPPPCLPVVLVSVVSVLVNVQVRQVSVLVSCCRRNVQCVVVVVVVVVPPDDDDDDDDDPPVVSLVVSLVVSLVSSCSSCVCVLVSLLVSLVSSCVSPVCVLLLVLQSLQVVLPPDDDPSGNSNVSSVSSNVSSVVSVVVSLVVLLCVLLDDDDDAQDADAADVLLVVLLVSLVVSCVSCVVGPVVVVVLVSNVSSLVSNLNNLQCQLPDPSHPFHSLQSLLRHLVSNLVSCVVSVDPSCPVVNVVSVVSNVVSLVVVLVVLLCQLLVLLVVLVVVLVVCCVPVVDFLQCQCVDPCSHPVNNVVSLVVRALVSSLVRLLVSLVVLCVNHDHPRPCSVVSLVVSLVVNLVVQVVSQVSCCRNPPPSPDHRNADNVSSVVSSVVSVVVD